Protein AF-A0A0D2DZ02-F1 (afdb_monomer)

Foldseek 3Di:
DWWQFLVPRAIDDDPDDDAAEEEEDEDDDPQAAAQVNSVPPCNVVGPNVVVVNLRSVVCVVVVHRIYDYPRRRFPPVDLVRVQVCLLCVLVVLQRHPEYEYEQLPDDPPPCLVCVLVTLLQQALLSVSNQQRHQWYWYAYNVRDTPGTLLVNLVSSCVSQVDHSCSRNVVDDLVQFAPLQLLLSLLRHDYPAQLVLLSSCCVSLVFHDRDDRPPHLVSNVVSLQRSLVPDPQLCQQVFADDPDDQDQFDASGDSGSNRSNPVNQWDFDPPDPWRWHQDPQAIKTADPQWFFWKFFPDDDPVGRQIWTFRWRGERNVVRKTKGFTWFDQAQLEIETGNNDGMGINPPGDIDTDDTDPSGIGHYHRDCPVVVVPRNCQFQFQKEAEDDDPFKDWDAKPQPSQAGRRRNIRTDFDDDPPDLWDFKIKIKIWGDPDPPDIWIKMWIWDPSDPHIDIFIDGDDPPPDDDDDDPDDDPDPPVRVVRHNPTDTPVVVCVVPVCRVVTDQWDWDDDPQKIKIKGKDWDWDDDVVSDPPHIYTYIDIDIDIDHDDPPDDPDPDDDPDPPPDPDDPDDDPPPDDPADPLRVVLLVVLVVVCVVVVDLAAAEDEQDALVVVLVVLVVLGKHKYFLDLVPDDDPPDDDDDDPCPVVVVVVNVVSSVLSVLQCPFCLLQDDLVNQLVQQVFWAKKFKDQQQEAQAKDKDFAPPPPDDDDDDDDDPDDDPPPGIAIAGAHTDIDTDRSNVVFVLQQDDPDDDDDDDDDDDDDDDDDDDDDDDDDDDDPPVVVVVVPPPGDRMFIKRDDFQQLCNDPPHSNVSCVSRGDPQDRPSCCVNQNGFPHKDKIWGAQRHKYAKDFAQFFKKKAWSFFKKKKWWFDLSCPLLQPWDWHFYWYWDFDQDPPDRPGTDTDTGTPVVVVVVVVVVPDDDDDDDDDDPPPPSRTDTDGNDDPVPDDPPDPPPPSCVVRVSNVSTSIRMDMAHRSMIMRNGGSMIMMMGTHWGANPPPRRTHTTMMMMGTRRHDCVDPVVVVSVVSVVSSVVSVVVVVD

Sequence (1034 aa):
MRLINTHTWALEEFYARVPRYAILSHTWGEGEVSFRDMRSPERQRMKGFAKILQTCKLARADKIDYAWVDTCCIDKSSSAELTEAINSMFQWYMHAAKCYVFMEDLQRLDENAILPQCRWFTRGWTLQELLAPKVLEIFNMHWEFVGTKADYARAISVATEIPEAVIVGEAALGNCSVAAKMSWAARRETTRVEDMAYCLLGIFDVNMPMLYGEGWKAFRRLQEEVIKRSNDLTIFAWSSSAGQEQSSLPLLAESPAAFAGSSSICPFSDDFEDFSVTNKGLLISGDAPLRVVAPVAGGPERSTERYVLHLGSDEATGADGGVYLRKIGPKIYCRDGGSPLAGFGRNKYVVRHLLDATDYYILIDPLTATTISRLTFRSRAIHVPTTGMFRLTVQAPELLWDRTDRVFLRPKAYKGTHTRSVLFLGFKGNLSVGRAVRFYVFCDYRGASPSCKMLLWDEDDSHPSNSSSPSSHVPFADKYRMETAHWTDIATQIPELERAGSSIDVKVGSQVYRIASSFRKGVVESLSKEVELFILEFNVERRPYNSKIDPCLYYNSFLRDNQMAHRVNNDSDSSHSPAASILLKLIEDYHSFNPSREVPVLPYPTPLEFSKQVGRGRPCVYRLDPNDQPPPTGNDEIDEDEEDEKVRNRLTKDEMKNILSCSAFSWTRQSMCEKVKEDVEVAVTPDGRADSLYRLPRPQSRRGFYNEEKDEDEDEDEEAEEVFVQPATIKMSLSTLFDKLLIPQDDDEEEDDDEYEEESTTTTTTSIGTNSTNVNRRRHEKRQKDTKQYYLQSQNSNLTTTSSSLSPLLEDLPRRHLPFAGPVLGQPEAVNIWIGGSGSVTSTHRDPYENLYLVLKGCKTFTLYPPVEELCLHAKRVRTGRHVLVDSGDNKREKEFEIVLDDDIQQQEQEKSAPETETDTDTDTEYDNKIPWIPIDPDTINFSSSDTSAKTKYHYYKYSNPIKVKVWENEILYLPSGWFHHVRQECGVWDDDGQIAPCIAVNYWYDMDYEGEKYATREMMTRLVETVRREEQR

Nearest PDB structures (foldseek):
  4qu2-assembly1_A  TM=9.126E-01  e=2.305E-27  Mus musculus
  5nfo-assembly1_A  TM=9.091E-01  e=2.567E-27  Homo sapiens
  4qsz-assembly3_A  TM=9.026E-01  e=2.597E-26  Escherichia coli K-12
  5nfn-assembly1_B  TM=8.851E-01  e=1.377E-25  Homo sapiens
  4qsz-assembly2_B  TM=8.928E-01  e=6.556E-25  Escherichia coli K-12

pLDDT: mean 77.3, std 20.23, range [22.86, 98.44]

Radius of gyration: 38.24 Å; Cα contacts (8 Å, |Δi|>4): 1807; chains: 1; bounding box: 122×88×111 Å

Solvent-accessible surface area (backbone atoms only — not comparable to full-atom values): 59542 Å² total; per-residue (Å²): 94,42,32,31,33,42,87,78,71,43,82,47,79,36,94,67,83,74,72,71,27,25,33,58,45,67,70,90,65,80,49,60,44,36,39,71,38,72,76,42,83,66,36,80,78,28,59,32,39,54,54,54,53,50,50,24,51,52,25,49,76,71,74,26,63,23,30,37,42,73,59,38,45,41,55,78,87,38,68,68,56,42,42,54,47,58,66,40,42,37,59,53,37,40,70,24,70,33,33,42,35,49,34,78,78,41,62,97,61,65,55,77,76,44,58,60,71,30,69,59,73,34,32,31,56,46,53,38,63,57,57,37,28,82,39,42,40,37,21,31,55,83,72,45,83,75,48,38,54,65,82,40,21,67,50,48,17,74,61,44,66,45,55,46,48,45,59,64,62,78,40,63,67,85,80,50,32,52,18,22,60,36,18,57,46,23,79,38,48,55,95,48,67,38,45,57,29,59,38,40,27,60,76,69,73,46,82,78,86,80,64,88,87,57,40,58,54,39,35,44,52,46,53,52,52,44,47,76,76,43,64,56,51,25,64,54,52,43,46,80,77,91,85,65,92,35,87,53,35,53,48,64,62,76,48,42,53,36,14,64,88,14,51,51,36,34,53,58,98,81,64,82,41,50,57,47,84,51,99,78,17,37,38,43,34,63,92,54,57,40,30,32,29,28,58,71,71,88,56,98,89,44,75,55,37,38,41,30,46,70,27,26,31,19,71,88,70,71,23,54,21,26,33,26,39,39,73,55,49,71,54,30,30,31,32,28,30,86,51,45,60,38,27,53,77,75,46,69,62,42,82,75,49,74,41,93,56,63,59,32,30,36,26,41,57,38,78,84,46,42,72,59,45,46,51,60,24,47,40,68,11,40,35,54,69,92,48,97,54,45,42,81,76,42,66,29,28,46,46,41,49,31,68,59,79,35,27,37,44,40,76,83,82,63,90,89,59,93,63,44,54,40,40,40,38,30,35,41,28,59,87,55,97,90,50,79,46,42,35,38,40,38,38,41,55,82,51,102,56,71,46,52,31,33,46,81,55,84,81,81,94,77,77,97,72,95,69,86,74,84,75,92,67,59,84,56,56,73,69,26,26,75,38,86,38,35,46,63,62,49,36,73,76,38,61,63,63,75,76,38,44,35,46,46,80,46,77,58,90,86,39,32,35,38,42,33,53,51,68,46,79,45,67,49,74,96,81,32,90,84,48,54,26,32,34,58,44,79,50,80,44,85,44,81,76,62,100,83,67,86,89,81,88,87,86,89,86,81,93,71,89,86,85,83,85,88,76,77,80,89,69,92,78,75,102,60,53,76,67,45,50,51,49,55,49,50,41,52,52,50,42,68,76,48,71,71,69,63,62,51,77,40,62,68,59,52,38,68,57,42,43,54,41,61,72,65,60,56,54,33,32,29,45,67,51,78,82,68,63,81,73,83,86,78,88,77,83,94,62,88,56,65,61,55,51,54,50,50,57,47,52,54,36,52,50,44,50,55,47,66,66,26,56,55,70,68,59,41,76,67,59,51,43,68,60,34,80,48,57,40,69,27,36,37,27,80,75,15,58,36,62,29,77,44,78,42,77,56,79,82,71,87,76,73,97,71,93,75,85,84,83,88,87,80,71,92,78,78,54,60,42,65,29,37,31,37,47,20,79,46,75,42,43,56,60,60,50,51,60,66,55,64,58,79,75,83,71,81,80,81,82,83,81,82,89,82,91,84,87,83,85,81,88,82,87,83,91,87,82,88,89,89,67,84,68,63,58,66,57,59,77,68,66,84,73,89,66,74,27,59,31,32,62,57,81,74,20,38,28,71,38,93,88,36,48,46,28,69,58,49,82,29,45,56,78,93,47,60,77,42,47,36,88,62,65,49,70,49,80,31,39,27,59,36,45,32,22,59,63,36,36,45,49,45,44,64,46,74,28,37,32,42,39,35,26,56,31,22,32,37,38,37,42,34,37,61,60,73,44,54,64,34,43,60,62,41,73,25,45,47,27,32,38,42,79,44,78,36,94,89,43,98,84,49,67,43,84,43,81,46,45,54,67,64,52,53,53,57,54,51,68,74,67,63,75,97,68,97,72,96,72,96,70,91,75,76,78,80,70,51,46,78,44,46,79,57,53,84,87,77,64,64,86,88,55,92,61,64,63,61,53,66,76,46,61,49,37,80,77,52,77,74,28,64,46,77,42,41,54,51,24,33,36,39,42,37,51,47,35,31,36,26,41,41,35,36,53,25,63,33,91,86,79,67,46,83,26,55,17,30,33,38,34,38,30,20,74,50,62,73,91,37,71,66,41,56,52,48,56,51,50,55,53,52,44,50,50,39,53,56,59,74,74,103

InterPro domains:
  IPR003347 JmjC domain [PS51184] (791-1021)
  IPR003347 JmjC domain [SM00558] (789-1020)
  IPR010730 Heterokaryon incompatibility [PF06985] (21-105)
  IPR014710 RmlC-like jelly roll fold [G3DSA:2.60.120.10] (575-1030)
  IPR041667 Cupin-like domain 8 [PF13621] (671-1011)
  IPR058525 Domain of unknown function DUF8212 [PF26640] (217-247)

Mean predicted aligned error: 20.44 Å

Secondary structure (DSSP, 8-state):
-EEEETTT--EEE-SSSPPPEEEEEE---TTPPPTTGGGSGGGGGSHHHHHHHHHHHHHHHTT--EEE-HHHHS-TT-HHHHHHHHHHHHHHHHH-SEEEEE-TT--SS-HHHHGGGSGGGGBSTHHHHHHS-SSEEEE-TT--EEEETTTTHHHHHHHH---HHHHHTSS-GGGS-HHHHHHTTTT-B-SSSTHHHHTTHHHHT------TT-TTHHHHHHHHHHHTT---GGGG---PPTT---SEE-SS-SSGGGGTT-TTEE--TT---EEEEETTEEEEESS-PEEEEEESS--TT----EEEEEEEEETTTTEEEEEEEEEEETTEEEEESSS-EEETTTB-EEEEEEE---SEEE-S-HHHHHHHHHHHHHTTPEE----SSEEEEEEE-GGGEETTTTEEPPPPPPSS---PBEEEEEEEEEEETTEEEEEEEEEE-SSSS-EEEEEEE----------S------HHHHHTSSSPPBHHHHHHH-THHHH--SEEEEEETTEEEEEEEEEEEE--TTT-SS--EEEEEEEEEEE---TTS---SSSSS-SS--S----S-------S-HHHHHHHHHHHHHHHH----SPPEEEPPPHHHHHHHHHHT--EEEE--TT-PPPP---S---THHHHHHHHHHHHHHHHHHHHTSGGGG--HHHHHHH--S-EEEEEESSSEESEEEEEEPP-----S--------S-TTTTEEEEEEEPEEEEE-HHHHHHHHS---PPP-------------------------TTTHHHHTTSS----EEEE--TTTTTTSTT-TTGGGGGGSSSSS-TTTHHHH-S-SEEEEEEE-TT-EEEEEE-SEEEEEEEEESEEEEEEE-GGGGGGGT-EEEEEEEEEEEE-TT-TT-EEEEEEEHHHHHHHHHHTT--S--------------EEE----TTT--TTSS-HHHHHHTGGGGG---EEEEEETTEEEEE-TT-EEEEEEE-EE-TTT--EE-EEEEEEEEE--TTSHHHHHHHHHHHHHHHHHHHHT-

Organism: NCBI:txid215243

Structure (mmCIF, N/CA/C/O backbone):
data_AF-A0A0D2DZ02-F1
#
_entry.id   AF-A0A0D2DZ02-F1
#
loop_
_atom_site.group_PDB
_atom_site.id
_atom_site.type_symbol
_atom_site.label_atom_id
_atom_site.label_alt_id
_atom_site.label_comp_id
_atom_site.label_asym_id
_atom_site.label_entity_id
_atom_site.label_seq_id
_atom_site.pdbx_PDB_ins_code
_atom_site.Cartn_x
_atom_site.Cartn_y
_atom_site.Cartn_z
_atom_site.occupancy
_atom_site.B_iso_or_equiv
_atom_site.auth_seq_id
_atom_site.auth_comp_id
_atom_site.auth_asym_id
_atom_site.auth_atom_id
_atom_site.pdbx_PDB_model_num
ATOM 1 N N . MET A 1 1 ? -21.036 -0.344 24.477 1.00 91.31 1 MET A N 1
ATOM 2 C CA . MET A 1 1 ? -22.378 -0.266 23.840 1.00 91.31 1 MET A CA 1
ATOM 3 C C . MET A 1 1 ? -23.413 0.234 24.843 1.00 91.31 1 MET A C 1
ATOM 5 O O . MET A 1 1 ? -23.387 -0.193 25.991 1.00 91.31 1 MET A O 1
ATOM 9 N N . ARG A 1 2 ? -24.344 1.103 24.428 1.00 94.69 2 ARG A N 1
ATOM 10 C CA . ARG A 1 2 ? -25.478 1.549 25.258 1.00 94.69 2 ARG A CA 1
ATOM 11 C C . ARG A 1 2 ? -26.794 0.933 24.804 1.00 94.69 2 ARG A C 1
ATOM 13 O O . ARG A 1 2 ? -27.061 0.873 23.609 1.00 94.69 2 ARG A O 1
ATOM 20 N N . LEU A 1 3 ? -27.618 0.509 25.756 1.00 97.12 3 LEU A N 1
ATOM 21 C CA . LEU A 1 3 ? -28.906 -0.142 25.525 1.00 97.12 3 LEU A CA 1
ATOM 22 C C . LEU A 1 3 ? -30.008 0.543 26.332 1.00 97.12 3 LEU A C 1
ATOM 24 O O . LEU A 1 3 ? -29.771 1.099 27.399 1.00 97.12 3 LEU A O 1
ATOM 28 N N . ILE A 1 4 ? -31.231 0.482 25.826 1.00 97.75 4 ILE A N 1
ATOM 29 C CA . ILE A 1 4 ? -32.442 0.942 26.497 1.00 97.75 4 ILE A CA 1
ATOM 30 C C . ILE A 1 4 ? -32.987 -0.223 27.315 1.00 97.75 4 ILE A C 1
ATOM 32 O O . ILE A 1 4 ? -33.325 -1.269 26.758 1.00 97.75 4 ILE A O 1
ATOM 36 N N . ASN A 1 5 ? -33.127 -0.040 28.622 1.00 97.31 5 ASN A N 1
ATOM 37 C CA . ASN A 1 5 ? -33.863 -0.977 29.455 1.00 97.31 5 ASN A CA 1
ATOM 38 C C . ASN A 1 5 ? -35.350 -0.897 29.098 1.00 97.31 5 ASN A C 1
ATOM 40 O O . ASN A 1 5 ? -35.987 0.152 29.215 1.00 97.31 5 ASN A O 1
ATOM 44 N N . THR A 1 6 ? -35.926 -2.006 28.651 1.00 97.38 6 THR A N 1
ATOM 45 C CA . THR A 1 6 ? -37.289 -2.013 28.115 1.00 97.38 6 THR A CA 1
ATOM 46 C C . THR A 1 6 ? -38.352 -1.763 29.184 1.00 97.38 6 THR A C 1
ATOM 48 O O . THR A 1 6 ? -39.465 -1.369 28.837 1.00 97.38 6 THR A O 1
ATOM 51 N N . HIS A 1 7 ? -38.046 -1.943 30.472 1.00 94.81 7 HIS A N 1
ATOM 52 C CA . HIS A 1 7 ? -38.970 -1.709 31.585 1.00 94.81 7 HIS A CA 1
ATOM 53 C C . HIS A 1 7 ? -38.943 -0.265 32.085 1.00 94.81 7 HIS A C 1
ATOM 55 O O . HIS A 1 7 ? -40.000 0.294 32.378 1.00 94.81 7 HIS A O 1
ATOM 61 N N . THR A 1 8 ? -37.756 0.336 32.179 1.00 94.06 8 THR A N 1
ATOM 62 C CA . THR A 1 8 ? -37.567 1.686 32.743 1.00 94.06 8 THR A CA 1
ATOM 63 C C . THR A 1 8 ? -37.427 2.774 31.677 1.00 94.06 8 THR A C 1
ATOM 65 O O . THR A 1 8 ? -37.575 3.958 31.980 1.00 94.06 8 THR A O 1
ATOM 68 N N . TRP A 1 9 ? -37.137 2.382 30.432 1.00 93.56 9 TRP A N 1
ATOM 69 C CA . TRP A 1 9 ? -36.790 3.251 29.300 1.00 93.56 9 TRP A CA 1
ATOM 70 C C . TRP A 1 9 ? -35.547 4.119 29.540 1.00 93.56 9 TRP A C 1
ATOM 72 O O . TRP A 1 9 ? -35.363 5.139 28.871 1.00 93.56 9 TRP A O 1
ATOM 82 N N . ALA A 1 10 ? -34.710 3.739 30.508 1.00 93.12 10 ALA A N 1
ATOM 83 C CA . ALA A 1 10 ? -33.428 4.375 30.776 1.00 93.12 10 ALA A CA 1
ATOM 84 C C . ALA A 1 10 ? -32.330 3.788 29.877 1.00 93.12 10 ALA A C 1
ATOM 86 O O . ALA A 1 10 ? -32.405 2.628 29.474 1.00 93.12 10 ALA A O 1
ATOM 87 N N . LEU A 1 11 ? -31.312 4.598 29.577 1.00 95.50 11 LEU A N 1
ATOM 88 C CA . LEU A 1 11 ? -30.097 4.133 28.912 1.00 95.50 11 LEU A CA 1
ATOM 89 C C . LEU A 1 11 ? -29.141 3.528 29.946 1.00 95.50 11 LEU A C 1
ATOM 91 O O . LEU A 1 11 ? -28.816 4.180 30.937 1.00 95.50 11 LEU A O 1
ATOM 95 N N . GLU A 1 12 ? -28.673 2.316 29.677 1.00 95.25 12 GLU A N 1
ATOM 96 C CA . GLU A 1 12 ? -27.670 1.581 30.447 1.00 95.25 12 GLU A CA 1
ATOM 97 C C . GLU A 1 12 ? -26.452 1.299 29.555 1.00 95.25 12 GLU A C 1
ATOM 99 O O . GLU A 1 12 ? -26.589 1.044 28.356 1.00 95.25 12 GLU A O 1
ATOM 104 N N . GLU A 1 13 ? -25.251 1.383 30.123 1.00 93.75 13 GLU A N 1
ATOM 105 C CA . GLU A 1 13 ? -23.991 1.243 29.391 1.00 93.75 13 GLU A CA 1
ATOM 106 C C . GLU A 1 13 ? -23.279 -0.064 29.745 1.00 93.75 13 GLU A C 1
ATOM 108 O O . GLU A 1 13 ? -23.165 -0.431 30.913 1.00 93.75 13 GLU A O 1
ATOM 113 N N . PHE A 1 14 ? -22.792 -0.755 28.715 1.00 92.69 14 PHE A N 1
ATOM 114 C CA . PHE A 1 14 ? -22.143 -2.057 28.812 1.00 92.69 14 PHE A CA 1
ATOM 115 C C . PHE A 1 14 ? -20.796 -2.020 28.085 1.00 92.69 14 PHE A C 1
ATOM 117 O O . PHE A 1 14 ? -20.746 -1.835 26.864 1.00 92.69 14 PHE A O 1
ATOM 124 N N . TYR A 1 15 ? -19.713 -2.214 28.839 1.00 83.50 15 TYR A N 1
ATOM 125 C CA . TYR A 1 15 ? -18.335 -2.244 28.324 1.00 83.50 15 TYR A CA 1
ATOM 126 C C . TYR A 1 15 ? -17.860 -3.665 27.974 1.00 83.50 15 TYR A C 1
ATOM 128 O O . TYR A 1 15 ? -17.014 -3.839 27.108 1.00 83.50 15 TYR A O 1
ATOM 136 N N . ALA A 1 16 ? -18.428 -4.688 28.618 1.00 79.50 16 ALA A N 1
ATOM 137 C CA . ALA A 1 16 ? -18.181 -6.104 28.346 1.00 79.50 16 ALA A CA 1
ATOM 138 C C . ALA A 1 16 ? -19.440 -6.920 28.682 1.00 79.50 16 ALA A C 1
ATOM 140 O O . ALA A 1 16 ? -20.267 -6.466 29.473 1.00 79.50 16 ALA A O 1
ATOM 141 N N . ARG A 1 17 ? -19.576 -8.129 28.111 1.00 86.19 17 ARG A N 1
ATOM 142 C CA . ARG A 1 17 ? -20.738 -9.027 28.314 1.00 86.19 17 ARG A CA 1
ATOM 143 C C . ARG A 1 17 ? -22.075 -8.332 28.022 1.00 86.19 17 ARG A C 1
ATOM 145 O O . ARG A 1 17 ? -22.947 -8.249 28.885 1.00 86.19 17 ARG A O 1
ATOM 152 N N . VAL A 1 18 ? -22.215 -7.816 26.801 1.00 93.00 18 VAL A N 1
ATOM 153 C CA . VAL A 1 18 ? -23.455 -7.174 26.345 1.00 93.00 18 VAL A CA 1
ATOM 154 C C . VAL A 1 18 ? -24.626 -8.161 26.509 1.00 93.00 18 VAL A C 1
ATOM 156 O O . VAL A 1 18 ? -24.523 -9.292 26.024 1.00 93.00 18 VAL A O 1
ATOM 159 N N . PRO A 1 19 ? -25.711 -7.789 27.218 1.00 95.69 19 PRO A N 1
ATOM 160 C CA . PRO A 1 19 ? -26.843 -8.683 27.450 1.00 95.69 19 PRO A CA 1
ATOM 161 C C . PRO A 1 19 ? -27.587 -8.964 26.145 1.00 95.69 19 PRO A C 1
ATOM 163 O O . PRO A 1 19 ? -27.376 -8.300 25.140 1.00 95.69 19 PRO A O 1
ATOM 166 N N . ARG A 1 20 ? -28.511 -9.924 26.146 1.00 96.69 20 ARG A N 1
ATOM 167 C CA . ARG A 1 20 ? -29.389 -10.163 24.995 1.00 96.69 20 ARG A CA 1
ATOM 168 C C . ARG A 1 20 ? -30.267 -8.926 24.739 1.00 96.69 20 ARG A C 1
ATOM 170 O O . ARG A 1 20 ? -30.989 -8.504 25.640 1.00 96.69 20 ARG A O 1
ATOM 177 N N . TYR A 1 21 ? -30.241 -8.379 23.522 1.00 98.38 21 TYR A N 1
ATOM 178 C CA . TYR A 1 21 ? -31.020 -7.192 23.144 1.00 98.38 21 TYR A CA 1
ATOM 179 C C . TYR A 1 21 ? -31.763 -7.362 21.817 1.00 98.38 21 TYR A C 1
ATOM 181 O O . TYR A 1 21 ? -31.397 -8.184 20.976 1.00 98.38 21 TYR A O 1
ATOM 189 N N . ALA A 1 22 ? -32.819 -6.570 21.644 1.00 98.38 22 ALA A N 1
ATOM 190 C CA . ALA A 1 22 ? -33.499 -6.357 20.375 1.00 98.38 22 ALA A CA 1
ATOM 191 C C . ALA A 1 22 ? -32.979 -5.070 19.727 1.00 98.38 22 ALA A C 1
ATOM 193 O O . ALA A 1 22 ? -32.519 -4.168 20.425 1.00 98.38 22 ALA A O 1
ATOM 194 N N . ILE A 1 23 ? -33.069 -4.956 18.409 1.00 98.44 23 ILE A N 1
ATOM 195 C CA . ILE A 1 23 ? -32.596 -3.784 17.672 1.00 98.44 23 ILE A CA 1
ATOM 196 C C . ILE A 1 23 ? -33.709 -3.230 16.780 1.00 98.44 23 ILE A C 1
ATOM 198 O O . ILE A 1 23 ? -34.475 -3.999 16.201 1.00 98.44 23 ILE A O 1
ATOM 202 N N . LEU A 1 24 ? -33.838 -1.903 16.709 1.00 98.00 24 LEU A N 1
ATOM 203 C CA . LEU A 1 24 ? -34.784 -1.236 15.812 1.00 98.00 24 LEU A CA 1
ATOM 204 C C . LEU A 1 24 ? -34.069 -0.782 14.543 1.00 98.00 24 LEU A C 1
ATOM 206 O O . LEU A 1 24 ? -33.157 0.036 14.616 1.00 98.00 24 LEU A O 1
ATOM 210 N N . SER A 1 25 ? -34.583 -1.209 13.396 1.00 97.12 25 SER A N 1
ATOM 211 C CA . SER A 1 25 ? -34.261 -0.645 12.090 1.00 97.12 25 SER A CA 1
ATOM 212 C C . SER A 1 25 ? -35.443 0.194 11.598 1.00 97.12 25 SER A C 1
ATOM 214 O O . SER A 1 25 ? -36.596 -0.245 11.606 1.00 97.12 25 SER A O 1
ATOM 216 N N . HIS A 1 26 ? -35.186 1.442 11.214 1.00 94.50 26 HIS A N 1
ATOM 217 C CA . HIS A 1 26 ? -36.228 2.362 10.761 1.00 94.50 26 HIS A CA 1
ATOM 218 C C . HIS A 1 26 ? -35.635 3.493 9.920 1.00 94.50 26 HIS A C 1
ATOM 220 O O . HIS A 1 26 ? -34.449 3.802 9.993 1.00 94.50 26 HIS A O 1
ATOM 226 N N . THR A 1 27 ? -36.476 4.178 9.146 1.00 91.94 27 THR A N 1
ATOM 227 C CA . THR A 1 27 ? -36.058 5.421 8.489 1.00 91.94 27 THR A CA 1
ATOM 228 C C . THR A 1 27 ? -36.321 6.614 9.400 1.00 91.94 27 THR A C 1
ATOM 230 O O . THR A 1 27 ? -37.442 6.767 9.891 1.00 91.94 27 THR A O 1
ATOM 233 N N . TRP A 1 28 ? -35.327 7.483 9.595 1.00 87.19 28 TRP A N 1
ATOM 234 C CA . TRP A 1 28 ? -35.496 8.676 10.429 1.00 87.19 28 TRP A CA 1
ATOM 235 C C . TRP A 1 28 ? -36.552 9.619 9.840 1.00 87.19 28 TRP A C 1
ATOM 237 O O . TRP A 1 28 ? -36.550 9.898 8.628 1.00 87.19 28 TRP A O 1
ATOM 247 N N . GLY A 1 29 ? -37.434 10.105 10.711 1.00 83.19 29 GLY A N 1
ATOM 248 C CA . GLY A 1 29 ? -38.450 11.114 10.420 1.00 83.19 29 GLY A CA 1
ATOM 249 C C . GLY A 1 29 ? -38.253 12.397 11.233 1.00 83.19 29 GLY A C 1
ATOM 250 O O . GLY A 1 29 ? -37.189 12.656 11.794 1.00 83.19 29 GLY A O 1
ATOM 251 N N . GLU A 1 30 ? -39.290 13.229 11.304 1.00 81.81 30 GLU A N 1
ATOM 252 C CA . GLU A 1 30 ? -39.270 14.424 12.152 1.00 81.81 30 GLU A CA 1
ATOM 253 C C . GLU A 1 30 ? -39.483 14.071 13.630 1.00 81.81 30 GLU A C 1
ATOM 255 O O . GLU A 1 30 ? -40.407 13.336 13.988 1.00 81.81 30 GLU A O 1
ATOM 260 N N . GLY A 1 31 ? -38.669 14.665 14.506 1.00 87.00 31 GLY A N 1
ATOM 261 C CA . GLY A 1 31 ? -38.791 14.484 15.953 1.00 87.00 31 GLY A CA 1
ATOM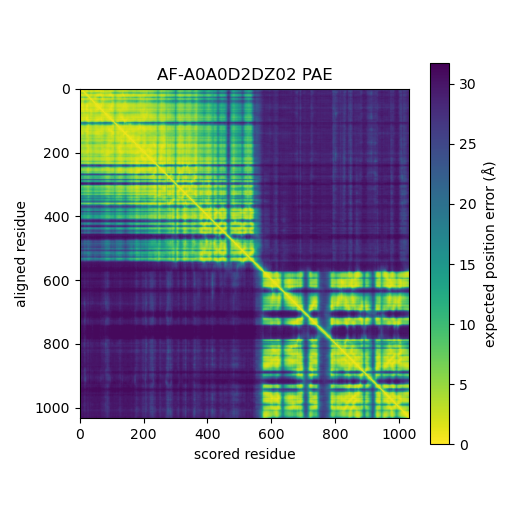 262 C C . GLY A 1 31 ? -38.261 13.141 16.458 1.00 87.00 31 GLY A C 1
ATOM 263 O O . GLY A 1 31 ? -38.841 12.587 17.395 1.00 87.00 31 GLY A O 1
ATOM 264 N N . GLU A 1 32 ? -37.194 12.613 15.848 1.00 91.75 32 GLU A N 1
ATOM 265 C CA . GLU A 1 32 ? -36.431 11.496 16.418 1.00 91.75 32 GLU A CA 1
ATOM 266 C C . GLU A 1 32 ? -35.750 11.905 17.727 1.00 91.75 32 GLU A C 1
ATOM 268 O O . GLU A 1 32 ? -35.300 13.039 17.883 1.00 91.75 32 GLU A O 1
ATOM 273 N N . VAL A 1 33 ? -35.675 10.975 18.677 1.00 93.25 33 VAL A N 1
ATOM 274 C CA . VAL A 1 33 ? -35.089 11.224 20.000 1.00 93.25 33 VAL A CA 1
ATOM 275 C C . VAL A 1 33 ? -33.583 11.008 19.922 1.00 93.25 33 VAL A C 1
ATOM 277 O O . VAL A 1 33 ? -33.138 9.912 19.574 1.00 93.25 33 VAL A O 1
ATOM 280 N N . SER A 1 34 ? -32.799 12.034 20.257 1.00 93.12 34 SER A N 1
ATOM 281 C CA . SER A 1 34 ? -31.343 11.925 20.371 1.00 93.12 34 SER A CA 1
ATOM 282 C C . SER A 1 34 ? -30.900 11.396 21.739 1.00 93.12 34 SER A C 1
ATOM 284 O O . SER A 1 34 ? -31.675 11.333 22.697 1.00 93.12 34 SER A O 1
ATOM 286 N N . PHE A 1 35 ? -29.610 11.074 21.873 1.00 91.75 35 PHE A N 1
ATOM 287 C CA . PHE A 1 35 ? -29.006 10.720 23.163 1.00 91.75 35 PHE A CA 1
ATOM 288 C C . PHE A 1 35 ? -29.232 11.794 24.242 1.00 91.75 35 PHE A C 1
ATOM 290 O O . PHE A 1 35 ? -29.515 11.478 25.398 1.00 91.75 35 PHE A O 1
ATOM 297 N N . ARG A 1 36 ? -29.155 13.079 23.869 1.00 90.75 36 ARG A N 1
ATOM 298 C CA . ARG A 1 36 ? -29.384 14.194 24.800 1.00 90.75 36 ARG A CA 1
ATOM 299 C C . ARG A 1 36 ? -30.851 14.278 25.211 1.00 90.75 36 ARG A C 1
ATOM 301 O O . ARG A 1 36 ? -31.145 14.462 26.392 1.00 90.75 36 ARG A O 1
ATOM 308 N N . ASP A 1 37 ? -31.758 14.060 24.264 1.00 92.19 37 ASP A N 1
ATOM 309 C CA . ASP A 1 37 ? -33.201 14.105 24.511 1.00 92.19 37 ASP A CA 1
ATOM 310 C C . ASP A 1 37 ? -33.655 12.986 25.449 1.00 92.19 37 ASP A C 1
ATOM 312 O O . ASP A 1 37 ? -34.554 13.197 26.260 1.00 92.19 37 ASP A O 1
ATOM 316 N N . MET A 1 38 ? -32.984 11.826 25.445 1.00 91.25 38 MET A N 1
ATOM 317 C CA . MET A 1 38 ? -33.258 10.743 26.401 1.00 91.25 38 MET A CA 1
ATOM 318 C C . MET A 1 38 ? -33.120 11.167 27.867 1.00 91.25 38 MET A C 1
ATOM 320 O O . MET A 1 38 ? -33.703 10.526 28.738 1.00 91.25 38 MET A O 1
ATOM 324 N N . ARG A 1 39 ? -32.406 12.257 28.166 1.00 86.38 39 ARG A N 1
ATOM 325 C CA . ARG A 1 39 ? -32.293 12.820 29.523 1.00 86.38 39 ARG A CA 1
ATOM 326 C C . ARG A 1 39 ? -33.338 13.902 29.812 1.00 86.38 39 ARG A C 1
ATOM 328 O O . ARG A 1 39 ? -33.547 14.244 30.972 1.00 86.38 39 ARG A O 1
ATOM 335 N N . SER A 1 40 ? -34.018 14.410 28.785 1.00 88.44 40 SER A N 1
ATOM 336 C CA . SER A 1 40 ? -35.049 15.439 28.905 1.00 88.44 40 SER A CA 1
ATOM 337 C C . SER A 1 40 ? -36.431 14.826 29.180 1.00 88.44 40 SER A C 1
ATOM 339 O O . SER A 1 40 ? -36.790 13.811 28.573 1.00 88.44 40 SER A O 1
ATOM 341 N N . PRO A 1 41 ? -37.258 15.439 30.048 1.00 84.62 41 PRO A N 1
ATOM 342 C CA . PRO A 1 41 ? -38.667 15.069 30.181 1.00 84.62 41 PRO A CA 1
ATOM 343 C C . PRO A 1 41 ? -39.483 15.380 28.913 1.00 84.62 41 PRO A C 1
ATOM 345 O O . PRO A 1 41 ? -40.531 14.773 28.694 1.00 84.62 41 PRO A O 1
ATOM 348 N N . GLU A 1 42 ? -39.002 16.274 28.041 1.00 85.56 42 GLU A N 1
ATOM 349 C CA . GLU A 1 42 ? -39.698 16.659 26.805 1.00 85.56 42 GLU A CA 1
ATOM 350 C C . GLU A 1 42 ? -39.740 15.542 25.755 1.00 85.56 42 GLU A C 1
ATOM 352 O O . GLU A 1 42 ? -40.617 15.557 24.887 1.00 85.56 42 GLU A O 1
ATOM 357 N N . ARG A 1 43 ? -38.883 14.515 25.888 1.00 89.44 43 ARG A N 1
ATOM 358 C CA . ARG A 1 43 ? -38.849 13.356 24.982 1.00 89.44 43 ARG A CA 1
ATOM 359 C C . ARG A 1 43 ? -40.207 12.688 24.810 1.00 89.44 43 ARG A C 1
ATOM 361 O O . ARG A 1 43 ? -40.520 12.210 23.730 1.00 89.44 43 ARG A O 1
ATOM 368 N N . GLN A 1 44 ? -41.050 12.706 25.846 1.00 87.50 44 GLN A N 1
ATOM 369 C CA . GLN A 1 44 ? -42.377 12.083 25.817 1.00 87.50 44 GLN A CA 1
ATOM 370 C C . GLN A 1 44 ? -43.313 12.686 24.759 1.00 87.50 44 GLN A C 1
ATOM 372 O O . GLN A 1 44 ? -44.277 12.039 24.361 1.00 87.50 44 GLN A O 1
ATOM 377 N N . ARG A 1 45 ? -43.048 13.919 24.309 1.00 87.44 45 ARG A N 1
ATOM 378 C CA . ARG A 1 45 ? -43.831 14.606 23.272 1.00 87.44 45 ARG A CA 1
ATOM 379 C C . ARG A 1 45 ? -43.291 14.364 21.859 1.00 87.44 45 ARG A C 1
ATOM 381 O O . ARG A 1 45 ? -43.934 14.765 20.893 1.00 87.44 45 ARG A O 1
ATOM 388 N N . MET A 1 46 ? -42.121 13.741 21.731 1.00 91.12 46 MET A N 1
ATOM 389 C CA . MET A 1 46 ? -41.454 13.509 20.453 1.00 91.12 46 MET A CA 1
ATOM 390 C C . MET A 1 46 ? -41.993 12.242 19.785 1.00 91.12 46 MET A C 1
ATOM 392 O O . MET A 1 46 ? -42.159 11.207 20.432 1.00 91.12 46 MET A O 1
ATOM 396 N N . LYS A 1 47 ? -42.222 12.296 18.469 1.00 87.31 47 LYS A N 1
ATOM 397 C CA . LYS A 1 47 ? -42.720 11.146 17.696 1.00 87.31 47 LYS A CA 1
ATOM 398 C C . LYS A 1 47 ? -41.762 9.952 17.757 1.00 87.31 47 LYS A C 1
ATOM 400 O O . LYS A 1 47 ? -42.222 8.824 17.918 1.00 87.31 47 LYS A O 1
ATOM 405 N N . GLY A 1 48 ? -40.449 10.189 17.718 1.00 90.19 48 GLY A N 1
ATOM 406 C CA . GLY A 1 48 ? -39.439 9.133 17.842 1.00 90.19 48 GLY A CA 1
ATOM 407 C C . GLY A 1 48 ? -39.512 8.375 19.169 1.00 90.19 48 GLY A C 1
ATOM 408 O O . GLY A 1 48 ? -39.221 7.182 19.221 1.00 90.19 48 GLY A O 1
ATOM 409 N N . PHE A 1 49 ? -40.000 9.008 20.245 1.00 93.88 49 PHE A N 1
ATOM 410 C CA . PHE A 1 49 ? -40.164 8.319 21.526 1.00 93.88 49 PHE A CA 1
ATOM 411 C C . PHE A 1 49 ? -41.264 7.256 21.459 1.00 93.88 49 PHE A C 1
ATOM 413 O O . PHE A 1 49 ? -41.132 6.201 22.074 1.00 93.88 49 PHE A O 1
ATOM 420 N N . ALA A 1 50 ? -42.311 7.472 20.655 1.00 92.38 50 ALA A N 1
ATOM 421 C CA . ALA A 1 50 ? -43.324 6.449 20.410 1.00 92.38 50 ALA A CA 1
ATOM 422 C C . ALA A 1 50 ? -42.728 5.214 19.710 1.00 92.38 50 ALA A C 1
ATOM 424 O O . ALA A 1 50 ? -43.073 4.090 20.081 1.00 92.38 50 ALA A O 1
ATOM 425 N N . LYS A 1 51 ? -41.781 5.405 18.774 1.00 94.44 51 LYS A N 1
ATOM 426 C CA . LYS A 1 51 ? -41.047 4.298 18.131 1.00 94.44 51 LYS A CA 1
ATOM 427 C C . LYS A 1 51 ? -40.231 3.504 19.159 1.00 94.44 51 LYS A C 1
ATOM 429 O O . LYS A 1 51 ? -40.307 2.275 19.191 1.00 94.44 51 LYS A O 1
ATOM 434 N N . ILE A 1 52 ? -39.533 4.196 20.065 1.00 95.88 52 ILE A N 1
ATOM 435 C CA . ILE A 1 52 ? -38.771 3.574 21.163 1.00 95.88 52 ILE A CA 1
ATOM 436 C C . ILE A 1 52 ? -39.689 2.771 22.096 1.00 95.88 52 ILE A C 1
ATOM 438 O O . ILE A 1 52 ? -39.399 1.614 22.407 1.00 95.88 52 ILE A O 1
ATOM 442 N N . LEU A 1 53 ? -40.812 3.353 22.531 1.00 95.88 53 LEU A N 1
ATOM 443 C CA . LEU A 1 53 ? -41.765 2.686 23.424 1.00 95.88 53 LEU A CA 1
ATOM 444 C C . LEU A 1 53 ? -42.336 1.412 22.803 1.00 95.88 53 LEU A C 1
ATOM 446 O O . LEU A 1 53 ? -42.451 0.388 23.480 1.00 95.88 53 LEU A O 1
ATOM 450 N N . GLN A 1 54 ? -42.681 1.470 21.520 1.00 96.44 54 GLN A N 1
ATOM 451 C CA . GLN A 1 54 ? -43.244 0.332 20.814 1.00 96.44 54 GLN A CA 1
ATOM 452 C C . GLN A 1 54 ? -42.196 -0.762 20.569 1.00 96.44 54 GLN A C 1
ATOM 454 O O . GLN A 1 54 ? -42.486 -1.934 20.800 1.00 96.44 54 GLN A O 1
ATOM 459 N N . THR A 1 55 ? -40.954 -0.386 20.258 1.00 97.50 55 THR A N 1
ATOM 460 C CA . THR A 1 55 ? -39.806 -1.309 20.208 1.00 97.50 55 THR A CA 1
ATOM 461 C C . THR A 1 55 ? -39.607 -2.018 21.550 1.00 97.50 55 THR A C 1
ATOM 463 O O . THR A 1 55 ? -39.503 -3.241 21.598 1.00 97.50 55 THR A O 1
ATOM 466 N N . CYS A 1 56 ? -39.639 -1.279 22.666 1.00 97.88 56 CYS A N 1
ATOM 467 C CA . CYS A 1 56 ? -39.533 -1.859 24.009 1.00 97.88 56 CYS A CA 1
ATOM 468 C C . CYS A 1 56 ? -40.712 -2.789 24.330 1.00 97.88 56 CYS A C 1
ATOM 470 O O . CYS A 1 56 ? -40.547 -3.803 25.005 1.00 97.88 56 CYS A O 1
ATOM 472 N N . LYS A 1 57 ? -41.921 -2.459 23.860 1.00 97.88 57 LYS A N 1
A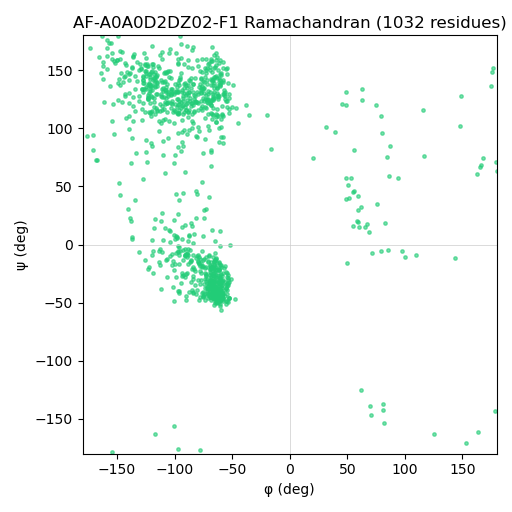TOM 473 C CA . LYS A 1 57 ? -43.106 -3.306 24.031 1.00 97.88 57 LYS A CA 1
ATOM 474 C C . LYS A 1 57 ? -42.955 -4.637 23.290 1.00 97.88 57 LYS A C 1
ATOM 476 O O . LYS A 1 57 ? -43.262 -5.663 23.894 1.00 97.88 57 LYS A O 1
ATOM 481 N N . LEU A 1 58 ? -42.477 -4.615 22.044 1.00 97.69 58 LEU A N 1
ATOM 482 C CA . LEU A 1 58 ? -42.191 -5.819 21.256 1.00 97.69 58 LEU A CA 1
ATOM 483 C C . LEU A 1 58 ? -41.081 -6.654 21.907 1.00 97.69 58 LEU A C 1
ATOM 485 O O . LEU A 1 58 ? -41.293 -7.826 22.199 1.00 97.69 58 LEU A O 1
ATOM 489 N N . ALA A 1 59 ? -39.957 -6.028 22.269 1.00 98.00 59 ALA A N 1
ATOM 490 C CA . ALA A 1 59 ? -38.849 -6.689 22.963 1.00 98.00 59 ALA A CA 1
ATOM 491 C C . ALA A 1 59 ? -39.302 -7.436 24.232 1.00 98.00 59 ALA A C 1
ATOM 493 O O . ALA A 1 59 ? -38.982 -8.611 24.398 1.00 98.00 59 ALA A O 1
ATOM 494 N N . ARG A 1 60 ? -40.137 -6.815 25.078 1.00 97.50 60 ARG A N 1
ATOM 495 C CA . ARG A 1 60 ? -40.692 -7.483 26.271 1.00 97.50 60 ARG A CA 1
ATOM 496 C C . ARG A 1 60 ? -41.626 -8.641 25.938 1.00 97.50 60 ARG A C 1
ATOM 498 O O . ARG A 1 60 ? -41.612 -9.638 26.656 1.00 97.50 60 ARG A O 1
ATOM 505 N N . ALA A 1 61 ? -42.442 -8.519 24.889 1.00 97.12 61 ALA A N 1
ATOM 506 C CA . ALA A 1 61 ? -43.302 -9.618 24.447 1.00 97.12 61 ALA A CA 1
ATOM 507 C C . ALA A 1 61 ? -42.465 -10.849 24.050 1.00 97.12 61 ALA A C 1
ATOM 509 O O . ALA A 1 61 ? -42.843 -11.977 24.359 1.00 97.12 61 ALA A O 1
ATOM 510 N N . ASP A 1 62 ? -41.281 -10.609 23.488 1.00 96.81 62 ASP A N 1
ATOM 511 C CA . ASP A 1 62 ? -40.294 -11.627 23.127 1.00 96.81 62 ASP A CA 1
ATOM 512 C C . ASP A 1 62 ? -39.316 -12.010 24.251 1.00 96.81 62 ASP A C 1
ATOM 514 O O . ASP A 1 62 ? -38.380 -12.782 24.024 1.00 96.81 62 ASP A O 1
ATOM 518 N N . LYS A 1 63 ? -39.551 -11.531 25.482 1.00 97.62 63 LYS A N 1
ATOM 519 C CA . LYS A 1 63 ? -38.711 -11.786 26.669 1.00 97.62 63 LYS A CA 1
ATOM 520 C C . LYS A 1 63 ? -37.264 -11.307 26.489 1.00 97.62 63 LYS A C 1
ATOM 522 O O . LYS A 1 63 ? -36.315 -12.009 26.838 1.00 97.62 63 LYS A O 1
ATOM 527 N N . ILE A 1 64 ? -37.106 -10.125 25.900 1.00 98.12 64 ILE A N 1
ATOM 528 C CA . ILE A 1 64 ? -35.830 -9.441 25.717 1.00 98.12 64 ILE A CA 1
ATOM 529 C C . ILE A 1 64 ? -35.867 -8.146 26.534 1.00 98.12 64 ILE A C 1
ATOM 531 O O . ILE A 1 64 ? -36.649 -7.241 26.242 1.00 98.12 64 ILE A O 1
ATOM 535 N N . ASP A 1 65 ? -35.011 -8.057 27.551 1.00 97.88 65 ASP A N 1
ATOM 536 C CA . ASP A 1 65 ? -35.057 -6.969 28.537 1.00 97.88 65 ASP A CA 1
ATOM 537 C C . ASP A 1 65 ? -34.436 -5.658 28.032 1.00 97.88 65 ASP A C 1
ATOM 539 O O . ASP A 1 65 ? -34.712 -4.592 28.591 1.00 97.88 65 ASP A O 1
ATOM 543 N N . TYR A 1 66 ? -33.657 -5.715 26.949 1.00 98.44 66 TYR A N 1
ATOM 544 C CA . TYR A 1 66 ? -32.910 -4.588 26.394 1.00 98.44 66 TYR A CA 1
ATOM 545 C C . TYR A 1 66 ? -33.234 -4.332 24.919 1.00 98.44 66 TYR A C 1
ATOM 547 O O . TYR A 1 66 ? -33.440 -5.261 24.140 1.00 98.44 66 TYR A O 1
ATOM 555 N N . ALA A 1 67 ? -33.239 -3.063 24.516 1.00 98.12 67 ALA A N 1
ATOM 556 C CA . ALA A 1 67 ? -33.409 -2.642 23.128 1.00 98.12 67 ALA A CA 1
ATOM 557 C C . ALA A 1 67 ? -32.314 -1.654 22.704 1.00 98.12 67 ALA A C 1
ATOM 559 O O . ALA A 1 67 ? -31.810 -0.890 23.523 1.00 98.12 67 ALA A O 1
ATOM 560 N N . TRP A 1 68 ? -31.966 -1.626 21.423 1.00 98.00 68 TRP A N 1
ATOM 561 C CA . TRP A 1 68 ? -31.041 -0.654 20.848 1.00 98.00 68 TRP A CA 1
ATOM 562 C C . TRP A 1 68 ? -31.711 0.144 19.732 1.00 98.00 68 TRP A C 1
ATOM 564 O O . TRP A 1 68 ? -32.416 -0.422 18.895 1.00 98.00 68 TRP A O 1
ATOM 574 N N . VAL A 1 69 ? -31.476 1.458 19.727 1.00 96.56 69 VAL A N 1
ATOM 575 C CA . VAL A 1 69 ? -31.948 2.392 18.698 1.00 96.56 69 VAL A CA 1
ATOM 576 C C . VAL A 1 69 ? -30.833 3.393 18.393 1.00 96.56 69 VAL A C 1
ATOM 578 O O . VAL A 1 69 ? -30.382 4.117 19.282 1.00 96.56 69 VAL A O 1
ATOM 581 N N . ASP A 1 70 ? -30.399 3.458 17.139 1.00 93.00 70 ASP A N 1
ATOM 582 C CA . ASP A 1 70 ? -29.263 4.258 16.662 1.00 93.00 70 ASP A CA 1
ATOM 583 C C . ASP A 1 70 ? -29.391 5.766 16.951 1.00 93.00 70 ASP A C 1
ATOM 585 O O . ASP A 1 70 ? -28.396 6.465 17.168 1.00 93.00 70 ASP A O 1
ATOM 589 N N . THR A 1 71 ? -30.617 6.295 16.981 1.00 92.62 71 THR A N 1
ATOM 590 C CA . THR A 1 71 ? -30.864 7.722 17.216 1.00 92.62 71 THR A CA 1
ATOM 591 C C . THR A 1 71 ? -30.444 8.170 18.612 1.00 92.62 71 THR A C 1
ATOM 593 O O . THR A 1 71 ? -29.917 9.278 18.748 1.00 92.62 71 THR A O 1
ATOM 596 N N . CYS A 1 72 ? -30.629 7.316 19.624 1.00 94.12 72 CYS A N 1
ATOM 597 C CA . CYS A 1 72 ? -30.429 7.669 21.027 1.00 94.12 72 CYS A CA 1
ATOM 598 C C . CYS A 1 72 ? -29.410 6.814 21.785 1.00 94.12 72 CYS A C 1
ATOM 600 O O . CYS A 1 72 ? -28.927 7.254 22.828 1.00 94.12 72 CYS A O 1
ATOM 602 N N . CYS A 1 73 ? -29.069 5.621 21.295 1.00 95.38 73 CYS A N 1
ATOM 603 C CA . CYS A 1 73 ? -28.048 4.775 21.910 1.00 95.38 73 CYS A CA 1
ATOM 604 C C . CYS A 1 73 ? -26.622 5.205 21.552 1.00 95.38 73 CYS A C 1
ATOM 606 O O . CYS A 1 73 ? -25.699 4.802 22.253 1.00 95.38 73 CYS A O 1
ATOM 608 N N . ILE A 1 74 ? -26.438 6.050 20.534 1.00 93.38 74 ILE A N 1
ATOM 609 C CA . ILE A 1 74 ? -25.139 6.611 20.138 1.00 93.38 74 ILE A CA 1
ATOM 610 C C . ILE A 1 74 ? -25.106 8.102 20.496 1.00 93.38 74 ILE A C 1
ATOM 612 O O . ILE A 1 74 ? -25.985 8.866 20.087 1.00 93.38 74 ILE A O 1
ATOM 616 N N . ASP A 1 75 ? -24.087 8.544 21.233 1.00 90.94 75 ASP A N 1
ATOM 617 C CA . ASP A 1 75 ? -23.797 9.973 21.386 1.00 90.94 75 ASP A CA 1
ATOM 618 C C . ASP A 1 75 ? -23.034 10.495 20.169 1.00 90.94 75 ASP A C 1
ATOM 620 O O . ASP A 1 75 ? -21.807 10.513 20.104 1.00 90.94 75 ASP A O 1
ATOM 624 N N . LYS A 1 76 ? -23.802 11.000 19.205 1.00 87.31 76 LYS A N 1
ATOM 625 C CA . LYS A 1 76 ? -23.289 11.602 17.969 1.00 87.31 76 LYS A CA 1
ATOM 626 C C . LYS A 1 76 ? -22.485 12.891 18.201 1.00 87.31 76 LYS A C 1
ATOM 628 O O . LYS A 1 76 ? -21.932 13.421 17.241 1.00 87.31 76 LYS A O 1
ATOM 633 N N . SER A 1 77 ? -22.439 13.426 19.429 1.00 87.19 77 SER A N 1
ATOM 634 C CA . SER A 1 77 ? -21.578 14.566 19.773 1.00 87.19 77 SER A CA 1
ATOM 635 C C . SER A 1 77 ? -20.154 14.167 20.176 1.00 87.19 77 SER A C 1
ATOM 637 O O . SER A 1 77 ? -19.276 15.028 20.175 1.00 87.19 77 SER A O 1
ATOM 639 N N . SER A 1 78 ? -19.907 12.880 20.438 1.00 88.44 78 SER A N 1
ATOM 640 C CA . SER A 1 78 ? -18.573 12.311 20.635 1.00 88.44 78 SER A CA 1
ATOM 641 C C . SER A 1 78 ? -18.070 11.699 19.326 1.00 88.44 78 SER A C 1
ATOM 643 O O . SER A 1 78 ? -18.619 10.712 18.840 1.00 88.44 78 SER A O 1
ATOM 645 N N . SER A 1 79 ? -17.020 12.273 18.732 1.00 84.62 79 SER A N 1
ATOM 646 C CA . SER A 1 79 ? -16.438 11.760 17.481 1.00 84.62 79 SER A CA 1
ATOM 647 C C . SER A 1 79 ? -15.813 10.371 17.645 1.00 84.62 79 SER A C 1
ATOM 649 O O . SER A 1 79 ? -15.914 9.548 16.733 1.00 84.62 79 SER A O 1
ATOM 651 N N . ALA A 1 80 ? -15.206 10.102 18.805 1.00 86.19 80 ALA A N 1
ATOM 652 C CA . ALA A 1 80 ? -14.635 8.800 19.140 1.00 86.19 80 ALA A CA 1
ATOM 653 C C . ALA A 1 80 ? -15.727 7.724 19.191 1.00 86.19 80 ALA A C 1
ATOM 655 O O . ALA A 1 80 ? -15.626 6.708 18.508 1.00 86.19 80 ALA A O 1
ATOM 656 N N . GLU A 1 81 ? -16.820 7.995 19.909 1.00 89.50 81 GLU A N 1
ATOM 657 C CA . GLU A 1 81 ? -17.931 7.049 20.017 1.00 89.50 81 GLU A CA 1
ATOM 658 C C . GLU A 1 81 ? -18.659 6.863 18.687 1.00 89.50 81 GLU A C 1
ATOM 660 O O . GLU A 1 81 ? -19.000 5.744 18.323 1.00 89.50 81 GLU A O 1
ATOM 665 N N . LEU A 1 82 ? -18.880 7.940 17.929 1.00 88.69 82 LEU A N 1
ATOM 666 C CA . LEU A 1 82 ? -19.496 7.841 16.608 1.00 88.69 82 LEU A CA 1
ATOM 667 C C . LEU A 1 82 ? -18.667 6.949 15.672 1.00 88.69 82 LEU A C 1
ATOM 669 O O . LEU A 1 82 ? -19.231 6.151 14.926 1.00 88.69 82 LEU A O 1
ATOM 673 N N . THR A 1 83 ? -17.338 7.058 15.737 1.00 90.44 83 THR A N 1
ATOM 674 C CA . THR A 1 83 ? -16.419 6.233 14.942 1.00 90.44 83 THR A CA 1
ATOM 675 C C . THR A 1 83 ? -16.463 4.767 15.370 1.00 90.44 83 THR A C 1
ATOM 677 O O . THR A 1 83 ? -16.568 3.893 14.509 1.00 90.44 83 THR A O 1
ATOM 680 N N . GLU A 1 84 ? -16.425 4.488 16.676 1.00 90.88 84 GLU A N 1
ATOM 681 C CA . GLU A 1 84 ? -16.562 3.129 17.221 1.00 90.88 84 GLU A CA 1
ATOM 682 C C . GLU A 1 84 ? -17.911 2.512 16.824 1.00 90.88 84 GLU A C 1
ATOM 684 O O . GLU A 1 84 ? -17.970 1.383 16.333 1.00 90.88 84 GLU A O 1
ATOM 689 N N . ALA A 1 85 ? -18.995 3.277 16.972 1.00 91.69 85 ALA A N 1
ATOM 690 C CA . ALA A 1 85 ? -20.349 2.828 16.696 1.00 91.69 85 ALA A CA 1
ATOM 691 C C . ALA A 1 85 ? -20.572 2.505 15.218 1.00 91.69 85 ALA A C 1
ATOM 693 O O . ALA A 1 85 ? -21.170 1.479 14.910 1.00 91.69 85 ALA A O 1
ATOM 694 N N . ILE A 1 86 ? -20.080 3.345 14.302 1.00 91.62 86 ILE A N 1
ATOM 695 C CA . ILE A 1 86 ? -20.208 3.090 12.863 1.00 91.62 86 ILE A CA 1
ATOM 696 C C . ILE A 1 86 ? -19.423 1.836 12.458 1.00 91.62 86 ILE A C 1
ATOM 698 O O . ILE A 1 86 ? -19.968 0.995 11.747 1.00 91.62 86 ILE A O 1
ATOM 702 N N . ASN A 1 87 ? -18.189 1.671 12.947 1.00 93.81 87 ASN A N 1
ATOM 703 C CA . ASN A 1 87 ? -17.384 0.476 12.669 1.00 93.81 87 ASN A CA 1
ATOM 704 C C . ASN A 1 87 ? -17.985 -0.807 13.281 1.00 93.81 87 ASN A C 1
ATOM 706 O O . ASN A 1 87 ? -17.747 -1.893 12.764 1.00 93.81 87 ASN A O 1
ATOM 710 N N . SER A 1 88 ? -18.785 -0.689 14.346 1.00 93.94 88 SER A N 1
ATOM 711 C CA . SER A 1 88 ? -19.392 -1.831 15.051 1.00 93.94 88 SER A CA 1
ATOM 712 C C . SER A 1 88 ? -20.843 -2.121 14.648 1.00 93.94 88 SER A C 1
ATOM 714 O O . SER A 1 88 ? -21.414 -3.125 15.077 1.00 93.94 88 SER A O 1
ATOM 716 N N . MET A 1 89 ? -21.474 -1.258 13.844 1.00 93.88 89 MET A N 1
ATOM 717 C CA . MET A 1 89 ? -22.924 -1.284 13.622 1.00 93.88 89 MET A CA 1
ATOM 718 C C . MET A 1 89 ? -23.402 -2.607 13.016 1.00 93.88 89 MET A C 1
ATOM 720 O O . MET A 1 89 ? -24.375 -3.185 13.497 1.00 93.88 89 MET A O 1
ATOM 724 N N . PHE A 1 90 ? -22.688 -3.123 12.015 1.00 96.19 90 PHE A N 1
ATOM 725 C CA . PHE A 1 90 ? -23.009 -4.406 11.392 1.00 96.19 90 PHE A CA 1
ATOM 726 C C . PHE A 1 90 ? -22.989 -5.550 12.413 1.00 96.19 90 PHE A C 1
ATOM 728 O O . PHE A 1 90 ? -23.936 -6.331 12.484 1.00 96.19 90 PHE A O 1
ATOM 735 N N . GLN A 1 91 ? -21.959 -5.606 13.266 1.00 95.56 91 GLN A N 1
ATOM 736 C CA . GLN A 1 91 ? -21.858 -6.603 14.334 1.00 95.56 91 GLN A CA 1
ATOM 737 C C . GLN A 1 91 ? -23.000 -6.459 15.347 1.00 95.56 91 GLN A C 1
ATOM 739 O O . GLN A 1 91 ? -23.556 -7.459 15.798 1.00 95.56 91 GLN A O 1
ATOM 744 N N . TRP A 1 92 ? -23.408 -5.232 15.683 1.00 96.12 92 TRP A N 1
ATOM 745 C CA . TRP A 1 92 ? -24.548 -5.006 16.575 1.00 96.12 92 TRP A CA 1
ATOM 746 C C . TRP A 1 92 ? -25.866 -5.512 15.974 1.00 96.12 92 TRP A C 1
ATOM 748 O O . TRP A 1 92 ? -26.657 -6.156 16.659 1.00 96.12 92 TRP A O 1
ATOM 758 N N . TYR A 1 93 ? -26.093 -5.317 14.676 1.00 97.38 93 TYR A N 1
ATOM 759 C CA . TYR A 1 93 ? -27.243 -5.922 13.998 1.00 97.38 93 TYR A CA 1
ATOM 760 C C . TYR A 1 93 ? -27.139 -7.453 13.913 1.00 97.38 93 TYR A C 1
ATOM 762 O O . TYR A 1 93 ? -28.137 -8.144 14.119 1.00 97.38 93 TYR A O 1
ATOM 770 N N . MET A 1 94 ? -25.942 -7.992 13.673 1.00 95.62 94 MET A N 1
ATOM 771 C CA . MET A 1 94 ? -25.688 -9.434 13.581 1.00 95.62 94 MET A CA 1
ATOM 772 C C . MET A 1 94 ? -25.896 -10.172 14.912 1.00 95.62 94 MET A C 1
ATOM 774 O O . MET A 1 94 ? -26.402 -11.297 14.927 1.00 95.62 94 MET A O 1
ATOM 778 N N . HIS A 1 95 ? -25.517 -9.548 16.030 1.00 95.88 95 HIS A N 1
ATOM 779 C CA . HIS A 1 95 ? -25.634 -10.119 17.374 1.00 95.88 95 HIS A CA 1
ATOM 780 C C . HIS A 1 95 ? -26.963 -9.807 18.073 1.00 95.88 95 HIS A C 1
ATOM 782 O O . HIS A 1 95 ? -27.236 -10.375 19.135 1.00 95.88 95 HIS A O 1
ATOM 788 N N . ALA A 1 96 ? -27.804 -8.944 17.499 1.00 97.50 96 ALA A N 1
ATOM 789 C CA . ALA A 1 96 ? -29.139 -8.698 18.022 1.00 97.50 96 ALA A CA 1
ATOM 790 C C . ALA A 1 96 ? -29.971 -9.989 18.020 1.00 97.50 96 ALA A C 1
ATOM 792 O O . ALA A 1 96 ? -29.988 -10.753 17.055 1.00 97.50 96 ALA A O 1
ATOM 793 N N . ALA A 1 97 ? -30.718 -10.223 19.100 1.00 97.31 97 ALA A N 1
ATOM 794 C CA . ALA A 1 97 ? -31.577 -11.399 19.202 1.00 97.31 97 ALA A CA 1
ATOM 795 C C . ALA A 1 97 ? -32.770 -11.338 18.238 1.00 97.31 97 ALA A C 1
ATOM 797 O O . ALA A 1 97 ? -33.227 -12.377 17.767 1.00 97.31 97 ALA A O 1
ATOM 798 N N . LYS A 1 98 ? -33.276 -10.128 17.983 1.00 97.44 98 LYS A N 1
ATOM 799 C CA . LYS A 1 98 ? -34.292 -9.819 16.975 1.00 97.44 98 LYS A CA 1
ATOM 800 C C . LYS A 1 98 ? -34.084 -8.403 16.449 1.00 97.44 98 LYS A C 1
ATOM 802 O O . LYS A 1 98 ? -33.829 -7.491 17.239 1.00 97.44 98 LYS A O 1
ATOM 807 N N . CYS A 1 99 ? -34.240 -8.227 15.143 1.00 98.25 99 CYS A N 1
ATOM 808 C CA . CYS A 1 99 ? -34.346 -6.930 14.488 1.00 98.25 99 CYS A CA 1
ATOM 809 C C . CYS A 1 99 ? -35.812 -6.654 14.145 1.00 98.25 99 CYS A C 1
ATOM 811 O O . CYS A 1 99 ? -36.433 -7.423 13.409 1.00 98.25 99 CYS A O 1
ATOM 813 N N . TYR A 1 100 ? -36.361 -5.566 14.677 1.00 98.19 100 TYR A N 1
ATOM 814 C CA . TYR A 1 100 ? -37.685 -5.082 14.303 1.00 98.19 100 TYR A CA 1
ATOM 815 C C . TYR A 1 100 ? -37.520 -3.986 13.256 1.00 98.19 100 TYR A C 1
ATOM 817 O O . TYR A 1 100 ? -36.889 -2.965 13.529 1.00 98.19 100 TYR A O 1
ATOM 825 N N . VAL A 1 101 ? -38.091 -4.185 12.070 1.00 96.75 101 VAL A N 1
ATOM 826 C CA . VAL A 1 101 ? -38.110 -3.179 11.007 1.00 96.75 101 VAL A CA 1
ATOM 827 C C . VAL A 1 101 ? -39.445 -2.455 11.029 1.00 96.75 101 VAL A C 1
ATOM 829 O O . VAL A 1 101 ? -40.489 -3.068 10.815 1.00 96.75 101 VAL A O 1
ATOM 832 N N . PHE A 1 102 ? -39.419 -1.145 11.265 1.00 95.31 102 PHE A N 1
ATOM 833 C CA . PHE A 1 102 ? -40.613 -0.305 11.206 1.00 95.31 102 PHE A CA 1
ATOM 834 C C . PHE A 1 102 ? -40.715 0.420 9.858 1.00 95.31 102 PHE A C 1
ATOM 836 O O . PHE A 1 102 ? -39.914 1.311 9.557 1.00 95.31 102 PHE A O 1
ATOM 843 N N . MET A 1 103 ? -41.731 0.060 9.072 1.00 91.88 103 MET A N 1
ATOM 844 C CA . MET A 1 103 ? -42.030 0.642 7.763 1.00 91.88 103 MET A CA 1
ATOM 845 C C . MET A 1 103 ? -43.102 1.731 7.893 1.00 91.88 103 MET A C 1
ATOM 847 O O . MET A 1 103 ? -44.299 1.451 7.902 1.00 91.88 103 MET A O 1
ATOM 851 N N . GLU A 1 104 ? -42.679 2.991 7.994 1.00 89.25 104 GLU A N 1
ATOM 852 C CA . GLU A 1 104 ? -43.575 4.139 8.225 1.00 89.25 104 GLU A CA 1
ATOM 853 C C . GLU A 1 104 ? -44.521 4.439 7.042 1.00 89.25 104 GLU A C 1
ATOM 855 O O . GLU A 1 104 ? -45.565 5.062 7.229 1.00 89.25 104 GLU A O 1
ATOM 860 N N . ASP A 1 105 ? -44.183 3.973 5.839 1.00 88.69 105 ASP A N 1
ATOM 861 C CA . ASP A 1 105 ? -44.911 4.188 4.583 1.00 88.69 105 ASP A CA 1
ATOM 862 C C . ASP A 1 105 ? -45.611 2.928 4.036 1.00 88.69 105 ASP A C 1
ATOM 864 O O . ASP A 1 105 ? -46.234 2.983 2.974 1.00 88.69 105 ASP A O 1
ATOM 868 N N . LEU A 1 106 ? -45.572 1.809 4.768 1.00 87.50 106 LEU A N 1
ATOM 869 C CA . LEU A 1 106 ? -46.260 0.574 4.387 1.00 87.50 106 LEU A CA 1
ATOM 870 C C . LEU A 1 106 ? -47.686 0.540 4.959 1.00 87.50 106 LEU A C 1
ATOM 872 O O . LEU A 1 106 ? -47.882 0.472 6.175 1.00 87.50 106 LEU A O 1
ATOM 876 N N . GLN A 1 107 ? -48.681 0.550 4.069 1.00 80.81 107 GLN A N 1
ATOM 877 C CA . GLN A 1 107 ? -50.097 0.303 4.384 1.00 80.81 107 GLN A CA 1
ATOM 878 C C . GLN A 1 107 ? -50.451 -1.181 4.163 1.00 80.81 107 GLN A C 1
ATOM 880 O O . GLN A 1 107 ? -49.769 -1.867 3.414 1.00 80.81 107 GLN A O 1
ATOM 885 N N . ARG A 1 108 ? -51.554 -1.680 4.750 1.00 69.38 108 ARG A N 1
ATOM 886 C CA . ARG A 1 108 ? -52.011 -3.093 4.639 1.00 69.38 108 ARG A CA 1
ATOM 887 C C . ARG A 1 108 ? -52.430 -3.569 3.225 1.00 69.38 108 ARG A C 1
ATOM 889 O O . ARG A 1 108 ? -52.960 -4.669 3.095 1.00 69.38 108 ARG A O 1
ATOM 896 N N . LEU A 1 109 ? -52.320 -2.750 2.179 1.00 61.66 109 LEU A N 1
ATOM 897 C CA . LEU A 1 109 ? -52.765 -3.120 0.825 1.00 61.66 109 LEU A CA 1
ATOM 898 C C . LEU A 1 109 ? -51.626 -3.812 0.063 1.00 61.66 109 LEU A C 1
ATOM 900 O O . LEU A 1 109 ? -50.506 -3.329 0.118 1.00 61.66 109 LEU A O 1
ATOM 904 N N . ASP A 1 110 ? -51.944 -4.921 -0.621 1.00 67.19 110 ASP A N 1
ATOM 905 C CA . ASP A 1 110 ? -51.051 -5.789 -1.424 1.00 67.19 110 ASP A CA 1
ATOM 906 C C . ASP A 1 110 ? -49.550 -5.661 -1.092 1.00 67.19 110 ASP A C 1
ATOM 908 O O . ASP A 1 110 ? -48.761 -5.048 -1.818 1.00 67.19 110 ASP A O 1
ATOM 912 N N . GLU A 1 111 ? -49.180 -6.236 0.054 1.00 65.12 111 GLU A N 1
ATOM 913 C CA . GLU A 1 111 ? -47.866 -6.091 0.688 1.00 65.12 111 GLU A CA 1
ATOM 914 C C . GLU A 1 111 ? -46.720 -6.485 -0.261 1.00 65.12 111 GLU A C 1
ATOM 916 O O . GLU A 1 111 ? -45.686 -5.822 -0.284 1.00 65.12 111 GLU A O 1
ATOM 921 N N . ASN A 1 112 ? -46.929 -7.474 -1.138 1.00 68.94 112 ASN A N 1
ATOM 922 C CA . ASN A 1 112 ? -45.923 -7.919 -2.107 1.00 68.94 112 ASN A CA 1
ATOM 923 C C . ASN A 1 112 ? -45.590 -6.869 -3.178 1.00 68.94 112 ASN A C 1
ATOM 925 O O . ASN A 1 112 ? -44.458 -6.826 -3.661 1.00 68.94 112 ASN A O 1
ATOM 929 N N . ALA A 1 113 ? -46.554 -6.029 -3.564 1.00 67.56 113 ALA A N 1
ATOM 930 C CA . ALA A 1 113 ? -46.359 -5.011 -4.595 1.00 67.56 113 ALA A CA 1
ATOM 931 C C . ALA A 1 113 ? -45.763 -3.707 -4.036 1.00 67.56 113 ALA A C 1
ATOM 933 O O . ALA A 1 113 ? -45.022 -3.012 -4.740 1.00 67.56 113 ALA A O 1
ATOM 934 N N . ILE A 1 114 ? -46.093 -3.368 -2.785 1.00 75.44 114 ILE A N 1
ATOM 935 C CA . ILE A 1 114 ? -45.739 -2.083 -2.163 1.00 75.44 114 ILE A CA 1
ATOM 936 C C . ILE A 1 114 ? -44.442 -2.173 -1.356 1.00 75.44 114 ILE A C 1
ATOM 938 O O . ILE A 1 114 ? -43.681 -1.208 -1.350 1.00 75.44 114 ILE A O 1
ATOM 942 N N . LEU A 1 115 ? -44.141 -3.317 -0.730 1.00 78.25 115 LEU A N 1
ATOM 943 C CA . LEU A 1 115 ? -42.961 -3.480 0.126 1.00 78.25 115 LEU A CA 1
ATOM 944 C C . LEU A 1 115 ? -41.644 -3.054 -0.567 1.00 78.25 115 LEU A C 1
ATOM 946 O O . LEU A 1 115 ? -40.912 -2.267 0.031 1.00 78.25 115 LEU A O 1
ATOM 950 N N . PRO A 1 116 ? -41.360 -3.438 -1.831 1.00 74.44 116 PRO A N 1
ATOM 951 C CA . PRO A 1 116 ? -40.197 -2.945 -2.584 1.00 74.44 116 PRO A CA 1
ATOM 952 C C . PRO A 1 116 ? -40.103 -1.424 -2.772 1.00 74.44 116 PRO A C 1
ATOM 954 O O . PRO A 1 116 ? -39.020 -0.905 -3.029 1.00 74.44 116 PRO A O 1
ATOM 957 N N . GLN A 1 117 ? -41.234 -0.717 -2.708 1.00 82.06 117 GLN A N 1
ATOM 958 C CA . GLN A 1 117 ? -41.336 0.726 -2.952 1.00 82.06 117 GLN A CA 1
ATOM 959 C C . GLN A 1 117 ? -41.177 1.546 -1.666 1.00 82.06 117 GLN A C 1
ATOM 961 O O . GLN A 1 117 ? -41.045 2.768 -1.734 1.00 82.06 117 GLN A O 1
ATOM 966 N N . CYS A 1 118 ? -41.183 0.889 -0.501 1.00 89.25 118 CYS A N 1
ATOM 967 C CA . CYS A 1 118 ? -40.980 1.543 0.782 1.00 89.25 118 CYS A CA 1
ATOM 968 C C . CYS A 1 118 ? -39.605 2.211 0.844 1.00 89.25 118 CYS A C 1
ATOM 970 O O . CYS A 1 118 ? -38.577 1.625 0.486 1.00 89.25 118 CYS A O 1
ATOM 972 N N . ARG A 1 119 ? -39.577 3.419 1.410 1.00 91.56 119 ARG A N 1
ATOM 973 C CA . ARG A 1 119 ? -38.381 4.243 1.618 1.00 91.56 119 ARG A CA 1
ATOM 974 C C . ARG A 1 119 ? -37.264 3.472 2.309 1.00 91.56 119 ARG A C 1
ATOM 976 O O . ARG A 1 119 ? -36.095 3.754 2.081 1.00 91.56 119 ARG A O 1
ATOM 983 N N . TRP A 1 120 ? -37.589 2.494 3.148 1.00 93.69 120 TRP A N 1
ATOM 984 C CA . TRP A 1 120 ? -36.592 1.675 3.827 1.00 93.69 120 TRP A CA 1
ATOM 985 C C . TRP A 1 120 ? -35.625 0.977 2.859 1.00 93.69 120 TRP A C 1
ATOM 987 O O . TRP A 1 120 ? -34.428 0.984 3.121 1.00 93.69 120 TRP A O 1
ATOM 997 N N . PHE A 1 121 ? -36.079 0.470 1.708 1.00 92.00 121 PHE A N 1
ATOM 998 C CA . PHE A 1 121 ? -35.203 -0.198 0.730 1.00 92.00 121 PHE A CA 1
ATOM 999 C C . PHE A 1 121 ? -34.324 0.767 -0.074 1.00 92.00 121 PHE A C 1
ATOM 1001 O O . PHE A 1 121 ? -33.364 0.332 -0.708 1.00 92.00 121 PHE A O 1
ATOM 1008 N N . THR A 1 122 ? -34.599 2.072 -0.014 1.00 92.00 122 THR A N 1
ATOM 1009 C CA . THR A 1 122 ? -33.825 3.098 -0.724 1.00 92.00 122 THR A CA 1
ATOM 1010 C C . THR A 1 122 ? -32.774 3.772 0.153 1.00 92.00 122 THR A C 1
ATOM 1012 O O . THR A 1 122 ? -31.989 4.563 -0.351 1.00 92.00 122 THR A O 1
ATOM 1015 N N . ARG A 1 123 ? -32.696 3.490 1.460 1.00 94.75 123 ARG A N 1
ATOM 1016 C CA . ARG A 1 123 ? -31.693 4.102 2.356 1.00 94.75 123 ARG A CA 1
ATOM 1017 C C . ARG A 1 123 ? -30.389 3.307 2.376 1.00 94.75 123 ARG A C 1
ATOM 1019 O O . ARG A 1 123 ? -30.420 2.086 2.380 1.00 94.75 123 ARG A O 1
ATOM 1026 N N . GLY A 1 124 ? -29.236 3.977 2.433 1.00 94.94 124 GLY A N 1
ATOM 1027 C CA . GLY A 1 124 ? -27.927 3.300 2.485 1.00 94.94 124 GLY A CA 1
ATOM 1028 C C . GLY A 1 124 ? -27.765 2.382 3.705 1.00 94.94 124 GLY A C 1
ATOM 1029 O O . GLY A 1 124 ? -27.566 1.180 3.554 1.00 94.94 124 GLY A O 1
ATOM 1030 N N . TRP A 1 125 ? -27.938 2.934 4.913 1.00 95.56 125 TRP A N 1
ATOM 1031 C CA . TRP A 1 125 ? -27.757 2.214 6.184 1.00 95.56 125 TRP A CA 1
ATOM 1032 C C . TRP A 1 125 ? -28.602 0.948 6.309 1.00 95.56 125 TRP A C 1
ATOM 1034 O O . TRP A 1 125 ? -28.094 -0.066 6.768 1.00 95.56 125 TRP A O 1
ATOM 1044 N N . THR A 1 126 ? -29.837 0.948 5.809 1.00 95.81 126 THR A N 1
ATOM 1045 C CA . THR A 1 126 ? -30.746 -0.201 5.935 1.00 95.81 126 THR A CA 1
ATOM 1046 C C . THR A 1 126 ? -30.280 -1.440 5.161 1.00 95.81 126 THR A C 1
ATOM 1048 O O . THR A 1 126 ? -30.831 -2.519 5.354 1.00 95.81 126 THR A O 1
ATOM 1051 N N . LEU A 1 127 ? -29.262 -1.331 4.294 1.00 96.38 127 LEU A N 1
ATOM 1052 C CA . LEU A 1 127 ? -28.681 -2.487 3.608 1.00 96.38 127 LEU A CA 1
ATOM 1053 C C . LEU A 1 127 ? -28.015 -3.446 4.597 1.00 96.38 127 LEU A C 1
ATOM 1055 O O . LEU A 1 127 ? -28.313 -4.637 4.594 1.00 96.38 127 LEU A O 1
ATOM 1059 N N . GLN A 1 128 ? -27.157 -2.935 5.481 1.00 96.19 128 GLN A N 1
ATOM 1060 C CA . GLN A 1 128 ? -26.571 -3.767 6.534 1.00 96.19 128 GLN A CA 1
ATOM 1061 C C . GLN A 1 128 ? -27.618 -4.204 7.564 1.00 96.19 128 GLN A C 1
ATOM 1063 O O . GLN A 1 128 ? -27.539 -5.314 8.076 1.00 96.19 128 GLN A O 1
ATOM 1068 N N . GLU A 1 129 ? -28.647 -3.390 7.808 1.00 96.19 129 GLU A N 1
ATOM 1069 C CA . GLU A 1 129 ? -29.752 -3.735 8.717 1.00 96.19 129 GLU A CA 1
ATOM 1070 C C . GLU A 1 129 ? -30.644 -4.858 8.160 1.00 96.19 129 GLU A C 1
ATOM 1072 O O . GLU A 1 129 ? -31.289 -5.567 8.928 1.00 96.19 129 GLU A O 1
ATOM 1077 N N . LEU A 1 130 ? -30.662 -5.047 6.834 1.00 95.62 130 LEU A N 1
ATOM 1078 C CA . LEU A 1 130 ? -31.297 -6.179 6.156 1.00 95.62 130 LEU A CA 1
ATOM 1079 C C . LEU A 1 130 ? -30.441 -7.452 6.239 1.00 95.62 130 LEU A C 1
ATOM 1081 O O . LEU A 1 130 ? -30.957 -8.550 6.475 1.00 95.62 130 LEU A O 1
ATOM 1085 N N . LEU A 1 131 ? -29.140 -7.303 5.979 1.00 96.06 131 LEU A N 1
ATOM 1086 C CA . LEU A 1 131 ? -28.220 -8.419 5.762 1.00 96.06 131 LEU A CA 1
ATOM 1087 C C . LEU A 1 131 ? -27.676 -9.011 7.065 1.00 96.06 131 LEU A C 1
ATOM 1089 O O . LEU A 1 131 ? -27.612 -10.230 7.186 1.00 96.06 131 LEU A O 1
ATOM 1093 N N . ALA A 1 132 ? -27.315 -8.174 8.038 1.00 96.12 132 ALA A N 1
ATOM 1094 C CA . ALA A 1 132 ? -26.646 -8.616 9.256 1.00 96.12 132 ALA A CA 1
ATOM 1095 C C . ALA A 1 132 ? -27.539 -9.445 10.204 1.00 96.12 132 ALA A C 1
ATOM 1097 O O . ALA A 1 132 ? -27.070 -10.476 10.695 1.00 96.12 132 ALA A O 1
ATOM 1098 N N . PRO A 1 133 ? -28.808 -9.072 10.490 1.00 95.94 133 PRO A N 1
ATOM 1099 C CA . PRO A 1 133 ? -29.614 -9.806 11.461 1.00 95.94 133 PRO A CA 1
ATOM 1100 C C . PRO A 1 133 ? -30.006 -11.208 10.991 1.00 95.94 133 PRO A C 1
ATOM 1102 O O . PRO A 1 133 ? -30.495 -11.404 9.872 1.00 95.94 133 PRO A O 1
ATOM 1105 N N . LYS A 1 134 ? -29.905 -12.173 11.914 1.00 92.12 134 LYS A N 1
ATOM 1106 C CA . LYS A 1 134 ? -30.399 -13.548 11.720 1.00 92.12 134 LYS A CA 1
ATOM 1107 C C . LYS A 1 134 ? -31.926 -13.629 11.747 1.00 92.12 134 LYS A C 1
ATOM 1109 O O . LYS A 1 134 ? -32.519 -14.390 10.993 1.00 92.12 134 LYS A O 1
ATOM 1114 N N . VAL A 1 135 ? -32.561 -12.841 12.618 1.00 94.62 135 VAL A N 1
ATOM 1115 C CA . VAL A 1 135 ? -34.022 -12.781 12.772 1.00 94.62 135 VAL A CA 1
ATOM 1116 C C . VAL A 1 135 ? -34.477 -11.346 12.548 1.00 94.62 135 VAL A C 1
ATOM 1118 O O . VAL A 1 135 ? -34.139 -10.459 13.334 1.00 94.62 135 VAL A O 1
ATOM 1121 N N . LEU A 1 136 ? -35.239 -11.129 11.477 1.00 96.25 136 LEU A N 1
ATOM 1122 C CA . LEU A 1 136 ? -35.771 -9.827 11.082 1.00 96.25 136 LEU A CA 1
ATOM 1123 C C . LEU A 1 136 ? -37.281 -9.932 10.872 1.00 96.25 136 LEU A C 1
ATOM 1125 O O . LEU A 1 136 ? -37.741 -10.717 10.038 1.00 96.25 136 LEU A O 1
ATOM 1129 N N . GLU A 1 137 ? -38.027 -9.119 11.616 1.00 96.25 137 GLU A N 1
ATOM 1130 C CA . GLU A 1 137 ? -39.487 -9.035 11.583 1.00 96.25 137 GLU A CA 1
ATOM 1131 C C . GLU A 1 137 ? -39.923 -7.648 11.096 1.00 96.25 137 GLU A C 1
ATOM 1133 O O . GLU A 1 137 ? -39.459 -6.624 11.603 1.00 96.25 137 GLU A O 1
ATOM 1138 N N . ILE A 1 138 ? -40.813 -7.614 10.106 1.00 94.50 138 ILE A N 1
ATOM 1139 C CA . ILE A 1 138 ? -41.284 -6.398 9.444 1.00 94.50 138 ILE A CA 1
ATOM 1140 C C . ILE A 1 138 ? -42.630 -5.987 10.041 1.00 94.50 138 ILE A C 1
ATOM 1142 O O . ILE A 1 138 ? -43.555 -6.795 10.151 1.00 94.50 138 ILE A O 1
ATOM 1146 N N . PHE A 1 139 ? -42.748 -4.707 10.385 1.00 94.00 139 PHE A N 1
ATOM 1147 C CA . PHE A 1 139 ? -43.959 -4.086 10.904 1.00 94.00 139 PHE A CA 1
ATOM 1148 C C . PHE A 1 139 ? -44.381 -2.913 10.021 1.00 94.00 139 PHE A C 1
ATOM 1150 O O . PHE A 1 139 ? -43.546 -2.120 9.583 1.00 94.00 139 PHE A O 1
ATOM 1157 N N . ASN A 1 140 ? -45.685 -2.787 9.778 1.00 92.12 140 ASN A N 1
ATOM 1158 C CA . ASN A 1 140 ? -46.252 -1.693 8.986 1.00 92.12 140 ASN A CA 1
ATOM 1159 C C . ASN A 1 140 ? -46.348 -0.378 9.787 1.00 92.12 140 ASN A C 1
ATOM 1161 O O . ASN A 1 140 ? -45.991 -0.323 10.967 1.00 92.12 140 ASN A O 1
ATOM 1165 N N . MET A 1 141 ? -46.916 0.672 9.183 1.00 91.25 141 MET A N 1
ATOM 1166 C CA . MET A 1 141 ? -47.046 1.992 9.819 1.00 91.25 141 MET A CA 1
ATOM 1167 C C . MET A 1 141 ? -47.900 2.003 11.106 1.00 91.25 141 MET A C 1
ATOM 1169 O O . MET A 1 141 ? -47.849 2.956 11.885 1.00 91.25 141 MET A O 1
ATOM 1173 N N . HIS A 1 142 ? -48.689 0.949 11.342 1.00 92.44 142 HIS A N 1
ATOM 1174 C CA . HIS A 1 142 ? -49.518 0.744 12.532 1.00 92.44 142 HIS A CA 1
ATOM 1175 C C . HIS A 1 142 ? -48.884 -0.210 13.558 1.00 92.44 142 HIS A C 1
ATOM 1177 O O . HIS A 1 142 ? -49.533 -0.550 14.548 1.00 92.44 142 HIS A O 1
ATOM 1183 N N . TRP A 1 143 ? -47.622 -0.611 13.358 1.00 94.06 143 TRP A N 1
ATOM 1184 C CA . TRP A 1 143 ? -46.912 -1.605 14.171 1.00 94.06 143 TRP A CA 1
ATOM 1185 C C . TRP A 1 143 ? -47.583 -2.982 14.200 1.00 94.06 143 TRP A C 1
ATOM 1187 O O . TRP A 1 143 ? -47.471 -3.725 15.178 1.00 94.06 143 TRP A O 1
ATOM 1197 N N . GLU A 1 144 ? -48.281 -3.330 13.123 1.00 93.12 144 GLU A N 1
ATOM 1198 C CA . GLU A 1 144 ? -48.811 -4.672 12.918 1.00 93.12 144 GLU A CA 1
ATOM 1199 C C . GLU A 1 144 ? -47.751 -5.525 12.222 1.00 93.12 144 GLU A C 1
ATOM 1201 O O . GLU A 1 144 ? -47.082 -5.053 11.301 1.00 93.12 144 GLU A O 1
ATOM 1206 N N . PHE A 1 145 ? -47.598 -6.769 12.674 1.00 92.94 145 PHE A N 1
ATOM 1207 C CA . PHE A 1 145 ? -46.664 -7.723 12.084 1.00 92.94 145 PHE A CA 1
ATOM 1208 C C . PHE A 1 145 ? -47.090 -8.074 10.654 1.00 92.94 145 PHE A C 1
ATOM 1210 O O . PHE A 1 145 ? -48.229 -8.489 10.435 1.00 92.94 145 PHE A O 1
ATOM 1217 N N . VAL A 1 146 ? -46.166 -7.900 9.710 1.00 90.56 146 VAL A N 1
ATOM 1218 C CA . VAL A 1 146 ? -46.355 -8.144 8.270 1.00 90.56 146 VAL A CA 1
ATOM 1219 C C . VAL A 1 146 ? -45.742 -9.482 7.855 1.00 90.56 146 VAL A C 1
ATOM 1221 O O . VAL A 1 146 ? -46.288 -10.189 7.013 1.00 90.56 146 VAL A O 1
ATOM 1224 N N . GLY A 1 147 ? -44.606 -9.842 8.450 1.00 91.06 147 GLY A N 1
ATOM 1225 C CA . GLY A 1 147 ? -43.891 -11.088 8.183 1.00 91.06 147 GLY A CA 1
ATOM 1226 C C . GLY A 1 147 ? -42.398 -10.951 8.455 1.00 91.06 147 GLY A C 1
ATOM 1227 O O . GLY A 1 147 ? -41.933 -9.958 9.019 1.00 91.06 147 GLY A O 1
ATOM 1228 N N . THR A 1 148 ? -41.638 -11.961 8.062 1.00 92.44 148 THR A N 1
ATOM 1229 C CA . THR A 1 148 ? -40.188 -12.039 8.250 1.00 92.44 148 THR A CA 1
ATOM 1230 C C . THR A 1 148 ? -39.429 -11.765 6.955 1.00 92.44 148 THR A C 1
ATOM 1232 O O . THR A 1 148 ? -39.989 -11.783 5.859 1.00 92.44 148 THR A O 1
ATOM 1235 N N . LYS A 1 149 ? -38.110 -11.569 7.062 1.00 90.00 149 LYS A N 1
ATOM 1236 C CA . LYS A 1 149 ? -37.220 -11.499 5.890 1.00 90.00 149 LYS A CA 1
ATOM 1237 C C . LYS A 1 149 ? -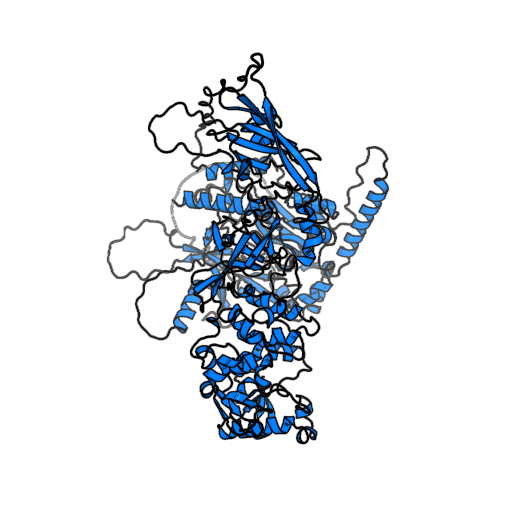37.345 -12.725 4.968 1.00 90.00 149 LYS A C 1
ATOM 1239 O O . LYS A 1 149 ? -37.234 -12.568 3.756 1.00 90.00 149 LYS A O 1
ATOM 1244 N N . ALA A 1 150 ? -37.593 -13.915 5.523 1.00 91.00 150 ALA A N 1
ATOM 1245 C CA . ALA A 1 150 ? -37.748 -15.146 4.748 1.00 91.00 150 ALA A CA 1
ATOM 1246 C C . ALA A 1 150 ? -39.073 -15.185 3.971 1.00 91.00 150 ALA A C 1
ATOM 1248 O O . ALA A 1 150 ? -39.075 -15.556 2.800 1.00 91.00 150 ALA A O 1
ATOM 1249 N N . ASP A 1 151 ? -40.172 -14.724 4.578 1.00 90.94 151 ASP A N 1
ATOM 1250 C CA . ASP A 1 151 ? -41.494 -14.693 3.932 1.00 90.94 151 ASP A CA 1
ATOM 1251 C C . ASP A 1 151 ? -41.494 -13.832 2.657 1.00 90.94 151 ASP A C 1
ATOM 1253 O O . ASP A 1 151 ? -42.176 -14.143 1.681 1.00 90.94 151 ASP A O 1
ATOM 1257 N N . TYR A 1 152 ? -40.677 -12.773 2.647 1.00 89.88 152 TYR A N 1
ATOM 1258 C CA . TYR A 1 152 ? -40.568 -11.815 1.546 1.00 89.88 152 TYR A CA 1
ATOM 1259 C C . TYR A 1 152 ? -39.264 -11.927 0.746 1.00 89.88 152 TYR A C 1
ATOM 1261 O O . TYR A 1 152 ? -38.968 -11.028 -0.044 1.00 89.88 152 TYR A O 1
ATOM 1269 N N . ALA A 1 153 ? -38.492 -13.010 0.897 1.00 91.56 153 ALA A N 1
ATOM 1270 C CA . ALA A 1 153 ? -37.158 -13.136 0.298 1.00 91.56 153 ALA A CA 1
ATOM 1271 C C . ALA A 1 153 ? -37.159 -12.861 -1.215 1.00 91.56 153 ALA A C 1
ATOM 1273 O O . ALA A 1 153 ? -36.369 -12.051 -1.698 1.00 91.56 153 ALA A O 1
ATOM 1274 N N . ARG A 1 154 ? -38.119 -13.436 -1.949 1.00 91.38 154 ARG A N 1
ATOM 1275 C CA . ARG A 1 154 ? -38.288 -13.210 -3.391 1.00 91.38 154 ARG A CA 1
ATOM 1276 C C . ARG A 1 154 ? -38.623 -11.761 -3.745 1.00 91.38 154 ARG A C 1
ATOM 1278 O O . ARG A 1 154 ? -38.051 -11.210 -4.681 1.00 91.38 154 ARG A O 1
ATOM 1285 N N . ALA A 1 155 ? -39.553 -11.134 -3.022 1.00 89.31 155 ALA A N 1
ATOM 1286 C CA . ALA A 1 155 ? -39.943 -9.746 -3.280 1.00 89.31 155 ALA A CA 1
ATOM 1287 C C . ALA A 1 155 ? -38.771 -8.787 -3.009 1.00 89.31 155 ALA A C 1
ATOM 1289 O O . ALA A 1 155 ? -38.503 -7.887 -3.805 1.00 89.31 155 ALA A O 1
ATOM 1290 N N . ILE A 1 156 ? -38.026 -9.035 -1.927 1.00 91.31 156 ILE A N 1
ATOM 1291 C CA . ILE A 1 156 ? -36.813 -8.294 -1.568 1.00 91.31 156 ILE A CA 1
ATOM 1292 C C . ILE A 1 156 ? -35.723 -8.510 -2.621 1.00 91.31 156 ILE A C 1
ATOM 1294 O O . ILE A 1 156 ? -35.098 -7.538 -3.045 1.00 91.31 156 ILE A O 1
ATOM 1298 N N . SER A 1 157 ? -35.514 -9.747 -3.077 1.00 92.75 157 SER A N 1
ATOM 1299 C CA . SER A 1 157 ? -34.524 -10.079 -4.105 1.00 92.75 157 SER A CA 1
ATOM 1300 C C . SER A 1 157 ? -34.798 -9.336 -5.410 1.00 92.75 157 SER A C 1
ATOM 1302 O O . SER A 1 157 ? -33.913 -8.667 -5.935 1.00 92.75 157 SER A O 1
ATOM 1304 N N . VAL A 1 158 ? -36.049 -9.331 -5.879 1.00 88.81 158 VAL A N 1
ATOM 1305 C CA . VAL A 1 158 ? -36.450 -8.587 -7.087 1.00 88.81 158 VAL A CA 1
ATOM 1306 C C . VAL A 1 158 ? -36.222 -7.080 -6.931 1.00 88.81 158 VAL A C 1
ATOM 1308 O O . VAL A 1 158 ? -35.811 -6.416 -7.879 1.00 88.81 158 VAL A O 1
ATOM 1311 N N . ALA A 1 159 ? -36.472 -6.527 -5.744 1.00 86.44 159 ALA A N 1
ATOM 1312 C CA . ALA A 1 159 ? -36.294 -5.102 -5.478 1.00 86.44 159 ALA A CA 1
ATOM 1313 C C . ALA A 1 159 ? -34.815 -4.680 -5.415 1.00 86.44 159 ALA A C 1
ATOM 1315 O O . ALA A 1 159 ? -34.423 -3.619 -5.914 1.00 86.44 159 ALA A O 1
ATOM 1316 N N . THR A 1 160 ? -33.993 -5.509 -4.772 1.00 90.75 160 THR A N 1
ATOM 1317 C CA . THR A 1 160 ? -32.635 -5.147 -4.344 1.00 90.75 160 THR A CA 1
ATOM 1318 C C . THR A 1 160 ? -31.530 -5.787 -5.177 1.00 90.75 160 THR A C 1
ATOM 1320 O O . THR A 1 160 ? -30.387 -5.362 -5.049 1.00 90.75 160 THR A O 1
ATOM 1323 N N . GLU A 1 161 ? -31.855 -6.777 -6.014 1.00 91.69 161 GLU A N 1
ATOM 1324 C CA . GLU A 1 161 ? -30.904 -7.652 -6.724 1.00 91.69 161 GLU A CA 1
ATOM 1325 C C . GLU A 1 161 ? -29.994 -8.474 -5.798 1.00 91.69 161 GLU A C 1
ATOM 1327 O O . GLU A 1 161 ? -29.003 -9.054 -6.235 1.00 91.69 161 GLU A O 1
ATOM 1332 N N . ILE A 1 162 ? -30.341 -8.568 -4.512 1.00 94.69 162 ILE A N 1
ATOM 1333 C CA . ILE A 1 162 ? -29.650 -9.448 -3.571 1.00 94.69 162 ILE A CA 1
ATOM 1334 C C . ILE A 1 162 ? -30.188 -10.874 -3.780 1.00 94.69 162 ILE A C 1
ATOM 1336 O O . ILE A 1 162 ? -31.410 -11.055 -3.770 1.00 94.69 162 ILE A O 1
ATOM 1340 N N . PRO A 1 163 ? -29.336 -11.900 -3.948 1.00 94.12 163 PRO A N 1
ATOM 1341 C CA . PRO A 1 163 ? -29.799 -13.279 -4.091 1.00 94.12 163 PRO A CA 1
ATOM 1342 C C . PRO A 1 163 ? -30.638 -13.744 -2.893 1.00 94.12 163 PRO A C 1
ATOM 1344 O O . PRO A 1 163 ? -30.308 -13.441 -1.745 1.00 94.12 163 PRO A O 1
ATOM 1347 N N . GLU A 1 164 ? -31.693 -14.529 -3.142 1.00 94.69 164 GLU A N 1
ATOM 1348 C CA . GLU A 1 164 ? -32.574 -15.048 -2.080 1.00 94.69 164 GLU A CA 1
ATOM 1349 C C . GLU A 1 164 ? -31.780 -15.792 -0.995 1.00 94.69 164 GLU A C 1
ATOM 1351 O O . GLU A 1 164 ? -31.981 -15.523 0.188 1.00 94.69 164 GLU A O 1
ATOM 1356 N N . ALA A 1 165 ? -30.806 -16.622 -1.389 1.00 93.94 165 ALA A N 1
ATOM 1357 C CA . ALA A 1 165 ? -29.929 -17.360 -0.476 1.00 93.94 165 ALA A CA 1
ATOM 1358 C C . ALA A 1 165 ? -29.126 -16.446 0.471 1.00 93.94 165 ALA A C 1
ATOM 1360 O O . ALA A 1 165 ? -28.909 -16.791 1.631 1.00 93.94 165 ALA A O 1
ATOM 1361 N N . VAL A 1 166 ? -28.716 -15.258 0.016 1.00 94.81 166 VAL A N 1
ATOM 1362 C CA . VAL A 1 166 ? -28.026 -14.264 0.858 1.00 94.81 166 VAL A CA 1
ATOM 1363 C C . VAL A 1 166 ? -29.021 -13.584 1.798 1.00 94.81 166 VAL A C 1
ATOM 1365 O O . VAL A 1 166 ? -28.735 -13.391 2.979 1.00 94.81 166 VAL A O 1
ATOM 1368 N N . ILE A 1 167 ? -30.221 -13.259 1.303 1.00 93.81 167 ILE A N 1
ATOM 1369 C CA . ILE A 1 167 ? -31.288 -12.645 2.103 1.00 93.81 167 ILE A CA 1
ATOM 1370 C C . ILE A 1 167 ? -31.667 -13.556 3.271 1.00 93.81 167 ILE A C 1
ATOM 1372 O O . ILE A 1 167 ? -31.729 -13.079 4.401 1.00 93.81 167 ILE A O 1
ATOM 1376 N N . VAL A 1 168 ? -31.882 -14.853 3.039 1.00 92.50 168 VAL A N 1
ATOM 1377 C CA . VAL A 1 168 ? -32.263 -15.799 4.105 1.00 92.50 168 VAL A CA 1
ATOM 1378 C C . VAL A 1 168 ? -31.084 -16.281 4.960 1.00 92.50 168 VAL A C 1
ATOM 1380 O O . VAL A 1 168 ? -31.309 -16.884 6.006 1.00 92.50 168 VAL A O 1
ATOM 1383 N N . GLY A 1 169 ? -29.844 -15.966 4.571 1.00 88.88 169 GLY A N 1
ATOM 1384 C CA . GLY A 1 169 ? -28.632 -16.335 5.307 1.00 88.88 169 GLY A CA 1
ATOM 1385 C C . GLY A 1 169 ? -28.116 -17.753 5.034 1.00 88.88 169 GLY A C 1
ATOM 1386 O O . GLY A 1 169 ? -27.343 -18.272 5.832 1.00 88.88 169 GLY A O 1
ATOM 1387 N N . GLU A 1 170 ? -28.531 -18.377 3.929 1.00 89.19 170 GLU A N 1
ATOM 1388 C CA . GLU A 1 170 ? -28.001 -19.661 3.442 1.00 89.19 170 GLU A CA 1
ATOM 1389 C C . GLU A 1 170 ? -26.632 -19.500 2.760 1.00 89.19 170 GLU A C 1
ATOM 1391 O O . GLU A 1 170 ? -25.798 -20.400 2.831 1.00 89.19 170 GLU A O 1
ATOM 1396 N N . ALA A 1 171 ? -26.378 -18.346 2.131 1.00 89.25 171 ALA A N 1
ATOM 1397 C CA . ALA A 1 171 ? -25.093 -17.995 1.527 1.00 89.25 171 ALA A CA 1
ATOM 1398 C C . ALA A 1 171 ? -24.390 -16.884 2.324 1.00 89.25 171 ALA A C 1
ATOM 1400 O O . ALA A 1 171 ? -24.990 -15.856 2.647 1.00 89.25 171 ALA A O 1
ATOM 1401 N N . ALA A 1 172 ? -23.101 -17.073 2.620 1.00 88.81 172 ALA A N 1
ATOM 1402 C CA . ALA A 1 172 ? -22.294 -16.089 3.337 1.00 88.81 172 ALA A CA 1
ATOM 1403 C C . ALA A 1 172 ? -21.938 -14.882 2.450 1.00 88.81 172 ALA A C 1
ATOM 1405 O O . ALA A 1 172 ? -21.622 -15.034 1.270 1.00 88.81 172 ALA A O 1
ATOM 1406 N N . LEU A 1 173 ? -21.899 -13.680 3.040 1.00 89.50 173 LEU A N 1
ATOM 1407 C CA . LEU A 1 173 ? -21.505 -12.443 2.341 1.00 89.50 173 LEU A CA 1
ATOM 1408 C C . LEU A 1 173 ? -20.073 -12.488 1.785 1.00 89.50 173 LEU A C 1
ATOM 1410 O O . LEU A 1 173 ? -19.786 -11.848 0.773 1.00 89.50 173 LEU A O 1
ATOM 1414 N N . GLY A 1 174 ? -19.185 -13.252 2.430 1.00 85.94 174 GLY A N 1
ATOM 1415 C CA . GLY A 1 174 ? -17.815 -13.477 1.964 1.00 85.94 174 GLY A CA 1
ATOM 1416 C C . GLY A 1 174 ? -17.741 -14.186 0.609 1.00 85.94 174 GLY A C 1
ATOM 1417 O O . GLY A 1 174 ? -16.808 -13.936 -0.141 1.00 85.94 174 GLY A O 1
ATOM 1418 N N . ASN A 1 175 ? -18.757 -14.980 0.253 1.00 86.69 175 ASN A N 1
ATOM 1419 C CA . ASN A 1 175 ? -18.805 -15.718 -1.014 1.00 86.69 175 ASN A CA 1
ATOM 1420 C C . ASN A 1 175 ? -19.329 -14.864 -2.179 1.00 86.69 175 ASN A C 1
ATOM 1422 O O . ASN A 1 175 ? -19.329 -15.311 -3.321 1.00 86.69 175 ASN A O 1
ATOM 1426 N N . CYS A 1 176 ? -19.834 -13.662 -1.897 1.00 92.56 176 CYS A N 1
ATOM 1427 C CA . CYS A 1 176 ? -20.345 -12.754 -2.915 1.00 92.56 176 CYS A CA 1
ATOM 1428 C C . CYS A 1 176 ? -19.231 -11.821 -3.389 1.00 92.56 176 CYS A C 1
ATOM 1430 O O . CYS A 1 176 ? -18.496 -11.262 -2.566 1.00 92.56 176 CYS A O 1
ATOM 1432 N N . SER A 1 177 ? -19.172 -11.593 -4.701 1.00 94.31 177 SER A N 1
ATOM 1433 C CA . SER A 1 177 ? -18.183 -10.705 -5.306 1.00 94.31 177 SER A CA 1
ATOM 1434 C C . SER A 1 177 ? -18.304 -9.264 -4.808 1.00 94.31 177 SER A C 1
ATOM 1436 O O . SER A 1 177 ? -19.368 -8.801 -4.368 1.00 94.31 177 SER A O 1
ATOM 1438 N N . VAL A 1 178 ? -17.210 -8.514 -4.898 1.00 95.81 178 VAL A N 1
ATOM 1439 C CA . VAL A 1 178 ? -17.187 -7.084 -4.594 1.00 95.81 178 VAL A CA 1
ATOM 1440 C C . VAL A 1 178 ? -18.139 -6.328 -5.518 1.00 95.81 178 VAL A C 1
ATOM 1442 O O . VAL A 1 178 ? -18.897 -5.484 -5.035 1.00 95.81 178 VAL A O 1
ATOM 1445 N N . ALA A 1 179 ? -18.175 -6.663 -6.812 1.00 95.62 179 ALA A N 1
ATOM 1446 C CA . ALA A 1 179 ? -19.120 -6.075 -7.762 1.00 95.62 179 ALA A CA 1
ATOM 1447 C C . ALA A 1 179 ? -20.585 -6.285 -7.356 1.00 95.62 179 ALA A C 1
ATOM 1449 O O . ALA A 1 179 ? -21.361 -5.324 -7.360 1.00 95.62 179 ALA A O 1
ATOM 1450 N N . ALA A 1 180 ? -20.956 -7.507 -6.961 1.00 95.56 180 ALA A N 1
ATOM 1451 C CA . ALA A 1 180 ? -22.309 -7.816 -6.518 1.00 95.56 180 ALA A CA 1
ATOM 1452 C C . ALA A 1 180 ? -22.659 -7.025 -5.252 1.00 95.56 180 ALA A C 1
ATOM 1454 O O . ALA A 1 180 ? -23.662 -6.311 -5.230 1.00 95.56 180 ALA A O 1
ATOM 1455 N N . LYS A 1 181 ? -21.786 -7.034 -4.238 1.00 97.06 181 LYS A N 1
ATOM 1456 C CA . LYS A 1 181 ? -21.988 -6.267 -2.997 1.00 97.06 181 LYS A CA 1
ATOM 1457 C C . LYS A 1 181 ? -22.143 -4.763 -3.249 1.00 97.06 181 LYS A C 1
ATOM 1459 O O . LYS A 1 181 ? -23.038 -4.137 -2.681 1.00 97.06 181 LYS A O 1
ATOM 1464 N N . MET A 1 182 ? -21.329 -4.184 -4.138 1.00 97.00 182 MET A N 1
ATOM 1465 C CA . MET A 1 182 ? -21.457 -2.778 -4.546 1.00 97.00 182 MET A CA 1
ATOM 1466 C C . MET A 1 182 ? -22.785 -2.510 -5.272 1.00 97.00 182 MET A C 1
ATOM 1468 O O . MET A 1 182 ? -23.422 -1.482 -5.033 1.00 97.00 182 MET A O 1
ATOM 1472 N N . SER A 1 183 ? -23.242 -3.436 -6.123 1.00 96.44 183 SER A N 1
ATOM 1473 C CA . SER A 1 183 ? -24.501 -3.293 -6.868 1.00 96.44 183 SER A CA 1
ATOM 1474 C C . SER A 1 183 ? -25.731 -3.189 -5.953 1.00 96.44 183 SER A C 1
ATOM 1476 O O . SER A 1 183 ? -26.642 -2.411 -6.236 1.00 96.44 183 SER A O 1
ATOM 1478 N N . TRP A 1 184 ? -25.727 -3.863 -4.797 1.00 96.56 184 TRP A N 1
ATOM 1479 C CA . TRP A 1 184 ? -26.828 -3.819 -3.822 1.00 96.56 184 TRP A CA 1
ATOM 1480 C C . TRP A 1 184 ? -27.022 -2.432 -3.190 1.00 96.56 184 TRP A C 1
ATOM 1482 O O . TRP A 1 184 ? -28.095 -2.109 -2.666 1.00 96.56 184 TRP A O 1
ATOM 1492 N N . ALA A 1 185 ? -25.980 -1.599 -3.245 1.00 96.56 185 ALA A N 1
ATOM 1493 C CA . ALA A 1 185 ? -25.995 -0.211 -2.805 1.00 96.56 185 ALA A CA 1
ATOM 1494 C C . ALA A 1 185 ? -26.252 0.790 -3.946 1.00 96.56 185 ALA A C 1
ATOM 1496 O O . ALA A 1 185 ? -26.501 1.964 -3.680 1.00 96.56 185 ALA A O 1
ATOM 1497 N N . ALA A 1 186 ? -26.252 0.348 -5.208 1.00 94.94 186 ALA A N 1
ATOM 1498 C CA . ALA A 1 186 ? -26.266 1.225 -6.380 1.00 94.94 186 ALA A CA 1
ATOM 1499 C C . ALA A 1 186 ? -27.509 2.122 -6.494 1.00 94.94 186 ALA A C 1
ATOM 1501 O O . ALA A 1 186 ? -27.430 3.216 -7.050 1.00 94.94 186 ALA A O 1
ATOM 1502 N N . ARG A 1 187 ? -28.655 1.667 -5.972 1.00 92.75 187 ARG A N 1
ATOM 1503 C CA . ARG A 1 187 ? -29.932 2.406 -5.980 1.00 92.75 187 ARG A CA 1
ATOM 1504 C C . ARG A 1 187 ? -30.295 3.019 -4.626 1.00 92.75 187 ARG A C 1
ATOM 1506 O O . ARG A 1 187 ? -31.435 3.434 -4.430 1.00 92.75 187 ARG A O 1
ATOM 1513 N N . ARG A 1 188 ? -29.358 3.035 -3.676 1.00 94.38 188 ARG A N 1
ATOM 1514 C CA . ARG A 1 188 ? -29.589 3.558 -2.328 1.00 94.38 188 ARG A CA 1
ATOM 1515 C C . ARG A 1 188 ? -29.100 4.997 -2.204 1.00 94.38 188 ARG A C 1
ATOM 1517 O O . ARG A 1 188 ? -28.216 5.443 -2.926 1.00 94.38 188 ARG A O 1
ATOM 1524 N N . GLU A 1 189 ? -29.673 5.713 -1.249 1.00 94.06 189 GLU A N 1
ATOM 1525 C CA . GLU A 1 189 ? -29.421 7.120 -0.972 1.00 94.06 189 GLU A CA 1
ATOM 1526 C C . GLU A 1 189 ? -29.076 7.336 0.504 1.00 94.06 189 GLU A C 1
ATOM 1528 O O . GLU A 1 189 ? -29.640 6.722 1.421 1.00 94.06 189 GLU A O 1
ATOM 1533 N N . THR A 1 190 ? -28.173 8.278 0.749 1.00 94.81 190 THR A N 1
ATOM 1534 C CA . THR A 1 190 ? -27.762 8.709 2.085 1.00 94.81 190 THR A CA 1
ATOM 1535 C C . THR A 1 190 ? -27.929 10.217 2.230 1.00 94.81 190 THR A C 1
ATOM 1537 O O . THR A 1 190 ? -27.955 10.956 1.251 1.00 94.81 190 THR A O 1
ATOM 1540 N N . THR A 1 191 ? -28.102 10.693 3.467 1.00 90.94 191 THR A N 1
ATOM 1541 C CA . THR A 1 191 ? -28.261 12.137 3.720 1.00 90.94 191 THR A CA 1
ATOM 1542 C C . THR A 1 191 ? -26.926 12.866 3.598 1.00 90.94 191 THR A C 1
ATOM 1544 O O . THR A 1 191 ? -26.861 13.933 2.994 1.00 90.94 191 THR A O 1
ATOM 1547 N N . ARG A 1 192 ? -25.863 12.299 4.179 1.00 91.56 192 ARG A N 1
ATOM 1548 C CA . ARG A 1 192 ? -24.489 12.744 3.947 1.00 91.56 192 ARG A CA 1
ATOM 1549 C C . ARG A 1 192 ? -23.873 11.886 2.857 1.00 91.56 192 ARG A C 1
ATOM 1551 O O . ARG A 1 192 ? -24.138 10.687 2.793 1.00 91.56 192 ARG A O 1
ATOM 1558 N N . VAL A 1 193 ? -23.058 12.492 2.006 1.00 94.50 193 VAL A N 1
ATOM 1559 C CA . VAL A 1 193 ? -22.439 11.779 0.882 1.00 94.50 193 VAL A CA 1
ATOM 1560 C C . VAL A 1 193 ? -21.435 10.731 1.368 1.00 94.50 193 VAL A C 1
ATOM 1562 O O . VAL A 1 193 ? -21.352 9.656 0.788 1.00 94.50 193 VAL A O 1
ATOM 1565 N N . GLU A 1 194 ? -20.743 10.997 2.479 1.00 95.81 194 GLU A N 1
ATOM 1566 C CA . GLU A 1 194 ? -19.771 10.083 3.087 1.00 95.81 194 GLU A CA 1
ATOM 1567 C C . GLU A 1 194 ? -20.430 8.821 3.652 1.00 95.81 194 GLU A C 1
ATOM 1569 O O . GLU A 1 194 ? -19.846 7.740 3.607 1.00 95.81 194 GLU A O 1
ATOM 1574 N N . ASP A 1 195 ? -21.675 8.936 4.129 1.00 95.44 195 ASP A N 1
ATOM 1575 C CA . ASP A 1 195 ? -22.417 7.803 4.686 1.00 95.44 195 ASP A CA 1
ATOM 1576 C C . ASP A 1 195 ? -22.637 6.693 3.651 1.00 95.44 195 ASP A C 1
ATOM 1578 O O . ASP A 1 195 ? -22.843 5.552 4.048 1.00 95.44 195 ASP A O 1
ATOM 1582 N N . MET A 1 196 ? -22.571 6.997 2.346 1.00 97.00 196 MET A N 1
ATOM 1583 C CA . MET A 1 196 ? -22.636 5.978 1.293 1.00 97.00 196 MET A CA 1
ATOM 1584 C C . MET A 1 196 ? -21.466 4.994 1.380 1.00 97.00 196 MET A C 1
ATOM 1586 O O . MET A 1 196 ? -21.620 3.819 1.069 1.00 97.00 196 MET A O 1
ATOM 1590 N N . ALA A 1 197 ? -20.296 5.461 1.815 1.00 97.19 197 ALA A N 1
ATOM 1591 C CA . ALA A 1 197 ? -19.154 4.599 2.080 1.00 97.19 197 ALA A CA 1
ATOM 1592 C C . ALA A 1 197 ? -19.312 3.896 3.434 1.00 97.19 197 ALA A C 1
ATOM 1594 O O . ALA A 1 197 ? -19.161 2.681 3.544 1.00 97.19 197 ALA A O 1
ATOM 1595 N N . TYR A 1 198 ? -19.671 4.662 4.467 1.00 96.56 198 TYR A N 1
ATOM 1596 C CA . TYR A 1 198 ? -19.719 4.161 5.839 1.00 96.56 198 TYR A CA 1
ATOM 1597 C C . TYR A 1 198 ? -20.794 3.097 6.072 1.00 96.56 198 TYR A C 1
ATOM 1599 O O . TYR A 1 198 ? -20.580 2.178 6.860 1.00 96.56 198 TYR A O 1
ATOM 1607 N N . CYS A 1 199 ? -21.919 3.149 5.352 1.00 96.25 199 CYS A N 1
ATOM 1608 C CA . CYS A 1 199 ? -22.951 2.121 5.462 1.00 96.25 199 CYS A CA 1
ATOM 1609 C C . CYS A 1 199 ? -22.545 0.759 4.875 1.00 96.25 199 CYS A C 1
ATOM 1611 O O . CYS A 1 199 ? -23.280 -0.211 5.054 1.00 96.25 199 CYS A O 1
ATOM 1613 N N . LEU A 1 200 ? -21.410 0.680 4.169 1.00 97.50 200 LEU A N 1
ATOM 1614 C CA . LEU A 1 200 ? -20.914 -0.538 3.523 1.00 97.50 200 LEU A CA 1
ATOM 1615 C C . LEU A 1 200 ? -19.775 -1.214 4.296 1.00 97.50 200 LEU A C 1
ATOM 1617 O O . LEU A 1 200 ? -19.411 -2.335 3.953 1.00 97.50 200 LEU A O 1
ATOM 1621 N N . LEU A 1 201 ? -19.238 -0.582 5.347 1.00 96.62 201 LEU A N 1
ATOM 1622 C CA . LEU A 1 201 ? -18.050 -1.071 6.061 1.00 96.62 201 LEU A CA 1
ATOM 1623 C C . LEU A 1 201 ? -18.200 -2.510 6.550 1.00 96.62 201 LEU A C 1
ATOM 1625 O O . LEU A 1 201 ? -17.351 -3.342 6.262 1.00 96.62 201 LEU A O 1
ATOM 1629 N N . GLY A 1 202 ? -19.314 -2.829 7.209 1.00 95.06 202 GLY A N 1
ATOM 1630 C CA . GLY A 1 202 ? -19.554 -4.188 7.696 1.00 95.06 202 GLY A CA 1
ATOM 1631 C C . GLY A 1 202 ? -19.948 -5.199 6.617 1.00 95.06 202 GLY A C 1
ATOM 1632 O O . GLY A 1 202 ? -19.806 -6.393 6.834 1.00 95.06 202 GLY A O 1
ATOM 1633 N N . ILE A 1 203 ? -20.402 -4.747 5.442 1.00 96.25 203 ILE A N 1
ATOM 1634 C CA . ILE A 1 203 ? -20.683 -5.636 4.297 1.00 96.25 203 ILE A CA 1
ATOM 1635 C C . ILE A 1 203 ? -19.372 -6.107 3.656 1.00 96.25 203 ILE A C 1
ATOM 1637 O O . ILE A 1 203 ? -19.289 -7.230 3.158 1.00 96.25 203 ILE A O 1
ATOM 1641 N N . PHE A 1 204 ? -18.356 -5.244 3.670 1.00 96.00 204 PHE A N 1
ATOM 1642 C CA . PHE A 1 204 ? -17.014 -5.536 3.171 1.00 96.00 204 PHE A CA 1
ATOM 1643 C C . PHE A 1 204 ? -16.020 -5.953 4.260 1.00 96.00 204 PHE A C 1
ATOM 1645 O O . PHE A 1 204 ? -14.876 -6.241 3.929 1.00 96.00 204 PHE A O 1
ATOM 1652 N N . ASP A 1 205 ? -16.447 -5.989 5.523 1.00 93.94 205 ASP A N 1
ATOM 1653 C CA . ASP A 1 205 ? -15.610 -6.286 6.691 1.00 93.94 205 ASP A CA 1
ATOM 1654 C C . ASP A 1 205 ? -14.317 -5.443 6.751 1.00 93.94 205 ASP A C 1
ATOM 1656 O O . ASP A 1 205 ? -13.194 -5.938 6.877 1.00 93.94 205 ASP A O 1
ATOM 1660 N N . VAL A 1 206 ? -14.477 -4.122 6.618 1.00 94.44 206 VAL A N 1
ATOM 1661 C CA . VAL A 1 206 ? -13.387 -3.134 6.670 1.00 94.44 206 VAL A CA 1
ATOM 1662 C C . VAL A 1 206 ? -13.584 -2.135 7.808 1.00 94.44 206 VAL A C 1
ATOM 1664 O O . VAL A 1 206 ? -14.705 -1.836 8.219 1.00 94.44 206 VAL A O 1
ATOM 1667 N N . ASN A 1 207 ? -12.481 -1.548 8.276 1.00 92.81 207 ASN A N 1
ATOM 1668 C CA . ASN A 1 207 ? -12.499 -0.471 9.262 1.00 92.81 207 ASN A CA 1
ATOM 1669 C C . ASN A 1 207 ? -11.741 0.742 8.737 1.00 92.81 207 ASN A C 1
ATOM 1671 O O . ASN A 1 207 ? -10.640 0.609 8.212 1.00 92.81 207 ASN A O 1
ATOM 1675 N N . MET A 1 208 ? -12.305 1.935 8.919 1.00 93.38 208 MET A N 1
ATOM 1676 C CA . MET A 1 208 ? -11.650 3.193 8.548 1.00 93.38 208 MET A CA 1
ATOM 1677 C C . MET A 1 208 ? -12.128 4.357 9.433 1.00 93.38 208 MET A C 1
ATOM 1679 O O . MET A 1 208 ? -13.229 4.290 9.976 1.00 93.38 208 MET A O 1
ATOM 1683 N N . PRO A 1 209 ? -11.346 5.442 9.593 1.00 89.12 209 PRO A N 1
ATOM 1684 C CA . PRO A 1 209 ? -11.787 6.638 10.323 1.00 89.12 209 PRO A CA 1
ATOM 1685 C C . PRO A 1 209 ? -12.935 7.392 9.631 1.00 89.12 209 PRO A C 1
ATOM 1687 O O . PRO A 1 209 ? -12.895 7.578 8.411 1.00 89.12 209 PRO A O 1
ATOM 1690 N N . MET A 1 210 ? -13.895 7.912 10.409 1.00 90.19 210 MET A N 1
ATOM 1691 C CA . MET A 1 210 ? -15.010 8.726 9.896 1.00 90.19 210 MET A CA 1
ATOM 1692 C C . MET A 1 210 ? -14.597 10.196 9.751 1.00 90.19 210 MET A C 1
ATOM 1694 O O . MET A 1 210 ? -14.514 10.926 10.739 1.00 90.19 210 MET A O 1
ATOM 1698 N N . LEU A 1 211 ? -14.359 10.653 8.521 1.00 91.06 211 LEU A N 1
ATOM 1699 C CA . LEU A 1 211 ? -13.968 12.030 8.205 1.00 91.06 211 LEU A CA 1
ATOM 1700 C C . LEU A 1 211 ? -15.104 12.772 7.484 1.00 91.06 211 LEU A C 1
ATOM 1702 O O . LEU A 1 211 ? -15.085 12.976 6.273 1.00 91.06 211 LEU A O 1
ATOM 1706 N N . TYR A 1 212 ? -16.124 13.196 8.231 1.00 89.38 212 TYR A N 1
ATOM 1707 C CA . TYR A 1 212 ? -17.211 14.003 7.662 1.00 89.38 212 TYR A CA 1
ATOM 1708 C C . TYR A 1 212 ? -16.699 15.348 7.123 1.00 89.38 212 TYR A C 1
ATOM 1710 O O . TYR A 1 212 ? -16.044 16.098 7.845 1.00 89.38 212 TYR A O 1
ATOM 1718 N N . GLY A 1 213 ? -17.036 15.666 5.869 1.00 89.94 213 GLY A N 1
ATOM 1719 C CA . GLY A 1 213 ? -16.537 16.830 5.133 1.00 89.94 213 GLY A CA 1
ATOM 1720 C C . GLY A 1 213 ? -15.574 16.475 3.994 1.00 89.94 213 GLY A C 1
ATOM 1721 O O . GLY A 1 213 ? -15.249 17.345 3.187 1.00 89.94 213 GLY A O 1
ATOM 1722 N N . GLU A 1 214 ? -15.133 15.217 3.885 1.00 92.12 214 GLU A N 1
ATOM 1723 C CA . GLU A 1 214 ? -14.278 14.764 2.779 1.00 92.12 214 GLU A CA 1
ATOM 1724 C C . GLU A 1 214 ? -15.046 14.504 1.469 1.00 92.12 214 GLU A C 1
ATOM 1726 O O . GLU A 1 214 ? -14.437 14.373 0.402 1.00 92.12 214 GLU A O 1
ATOM 1731 N N . GLY A 1 215 ? -16.380 14.454 1.527 1.00 92.88 215 GLY A N 1
ATOM 1732 C CA . GLY A 1 215 ? -17.234 14.260 0.365 1.00 92.88 215 GLY A CA 1
ATOM 1733 C C . GLY A 1 215 ? -17.130 12.853 -0.235 1.00 92.88 215 GLY A C 1
ATOM 1734 O O . GLY A 1 215 ? -17.043 11.848 0.465 1.00 92.88 215 GLY A O 1
ATOM 1735 N N . TRP A 1 216 ? -17.105 12.772 -1.567 1.00 88.62 216 TRP A N 1
ATOM 1736 C CA . TRP A 1 216 ? -17.009 11.505 -2.308 1.00 88.62 216 TRP A CA 1
ATOM 1737 C C . TRP A 1 216 ? -15.677 10.757 -2.094 1.00 88.62 216 TRP A C 1
ATOM 1739 O O . TRP A 1 216 ? -15.584 9.567 -2.395 1.00 88.62 216 TRP A O 1
ATOM 1749 N N . LYS A 1 217 ? -14.656 11.413 -1.516 1.00 92.12 217 LYS A N 1
ATOM 1750 C CA . LYS A 1 217 ? -13.375 10.778 -1.161 1.00 92.12 217 LYS A CA 1
ATOM 1751 C C . LYS A 1 217 ? -13.538 9.638 -0.151 1.00 92.12 217 LYS A C 1
ATOM 1753 O O . LYS A 1 217 ? -12.751 8.696 -0.191 1.00 92.12 217 LYS A O 1
ATOM 1758 N N . ALA A 1 218 ? -14.586 9.669 0.677 1.00 95.69 218 ALA A N 1
ATOM 1759 C CA . ALA A 1 218 ? -14.914 8.575 1.590 1.00 95.69 218 ALA A CA 1
ATOM 1760 C C . ALA A 1 218 ? -15.125 7.250 0.834 1.00 95.69 218 ALA A C 1
ATOM 1762 O O . ALA A 1 218 ? -14.625 6.207 1.247 1.00 95.69 218 ALA A O 1
ATOM 1763 N N . PHE A 1 219 ? -15.810 7.292 -0.316 1.00 96.31 219 PHE A N 1
ATOM 1764 C CA . PHE A 1 219 ? -16.084 6.100 -1.125 1.00 96.31 219 PHE A CA 1
ATOM 1765 C C . PHE A 1 219 ? -14.846 5.584 -1.867 1.00 96.31 219 PHE A C 1
ATOM 1767 O O . PHE A 1 219 ? -14.696 4.381 -2.082 1.00 96.31 219 PHE A O 1
ATOM 1774 N N . ARG A 1 220 ? -13.916 6.477 -2.217 1.00 94.25 220 ARG A N 1
ATOM 1775 C CA . ARG A 1 220 ? -12.592 6.067 -2.695 1.00 94.25 220 ARG A CA 1
ATOM 1776 C C . ARG A 1 220 ? -11.828 5.309 -1.611 1.00 94.25 220 ARG A C 1
ATOM 1778 O O . ARG A 1 220 ? -11.357 4.212 -1.878 1.00 94.25 220 ARG A O 1
ATOM 1785 N N . ARG A 1 221 ? -11.751 5.867 -0.400 1.00 95.31 221 ARG A N 1
ATOM 1786 C CA . ARG A 1 221 ? -11.066 5.229 0.733 1.00 95.31 221 ARG A CA 1
ATOM 1787 C C . ARG A 1 221 ? -11.676 3.871 1.083 1.00 95.31 221 ARG A C 1
ATOM 1789 O O . ARG A 1 221 ? -10.934 2.948 1.379 1.00 95.31 221 ARG A O 1
ATOM 1796 N N . LEU A 1 222 ? -13.002 3.725 0.987 1.00 97.25 222 LEU A N 1
ATOM 1797 C CA . LEU A 1 222 ? -13.655 2.419 1.119 1.00 97.25 222 LEU A CA 1
ATOM 1798 C C . LEU A 1 222 ? -13.082 1.409 0.118 1.00 97.25 222 LEU A C 1
ATOM 1800 O O . LEU A 1 222 ? -12.695 0.319 0.518 1.00 97.25 222 LEU A O 1
ATOM 1804 N N . GLN A 1 223 ? -13.015 1.762 -1.169 1.00 96.69 223 GLN A N 1
ATOM 1805 C CA . GLN A 1 223 ? -12.457 0.867 -2.186 1.00 96.69 223 GLN A CA 1
ATOM 1806 C C . GLN A 1 223 ? -10.979 0.548 -1.920 1.00 96.69 223 GLN A C 1
ATOM 1808 O O . GLN A 1 223 ? -10.576 -0.593 -2.096 1.00 96.69 223 GLN A O 1
ATOM 1813 N N . GLU A 1 224 ? -10.185 1.515 -1.454 1.00 94.62 224 GLU A N 1
ATOM 1814 C CA . GLU A 1 224 ? -8.786 1.287 -1.060 1.00 94.62 224 GLU A CA 1
ATOM 1815 C C . GLU A 1 224 ? -8.668 0.302 0.115 1.00 94.62 224 GLU A C 1
ATOM 1817 O O . GLU A 1 224 ? -7.828 -0.591 0.071 1.00 94.62 224 GLU A O 1
ATOM 1822 N N . GLU A 1 225 ? -9.520 0.411 1.139 1.00 95.56 225 GLU A N 1
ATOM 1823 C CA . GLU A 1 225 ? -9.551 -0.551 2.251 1.00 95.56 225 GLU A CA 1
ATOM 1824 C C . GLU A 1 225 ? -10.028 -1.943 1.819 1.00 95.56 225 GLU A C 1
ATOM 1826 O O . GLU A 1 225 ? -9.520 -2.940 2.327 1.00 95.56 225 GLU A O 1
ATOM 1831 N N . VAL A 1 226 ? -10.953 -2.032 0.854 1.00 94.81 226 VAL A N 1
ATOM 1832 C CA . VAL A 1 226 ? -11.362 -3.317 0.259 1.00 94.81 226 VAL A CA 1
ATOM 1833 C C . VAL A 1 226 ? -10.193 -3.959 -0.488 1.00 94.81 226 VAL A C 1
ATOM 1835 O O . VAL A 1 226 ? -9.916 -5.134 -0.270 1.00 94.81 226 VAL A O 1
ATOM 1838 N N . ILE A 1 227 ? -9.470 -3.189 -1.309 1.00 93.12 227 ILE A N 1
ATOM 1839 C CA . ILE A 1 227 ? -8.303 -3.670 -2.070 1.00 93.12 227 ILE A CA 1
ATOM 1840 C C . ILE A 1 227 ? -7.212 -4.213 -1.139 1.00 93.12 227 ILE A C 1
ATOM 1842 O O . ILE A 1 227 ? -6.598 -5.224 -1.444 1.00 93.12 227 ILE A O 1
ATOM 1846 N N . LYS A 1 228 ? -6.994 -3.595 0.027 1.00 90.50 228 LYS A N 1
ATOM 1847 C CA . LYS A 1 228 ? -5.997 -4.072 1.005 1.00 90.50 228 LYS A CA 1
ATOM 1848 C C . LYS A 1 228 ? -6.311 -5.445 1.608 1.00 90.50 228 LYS A C 1
ATOM 1850 O O . LYS A 1 228 ? -5.421 -6.043 2.202 1.00 90.50 228 LYS A O 1
ATOM 1855 N N . ARG A 1 229 ? -7.566 -5.903 1.544 1.00 87.88 229 ARG A N 1
ATOM 1856 C CA . ARG A 1 229 ? -8.035 -7.131 2.213 1.00 87.88 229 ARG A CA 1
ATOM 1857 C C . ARG A 1 229 ? -8.578 -8.187 1.249 1.00 87.88 229 ARG A C 1
ATOM 1859 O O . ARG A 1 229 ? -8.893 -9.287 1.691 1.00 87.88 229 ARG A O 1
ATOM 1866 N N . SER A 1 230 ? -8.749 -7.861 -0.032 1.00 87.56 230 SER A N 1
ATOM 1867 C CA . SER A 1 230 ? -9.407 -8.726 -1.010 1.00 87.56 230 SER A CA 1
ATOM 1868 C C . SER A 1 230 ? -8.745 -8.635 -2.381 1.00 87.56 230 SER A C 1
ATOM 1870 O O . SER A 1 230 ? -8.638 -7.548 -2.946 1.00 87.56 230 SER A O 1
ATOM 1872 N N . ASN A 1 231 ? -8.426 -9.801 -2.951 1.00 87.25 231 ASN A N 1
ATOM 1873 C CA . ASN A 1 231 ? -7.926 -9.954 -4.323 1.00 87.25 231 ASN A CA 1
ATOM 1874 C C . ASN A 1 231 ? -9.068 -10.056 -5.361 1.00 87.25 231 ASN A C 1
ATOM 1876 O O . ASN A 1 231 ? -8.879 -10.522 -6.480 1.00 87.25 231 ASN A O 1
ATOM 1880 N N . ASP A 1 232 ? -10.287 -9.628 -5.014 1.00 90.50 232 ASP A N 1
ATOM 1881 C CA . ASP A 1 232 ? -11.423 -9.652 -5.935 1.00 90.50 232 ASP A CA 1
ATOM 1882 C C . ASP A 1 232 ? -11.369 -8.469 -6.921 1.00 90.50 232 ASP A C 1
ATOM 1884 O O . ASP A 1 232 ? -11.818 -7.348 -6.646 1.00 90.50 232 ASP A O 1
ATOM 1888 N N . LEU A 1 233 ? -10.860 -8.746 -8.122 1.00 91.12 233 LEU A N 1
ATOM 1889 C CA . LEU A 1 233 ? -10.762 -7.792 -9.227 1.00 91.12 233 LEU A CA 1
ATOM 1890 C C . LEU A 1 233 ? -12.107 -7.244 -9.721 1.00 91.12 233 LEU A C 1
ATOM 1892 O O . LEU A 1 233 ? -12.141 -6.216 -10.412 1.00 91.12 233 LEU A O 1
ATOM 1896 N N . THR A 1 234 ? -13.238 -7.855 -9.357 1.00 94.00 234 THR A N 1
ATOM 1897 C CA . THR A 1 234 ? -14.561 -7.340 -9.731 1.00 94.00 234 THR A CA 1
ATOM 1898 C C . THR A 1 234 ? -14.852 -5.967 -9.114 1.00 94.00 234 THR A C 1
ATOM 1900 O O . THR A 1 234 ? -15.737 -5.260 -9.600 1.00 94.00 234 THR A O 1
ATOM 1903 N N . ILE A 1 235 ? -14.046 -5.490 -8.155 1.00 94.38 235 ILE A N 1
ATOM 1904 C CA . ILE A 1 235 ? -14.066 -4.088 -7.708 1.00 94.38 235 ILE A CA 1
ATOM 1905 C C . ILE A 1 235 ? -13.910 -3.081 -8.865 1.00 94.38 235 ILE A C 1
ATOM 1907 O O . ILE A 1 235 ? -14.423 -1.964 -8.799 1.00 94.38 235 ILE A O 1
ATOM 1911 N N . PHE A 1 236 ? -13.278 -3.469 -9.976 1.00 94.00 236 PHE A N 1
ATOM 1912 C CA . PHE A 1 236 ? -13.133 -2.617 -11.160 1.00 94.00 236 PHE A CA 1
ATOM 1913 C C . PHE A 1 236 ? -14.275 -2.780 -12.183 1.00 94.00 236 PHE A C 1
ATOM 1915 O O . PHE A 1 236 ? -14.343 -2.027 -13.162 1.00 94.00 236 PHE A O 1
ATOM 1922 N N . ALA A 1 237 ? -15.215 -3.706 -11.957 1.00 93.56 237 ALA A N 1
ATOM 1923 C CA . ALA A 1 237 ? -16.294 -4.078 -12.878 1.00 93.56 237 ALA A CA 1
ATOM 1924 C C . ALA A 1 237 ? -17.498 -3.113 -12.854 1.00 93.56 237 ALA A C 1
ATOM 1926 O O . ALA A 1 237 ? -18.656 -3.526 -12.885 1.00 93.56 237 ALA A O 1
ATOM 1927 N N . TRP A 1 238 ? -17.240 -1.808 -12.826 1.00 92.81 238 TRP A N 1
ATOM 1928 C CA . TRP A 1 238 ? -18.261 -0.755 -12.886 1.00 92.81 238 TRP A CA 1
ATOM 1929 C C . TRP A 1 238 ? -18.307 -0.074 -14.261 1.00 92.81 238 TRP A C 1
ATOM 1931 O O . TRP A 1 238 ? -17.387 -0.220 -15.058 1.00 92.81 238 TRP A O 1
ATOM 1941 N N . SER A 1 239 ? -19.358 0.684 -14.576 1.00 86.75 239 SER A N 1
ATOM 1942 C CA . SER A 1 239 ? -19.458 1.472 -15.820 1.00 86.75 239 SER A CA 1
ATOM 1943 C C . SER A 1 239 ? -19.875 2.911 -15.530 1.00 86.75 239 SER A C 1
ATOM 1945 O O . SER A 1 239 ? -20.612 3.163 -14.582 1.00 86.75 239 SER A O 1
ATOM 1947 N N . SER A 1 240 ? -19.441 3.863 -16.362 1.00 75.31 240 SER A N 1
ATOM 1948 C CA . SER A 1 240 ? -19.958 5.231 -16.294 1.00 75.31 240 SER A CA 1
ATOM 1949 C C . SER A 1 240 ? -21.388 5.301 -16.840 1.00 75.31 240 SER A C 1
ATOM 1951 O O . SER A 1 240 ? -21.766 4.555 -17.751 1.00 75.31 240 SER A O 1
ATOM 1953 N N . SER A 1 241 ? -22.190 6.204 -16.278 1.00 60.75 241 SER A N 1
ATOM 1954 C CA . SER A 1 241 ? -23.527 6.530 -16.771 1.00 60.75 241 SER A CA 1
ATOM 1955 C C . SER A 1 241 ? -23.426 7.085 -18.196 1.00 60.75 241 SER A C 1
ATOM 1957 O O . SER A 1 241 ? -22.641 7.998 -18.458 1.00 60.75 241 SER A O 1
ATOM 1959 N N . ALA A 1 242 ? -24.196 6.524 -19.130 1.00 48.81 242 ALA A N 1
ATOM 1960 C CA . ALA A 1 242 ? -24.142 6.879 -20.548 1.00 48.81 242 ALA A CA 1
ATOM 1961 C C . ALA A 1 242 ? -24.330 8.396 -20.770 1.00 48.81 242 ALA A C 1
ATOM 1963 O O . ALA A 1 242 ? -25.342 8.957 -20.356 1.00 48.81 242 ALA A O 1
ATOM 1964 N N . GLY A 1 243 ? -23.374 9.055 -21.441 1.00 50.25 243 GLY A N 1
ATOM 1965 C CA . GLY A 1 243 ? -23.539 10.446 -21.894 1.00 50.25 243 GLY A CA 1
ATOM 1966 C C . GLY A 1 243 ? -22.301 11.345 -21.851 1.00 50.25 243 GLY A C 1
ATOM 1967 O O . GLY A 1 243 ? -22.335 12.417 -22.448 1.00 50.25 243 GLY A O 1
ATOM 1968 N N . GLN A 1 244 ? -21.205 10.939 -21.201 1.00 49.72 244 GLN A N 1
ATOM 1969 C CA . GLN A 1 244 ? -19.940 11.681 -21.257 1.00 49.72 244 GLN A CA 1
ATOM 1970 C C . GLN A 1 244 ? -18.887 10.904 -22.050 1.00 49.72 244 GLN A C 1
ATOM 1972 O O . GLN A 1 244 ? -18.347 9.912 -21.569 1.00 49.72 244 GLN A O 1
ATOM 1977 N N . GLU A 1 245 ? -18.577 11.367 -23.264 1.00 54.00 245 GLU A N 1
ATOM 1978 C CA . GLU A 1 245 ? -17.417 10.900 -24.031 1.00 54.00 245 GLU A CA 1
ATOM 1979 C C . GLU A 1 245 ? -16.124 11.375 -23.346 1.00 54.00 245 GLU A C 1
ATOM 1981 O O . GLU A 1 245 ? -15.532 12.393 -23.705 1.00 54.00 245 GLU A O 1
ATOM 1986 N N . GLN A 1 246 ? -15.688 10.658 -22.311 1.00 65.25 246 GLN A N 1
ATOM 1987 C CA . GLN A 1 246 ? -14.391 10.891 -21.685 1.00 65.25 246 GLN A CA 1
ATOM 1988 C C . GLN A 1 246 ? -13.318 10.039 -22.371 1.00 65.25 246 GLN A C 1
ATOM 1990 O O . GLN A 1 246 ? -13.510 8.859 -22.651 1.00 65.25 246 GLN A O 1
ATOM 1995 N N . SER A 1 247 ? -12.146 10.627 -22.628 1.00 70.06 247 SER A N 1
ATOM 1996 C CA . SER A 1 247 ? -11.022 9.907 -23.256 1.00 70.06 247 SER A CA 1
ATOM 1997 C C . SER A 1 247 ? -10.393 8.828 -22.359 1.00 70.06 247 SER A C 1
ATOM 1999 O O . SER A 1 247 ? -9.696 7.944 -22.853 1.00 70.06 247 SER A O 1
ATOM 2001 N N . SER A 1 248 ? -10.600 8.918 -21.045 1.00 77.19 248 SER A N 1
ATOM 2002 C CA . SER A 1 248 ? -10.144 7.973 -20.020 1.00 77.19 248 SER A CA 1
ATOM 2003 C C . SER A 1 248 ? -10.998 8.122 -18.771 1.00 77.19 248 SER A C 1
ATOM 2005 O O . SER A 1 248 ? -11.454 9.229 -18.495 1.00 77.19 248 SER A O 1
ATOM 2007 N N . LEU A 1 249 ? -11.143 7.041 -18.010 1.00 83.25 249 LEU A N 1
ATOM 2008 C CA . LEU A 1 249 ? -11.890 7.005 -16.750 1.00 83.25 249 LEU A CA 1
ATOM 2009 C C . LEU A 1 249 ? -10.961 6.732 -15.565 1.00 83.25 249 LEU A C 1
ATOM 2011 O O . LEU A 1 249 ? -9.932 6.081 -15.761 1.00 83.25 249 LEU A O 1
ATOM 2015 N N . PRO A 1 250 ? -11.310 7.180 -14.347 1.00 88.62 250 PRO A N 1
ATOM 2016 C CA . PRO A 1 250 ? -10.635 6.704 -13.147 1.00 88.62 250 PRO A CA 1
ATOM 2017 C C . PRO A 1 250 ? -10.757 5.182 -13.023 1.00 88.62 250 PRO A C 1
ATOM 2019 O O . PRO A 1 250 ? -11.645 4.556 -13.609 1.00 88.62 250 PRO A O 1
ATOM 2022 N N . LEU A 1 251 ? -9.832 4.577 -12.283 1.00 91.50 251 LEU A N 1
ATOM 2023 C CA . LEU A 1 251 ? -9.875 3.140 -12.023 1.00 91.50 251 LEU A CA 1
ATOM 2024 C C . LEU A 1 251 ? -10.944 2.800 -10.980 1.00 91.50 251 LEU A C 1
ATOM 2026 O O . LEU A 1 251 ? -11.741 1.884 -11.182 1.00 91.50 251 LEU A O 1
ATOM 2030 N N . LEU A 1 252 ? -10.980 3.582 -9.899 1.00 93.38 252 LEU A N 1
ATOM 2031 C CA . LEU A 1 252 ? -11.947 3.459 -8.811 1.00 93.38 252 LEU A CA 1
ATOM 2032 C C . LEU A 1 252 ? -13.227 4.230 -9.135 1.00 93.38 252 LEU A C 1
ATOM 2034 O O . LEU A 1 252 ? -13.181 5.307 -9.733 1.00 93.38 252 LEU A O 1
ATOM 2038 N N . ALA A 1 253 ? -14.366 3.674 -8.733 1.00 92.88 253 ALA A N 1
ATOM 2039 C CA . ALA A 1 253 ? -15.670 4.284 -8.947 1.00 92.88 253 ALA A CA 1
ATOM 2040 C C . ALA A 1 253 ? -15.884 5.485 -8.015 1.00 92.88 253 ALA A C 1
ATOM 2042 O O . ALA A 1 253 ? -15.380 5.523 -6.895 1.00 92.88 253 ALA A O 1
ATOM 2043 N N . GLU A 1 254 ? -16.696 6.448 -8.445 1.00 90.25 254 GLU A N 1
ATOM 2044 C CA . GLU A 1 254 ? -17.081 7.597 -7.610 1.00 90.25 254 GLU A CA 1
ATOM 2045 C C . GLU A 1 254 ? -18.247 7.279 -6.659 1.00 90.25 254 GLU A C 1
ATOM 2047 O O . GLU A 1 254 ? -18.445 7.975 -5.665 1.00 90.25 254 GLU A O 1
ATOM 2052 N N . SER A 1 255 ? -19.031 6.239 -6.963 1.00 93.19 255 SER A N 1
ATOM 2053 C CA . SER A 1 255 ? -20.218 5.835 -6.201 1.00 93.19 255 SER A CA 1
ATOM 2054 C C . SER A 1 255 ? -20.623 4.388 -6.528 1.00 93.19 255 SER A C 1
ATOM 2056 O O . SER A 1 255 ? -20.393 3.947 -7.662 1.00 93.19 255 SER A O 1
ATOM 2058 N N . PRO A 1 256 ? -21.302 3.665 -5.609 1.00 95.50 256 PRO A N 1
ATOM 2059 C CA . PRO A 1 256 ? -21.901 2.358 -5.894 1.00 95.50 256 PRO A CA 1
ATOM 2060 C C . PRO A 1 256 ? -22.860 2.359 -7.087 1.00 95.50 256 PRO A C 1
ATOM 2062 O O . PRO A 1 256 ? -23.031 1.332 -7.736 1.00 95.50 256 PRO A O 1
ATOM 2065 N N . ALA A 1 257 ? -23.457 3.508 -7.429 1.00 93.56 257 ALA A N 1
ATOM 2066 C CA . ALA A 1 257 ? -24.359 3.645 -8.577 1.00 93.56 257 ALA A CA 1
ATOM 2067 C C . ALA A 1 257 ? -23.739 3.148 -9.899 1.00 93.56 257 ALA A C 1
ATOM 2069 O O . ALA A 1 257 ? -24.447 2.655 -10.777 1.00 93.56 257 ALA A O 1
ATOM 2070 N N . ALA A 1 258 ? -22.410 3.215 -10.024 1.00 92.56 258 ALA A N 1
ATOM 2071 C CA . ALA A 1 258 ? -21.672 2.733 -11.188 1.00 92.56 258 ALA A CA 1
ATOM 2072 C C . ALA A 1 258 ? -21.694 1.194 -11.354 1.00 92.56 258 ALA A C 1
ATOM 2074 O O . ALA A 1 258 ? -21.378 0.687 -12.434 1.00 92.56 258 ALA A O 1
ATOM 2075 N N . PHE A 1 259 ? -22.086 0.450 -10.314 1.00 94.38 259 PHE A N 1
ATOM 2076 C CA . PHE A 1 259 ? -22.179 -1.015 -10.286 1.00 94.38 259 PHE A CA 1
ATOM 2077 C C . PHE A 1 259 ? -23.603 -1.542 -10.513 1.00 94.38 259 PHE A C 1
ATOM 2079 O O . PHE A 1 259 ? -23.834 -2.742 -10.402 1.00 94.38 259 PHE A O 1
ATOM 2086 N N . ALA A 1 260 ? -24.572 -0.687 -10.863 1.00 91.50 260 ALA A N 1
ATOM 2087 C CA . ALA A 1 260 ? -25.982 -1.076 -10.999 1.00 91.50 260 ALA A CA 1
ATOM 2088 C C . ALA A 1 260 ? -26.255 -2.232 -11.987 1.00 91.50 260 ALA A C 1
ATOM 2090 O O . ALA A 1 260 ? -27.327 -2.817 -11.944 1.00 91.50 260 ALA A O 1
ATOM 2091 N N . GLY A 1 261 ? -25.326 -2.538 -12.899 1.00 88.69 261 GLY A N 1
ATOM 2092 C CA . GLY A 1 261 ? -25.439 -3.654 -13.844 1.00 88.69 261 GLY A CA 1
ATOM 2093 C C . GLY A 1 261 ? -24.437 -4.782 -13.598 1.00 88.69 261 GLY A C 1
ATOM 2094 O O . GLY A 1 261 ? -24.114 -5.492 -14.547 1.00 88.69 261 GLY A O 1
ATOM 2095 N N . SER A 1 262 ? -23.882 -4.876 -12.391 1.00 92.69 262 SER A N 1
ATOM 2096 C CA . SER A 1 262 ? -22.770 -5.773 -12.054 1.00 92.69 262 SER A CA 1
ATOM 2097 C C . SER A 1 262 ? -23.146 -6.816 -10.994 1.00 92.69 262 SER A C 1
ATOM 2099 O O . SER A 1 262 ? -22.266 -7.459 -10.432 1.00 92.69 262 SER A O 1
ATOM 2101 N N . SER A 1 263 ? -24.445 -6.986 -10.724 1.00 92.44 263 SER A N 1
ATOM 2102 C CA . SER A 1 263 ? -24.990 -7.877 -9.690 1.00 92.44 263 SER A CA 1
ATOM 2103 C C . SER A 1 263 ? -24.728 -9.363 -9.936 1.00 92.44 263 SER A C 1
ATOM 2105 O O . SER A 1 263 ? -24.624 -10.115 -8.974 1.00 92.44 263 SER A O 1
ATOM 2107 N N . SER A 1 264 ? -24.584 -9.778 -11.198 1.00 92.19 264 SER A N 1
ATOM 2108 C CA . SER A 1 264 ? -24.282 -11.161 -11.602 1.00 92.19 264 SER A CA 1
ATOM 2109 C C . SER A 1 264 ? -22.807 -11.415 -11.934 1.00 92.19 264 SER A C 1
ATOM 2111 O O . SER A 1 264 ? -22.466 -12.491 -12.419 1.00 92.19 264 SER A O 1
ATOM 2113 N N . ILE A 1 265 ? -21.926 -10.425 -11.745 1.00 93.31 265 ILE A N 1
ATOM 2114 C CA . ILE A 1 265 ? -20.499 -10.570 -12.055 1.00 93.31 265 ILE A CA 1
ATOM 2115 C C . ILE A 1 265 ? -19.798 -11.248 -10.882 1.00 93.31 265 ILE A C 1
ATOM 2117 O O . ILE A 1 265 ? -19.829 -10.728 -9.768 1.00 93.31 265 ILE A O 1
ATOM 2121 N N . CYS A 1 266 ? -19.098 -12.344 -11.154 1.00 91.31 266 CYS A N 1
ATOM 2122 C CA . CYS A 1 266 ? -18.321 -13.096 -10.174 1.00 91.31 266 CYS A CA 1
ATOM 2123 C C . CYS A 1 266 ? -16.852 -13.198 -10.602 1.00 91.31 266 CYS A C 1
ATOM 2125 O O . CYS A 1 266 ? -16.578 -13.241 -11.808 1.00 91.31 266 CYS A O 1
ATOM 2127 N N . PRO A 1 267 ? -15.904 -13.217 -9.646 1.00 90.06 267 PRO A N 1
ATOM 2128 C CA . PRO A 1 267 ? -14.494 -13.431 -9.952 1.00 90.06 267 PRO A CA 1
ATOM 2129 C C . PRO A 1 267 ? -14.283 -14.826 -10.558 1.00 90.06 267 PRO A C 1
ATOM 2131 O O . PRO A 1 267 ? -15.136 -15.709 -10.435 1.00 90.06 267 PRO A O 1
ATOM 2134 N N . PHE A 1 268 ? -13.152 -15.035 -11.230 1.00 86.12 268 PHE A N 1
ATOM 2135 C CA . PHE A 1 268 ? -12.760 -16.383 -11.641 1.00 86.12 268 PHE A CA 1
ATOM 2136 C C . PHE A 1 268 ? -12.385 -17.228 -10.413 1.00 86.12 268 PHE A C 1
ATOM 2138 O O . PHE A 1 268 ? -11.931 -16.696 -9.404 1.00 86.12 268 PHE A O 1
ATOM 2145 N N . SER A 1 269 ? -12.592 -18.545 -10.491 1.00 68.19 269 SER A N 1
ATOM 2146 C CA . SER A 1 269 ? -12.383 -19.466 -9.363 1.00 68.19 269 SER A CA 1
ATOM 2147 C C . SER A 1 269 ? -10.918 -19.635 -8.949 1.00 68.19 269 SER A C 1
ATOM 2149 O O . SER A 1 269 ? -10.667 -20.072 -7.829 1.00 68.19 269 SER A O 1
ATOM 2151 N N . ASP A 1 270 ? -9.980 -19.292 -9.838 1.00 59.94 270 ASP A N 1
ATOM 2152 C CA . ASP A 1 270 ? -8.561 -19.662 -9.741 1.00 59.94 270 ASP A CA 1
ATOM 2153 C C . ASP A 1 270 ? -7.622 -18.436 -9.654 1.00 59.94 270 ASP A C 1
ATOM 2155 O O . ASP A 1 270 ? -6.401 -18.592 -9.646 1.00 59.94 270 ASP A O 1
ATOM 2159 N N . ASP A 1 271 ? -8.166 -17.215 -9.593 1.00 55.09 271 ASP A N 1
ATOM 2160 C CA . ASP A 1 271 ? -7.374 -15.984 -9.705 1.00 55.09 271 ASP A CA 1
ATOM 2161 C C . ASP A 1 271 ? -6.874 -15.511 -8.329 1.00 55.09 271 ASP A C 1
ATOM 2163 O O . ASP A 1 271 ? -7.549 -14.787 -7.597 1.00 55.09 271 ASP A O 1
ATOM 2167 N N . PHE A 1 272 ? -5.644 -15.907 -7.996 1.00 55.19 272 PHE A N 1
ATOM 2168 C CA . PHE A 1 272 ? -4.851 -15.375 -6.879 1.00 55.19 272 PHE A CA 1
ATOM 2169 C C . PHE A 1 272 ? -3.947 -14.223 -7.350 1.00 55.19 272 PHE A C 1
ATOM 2171 O O . PHE A 1 272 ? -2.757 -14.190 -7.048 1.00 55.19 272 PHE A O 1
ATOM 2178 N N . GLU A 1 273 ? -4.481 -13.309 -8.163 1.00 66.19 273 GLU A N 1
ATOM 2179 C CA . GLU A 1 273 ? -3.704 -12.176 -8.669 1.00 66.19 273 GLU A CA 1
ATOM 2180 C C . GLU A 1 273 ? -3.425 -11.181 -7.529 1.00 66.19 273 GLU A C 1
ATOM 2182 O O . GLU A 1 273 ? -4.353 -10.652 -6.912 1.00 66.19 273 GLU A O 1
ATOM 2187 N N . ASP A 1 274 ? -2.147 -10.905 -7.263 1.00 74.31 274 ASP A N 1
ATOM 2188 C CA . ASP A 1 274 ? -1.741 -9.923 -6.259 1.00 74.31 274 ASP A CA 1
ATOM 2189 C C . ASP A 1 274 ? -1.749 -8.518 -6.867 1.00 74.31 274 ASP A C 1
ATOM 2191 O O . ASP A 1 274 ? -1.019 -8.204 -7.817 1.00 74.31 274 ASP A O 1
ATOM 2195 N N . PHE A 1 275 ? -2.557 -7.628 -6.292 1.00 86.00 275 PHE A N 1
ATOM 2196 C CA . PHE A 1 275 ? -2.562 -6.219 -6.665 1.00 86.00 275 PHE A CA 1
ATOM 2197 C C . PHE A 1 275 ? -2.560 -5.295 -5.455 1.00 86.00 275 PHE A C 1
ATOM 2199 O O . PHE A 1 275 ? -3.168 -5.560 -4.424 1.00 86.00 275 PHE A O 1
ATOM 2206 N N . SER A 1 276 ? -1.879 -4.158 -5.591 1.00 87.00 276 SER A N 1
ATOM 2207 C CA . SER A 1 276 ? -1.757 -3.173 -4.516 1.00 87.00 276 SER A CA 1
ATOM 2208 C C . SER A 1 276 ? -1.823 -1.743 -5.040 1.00 87.00 276 SER A C 1
ATOM 2210 O O . SER A 1 276 ? -1.434 -1.428 -6.167 1.00 87.00 276 SER A O 1
ATOM 2212 N N . VAL A 1 277 ? -2.359 -0.843 -4.218 1.00 88.50 277 VAL A N 1
ATOM 2213 C CA . VAL A 1 277 ? -2.401 0.589 -4.528 1.00 88.50 277 VAL A CA 1
ATOM 2214 C C . VAL A 1 277 ? -1.060 1.222 -4.161 1.00 88.50 277 VAL A C 1
ATOM 2216 O O . VAL A 1 277 ? -0.643 1.178 -3.010 1.00 88.50 277 VAL A O 1
ATOM 2219 N N . THR A 1 278 ? -0.414 1.863 -5.134 1.00 87.62 278 THR A N 1
ATOM 2220 C CA . THR A 1 278 ? 0.851 2.596 -4.975 1.00 87.62 278 THR A CA 1
ATOM 2221 C C . THR A 1 278 ? 0.672 4.071 -5.348 1.00 87.62 278 THR A C 1
ATOM 2223 O O . THR A 1 278 ? -0.326 4.465 -5.959 1.00 87.62 278 THR A O 1
ATOM 2226 N N . ASN A 1 279 ? 1.677 4.904 -5.072 1.00 79.56 279 ASN A N 1
ATOM 2227 C CA . ASN A 1 279 ? 1.716 6.298 -5.536 1.00 79.56 279 ASN A CA 1
ATOM 2228 C C . ASN A 1 279 ? 1.716 6.440 -7.079 1.00 79.56 279 ASN A C 1
ATOM 2230 O O . ASN A 1 279 ? 1.354 7.499 -7.595 1.00 79.56 279 ASN A O 1
ATOM 2234 N N . LYS A 1 280 ? 2.088 5.390 -7.825 1.00 77.56 280 LYS A N 1
ATOM 2235 C CA . LYS A 1 280 ? 2.026 5.329 -9.296 1.00 77.56 280 LYS A CA 1
ATOM 2236 C C . LYS A 1 280 ? 0.664 4.889 -9.831 1.00 77.56 280 LYS A C 1
ATOM 2238 O O . LYS A 1 280 ? 0.406 5.063 -11.020 1.00 77.56 280 LYS A O 1
ATOM 2243 N N . GLY A 1 281 ? -0.203 4.337 -8.989 1.00 88.19 281 GLY A N 1
ATOM 2244 C CA . GLY A 1 281 ? -1.465 3.706 -9.372 1.00 88.19 281 GLY A CA 1
ATOM 2245 C C . GLY A 1 281 ? -1.564 2.280 -8.838 1.00 88.19 281 GLY A C 1
ATOM 2246 O O . GLY A 1 281 ? -0.822 1.892 -7.941 1.00 88.19 281 GLY A O 1
ATOM 2247 N N . LEU A 1 282 ? -2.480 1.495 -9.391 1.00 91.69 282 LEU A N 1
ATOM 2248 C CA . LEU A 1 282 ? -2.637 0.090 -9.041 1.00 91.69 282 LEU A CA 1
ATOM 2249 C C . LEU A 1 282 ? -1.523 -0.730 -9.696 1.00 91.69 282 LEU A C 1
ATOM 2251 O O . LEU A 1 282 ? -1.458 -0.776 -10.924 1.00 91.69 282 LEU A O 1
ATOM 2255 N N . LEU A 1 283 ? -0.661 -1.339 -8.891 1.00 92.00 283 LEU A N 1
ATOM 2256 C CA . LEU A 1 283 ? 0.296 -2.339 -9.344 1.00 92.00 283 LEU A CA 1
ATOM 2257 C C . LEU A 1 283 ? -0.436 -3.675 -9.471 1.00 92.00 283 LEU A C 1
ATOM 2259 O O . LEU A 1 283 ? -1.019 -4.139 -8.497 1.00 92.00 283 LEU A O 1
ATOM 2263 N N . ILE A 1 284 ? -0.403 -4.258 -10.664 1.00 88.50 284 ILE A N 1
ATOM 2264 C CA . ILE A 1 284 ? -0.792 -5.642 -10.921 1.00 88.50 284 ILE A CA 1
ATOM 2265 C C . ILE A 1 284 ? 0.497 -6.458 -11.015 1.00 88.50 284 ILE A C 1
ATOM 2267 O O . ILE A 1 284 ? 1.301 -6.210 -11.923 1.00 88.50 284 ILE A O 1
ATOM 2271 N N . SER A 1 285 ? 0.689 -7.394 -10.088 1.00 81.00 285 SER A N 1
ATOM 2272 C CA . SER A 1 285 ? 1.869 -8.254 -9.988 1.00 81.00 285 SER A CA 1
ATOM 2273 C C . SER A 1 285 ? 1.492 -9.731 -10.135 1.00 81.00 285 SER A C 1
ATOM 2275 O O . SER A 1 285 ? 0.355 -10.126 -9.898 1.00 81.00 285 SER A O 1
ATOM 2277 N N . GLY A 1 286 ? 2.451 -10.557 -10.563 1.00 70.62 286 GLY A N 1
ATOM 2278 C CA . GLY A 1 286 ? 2.240 -11.999 -10.755 1.00 70.62 286 GLY A CA 1
ATOM 2279 C C . GLY A 1 286 ? 1.584 -12.393 -12.088 1.00 70.62 286 GLY A C 1
ATOM 2280 O O . GLY A 1 286 ? 1.718 -11.691 -13.095 1.00 70.62 286 GLY A O 1
ATOM 2281 N N . ASP A 1 287 ? 0.900 -13.543 -12.088 1.00 64.69 287 ASP A N 1
ATOM 2282 C CA . ASP A 1 287 ? 0.335 -14.233 -13.264 1.00 64.69 287 ASP A CA 1
ATOM 2283 C C . ASP A 1 287 ? -1.021 -13.657 -13.709 1.00 64.69 287 ASP A C 1
ATOM 2285 O O . ASP A 1 287 ? -1.960 -14.388 -14.008 1.00 64.69 287 ASP A O 1
ATOM 2289 N N . ALA A 1 288 ? -1.112 -12.330 -13.780 1.00 69.94 288 ALA A N 1
ATOM 2290 C CA . ALA A 1 288 ? -2.296 -11.592 -14.206 1.00 69.94 288 ALA A CA 1
ATOM 2291 C C . ALA A 1 288 ? -2.186 -11.147 -15.677 1.00 69.94 288 ALA A C 1
ATOM 2293 O O . ALA A 1 288 ? -1.852 -9.982 -15.959 1.00 69.94 288 ALA A O 1
ATOM 2294 N N . PRO A 1 289 ? -2.393 -12.039 -16.672 1.00 73.44 289 PRO A N 1
ATOM 2295 C CA . PRO A 1 289 ? -2.018 -11.754 -18.043 1.00 73.44 289 PRO A CA 1
ATOM 2296 C C . PRO A 1 289 ? -2.900 -10.662 -18.637 1.00 73.44 289 PRO A C 1
ATOM 2298 O O . PRO A 1 289 ? -4.109 -10.816 -18.850 1.00 73.44 289 PRO A O 1
ATOM 2301 N N . LEU A 1 290 ? -2.252 -9.572 -19.039 1.00 86.44 290 LEU A N 1
ATOM 2302 C CA . LEU A 1 290 ? -2.897 -8.558 -19.849 1.00 86.44 290 LEU A CA 1
ATOM 2303 C C . LEU A 1 290 ? -3.226 -9.155 -21.224 1.00 86.44 290 LEU A C 1
ATOM 2305 O O . LEU A 1 290 ? -2.343 -9.549 -21.993 1.00 86.44 290 LEU A O 1
ATOM 2309 N N . ARG A 1 291 ? -4.513 -9.225 -21.566 1.00 87.56 291 ARG A N 1
ATOM 2310 C CA . ARG A 1 291 ? -4.961 -9.827 -22.827 1.00 87.56 291 ARG A CA 1
ATOM 2311 C C . ARG A 1 291 ? -5.042 -8.766 -23.907 1.00 87.56 291 ARG A C 1
ATOM 2313 O O . ARG A 1 291 ? -5.543 -7.665 -23.679 1.00 87.56 291 ARG A O 1
ATOM 2320 N N . VAL A 1 292 ? -4.607 -9.108 -25.114 1.00 87.00 292 VAL A N 1
ATOM 2321 C CA . VAL A 1 292 ? -4.847 -8.267 -26.285 1.00 87.00 292 VAL A CA 1
ATOM 2322 C C . VAL A 1 292 ? -5.973 -8.848 -27.103 1.00 87.00 292 VAL A C 1
ATOM 2324 O O . VAL A 1 292 ? -5.927 -9.999 -27.543 1.00 87.00 292 VAL A O 1
ATOM 2327 N N . VAL A 1 293 ? -6.993 -8.031 -27.322 1.00 87.31 293 VAL A N 1
ATOM 2328 C CA . VAL A 1 293 ? -8.243 -8.450 -27.941 1.00 87.31 293 VAL A CA 1
ATOM 2329 C C . VAL A 1 293 ? -8.544 -7.623 -29.181 1.00 87.31 293 VAL A C 1
ATOM 2331 O O . VAL A 1 293 ? -8.137 -6.469 -29.294 1.00 87.31 293 VAL A O 1
ATOM 2334 N N . ALA A 1 294 ? -9.295 -8.208 -30.110 1.00 83.44 294 ALA A N 1
ATOM 2335 C CA . ALA A 1 294 ? -9.826 -7.510 -31.275 1.00 83.44 294 ALA A CA 1
ATOM 2336 C C . ALA A 1 294 ? -11.364 -7.610 -31.303 1.00 83.44 294 ALA A C 1
ATOM 2338 O O . ALA A 1 294 ? -11.894 -8.700 -31.061 1.00 83.44 294 ALA A O 1
ATOM 2339 N N . PRO A 1 295 ? -12.094 -6.529 -31.631 1.00 77.25 295 PRO A N 1
ATOM 2340 C CA . PRO A 1 295 ? -13.548 -6.577 -31.806 1.00 77.25 295 PRO A CA 1
ATOM 2341 C C . PRO A 1 295 ? -13.976 -7.554 -32.918 1.00 77.25 295 PRO A C 1
ATOM 2343 O O . PRO A 1 295 ? -13.275 -7.704 -33.918 1.00 77.25 295 PRO A O 1
ATOM 2346 N N . VAL A 1 296 ? -15.146 -8.193 -32.777 1.00 71.94 296 VAL A N 1
ATOM 2347 C CA . VAL A 1 296 ? -15.666 -9.183 -33.756 1.00 71.94 296 VAL A CA 1
ATOM 2348 C C . VAL A 1 296 ? -16.369 -8.543 -34.977 1.00 71.94 296 VAL A C 1
ATOM 2350 O O . VAL A 1 296 ? -16.458 -9.173 -36.027 1.00 71.94 296 VAL A O 1
ATOM 2353 N N . ALA A 1 297 ? -16.872 -7.303 -34.890 1.00 57.38 297 ALA A N 1
ATOM 2354 C CA . ALA A 1 297 ? -17.742 -6.704 -35.920 1.00 57.38 297 ALA A CA 1
ATOM 2355 C C . ALA A 1 297 ? -16.985 -5.897 -37.007 1.00 57.38 297 ALA A C 1
ATOM 2357 O O . ALA A 1 297 ? -16.182 -5.017 -36.697 1.00 57.38 297 ALA A O 1
ATOM 2358 N N . GLY A 1 298 ? -17.284 -6.185 -38.284 1.00 51.16 298 GLY A N 1
ATOM 2359 C CA . GLY A 1 298 ? -16.429 -5.925 -39.452 1.00 51.16 298 GLY A CA 1
ATOM 2360 C C . GLY A 1 298 ? -16.441 -4.519 -40.076 1.00 51.16 298 GLY A C 1
ATOM 2361 O O . GLY A 1 298 ? -17.475 -3.868 -40.207 1.00 51.16 298 GLY A O 1
ATOM 2362 N N . GLY A 1 299 ? -15.248 -4.104 -40.516 1.00 42.56 299 GLY A N 1
ATOM 2363 C CA . GLY A 1 299 ? -14.931 -2.935 -41.345 1.00 42.56 299 GLY A CA 1
ATOM 2364 C C . GLY A 1 299 ? -13.401 -2.806 -41.513 1.00 42.56 299 GLY A C 1
ATOM 2365 O O . GLY A 1 299 ? -12.678 -3.205 -40.599 1.00 42.56 299 GLY A O 1
ATOM 2366 N N . PRO A 1 300 ? -12.870 -2.284 -42.639 1.00 41.91 300 PRO A N 1
ATOM 2367 C CA . PRO A 1 300 ? -11.426 -2.280 -42.934 1.00 41.91 300 PRO A CA 1
ATOM 2368 C C . PRO A 1 300 ? -10.578 -1.405 -41.990 1.00 41.91 300 PRO A C 1
ATOM 2370 O O . PRO A 1 300 ? -9.376 -1.626 -41.881 1.00 41.91 300 PRO A O 1
ATOM 2373 N N . GLU A 1 301 ? -11.196 -0.476 -41.255 1.00 48.03 301 GLU A N 1
ATOM 2374 C CA . GLU A 1 301 ? -10.546 0.357 -40.226 1.00 48.03 301 GLU A CA 1
ATOM 2375 C C . GLU A 1 301 ? -10.749 -0.168 -38.783 1.00 48.03 301 GLU A C 1
ATOM 2377 O O . GLU A 1 301 ? -10.349 0.485 -37.825 1.00 48.03 301 GLU A O 1
ATOM 2382 N N . ARG A 1 302 ? -11.358 -1.354 -38.589 1.00 50.66 302 ARG A N 1
ATOM 2383 C CA . ARG A 1 302 ? -11.811 -1.875 -37.275 1.00 50.66 302 ARG A CA 1
ATOM 2384 C C . ARG A 1 302 ? -11.038 -3.083 -36.717 1.00 50.66 302 ARG A C 1
ATOM 2386 O O . ARG A 1 302 ? -11.572 -3.836 -35.909 1.00 50.66 302 ARG A O 1
ATOM 2393 N N . SER A 1 303 ? -9.764 -3.260 -37.066 1.00 55.47 303 SER A N 1
ATOM 2394 C CA . SER A 1 303 ? -8.899 -4.298 -36.467 1.00 55.47 303 SER A CA 1
ATOM 2395 C C . SER A 1 303 ? -8.010 -3.781 -35.326 1.00 55.47 303 SER A C 1
ATOM 2397 O O . SER A 1 303 ? -6.910 -4.302 -35.132 1.00 55.47 303 SER A O 1
ATOM 2399 N N . THR A 1 304 ? -8.419 -2.719 -34.627 1.00 71.50 304 THR A N 1
ATOM 2400 C CA . THR A 1 304 ? -7.603 -2.122 -33.564 1.00 71.50 304 THR A CA 1
ATOM 2401 C C . THR A 1 304 ? -7.560 -3.044 -32.354 1.00 71.50 304 THR A C 1
ATOM 2403 O O . THR A 1 304 ? -8.576 -3.276 -31.698 1.00 71.50 304 THR A O 1
ATOM 2406 N N . GLU A 1 305 ? -6.373 -3.581 -32.093 1.00 83.75 305 GLU A N 1
ATOM 2407 C CA . GLU A 1 305 ? -6.069 -4.360 -30.900 1.00 83.75 305 GLU A CA 1
ATOM 2408 C C . GLU A 1 305 ? -6.228 -3.489 -29.650 1.00 83.75 305 GLU A C 1
ATOM 2410 O O . GLU A 1 305 ? -5.782 -2.344 -29.629 1.00 83.75 305 GLU A O 1
ATOM 2415 N N . ARG A 1 306 ? -6.855 -4.021 -28.602 1.00 86.06 306 ARG A N 1
ATOM 2416 C CA . ARG A 1 306 ? -7.031 -3.340 -27.314 1.00 86.06 306 ARG A CA 1
ATOM 2417 C C . ARG A 1 306 ? -6.503 -4.197 -26.181 1.00 86.06 306 ARG A C 1
ATOM 2419 O O . ARG A 1 306 ? -6.583 -5.420 -26.256 1.00 86.06 306 ARG A O 1
ATOM 2426 N N . TYR A 1 307 ? -6.014 -3.547 -25.134 1.00 89.69 307 TYR A N 1
ATOM 2427 C CA . TYR A 1 307 ? -5.609 -4.214 -23.903 1.00 89.69 307 TYR A CA 1
ATOM 2428 C C . TYR A 1 307 ? -6.831 -4.426 -23.005 1.00 89.69 307 TYR A C 1
ATOM 2430 O O . TYR A 1 307 ? -7.669 -3.529 -22.890 1.00 89.69 307 TYR A O 1
ATOM 2438 N N . VAL A 1 308 ? -6.941 -5.599 -22.385 1.00 90.94 308 VAL A N 1
ATOM 2439 C CA . VAL A 1 308 ? -8.003 -5.934 -21.432 1.00 90.94 308 VAL A CA 1
ATOM 2440 C C . VAL A 1 308 ? -7.403 -6.646 -20.230 1.00 90.94 308 VAL A C 1
ATOM 2442 O O . VAL A 1 308 ? -6.727 -7.663 -20.389 1.00 90.94 308 VAL A O 1
ATOM 2445 N N . LEU A 1 309 ? -7.701 -6.127 -19.042 1.00 91.25 309 LEU A N 1
ATOM 2446 C CA . LEU A 1 309 ? -7.591 -6.872 -17.790 1.00 91.25 309 LEU A CA 1
ATOM 2447 C C . LEU A 1 309 ? -8.932 -7.585 -17.589 1.00 91.25 309 LEU A C 1
ATOM 2449 O O . LEU A 1 309 ? -9.952 -6.898 -17.481 1.00 91.25 309 LEU A O 1
ATOM 2453 N N . HIS A 1 310 ? -8.963 -8.922 -17.636 1.00 90.12 310 HIS A N 1
ATOM 2454 C CA . HIS A 1 310 ? -10.191 -9.630 -17.254 1.00 90.12 310 HIS A CA 1
ATOM 2455 C C . HIS A 1 310 ? -10.358 -9.549 -15.737 1.00 90.12 310 HIS A C 1
ATOM 2457 O O . HIS A 1 310 ? -9.373 -9.459 -15.022 1.00 90.12 310 HIS A O 1
ATOM 2463 N N . LEU A 1 311 ? -11.604 -9.559 -15.277 1.00 91.12 311 LEU A N 1
ATOM 2464 C CA . LEU A 1 311 ? -11.938 -9.449 -13.857 1.00 91.12 311 LEU A CA 1
ATOM 2465 C C . LEU A 1 311 ? -12.779 -10.630 -13.362 1.00 91.12 311 LEU A C 1
ATOM 2467 O O . LEU A 1 311 ? -12.887 -10.838 -12.162 1.00 91.12 311 LEU A O 1
ATOM 2471 N N . GLY A 1 312 ? -13.449 -11.340 -14.273 1.00 91.06 312 GLY A N 1
ATOM 2472 C CA . GLY A 1 312 ? -14.373 -12.405 -13.915 1.00 91.06 312 GLY A CA 1
ATOM 2473 C C . GLY A 1 312 ? -15.301 -12.796 -15.058 1.00 91.06 312 GLY A C 1
ATOM 2474 O O . GLY A 1 312 ? -15.081 -12.443 -16.224 1.00 91.06 312 GLY A O 1
ATOM 2475 N N . SER A 1 313 ? -16.390 -13.467 -14.700 1.00 91.94 313 SER A N 1
ATOM 2476 C CA . SER A 1 313 ? -17.460 -13.866 -15.612 1.00 91.94 313 SER A CA 1
ATOM 2477 C C . SER A 1 313 ? -18.819 -13.381 -15.112 1.00 91.94 313 SER A C 1
ATOM 2479 O O . SER A 1 313 ? -19.007 -13.092 -13.933 1.00 91.94 313 SER A O 1
ATOM 2481 N N . ASP A 1 314 ? -19.764 -13.226 -16.030 1.00 91.44 314 ASP A N 1
ATOM 2482 C CA . ASP A 1 314 ? -21.158 -12.946 -15.692 1.00 91.44 314 ASP A CA 1
ATOM 2483 C C . ASP A 1 314 ? -21.919 -14.269 -15.574 1.00 91.44 314 ASP A C 1
ATOM 2485 O O . ASP A 1 314 ? -22.103 -14.957 -16.578 1.00 91.44 314 ASP A O 1
ATOM 2489 N N . GLU A 1 315 ? -22.386 -14.616 -14.374 1.00 88.69 315 GLU A N 1
ATOM 2490 C CA . GLU A 1 315 ? -23.103 -15.870 -14.106 1.00 88.69 315 GLU A CA 1
ATOM 2491 C C . GLU A 1 315 ? -24.370 -16.024 -14.956 1.00 88.69 315 GLU A C 1
ATOM 2493 O O . GLU A 1 315 ? -24.736 -17.135 -15.339 1.00 88.69 315 GLU A O 1
ATOM 2498 N N . ALA A 1 316 ? -25.037 -14.916 -15.296 1.00 86.00 316 ALA A N 1
ATOM 2499 C CA . ALA A 1 316 ? -26.273 -14.958 -16.068 1.00 86.00 316 ALA A CA 1
ATOM 2500 C C . ALA A 1 316 ? -26.029 -15.339 -17.536 1.00 86.00 316 ALA A C 1
ATOM 2502 O O . ALA A 1 316 ? -26.903 -15.922 -18.183 1.00 86.00 316 ALA A O 1
ATOM 2503 N N . THR A 1 317 ? -24.858 -14.996 -18.081 1.00 87.62 317 THR A N 1
ATOM 2504 C CA . THR A 1 317 ? -24.526 -15.209 -19.499 1.00 87.62 317 THR A CA 1
ATOM 2505 C C . THR A 1 317 ? -23.410 -16.229 -19.729 1.00 87.62 317 THR A C 1
ATOM 2507 O O . THR A 1 317 ? -23.244 -16.691 -20.859 1.00 87.62 317 THR A O 1
ATOM 2510 N N . GLY A 1 318 ? -22.649 -16.580 -18.690 1.00 86.50 318 GLY A N 1
ATOM 2511 C CA . GLY A 1 318 ? -21.423 -17.377 -18.759 1.00 86.50 318 GLY A CA 1
ATOM 2512 C C . GLY A 1 318 ? -20.285 -16.685 -19.515 1.00 86.50 318 GLY A C 1
ATOM 2513 O O . GLY A 1 318 ? -19.351 -17.350 -19.956 1.00 86.50 318 GLY A O 1
ATOM 2514 N N . ALA A 1 319 ? -20.389 -15.376 -19.758 1.00 88.94 319 ALA A N 1
ATOM 2515 C CA . ALA A 1 319 ? -19.435 -14.646 -20.578 1.00 88.94 319 ALA A CA 1
ATOM 2516 C C . ALA A 1 319 ? -18.375 -13.957 -19.717 1.00 88.94 319 ALA A C 1
ATOM 2518 O O . ALA A 1 319 ? -18.698 -13.096 -18.895 1.00 88.94 319 ALA A O 1
ATOM 2519 N N . ASP A 1 320 ? -17.111 -14.266 -19.991 1.00 90.88 320 ASP A N 1
ATOM 2520 C CA . ASP A 1 320 ? -15.964 -13.569 -19.417 1.00 90.88 320 ASP A CA 1
ATOM 2521 C C . ASP A 1 320 ? -15.998 -12.072 -19.733 1.00 90.88 320 ASP A C 1
ATOM 2523 O O . ASP A 1 320 ? -16.499 -11.622 -20.778 1.00 90.88 320 ASP A O 1
ATOM 2527 N N . GLY A 1 321 ? -15.405 -11.285 -18.847 1.00 90.44 321 GLY A N 1
ATOM 2528 C CA . GLY A 1 321 ? -15.246 -9.865 -19.074 1.00 90.44 321 GLY A CA 1
ATOM 2529 C C . GLY A 1 321 ? -14.211 -9.202 -18.187 1.00 90.44 321 GLY A C 1
ATOM 2530 O O . GLY A 1 321 ? -13.555 -9.813 -17.345 1.00 90.44 321 GLY A O 1
ATOM 2531 N N . GLY A 1 322 ? -14.054 -7.903 -18.409 1.00 92.00 322 GLY A N 1
ATOM 2532 C CA . GLY A 1 322 ? -13.209 -7.048 -17.599 1.00 92.00 322 GLY A CA 1
ATOM 2533 C C . GLY A 1 322 ? -13.169 -5.613 -18.093 1.00 92.00 322 GLY A C 1
ATOM 2534 O O . GLY A 1 322 ? -14.179 -5.091 -18.566 1.00 92.00 322 GLY A O 1
ATOM 2535 N N . VAL A 1 323 ? -12.014 -4.956 -17.993 1.00 91.69 323 VAL A N 1
ATOM 2536 C CA . VAL A 1 323 ? -11.854 -3.529 -18.316 1.00 91.69 323 VAL A CA 1
ATOM 2537 C C . VAL A 1 323 ? -10.898 -3.308 -19.475 1.00 91.69 323 VAL A C 1
ATOM 2539 O O . VAL A 1 323 ? -9.812 -3.882 -19.532 1.00 91.69 323 VAL A O 1
ATOM 2542 N N . TYR A 1 324 ? -11.295 -2.434 -20.402 1.00 89.94 324 TYR A N 1
ATOM 2543 C CA . TYR A 1 324 ? -10.403 -1.985 -21.466 1.00 89.94 324 TYR A CA 1
ATOM 2544 C C . TYR A 1 324 ? -9.370 -1.000 -20.917 1.00 89.94 324 TYR A C 1
ATOM 2546 O O . TYR A 1 324 ? -9.704 -0.046 -20.209 1.00 89.94 324 TYR A O 1
ATOM 2554 N N . LEU A 1 325 ? -8.118 -1.207 -21.309 1.00 89.50 325 LEU A N 1
ATOM 2555 C CA . LEU A 1 325 ? -6.976 -0.396 -20.918 1.00 89.50 325 LEU A CA 1
ATOM 2556 C C . LEU A 1 325 ? -6.315 0.240 -22.144 1.00 89.50 325 LEU A C 1
ATOM 2558 O O . LEU A 1 325 ? -6.293 -0.320 -23.242 1.00 89.50 325 LEU A O 1
ATOM 2562 N N . ARG A 1 326 ? -5.729 1.417 -21.934 1.00 85.62 326 ARG A N 1
ATOM 2563 C CA . ARG A 1 326 ? -4.922 2.142 -22.914 1.00 85.62 326 ARG A CA 1
ATOM 2564 C C . ARG A 1 326 ? -3.514 2.332 -22.383 1.00 85.62 326 ARG A C 1
ATOM 2566 O O . ARG A 1 326 ? -3.332 2.773 -21.250 1.00 85.62 326 ARG A O 1
ATOM 2573 N N . LYS A 1 327 ? -2.519 2.045 -23.219 1.00 87.00 327 LYS A N 1
ATOM 2574 C CA . LYS A 1 327 ? -1.115 2.243 -22.867 1.00 87.00 327 LYS A CA 1
ATOM 2575 C C . LYS A 1 327 ? -0.745 3.718 -22.966 1.00 87.00 327 LYS A C 1
ATOM 2577 O O . LYS A 1 327 ? -1.017 4.383 -23.964 1.00 87.00 327 LYS A O 1
ATOM 2582 N N . ILE A 1 328 ? -0.115 4.236 -21.921 1.00 82.94 328 ILE A N 1
ATOM 2583 C CA . ILE A 1 328 ? 0.313 5.642 -21.852 1.00 82.94 328 ILE A CA 1
ATOM 2584 C C . ILE A 1 328 ? 1.801 5.791 -21.533 1.00 82.94 328 ILE A C 1
ATOM 2586 O O . ILE A 1 328 ? 2.357 6.868 -21.732 1.00 82.94 328 ILE A O 1
ATOM 2590 N N . GLY A 1 329 ? 2.449 4.711 -21.094 1.00 83.12 329 GLY A N 1
ATOM 2591 C CA . GLY A 1 329 ? 3.872 4.656 -20.790 1.00 83.12 329 GLY A CA 1
ATOM 2592 C C . GLY A 1 329 ? 4.414 3.221 -20.822 1.00 83.12 329 GLY A C 1
ATOM 2593 O O . GLY A 1 329 ? 3.651 2.265 -21.003 1.00 83.12 329 GLY A O 1
ATOM 2594 N N . PRO A 1 330 ? 5.732 3.047 -20.634 1.00 83.06 330 PRO A N 1
ATOM 2595 C CA . PRO A 1 330 ? 6.335 1.735 -20.400 1.00 83.06 330 PRO A CA 1
ATOM 2596 C C . PRO A 1 330 ? 5.708 1.105 -19.148 1.00 83.06 330 PRO A C 1
ATOM 2598 O O . PRO A 1 330 ? 5.793 1.711 -18.087 1.00 83.06 330 PRO A O 1
ATOM 2601 N N . LYS A 1 331 ? 5.055 -0.062 -19.267 1.00 86.31 331 LYS A N 1
ATOM 2602 C CA . LYS A 1 331 ? 4.318 -0.733 -18.168 1.00 86.31 331 LYS A CA 1
ATOM 2603 C C . LYS A 1 331 ? 3.235 0.127 -17.477 1.00 86.31 331 LYS A C 1
ATOM 2605 O O . LYS A 1 331 ? 2.777 -0.241 -16.406 1.00 86.31 331 LYS A O 1
ATOM 2610 N N . ILE A 1 332 ? 2.793 1.244 -18.070 1.00 88.25 332 ILE A N 1
ATOM 2611 C CA . ILE A 1 332 ? 1.776 2.130 -17.473 1.00 88.25 332 ILE A CA 1
ATOM 2612 C C . ILE A 1 332 ? 0.559 2.227 -18.391 1.00 88.25 332 ILE A C 1
ATOM 2614 O O . ILE A 1 332 ? 0.661 2.608 -19.567 1.00 88.25 332 ILE A O 1
ATOM 2618 N N . TYR A 1 333 ? -0.603 1.946 -17.813 1.00 89.56 333 TYR A N 1
ATOM 2619 C CA . TYR A 1 333 ? -1.901 1.914 -18.465 1.00 89.56 333 TYR A CA 1
ATOM 2620 C C . TYR A 1 333 ? -2.901 2.831 -17.753 1.00 89.56 333 TYR A C 1
ATOM 2622 O O . TYR A 1 333 ? -2.734 3.200 -16.593 1.00 89.56 333 TYR A O 1
ATOM 2630 N N . CYS A 1 334 ? -3.969 3.208 -18.446 1.00 88.25 334 CYS A N 1
ATOM 2631 C CA . CYS A 1 334 ? -5.151 3.799 -17.828 1.00 88.25 334 CYS A CA 1
ATOM 2632 C C . CYS A 1 334 ? -6.425 3.196 -18.414 1.00 88.25 334 CYS A C 1
ATOM 2634 O O . CYS A 1 334 ? -6.405 2.617 -19.502 1.00 88.25 334 CYS A O 1
ATOM 2636 N N . ARG A 1 335 ? -7.540 3.338 -17.698 1.00 88.62 335 ARG A N 1
ATOM 2637 C CA . ARG A 1 335 ? -8.831 2.811 -18.134 1.00 88.62 335 ARG A CA 1
ATOM 2638 C C . ARG A 1 335 ? -9.385 3.594 -19.325 1.00 88.62 335 ARG A C 1
ATOM 2640 O O . ARG A 1 335 ? -9.414 4.830 -19.310 1.00 88.62 335 ARG A O 1
ATOM 2647 N N . ASP A 1 336 ? -9.832 2.880 -20.357 1.00 82.94 336 ASP A N 1
ATOM 2648 C CA . ASP A 1 336 ? -10.409 3.493 -21.556 1.00 82.94 336 ASP A CA 1
ATOM 2649 C C . ASP A 1 336 ? -11.832 4.004 -21.277 1.00 82.94 336 ASP A C 1
ATOM 2651 O O . ASP A 1 336 ? -12.695 3.260 -20.810 1.00 82.94 336 ASP A O 1
ATOM 2655 N N . GLY A 1 337 ? -12.081 5.285 -21.564 1.00 77.00 337 GLY A N 1
ATOM 2656 C CA . GLY A 1 337 ? -13.384 5.912 -21.338 1.00 77.00 337 GLY A CA 1
ATOM 2657 C C . GLY A 1 337 ? -14.388 5.757 -22.481 1.00 77.00 337 GLY A C 1
ATOM 2658 O O . GLY A 1 337 ? -15.579 5.950 -22.260 1.00 77.00 337 GLY A O 1
ATOM 2659 N N . GLY A 1 338 ? -13.954 5.355 -23.682 1.00 73.44 338 GLY A N 1
ATOM 2660 C CA . GLY A 1 338 ? -14.857 5.148 -24.821 1.00 73.44 338 GLY A CA 1
ATOM 2661 C C . GLY A 1 338 ? -15.648 3.837 -24.748 1.00 73.44 338 GLY A C 1
ATOM 2662 O O . GLY A 1 338 ? -16.716 3.715 -25.341 1.00 73.44 338 GLY A O 1
ATOM 2663 N N . SER A 1 339 ? -15.123 2.839 -24.033 1.00 72.06 339 SER A N 1
ATOM 2664 C CA . SER A 1 339 ? -15.796 1.568 -23.751 1.00 72.06 339 SER A CA 1
ATOM 2665 C C . SER A 1 339 ? -15.242 1.023 -22.431 1.00 72.06 339 SER A C 1
ATOM 2667 O O . SER A 1 339 ? -14.197 0.385 -22.459 1.00 72.06 339 SER A O 1
ATOM 2669 N N . PRO A 1 340 ? -15.890 1.264 -21.280 1.00 73.56 340 PRO A N 1
ATOM 2670 C CA . PRO A 1 340 ? -15.300 0.983 -19.965 1.00 73.56 340 PRO A CA 1
ATOM 2671 C C . PRO A 1 340 ? -15.205 -0.501 -19.606 1.00 73.56 340 PRO A C 1
ATOM 2673 O O . PRO A 1 340 ? -14.341 -0.871 -18.810 1.00 73.56 340 PRO A O 1
ATOM 2676 N N . LEU A 1 341 ? -16.091 -1.333 -20.162 1.00 87.44 341 LEU A N 1
ATOM 2677 C CA . LEU A 1 341 ? -16.154 -2.772 -19.908 1.00 87.44 341 LEU A CA 1
ATOM 2678 C C . LEU A 1 341 ? -15.995 -3.564 -21.211 1.00 87.44 341 LEU A C 1
ATOM 2680 O O . LEU A 1 341 ? -16.568 -3.216 -22.251 1.00 87.44 341 LEU A O 1
ATOM 2684 N N . ALA A 1 342 ? -15.211 -4.632 -21.139 1.00 85.44 342 ALA A N 1
ATOM 2685 C CA . ALA A 1 342 ? -15.037 -5.640 -22.170 1.00 85.44 342 ALA A CA 1
ATOM 2686 C C . ALA A 1 342 ? -15.834 -6.886 -21.771 1.00 85.44 342 ALA A C 1
ATOM 2688 O O . ALA A 1 342 ? -15.703 -7.340 -20.644 1.00 85.44 342 ALA A O 1
ATOM 2689 N N . GLY A 1 343 ? -16.630 -7.458 -22.678 1.00 86.06 343 GLY A N 1
ATOM 2690 C CA . GLY A 1 343 ? -17.257 -8.762 -22.427 1.00 86.06 343 GLY A CA 1
ATOM 2691 C C . GLY A 1 343 ? -18.514 -8.665 -21.571 1.00 86.06 343 GLY A C 1
ATOM 2692 O O . GLY A 1 343 ? -19.356 -7.805 -21.854 1.00 86.06 343 GLY A O 1
ATOM 2693 N N . PHE A 1 344 ? -18.663 -9.581 -20.603 1.00 86.19 344 PHE A N 1
ATOM 2694 C CA . PHE A 1 344 ? -19.849 -9.732 -19.739 1.00 86.19 344 PHE A CA 1
ATOM 2695 C C . PHE A 1 344 ? -21.165 -9.750 -20.538 1.00 86.19 344 PHE A C 1
ATOM 2697 O O . PHE A 1 344 ? -22.122 -9.046 -20.229 1.00 86.19 344 PHE A O 1
ATOM 2704 N N . GLY A 1 345 ? -21.161 -10.412 -21.701 1.00 73.62 345 GLY A N 1
ATOM 2705 C CA . GLY A 1 345 ? -22.308 -10.468 -22.615 1.00 73.62 345 GLY A CA 1
ATOM 2706 C C . GLY A 1 345 ? -22.641 -9.167 -23.371 1.00 73.62 345 GLY A C 1
ATOM 2707 O O . GLY A 1 345 ? -23.456 -9.201 -24.292 1.00 73.62 345 GLY A O 1
ATOM 2708 N N . ARG A 1 346 ? -21.993 -8.031 -23.061 1.00 73.38 346 ARG A N 1
ATOM 2709 C CA . ARG A 1 346 ? -22.292 -6.707 -23.651 1.00 73.38 346 ARG A CA 1
ATOM 2710 C C . ARG A 1 346 ? -21.583 -6.452 -24.981 1.00 73.38 346 ARG A C 1
ATOM 2712 O O . ARG A 1 346 ? -22.177 -5.876 -25.885 1.00 73.38 346 ARG A O 1
ATOM 2719 N N . ASN A 1 347 ? -20.325 -6.882 -25.116 1.00 75.62 347 ASN A N 1
ATOM 2720 C CA . ASN A 1 347 ? -19.498 -6.671 -26.313 1.00 75.62 347 ASN A CA 1
ATOM 2721 C C . ASN A 1 347 ? -18.673 -7.921 -26.650 1.00 75.62 347 ASN A C 1
ATOM 2723 O O . ASN A 1 347 ? -17.961 -8.434 -25.791 1.00 75.62 347 ASN A O 1
ATOM 2727 N N . LYS A 1 348 ? -18.703 -8.377 -27.912 1.00 76.69 348 LYS A N 1
ATOM 2728 C CA . LYS A 1 348 ? -17.933 -9.550 -28.370 1.00 76.69 348 LYS A CA 1
ATOM 2729 C C . LYS A 1 348 ? -16.540 -9.165 -28.877 1.00 76.69 348 LYS A C 1
ATOM 2731 O O . LYS A 1 348 ? -16.409 -8.327 -29.776 1.00 76.69 348 LYS A O 1
ATOM 2736 N N . TYR A 1 349 ? -15.519 -9.845 -28.370 1.00 82.62 349 TYR A N 1
ATOM 2737 C CA . TYR A 1 349 ? -14.133 -9.740 -28.826 1.00 82.62 349 TYR A CA 1
ATOM 2738 C C . TYR A 1 349 ? -13.492 -11.125 -28.956 1.00 82.62 349 TYR A C 1
ATOM 2740 O O . TYR A 1 349 ? -14.008 -12.111 -28.439 1.00 82.62 349 TYR A O 1
ATOM 2748 N N . VAL A 1 350 ? -12.369 -11.190 -29.670 1.00 84.06 350 VAL A N 1
ATOM 2749 C CA . VAL A 1 350 ? -11.517 -12.383 -29.761 1.00 84.06 350 VAL A CA 1
ATOM 2750 C C . VAL A 1 350 ? -10.171 -12.062 -29.132 1.00 84.06 350 VAL A C 1
ATOM 2752 O O . VAL A 1 350 ? -9.551 -11.060 -29.500 1.00 84.06 350 VAL A O 1
ATOM 2755 N N . VAL A 1 351 ? -9.709 -12.916 -28.221 1.00 84.56 351 VAL A N 1
ATOM 2756 C CA . VAL A 1 351 ? -8.350 -12.843 -27.673 1.00 84.56 351 VAL A CA 1
ATOM 2757 C C . VAL A 1 351 ? -7.358 -13.201 -28.780 1.00 84.56 351 VAL A C 1
ATOM 2759 O O . VAL A 1 351 ? -7.477 -14.238 -29.430 1.00 84.56 351 VAL A O 1
ATOM 2762 N N . ARG A 1 352 ? -6.401 -12.311 -29.046 1.00 83.81 352 ARG A N 1
ATOM 2763 C CA . ARG A 1 352 ? -5.370 -12.491 -30.076 1.00 83.81 352 ARG A CA 1
ATOM 2764 C C . ARG A 1 352 ? -4.080 -13.050 -29.499 1.00 83.81 352 ARG A C 1
ATOM 2766 O O . ARG A 1 352 ? -3.455 -13.880 -30.147 1.00 83.81 352 ARG A O 1
ATOM 2773 N N . HIS A 1 353 ? -3.677 -12.561 -28.332 1.00 79.31 353 HIS A N 1
ATOM 2774 C CA . HIS A 1 353 ? -2.461 -12.973 -27.637 1.00 79.31 353 HIS A CA 1
ATOM 2775 C C . HIS A 1 353 ? -2.514 -12.556 -26.163 1.00 79.31 353 HIS A C 1
ATOM 2777 O O . HIS A 1 353 ? -3.228 -11.616 -25.804 1.00 79.31 353 HIS A O 1
ATOM 2783 N N . LEU A 1 354 ? -1.736 -13.254 -25.335 1.00 79.62 354 LEU A N 1
ATOM 2784 C CA . LEU A 1 354 ? -1.425 -12.873 -23.959 1.00 79.62 354 LEU A CA 1
ATOM 2785 C C . LEU A 1 354 ? -0.131 -12.054 -23.970 1.00 79.62 354 LEU A C 1
ATOM 2787 O O . LEU A 1 354 ? 0.813 -12.409 -24.679 1.00 79.62 354 LEU A O 1
ATOM 2791 N N . LEU A 1 355 ? -0.100 -10.942 -23.240 1.00 75.00 355 LEU A N 1
ATOM 2792 C CA . LEU A 1 355 ? 1.139 -10.218 -22.979 1.00 75.00 355 LEU A CA 1
ATOM 2793 C C . LEU A 1 355 ? 1.806 -10.791 -21.737 1.00 75.00 355 LEU A C 1
ATOM 2795 O O . LEU A 1 355 ? 1.179 -10.868 -20.686 1.00 75.00 355 LEU A O 1
ATOM 2799 N N . ASP A 1 356 ? 3.097 -11.078 -21.862 1.00 65.12 356 ASP A N 1
ATOM 2800 C CA . ASP A 1 356 ? 4.001 -11.375 -20.748 1.00 65.12 356 ASP A CA 1
ATOM 2801 C C . ASP A 1 356 ? 4.386 -10.075 -20.013 1.00 65.12 356 ASP A C 1
ATOM 2803 O O . ASP A 1 356 ? 5.538 -9.651 -19.960 1.00 65.12 356 ASP A O 1
ATOM 2807 N N . ALA A 1 357 ? 3.378 -9.313 -19.594 1.00 65.94 357 ALA A N 1
ATOM 2808 C CA . ALA A 1 357 ? 3.566 -8.080 -18.850 1.00 65.94 357 ALA A CA 1
ATOM 2809 C C . ALA A 1 357 ? 3.479 -8.403 -17.360 1.00 65.94 357 ALA A C 1
ATOM 2811 O O . ALA A 1 357 ? 2.436 -8.190 -16.755 1.00 65.94 357 ALA A O 1
ATOM 2812 N N . THR A 1 358 ? 4.564 -8.904 -16.777 1.00 68.12 358 THR A N 1
ATOM 2813 C CA . THR A 1 358 ? 4.699 -8.959 -15.318 1.00 68.12 358 THR A CA 1
ATOM 2814 C C . THR A 1 358 ? 4.911 -7.545 -14.776 1.00 68.12 358 THR A C 1
ATOM 2816 O O . THR A 1 358 ? 5.626 -6.732 -15.382 1.00 68.12 358 THR A O 1
ATOM 2819 N N . ASP A 1 359 ? 4.258 -7.224 -13.661 1.00 83.94 359 ASP A N 1
ATOM 2820 C CA . ASP A 1 359 ? 4.373 -5.956 -12.931 1.00 83.94 359 ASP A CA 1
ATOM 2821 C C . ASP A 1 359 ? 4.071 -4.719 -13.789 1.00 83.94 359 ASP A C 1
ATOM 2823 O O . ASP A 1 359 ? 4.973 -4.039 -14.304 1.00 83.94 359 ASP A O 1
ATOM 2827 N N . TYR A 1 360 ? 2.785 -4.413 -13.962 1.00 89.19 360 TYR A N 1
ATOM 2828 C CA . TYR A 1 360 ? 2.331 -3.205 -14.652 1.00 89.19 360 TYR A CA 1
ATOM 2829 C C . TYR A 1 360 ? 1.397 -2.360 -13.795 1.00 89.19 360 TYR A C 1
ATOM 2831 O O . TYR A 1 360 ? 0.719 -2.840 -12.896 1.00 89.19 360 TYR A O 1
ATOM 2839 N N . TYR A 1 361 ? 1.358 -1.069 -14.110 1.00 91.06 361 TYR A N 1
ATOM 2840 C CA . TYR A 1 361 ? 0.606 -0.077 -13.359 1.00 91.06 361 TYR A CA 1
ATOM 2841 C C . TYR A 1 361 ? -0.629 0.367 -14.131 1.00 91.06 361 TYR A C 1
ATOM 2843 O O . TYR A 1 361 ? -0.545 0.697 -15.318 1.00 91.06 361 TYR A O 1
ATOM 2851 N N . ILE A 1 362 ? -1.762 0.462 -13.444 1.00 91.81 362 ILE A N 1
ATOM 2852 C CA . ILE A 1 362 ? -2.975 1.109 -13.940 1.00 91.81 362 ILE A CA 1
ATOM 2853 C C . ILE A 1 362 ? -3.202 2.383 -13.129 1.00 91.81 362 ILE A C 1
ATOM 2855 O O . ILE A 1 362 ? -3.371 2.344 -11.913 1.00 91.81 362 ILE A O 1
ATOM 2859 N N . LEU A 1 363 ? -3.214 3.541 -13.789 1.00 90.06 363 LEU A N 1
ATOM 2860 C CA . LEU A 1 363 ? -3.435 4.811 -13.100 1.00 90.06 363 LEU A CA 1
ATOM 2861 C C . LEU A 1 363 ? -4.824 4.858 -12.458 1.00 90.06 363 LEU A C 1
ATOM 2863 O O . LEU A 1 363 ? -5.831 4.696 -13.149 1.00 90.06 363 LEU A O 1
ATOM 2867 N N . ILE A 1 364 ? -4.865 5.178 -11.163 1.00 89.19 364 ILE A N 1
ATOM 2868 C CA . ILE A 1 364 ? -6.119 5.383 -10.429 1.00 89.19 364 ILE A CA 1
ATOM 2869 C C . ILE A 1 364 ? -6.815 6.662 -10.898 1.00 89.19 364 ILE A C 1
ATOM 2871 O O . ILE A 1 364 ? -8.005 6.631 -11.207 1.00 89.19 364 ILE A O 1
ATOM 2875 N N . ASP A 1 365 ? -6.051 7.750 -11.036 1.00 83.25 365 ASP A N 1
ATOM 2876 C CA . ASP A 1 365 ? -6.533 9.065 -11.465 1.00 83.25 365 ASP A CA 1
ATOM 2877 C C . ASP A 1 365 ? -5.843 9.528 -12.747 1.00 83.25 365 ASP A C 1
ATOM 2879 O O . ASP A 1 365 ? -4.868 10.292 -12.707 1.00 83.25 365 ASP A O 1
ATOM 2883 N N . PRO A 1 366 ? -6.335 9.113 -13.926 1.00 72.25 366 PRO A N 1
ATOM 2884 C CA . PRO A 1 366 ? -5.724 9.539 -15.165 1.00 72.25 366 PRO A CA 1
ATOM 2885 C C . PRO A 1 366 ? -5.859 11.043 -15.356 1.00 72.25 366 PRO A C 1
ATOM 2887 O O . PRO A 1 366 ? -4.906 11.626 -15.835 1.00 72.25 366 PRO A O 1
ATOM 2890 N N . LEU A 1 367 ? -6.950 11.705 -14.953 1.00 65.62 367 LEU A N 1
ATOM 2891 C CA . LEU A 1 367 ? -7.148 13.141 -15.214 1.00 65.62 367 LEU A CA 1
ATOM 2892 C C . LEU A 1 367 ? -6.031 14.017 -14.618 1.00 65.62 367 LEU A C 1
ATOM 2894 O O . LEU A 1 367 ? -5.468 14.852 -15.325 1.00 65.62 367 LEU A O 1
ATOM 2898 N N . THR A 1 368 ? -5.625 13.753 -13.376 1.00 60.38 368 THR A N 1
ATOM 2899 C CA . THR A 1 368 ? -4.521 14.454 -12.698 1.00 60.38 368 THR A CA 1
ATOM 2900 C C . THR A 1 368 ? -3.164 14.151 -13.346 1.00 60.38 368 THR A C 1
ATOM 2902 O O . THR A 1 368 ? -2.315 15.030 -13.476 1.00 60.38 368 THR A O 1
ATOM 2905 N N . ALA A 1 369 ? -2.971 12.917 -13.820 1.00 52.53 369 ALA A N 1
ATOM 2906 C CA . ALA A 1 369 ? -1.736 12.465 -14.461 1.00 52.53 369 ALA A CA 1
ATOM 2907 C C . ALA A 1 369 ? -1.656 12.784 -15.972 1.00 52.53 369 ALA A C 1
ATOM 2909 O O . ALA A 1 369 ? -0.566 12.805 -16.553 1.00 52.53 369 ALA A O 1
ATOM 2910 N N . THR A 1 370 ? -2.793 13.016 -16.639 1.00 48.44 370 THR A N 1
ATOM 2911 C CA . THR A 1 370 ? -2.895 13.022 -18.107 1.00 48.44 370 THR A CA 1
ATOM 2912 C C . THR A 1 370 ? -2.238 14.225 -18.753 1.00 48.44 370 THR A C 1
ATOM 2914 O O . THR A 1 370 ? -1.676 14.057 -19.833 1.00 48.44 370 THR A O 1
ATOM 2917 N N . THR A 1 371 ? -2.235 15.400 -18.121 1.00 51.62 371 THR A N 1
ATOM 2918 C CA . THR A 1 371 ? -1.609 16.585 -18.726 1.00 51.62 371 THR A CA 1
ATOM 2919 C C . THR A 1 371 ? -0.092 16.424 -18.811 1.00 51.62 371 THR A C 1
ATOM 2921 O O . THR A 1 371 ? 0.506 16.771 -19.820 1.00 51.62 371 THR A O 1
ATOM 2924 N N . ILE A 1 372 ? 0.547 15.821 -17.806 1.00 49.47 372 ILE A N 1
ATOM 2925 C CA . ILE A 1 372 ? 2.011 15.697 -17.774 1.00 49.47 372 ILE A CA 1
ATOM 2926 C C . ILE A 1 372 ? 2.463 14.394 -18.447 1.00 49.47 372 ILE A C 1
ATOM 2928 O O . ILE A 1 372 ? 3.330 14.418 -19.319 1.00 49.47 372 ILE A O 1
ATOM 2932 N N . SER A 1 373 ? 1.856 13.249 -18.123 1.00 52.81 373 SER A N 1
ATOM 2933 C CA . SER A 1 373 ? 2.335 11.939 -18.594 1.00 52.81 373 SER A CA 1
ATOM 2934 C C . SER A 1 373 ? 2.031 11.669 -20.078 1.00 52.81 373 SER A C 1
ATOM 2936 O O . SER A 1 373 ? 2.936 11.270 -20.820 1.00 52.81 373 SER A O 1
ATOM 2938 N N . ARG A 1 374 ? 0.810 11.976 -20.571 1.00 54.88 374 ARG A N 1
ATOM 2939 C CA . ARG A 1 374 ? 0.476 11.787 -22.005 1.00 54.88 374 ARG A CA 1
ATOM 2940 C C . ARG A 1 374 ? 1.348 12.662 -22.899 1.00 54.88 374 ARG A C 1
ATOM 2942 O O . ARG A 1 374 ? 1.834 12.177 -23.918 1.00 54.88 374 ARG A O 1
ATOM 2949 N N . LEU A 1 375 ? 1.573 13.923 -22.522 1.00 57.72 375 LEU A N 1
ATOM 2950 C CA . LEU A 1 375 ? 2.437 14.824 -23.287 1.00 57.72 375 LEU A CA 1
ATOM 2951 C C . LEU A 1 375 ? 3.894 14.349 -23.259 1.00 57.72 375 LEU A C 1
ATOM 2953 O O . LEU A 1 375 ? 4.568 14.385 -24.286 1.00 57.72 375 LEU A O 1
ATOM 2957 N N . THR A 1 376 ? 4.374 13.827 -22.128 1.00 66.69 376 THR A N 1
ATOM 2958 C CA . THR A 1 376 ? 5.780 13.421 -21.993 1.00 66.69 376 THR A CA 1
ATOM 2959 C C . THR A 1 376 ? 6.133 12.246 -22.910 1.00 66.69 376 THR A C 1
ATOM 2961 O O . THR A 1 376 ? 7.075 12.367 -23.698 1.00 66.69 376 THR A O 1
ATOM 2964 N N . PHE A 1 377 ? 5.366 11.148 -22.883 1.00 76.00 377 PHE A N 1
ATOM 2965 C CA . PHE A 1 377 ? 5.684 9.947 -23.673 1.00 76.00 377 PHE A CA 1
ATOM 2966 C C . PHE A 1 377 ? 5.191 9.993 -25.121 1.00 76.00 377 PHE A C 1
ATOM 2968 O O . PHE A 1 377 ? 5.795 9.350 -25.979 1.00 76.00 377 PHE A O 1
ATOM 2975 N N . ARG A 1 378 ? 4.122 10.742 -25.428 1.00 77.62 378 ARG A N 1
ATOM 2976 C CA . ARG A 1 378 ? 3.634 10.868 -26.814 1.00 77.62 378 ARG A CA 1
ATOM 2977 C C . ARG A 1 378 ? 4.293 12.011 -27.582 1.00 77.62 378 ARG A C 1
ATOM 2979 O O . ARG A 1 378 ? 4.274 11.992 -28.809 1.00 77.62 378 ARG A O 1
ATOM 2986 N N . SER A 1 379 ? 4.938 12.970 -26.909 1.00 75.12 379 SER A N 1
ATOM 2987 C CA . SER A 1 379 ? 5.767 13.967 -27.600 1.00 75.12 379 SER A CA 1
ATOM 2988 C C . SER A 1 379 ? 6.866 13.283 -28.410 1.00 75.12 379 SER A C 1
ATOM 2990 O O . SER A 1 379 ? 7.606 12.455 -27.886 1.00 75.12 379 SER A O 1
ATOM 2992 N N . ARG A 1 380 ? 7.003 13.636 -29.695 1.00 76.88 380 ARG A N 1
ATOM 2993 C CA . ARG A 1 380 ? 8.027 13.058 -30.586 1.00 76.88 380 ARG A CA 1
ATOM 2994 C C . ARG A 1 380 ? 7.945 11.529 -30.736 1.00 76.88 380 ARG A C 1
ATOM 2996 O O . ARG A 1 380 ? 8.947 10.931 -31.122 1.00 76.88 380 ARG A O 1
ATOM 3003 N N . ALA A 1 381 ? 6.811 10.902 -30.440 1.00 87.56 381 ALA A N 1
ATOM 3004 C CA . ALA A 1 381 ? 6.607 9.469 -30.637 1.00 87.56 381 ALA A CA 1
ATOM 3005 C C . ALA A 1 381 ? 6.530 9.104 -32.137 1.00 87.56 381 ALA A C 1
ATOM 3007 O O . ALA A 1 381 ? 6.216 9.967 -32.968 1.00 87.56 381 ALA A O 1
ATOM 3008 N N . ILE A 1 382 ? 6.825 7.843 -32.487 1.00 89.69 382 ILE A N 1
ATOM 3009 C CA . ILE A 1 382 ? 6.697 7.355 -33.873 1.00 89.69 382 ILE A CA 1
ATOM 3010 C C . ILE A 1 382 ? 5.341 6.706 -34.056 1.00 89.69 382 ILE A C 1
ATOM 3012 O O . ILE A 1 382 ? 5.072 5.665 -33.468 1.00 89.69 382 ILE A O 1
ATOM 3016 N N . HIS A 1 383 ? 4.527 7.263 -34.938 1.00 90.81 383 HIS A N 1
ATOM 3017 C CA . HIS A 1 383 ? 3.324 6.602 -35.415 1.00 90.81 383 HIS A CA 1
ATOM 3018 C C . HIS A 1 383 ? 3.646 5.727 -36.634 1.00 90.81 383 HIS A C 1
ATOM 3020 O O . HIS A 1 383 ? 4.257 6.192 -37.602 1.00 90.81 383 HIS A O 1
ATOM 3026 N N . VAL A 1 384 ? 3.222 4.461 -36.591 1.00 90.62 384 VAL A N 1
ATOM 3027 C CA . VAL A 1 384 ? 3.411 3.483 -37.671 1.00 90.62 384 VAL A CA 1
ATOM 3028 C C . VAL A 1 384 ? 2.052 3.178 -38.312 1.00 90.62 384 VAL A C 1
ATOM 3030 O O . VAL A 1 384 ? 1.353 2.243 -37.886 1.00 90.62 384 VAL A O 1
ATOM 3033 N N . PRO A 1 385 ? 1.655 3.948 -39.342 1.00 85.12 385 PRO A N 1
ATOM 3034 C CA . PRO A 1 385 ? 0.344 3.806 -39.954 1.00 85.12 385 PRO A CA 1
ATOM 3035 C C . PRO A 1 385 ? 0.183 2.434 -40.614 1.00 85.12 385 PRO A C 1
ATOM 3037 O O . PRO A 1 385 ? 1.146 1.781 -41.030 1.00 85.12 385 PRO A O 1
ATOM 3040 N N . THR A 1 386 ? -1.062 1.984 -40.738 1.00 79.62 386 THR A N 1
ATOM 3041 C CA . THR A 1 386 ? -1.375 0.833 -41.584 1.00 79.62 386 THR A CA 1
ATOM 3042 C C . THR A 1 386 ? -1.174 1.238 -43.040 1.00 79.62 386 THR A C 1
ATOM 3044 O O . THR A 1 386 ? -1.804 2.180 -43.512 1.00 79.62 386 THR A O 1
ATOM 3047 N N . THR A 1 387 ? -0.308 0.529 -43.764 1.00 76.69 387 THR A N 1
ATOM 3048 C CA . THR A 1 387 ? -0.130 0.738 -45.206 1.00 76.69 387 THR A CA 1
ATOM 3049 C C . THR A 1 387 ? -0.750 -0.422 -45.976 1.00 76.69 387 THR A C 1
ATOM 3051 O O . THR A 1 387 ? -0.733 -1.559 -45.507 1.00 76.69 387 THR A O 1
ATOM 3054 N N . GLY A 1 388 ? -1.283 -0.155 -47.171 1.00 71.88 388 GLY A N 1
ATOM 3055 C CA . GLY A 1 388 ? -1.811 -1.215 -48.037 1.00 71.88 388 GLY A CA 1
ATOM 3056 C C . GLY A 1 388 ? -0.728 -2.130 -48.624 1.00 71.88 388 GLY A C 1
ATOM 3057 O O . GLY A 1 388 ? -1.031 -3.250 -49.021 1.00 71.88 388 GLY A O 1
ATOM 3058 N N . MET A 1 389 ? 0.531 -1.673 -48.676 1.00 80.31 389 MET A N 1
ATOM 3059 C CA . MET A 1 389 ? 1.636 -2.406 -49.312 1.00 80.31 389 MET A CA 1
ATOM 3060 C C . MET A 1 389 ? 2.470 -3.235 -48.332 1.00 80.31 389 MET A C 1
ATOM 3062 O O . MET A 1 389 ? 2.869 -4.348 -48.668 1.00 80.31 389 MET A O 1
ATOM 3066 N N . PHE A 1 390 ? 2.742 -2.701 -47.137 1.00 85.75 390 PHE A N 1
ATOM 3067 C CA . PHE A 1 390 ? 3.599 -3.322 -46.129 1.00 85.75 390 PHE A CA 1
ATOM 3068 C C . PHE A 1 390 ? 2.850 -3.497 -44.808 1.00 85.75 390 PHE A C 1
ATOM 3070 O O . PHE A 1 390 ? 2.315 -2.547 -44.228 1.00 85.75 390 PHE A O 1
ATOM 3077 N N . ARG A 1 391 ? 2.861 -4.727 -44.303 1.00 86.12 391 ARG A N 1
ATOM 3078 C CA . ARG A 1 391 ? 2.330 -5.100 -42.998 1.00 86.12 391 ARG A CA 1
ATOM 3079 C C . ARG A 1 391 ? 3.467 -5.151 -41.985 1.00 86.12 391 ARG A C 1
ATOM 3081 O O . ARG A 1 391 ? 4.483 -5.793 -42.235 1.00 86.12 391 ARG A O 1
ATOM 3088 N N . LEU A 1 392 ? 3.261 -4.510 -40.838 1.00 87.50 392 LEU A N 1
ATOM 3089 C CA . LEU A 1 392 ? 4.129 -4.654 -39.673 1.00 87.50 392 LEU A CA 1
ATOM 3090 C C . LEU A 1 392 ? 4.013 -6.086 -39.134 1.00 87.50 392 LEU A C 1
ATOM 3092 O O . LEU A 1 392 ? 2.902 -6.558 -38.881 1.00 87.50 392 LEU A O 1
ATOM 3096 N N . THR A 1 393 ? 5.141 -6.775 -39.002 1.00 85.62 393 THR A N 1
ATOM 3097 C CA . THR A 1 393 ? 5.220 -8.159 -38.512 1.00 85.62 393 THR A CA 1
ATOM 3098 C C . THR A 1 393 ? 6.036 -8.296 -37.236 1.00 85.62 393 THR A C 1
ATOM 3100 O O . THR A 1 393 ? 5.830 -9.264 -36.514 1.00 85.62 393 THR A O 1
ATOM 3103 N N . VAL A 1 394 ? 6.957 -7.366 -36.967 1.00 84.38 394 VAL A N 1
ATOM 3104 C CA . VAL A 1 394 ? 7.783 -7.365 -35.753 1.00 84.38 394 VAL A CA 1
ATOM 3105 C C . VAL A 1 394 ? 7.918 -5.941 -35.235 1.00 84.38 394 VAL A C 1
ATOM 3107 O O . VAL A 1 394 ? 8.084 -5.015 -36.029 1.00 84.38 394 VAL A O 1
ATOM 3110 N N . GLN A 1 395 ? 7.892 -5.778 -33.918 1.00 86.81 395 GLN A N 1
ATOM 3111 C CA . GLN A 1 395 ? 8.113 -4.513 -33.237 1.00 86.81 395 GLN A CA 1
ATOM 3112 C C . GLN A 1 395 ? 8.881 -4.780 -31.943 1.00 86.81 395 GLN A C 1
ATOM 3114 O O . GLN A 1 395 ? 8.472 -5.630 -31.158 1.00 86.81 395 GLN A O 1
ATOM 3119 N N . ALA A 1 396 ? 9.991 -4.078 -31.731 1.00 84.62 396 ALA A N 1
ATOM 3120 C CA . ALA A 1 396 ? 10.765 -4.165 -30.497 1.00 84.62 396 ALA A CA 1
ATOM 3121 C C . ALA A 1 396 ? 11.363 -2.794 -30.119 1.00 84.62 396 ALA A C 1
ATOM 3123 O O . ALA A 1 396 ? 11.754 -2.039 -31.017 1.00 84.62 396 ALA A O 1
ATOM 3124 N N . PRO A 1 397 ? 11.447 -2.462 -28.817 1.00 83.44 397 PRO A N 1
ATOM 3125 C CA . PRO A 1 397 ? 10.928 -3.240 -27.686 1.00 83.44 397 PRO A CA 1
ATOM 3126 C C . PRO A 1 397 ? 9.402 -3.118 -27.533 1.00 83.44 397 PRO A C 1
ATOM 3128 O O . PRO A 1 397 ? 8.847 -2.019 -27.578 1.00 83.44 397 PRO A O 1
ATOM 3131 N N . GLU A 1 398 ? 8.708 -4.233 -27.289 1.00 81.75 398 GLU A N 1
ATOM 3132 C CA . GLU A 1 398 ? 7.256 -4.267 -27.044 1.00 81.75 398 GLU A CA 1
ATOM 3133 C C . GLU A 1 398 ? 6.851 -3.406 -25.837 1.00 81.75 398 GLU A C 1
ATOM 3135 O O . GLU A 1 398 ? 5.755 -2.833 -25.794 1.00 81.75 398 GLU A O 1
ATOM 3140 N N . LEU A 1 399 ? 7.772 -3.220 -24.888 1.00 82.94 399 LEU A N 1
ATOM 3141 C CA . LEU A 1 399 ? 7.606 -2.336 -23.742 1.00 82.94 399 LEU A CA 1
ATOM 3142 C C . LEU A 1 399 ? 7.232 -0.895 -24.143 1.00 82.94 399 LEU A C 1
ATOM 3144 O O . LEU A 1 399 ? 6.412 -0.280 -23.461 1.00 82.94 399 LEU A O 1
ATOM 3148 N N . LEU A 1 400 ? 7.756 -0.376 -25.259 1.00 86.12 400 LEU A N 1
ATOM 3149 C CA . LEU A 1 400 ? 7.474 0.981 -25.758 1.00 86.12 400 LEU A CA 1
ATOM 3150 C C . LEU A 1 400 ? 6.380 1.026 -26.830 1.00 86.12 400 LEU A C 1
ATOM 3152 O O . LEU A 1 400 ? 5.971 2.111 -27.243 1.00 86.12 400 LEU A O 1
ATOM 3156 N N . TRP A 1 401 ? 5.913 -0.132 -27.290 1.00 88.44 401 TRP A N 1
ATOM 3157 C CA . TRP A 1 401 ? 4.894 -0.230 -28.324 1.00 88.44 401 TRP A CA 1
ATOM 3158 C C . TRP A 1 401 ? 3.486 -0.133 -27.726 1.00 88.44 401 TRP A C 1
ATOM 3160 O O . TRP A 1 401 ? 3.101 -0.939 -26.872 1.00 88.44 401 TRP A O 1
ATOM 3170 N N . ASP A 1 402 ? 2.722 0.853 -28.193 1.00 88.06 402 ASP A N 1
ATOM 3171 C CA . ASP A 1 402 ? 1.279 0.969 -28.004 1.00 88.06 402 ASP A CA 1
ATOM 3172 C C . ASP A 1 402 ? 0.567 0.338 -29.209 1.00 88.06 402 ASP A C 1
ATOM 3174 O O . ASP A 1 402 ? 0.562 0.886 -30.315 1.00 88.06 402 ASP A O 1
ATOM 3178 N N . ARG A 1 403 ? -0.034 -0.835 -28.985 1.00 85.38 403 ARG A N 1
ATOM 3179 C CA . ARG A 1 403 ? -0.759 -1.611 -30.004 1.00 85.38 403 ARG A CA 1
ATOM 3180 C C . ARG A 1 403 ? -2.061 -0.948 -30.429 1.00 85.38 403 ARG A C 1
ATOM 3182 O O . ARG A 1 403 ? -2.442 -1.080 -31.590 1.00 85.38 403 ARG A O 1
ATOM 3189 N N . THR A 1 404 ? -2.722 -0.253 -29.503 1.00 81.06 404 THR A N 1
ATOM 3190 C CA . THR A 1 404 ? -4.024 0.372 -29.758 1.00 81.06 404 THR A CA 1
ATOM 3191 C C . THR A 1 404 ? -3.858 1.518 -30.742 1.00 81.06 404 THR A C 1
ATOM 3193 O O . THR A 1 404 ? -4.537 1.572 -31.763 1.00 81.06 404 THR A O 1
ATOM 3196 N N . ASP A 1 405 ? -2.873 2.372 -30.493 1.00 81.62 405 ASP A N 1
ATOM 3197 C CA . ASP A 1 405 ? -2.652 3.566 -31.305 1.00 81.62 405 ASP A CA 1
ATOM 3198 C C . ASP A 1 405 ? -1.602 3.356 -32.414 1.00 81.62 405 ASP A C 1
ATOM 3200 O O . ASP A 1 405 ? -1.415 4.226 -33.263 1.00 81.62 405 ASP A O 1
ATOM 3204 N N . ARG A 1 406 ? -0.932 2.193 -32.445 1.00 87.81 406 ARG A N 1
ATOM 3205 C CA . ARG A 1 406 ? 0.191 1.859 -33.345 1.00 87.81 406 ARG A CA 1
ATOM 3206 C C . ARG A 1 406 ? 1.335 2.869 -33.258 1.00 87.81 406 ARG A C 1
ATOM 3208 O O . ARG A 1 406 ? 1.879 3.328 -34.270 1.00 87.81 406 ARG A O 1
ATOM 3215 N N . VAL A 1 407 ? 1.691 3.220 -32.029 1.00 88.19 407 VAL A N 1
ATOM 3216 C CA . VAL A 1 407 ? 2.697 4.236 -31.725 1.00 88.19 407 VAL A CA 1
ATOM 3217 C C . VAL A 1 407 ? 3.817 3.631 -30.892 1.00 88.19 407 VAL A C 1
ATOM 3219 O O . VAL A 1 407 ? 3.577 2.975 -29.883 1.00 88.19 407 VAL A O 1
ATOM 3222 N N . PHE A 1 408 ? 5.058 3.913 -31.272 1.00 89.19 408 PHE A N 1
ATOM 3223 C CA . PHE A 1 408 ? 6.186 3.785 -30.365 1.00 89.19 408 PHE A CA 1
ATOM 3224 C C . PHE A 1 408 ? 6.305 5.033 -29.504 1.00 89.19 408 PHE A C 1
ATOM 3226 O O . PHE A 1 408 ? 6.592 6.121 -30.012 1.00 89.19 408 PHE A O 1
ATOM 3233 N N . LEU A 1 409 ? 6.105 4.856 -28.202 1.00 86.69 409 LEU A N 1
ATOM 3234 C CA . LEU A 1 409 ? 6.277 5.908 -27.211 1.00 86.69 409 LEU A CA 1
ATOM 3235 C C . LEU A 1 409 ? 7.729 6.395 -27.186 1.00 86.69 409 LEU A C 1
ATOM 3237 O O . LEU A 1 409 ? 8.668 5.650 -27.473 1.00 86.69 409 LEU A O 1
ATOM 3241 N N . ARG A 1 410 ? 7.908 7.668 -26.831 1.00 81.75 410 ARG A N 1
ATOM 3242 C CA . ARG A 1 410 ? 9.215 8.316 -26.745 1.00 81.75 410 ARG A CA 1
ATOM 3243 C C . ARG A 1 410 ? 10.145 7.532 -25.802 1.00 81.75 410 ARG A C 1
ATOM 3245 O O . ARG A 1 410 ? 9.818 7.402 -24.620 1.00 81.75 410 ARG A O 1
ATOM 3252 N N . PRO A 1 411 ? 11.326 7.090 -26.271 1.00 74.69 411 PRO A N 1
ATOM 3253 C CA . PRO A 1 411 ? 12.323 6.464 -25.405 1.00 74.69 411 PRO A CA 1
ATOM 3254 C C . PRO A 1 411 ? 12.845 7.443 -24.338 1.00 74.69 411 PRO A C 1
ATOM 3256 O O . PRO A 1 411 ? 13.027 8.635 -24.618 1.00 74.69 411 PRO A O 1
ATOM 3259 N N . LYS A 1 412 ? 13.108 6.959 -23.115 1.00 64.56 412 LYS A N 1
ATOM 3260 C CA . LYS A 1 412 ? 13.672 7.776 -22.023 1.00 64.56 412 LYS A CA 1
ATOM 3261 C C . LYS A 1 412 ? 15.097 8.207 -22.394 1.00 64.56 412 LYS A C 1
ATOM 3263 O O . LYS A 1 412 ? 15.914 7.383 -22.792 1.00 64.56 412 LYS A O 1
ATOM 3268 N N . ALA A 1 413 ? 15.409 9.496 -22.257 1.00 57.25 413 ALA A N 1
ATOM 3269 C CA . ALA A 1 413 ? 16.792 9.958 -22.339 1.00 57.25 413 ALA A CA 1
ATOM 3270 C C . ALA A 1 413 ? 17.486 9.628 -21.009 1.00 57.25 413 ALA A C 1
ATOM 3272 O O . ALA A 1 413 ? 17.058 10.122 -19.965 1.00 57.25 413 ALA A O 1
ATOM 3273 N N . TYR A 1 414 ? 18.519 8.786 -21.029 1.00 46.78 414 TYR A N 1
ATOM 3274 C CA . TYR A 1 414 ? 19.342 8.547 -19.843 1.00 46.78 414 TYR A CA 1
ATOM 3275 C C . TYR A 1 414 ? 20.219 9.781 -19.591 1.00 46.78 414 TYR A C 1
ATOM 3277 O O . TYR A 1 414 ? 20.871 10.282 -20.510 1.00 46.78 414 TYR A O 1
ATOM 3285 N N . LYS A 1 415 ? 20.213 10.315 -18.364 1.00 42.81 415 LYS A N 1
ATOM 3286 C CA . LYS A 1 415 ? 21.106 11.420 -17.989 1.00 42.81 415 LYS A CA 1
ATOM 3287 C C . LYS A 1 415 ? 22.543 10.882 -17.983 1.00 42.81 415 LYS A C 1
ATOM 3289 O O . LYS A 1 415 ? 22.873 10.051 -17.151 1.00 42.81 415 LYS A O 1
ATOM 3294 N N . GLY A 1 416 ? 23.378 11.348 -18.911 1.00 49.47 416 GLY A N 1
ATOM 3295 C CA . GLY A 1 416 ? 24.834 11.151 -18.870 1.00 49.47 416 GLY A CA 1
ATOM 3296 C C . GLY A 1 416 ? 25.426 10.046 -19.754 1.00 49.47 416 GLY A C 1
ATOM 3297 O O . GLY A 1 416 ? 26.637 10.054 -19.952 1.00 49.47 416 GLY A O 1
ATOM 3298 N N . THR A 1 417 ? 24.636 9.152 -20.362 1.00 44.16 417 THR A N 1
ATOM 3299 C CA . THR A 1 417 ? 25.164 8.126 -21.284 1.00 44.16 417 THR A CA 1
ATOM 3300 C C . THR A 1 417 ? 24.781 8.418 -22.737 1.00 44.16 417 THR A C 1
ATOM 3302 O O . THR A 1 417 ? 23.640 8.731 -23.075 1.00 44.16 417 THR A O 1
ATOM 3305 N N . HIS A 1 418 ? 25.762 8.333 -23.638 1.00 48.72 418 HIS A N 1
ATOM 3306 C CA . HIS A 1 418 ? 25.605 8.603 -25.074 1.00 48.72 418 HIS A CA 1
ATOM 3307 C C . HIS A 1 418 ? 24.878 7.470 -25.838 1.00 48.72 418 HIS A C 1
ATOM 3309 O O . HIS A 1 418 ? 24.772 7.510 -27.066 1.00 48.72 418 HIS A O 1
ATOM 3315 N N . THR A 1 419 ? 24.350 6.460 -25.142 1.00 53.53 419 THR A N 1
ATOM 3316 C CA . THR A 1 419 ? 23.761 5.251 -25.730 1.00 53.53 419 THR A CA 1
ATOM 3317 C C . THR A 1 419 ? 22.240 5.371 -25.822 1.00 53.53 419 THR A C 1
ATOM 3319 O O . THR A 1 419 ? 21.486 4.925 -24.962 1.00 53.53 419 THR A O 1
ATOM 3322 N N . ARG A 1 420 ? 21.736 6.007 -26.882 1.00 67.44 420 ARG A N 1
ATOM 3323 C CA . ARG A 1 420 ? 20.280 6.140 -27.077 1.00 67.44 420 ARG A CA 1
ATOM 3324 C C . ARG A 1 420 ? 19.655 4.862 -27.644 1.00 67.44 420 ARG A C 1
ATOM 3326 O O . ARG A 1 420 ? 20.320 4.078 -28.323 1.00 67.44 420 ARG A O 1
ATOM 3333 N N . SER A 1 421 ? 18.369 4.689 -27.348 1.00 73.38 421 SER A N 1
ATOM 3334 C CA . SER A 1 421 ? 17.574 3.512 -27.699 1.00 73.38 421 SER A CA 1
ATOM 3335 C C . SER A 1 421 ? 17.335 3.383 -29.202 1.00 73.38 421 SER A C 1
ATOM 3337 O O . SER A 1 421 ? 17.081 4.380 -29.884 1.00 73.38 421 SER A O 1
ATOM 3339 N N . VAL A 1 422 ? 17.350 2.147 -29.694 1.00 77.44 422 VAL A N 1
ATOM 3340 C CA . VAL A 1 422 ? 16.955 1.791 -31.057 1.00 77.44 422 VAL A CA 1
ATOM 3341 C C . VAL A 1 422 ? 15.565 1.191 -31.026 1.00 77.44 422 VAL A C 1
ATOM 3343 O O . VAL A 1 422 ? 15.298 0.280 -30.245 1.00 77.44 422 VAL A O 1
ATOM 3346 N N . LEU A 1 423 ? 14.687 1.682 -31.895 1.00 86.62 423 LEU A N 1
ATOM 3347 C CA . LEU A 1 423 ? 13.404 1.029 -32.136 1.00 86.62 423 LEU A CA 1
ATOM 3348 C C . LEU A 1 423 ? 13.506 0.215 -33.414 1.00 86.62 423 LEU A C 1
ATOM 3350 O O . LEU A 1 423 ? 14.060 0.676 -34.410 1.00 86.62 423 LEU A O 1
ATOM 3354 N N . PHE A 1 424 ? 12.957 -0.983 -33.391 1.00 86.19 424 PHE A N 1
ATOM 3355 C CA . PHE A 1 424 ? 13.068 -1.937 -34.477 1.00 86.19 424 PHE A CA 1
ATOM 3356 C C . PHE A 1 424 ? 11.684 -2.330 -34.979 1.00 86.19 424 PHE A C 1
ATOM 3358 O O . PHE A 1 424 ? 10.800 -2.687 -34.199 1.00 86.19 424 PHE A O 1
ATOM 3365 N N . LEU A 1 425 ? 11.505 -2.265 -36.297 1.00 89.31 425 LEU A N 1
ATOM 3366 C CA . LEU A 1 425 ? 10.262 -2.587 -36.984 1.00 89.31 425 LEU A CA 1
ATOM 3367 C C . LEU A 1 425 ? 10.551 -3.534 -38.152 1.00 89.31 425 LEU A C 1
ATOM 3369 O O . LEU A 1 425 ? 11.322 -3.202 -39.050 1.00 89.31 425 LEU A O 1
ATOM 3373 N N . GLY A 1 426 ? 9.907 -4.697 -38.170 1.00 88.50 426 GLY A N 1
ATOM 3374 C CA . GLY A 1 426 ? 9.952 -5.641 -39.286 1.00 88.50 426 GLY A CA 1
ATOM 3375 C C . GLY A 1 426 ? 8.713 -5.525 -40.159 1.00 88.50 426 GLY A C 1
ATOM 3376 O O . GLY A 1 426 ? 7.594 -5.555 -39.648 1.00 88.50 426 GLY A O 1
ATOM 3377 N N . PHE A 1 427 ? 8.902 -5.432 -41.471 1.00 89.12 427 PHE A N 1
ATOM 3378 C CA . PHE A 1 427 ? 7.818 -5.304 -42.437 1.00 89.12 427 PHE A CA 1
ATOM 3379 C C . PHE A 1 427 ? 7.830 -6.443 -43.451 1.00 89.12 427 PHE A C 1
ATOM 3381 O O . PHE A 1 427 ? 8.884 -6.884 -43.908 1.00 89.12 427 PHE A O 1
ATOM 3388 N N . LYS A 1 428 ? 6.630 -6.869 -43.854 1.00 87.81 428 LYS A N 1
ATOM 3389 C CA . LYS A 1 428 ? 6.393 -7.808 -44.953 1.00 87.81 428 LYS A CA 1
ATOM 3390 C C . LYS A 1 428 ? 5.392 -7.211 -45.935 1.00 87.81 428 LYS A C 1
ATOM 3392 O O . LYS A 1 428 ? 4.324 -6.764 -45.524 1.00 87.81 428 LYS A O 1
ATOM 3397 N N . GLY A 1 429 ? 5.692 -7.238 -47.228 1.00 84.06 429 GLY A N 1
ATOM 3398 C CA . GLY A 1 429 ? 4.778 -6.751 -48.265 1.00 84.06 429 GLY A CA 1
ATOM 3399 C C . GLY A 1 429 ? 5.017 -7.379 -49.629 1.00 84.06 429 GLY A C 1
ATOM 3400 O O . GLY A 1 429 ? 5.982 -8.115 -49.811 1.00 84.06 429 GLY A O 1
ATOM 3401 N N . ASN A 1 430 ? 4.145 -7.082 -50.591 1.00 80.56 430 ASN A N 1
ATOM 3402 C CA . ASN A 1 430 ? 4.239 -7.597 -51.960 1.00 80.56 430 ASN A CA 1
ATOM 3403 C C . ASN A 1 430 ? 4.462 -6.433 -52.933 1.00 80.56 430 ASN A C 1
ATOM 3405 O O . ASN A 1 430 ? 3.601 -5.567 -53.060 1.00 80.56 430 ASN A O 1
ATOM 3409 N N . LEU A 1 431 ? 5.603 -6.417 -53.631 1.00 74.00 431 LEU A N 1
ATOM 3410 C CA . LEU A 1 431 ? 5.936 -5.365 -54.609 1.00 74.00 431 LEU A CA 1
ATOM 3411 C C . LEU A 1 431 ? 5.446 -5.680 -56.032 1.00 74.00 431 LEU A C 1
ATOM 3413 O O . LEU A 1 431 ? 5.260 -4.777 -56.844 1.00 74.00 431 LEU A O 1
ATOM 3417 N N . SER A 1 432 ? 5.267 -6.963 -56.355 1.00 67.19 432 SER A N 1
ATOM 3418 C CA . SER A 1 432 ? 4.726 -7.443 -57.632 1.00 67.19 432 SER A CA 1
ATOM 3419 C C . SER A 1 432 ? 4.128 -8.848 -57.460 1.00 67.19 432 SER A C 1
ATOM 3421 O O . SER A 1 432 ? 4.217 -9.432 -56.377 1.00 67.19 432 SER A O 1
ATOM 3423 N N . VAL A 1 433 ? 3.478 -9.380 -58.500 1.00 57.31 433 VAL A N 1
ATOM 3424 C CA . VAL A 1 433 ? 2.774 -10.672 -58.447 1.00 57.31 433 VAL A CA 1
ATOM 3425 C C . VAL A 1 433 ? 3.743 -11.797 -58.056 1.00 57.31 433 VAL A C 1
ATOM 3427 O O . VAL A 1 433 ? 4.620 -12.161 -58.831 1.00 57.31 433 VAL A O 1
ATOM 3430 N N . GLY A 1 434 ? 3.562 -12.357 -56.857 1.00 57.12 434 GLY A N 1
ATOM 3431 C CA . GLY A 1 434 ? 4.168 -13.626 -56.442 1.00 57.12 434 GLY A CA 1
ATOM 3432 C C . GLY A 1 434 ? 5.451 -13.570 -55.602 1.00 57.12 434 GLY A C 1
ATOM 3433 O O . GLY A 1 434 ? 5.858 -14.627 -55.134 1.00 57.12 434 GLY A O 1
ATOM 3434 N N . ARG A 1 435 ? 6.071 -12.403 -55.344 1.00 67.00 435 ARG A N 1
ATOM 3435 C CA . ARG A 1 435 ? 7.251 -12.310 -54.448 1.00 67.00 435 ARG A CA 1
ATOM 3436 C C . ARG A 1 435 ? 6.982 -11.406 -53.245 1.00 67.00 435 ARG A C 1
ATOM 3438 O O . ARG A 1 435 ? 6.800 -10.195 -53.399 1.00 67.00 435 ARG A O 1
ATOM 3445 N N . ALA A 1 436 ? 6.990 -12.005 -52.054 1.00 72.81 436 ALA A N 1
ATOM 3446 C CA . ALA A 1 436 ? 6.953 -11.280 -50.791 1.00 72.81 436 ALA A CA 1
ATOM 3447 C C . ALA A 1 436 ? 8.347 -10.732 -50.465 1.00 72.81 436 ALA A C 1
ATOM 3449 O O . ALA A 1 436 ? 9.344 -11.436 -50.592 1.00 72.81 436 ALA A O 1
ATOM 3450 N N . VAL A 1 437 ? 8.406 -9.479 -50.030 1.00 82.31 437 VAL A N 1
ATOM 3451 C CA . VAL A 1 437 ? 9.626 -8.798 -49.596 1.00 82.31 437 VAL A CA 1
ATOM 3452 C C . VAL A 1 437 ? 9.544 -8.585 -48.093 1.00 82.31 437 VAL A C 1
ATOM 3454 O O . VAL A 1 437 ? 8.505 -8.151 -47.584 1.00 82.31 437 VAL A O 1
ATOM 3457 N N . ARG A 1 438 ? 10.637 -8.895 -47.390 1.00 85.62 438 ARG A N 1
ATOM 3458 C CA . ARG A 1 438 ? 10.801 -8.642 -45.957 1.00 85.62 438 ARG A CA 1
ATOM 3459 C C . ARG A 1 438 ? 11.993 -7.725 -45.732 1.00 85.62 438 ARG A C 1
ATOM 3461 O O . ARG A 1 438 ? 13.032 -7.881 -46.366 1.00 85.62 438 ARG A O 1
ATOM 3468 N N . PHE A 1 439 ? 11.830 -6.754 -44.851 1.00 87.19 439 PHE A N 1
ATOM 3469 C CA . PHE A 1 439 ? 12.900 -5.834 -44.486 1.00 87.19 439 PHE A CA 1
ATOM 3470 C C . PHE A 1 439 ? 12.673 -5.271 -43.091 1.00 87.19 439 PHE A C 1
ATOM 3472 O O . PHE A 1 439 ? 11.565 -5.325 -42.550 1.00 87.19 439 PHE A O 1
ATOM 3479 N N . TYR A 1 440 ? 13.729 -4.687 -42.540 1.00 87.81 440 TYR A N 1
ATOM 3480 C CA . TYR A 1 440 ? 13.722 -4.064 -41.229 1.00 87.81 440 TYR A CA 1
ATOM 3481 C C . TYR A 1 440 ? 13.986 -2.573 -41.324 1.00 87.81 440 TYR A C 1
ATOM 3483 O O . TYR A 1 440 ? 14.772 -2.116 -42.153 1.00 87.81 440 TYR A O 1
ATOM 3491 N N . VAL A 1 441 ? 13.326 -1.828 -40.444 1.00 90.06 441 VAL A N 1
ATOM 3492 C CA . VAL A 1 441 ? 13.529 -0.403 -40.222 1.00 90.06 441 VAL A CA 1
ATOM 3493 C C . VAL A 1 441 ? 13.991 -0.224 -38.783 1.00 90.06 441 VAL A C 1
ATOM 3495 O O . VAL A 1 441 ? 13.270 -0.553 -37.842 1.00 90.06 441 VAL A O 1
ATOM 3498 N N . PHE A 1 442 ? 15.191 0.316 -38.625 1.00 89.25 442 PHE A N 1
ATOM 3499 C CA . PHE A 1 442 ? 15.762 0.706 -37.345 1.00 89.25 442 PHE A CA 1
ATOM 3500 C C . PHE A 1 442 ? 15.586 2.210 -37.193 1.00 89.25 442 PHE A C 1
ATOM 3502 O O . PHE A 1 442 ? 16.132 2.982 -37.982 1.00 89.25 442 PHE A O 1
ATOM 3509 N N . CYS A 1 443 ? 14.798 2.635 -36.215 1.00 88.12 443 CYS A N 1
ATOM 3510 C CA . CYS A 1 443 ? 14.598 4.041 -35.913 1.00 88.12 443 CYS A CA 1
ATOM 3511 C C . CYS A 1 443 ? 15.676 4.506 -34.934 1.00 88.12 443 CYS A C 1
ATOM 3513 O O . CYS A 1 443 ? 15.737 4.059 -33.787 1.00 88.12 443 CYS A O 1
ATOM 3515 N N . ASP A 1 444 ? 16.510 5.426 -35.401 1.00 82.12 444 ASP A N 1
ATOM 3516 C CA . ASP A 1 444 ? 17.568 6.059 -34.637 1.00 82.12 444 ASP A CA 1
ATOM 3517 C C . ASP A 1 444 ? 17.051 7.360 -34.008 1.00 82.12 444 ASP A C 1
ATOM 3519 O O . ASP A 1 444 ? 16.765 8.350 -34.693 1.00 82.12 444 ASP A O 1
ATOM 3523 N N . TYR A 1 445 ? 16.949 7.346 -32.679 1.00 78.88 445 TYR A N 1
ATOM 3524 C CA . TYR A 1 445 ? 16.544 8.482 -31.854 1.00 78.88 445 TYR A CA 1
ATOM 3525 C C . TYR A 1 445 ? 17.729 9.317 -31.329 1.00 78.88 445 TYR A C 1
ATOM 3527 O O . TYR A 1 445 ? 17.560 10.156 -30.434 1.00 78.88 445 TYR A O 1
ATOM 3535 N N . ARG A 1 446 ? 18.937 9.147 -31.899 1.00 75.31 446 ARG A N 1
ATOM 3536 C CA . ARG A 1 446 ? 20.137 9.954 -31.599 1.00 75.31 446 ARG A CA 1
ATOM 3537 C C . ARG A 1 446 ? 20.131 11.386 -32.107 1.00 75.31 446 ARG A C 1
ATOM 3539 O O . ARG A 1 446 ? 20.866 12.222 -31.584 1.00 75.31 446 ARG A O 1
ATOM 3546 N N . GLY A 1 447 ? 19.224 11.726 -33.008 1.00 70.69 447 GLY A N 1
ATOM 3547 C CA . GLY A 1 447 ? 19.017 13.100 -33.453 1.00 70.69 447 GLY A CA 1
ATOM 3548 C C . GLY A 1 447 ? 18.008 13.896 -32.616 1.00 70.69 447 GLY A C 1
ATOM 3549 O O . GLY A 1 447 ? 17.267 13.369 -31.781 1.00 70.69 447 GLY A O 1
ATOM 3550 N N . ALA A 1 448 ? 17.939 15.203 -32.885 1.00 69.00 448 ALA A N 1
ATOM 3551 C CA . ALA A 1 448 ? 16.784 16.033 -32.519 1.00 69.00 448 ALA A CA 1
ATOM 3552 C C . ALA A 1 448 ? 15.521 15.638 -33.314 1.00 69.00 448 ALA A C 1
ATOM 3554 O O . ALA A 1 448 ? 14.403 15.801 -32.833 1.00 69.00 448 ALA A O 1
ATOM 3555 N N . SER A 1 449 ? 15.702 15.038 -34.491 1.00 77.31 449 SER A N 1
ATOM 3556 C CA . SER A 1 449 ? 14.654 14.358 -35.255 1.00 77.31 449 SER A CA 1
ATOM 3557 C C . SER A 1 449 ? 15.002 12.872 -35.372 1.00 77.31 449 SER A C 1
ATOM 3559 O O . SER A 1 449 ? 16.190 12.56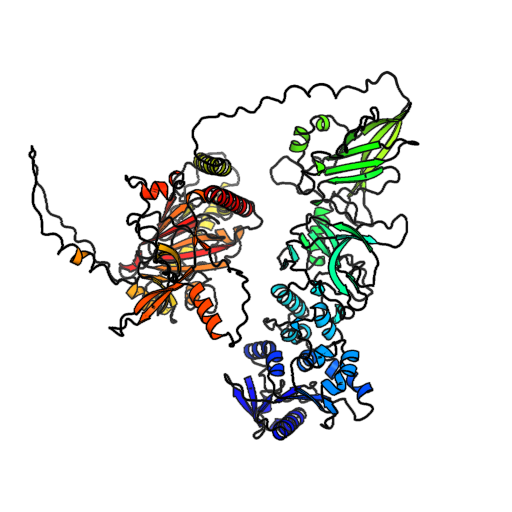1 -35.508 1.00 77.31 449 SER A O 1
ATOM 3561 N N . PRO A 1 450 ? 14.020 11.958 -35.293 1.00 85.19 450 PRO A N 1
ATOM 3562 C CA . PRO A 1 450 ? 14.268 10.548 -35.545 1.00 85.19 450 PRO A CA 1
ATOM 3563 C C . PRO A 1 450 ? 14.694 10.353 -37.001 1.00 85.19 450 PRO A C 1
ATOM 3565 O O . PRO A 1 450 ? 14.218 11.043 -37.904 1.00 85.19 450 PRO A O 1
ATOM 3568 N N . SER A 1 451 ? 15.596 9.405 -37.222 1.00 87.19 451 SER A N 1
ATOM 3569 C CA . SER A 1 451 ? 16.011 8.959 -38.554 1.00 87.19 451 SER A CA 1
ATOM 3570 C C . SER A 1 451 ? 15.864 7.446 -38.656 1.00 87.19 451 SER A C 1
ATOM 3572 O O . SER A 1 451 ? 15.637 6.776 -37.650 1.00 87.19 451 SER A O 1
ATOM 3574 N N . CYS A 1 452 ? 15.899 6.895 -39.864 1.00 89.00 452 CYS A N 1
ATOM 3575 C CA . CYS A 1 452 ? 15.708 5.467 -40.080 1.00 89.00 452 CYS A CA 1
ATOM 3576 C C . CYS A 1 452 ? 16.850 4.883 -40.903 1.00 89.00 452 CYS A C 1
ATOM 3578 O O . CYS A 1 452 ? 17.328 5.502 -41.854 1.00 89.00 452 CYS A O 1
ATOM 3580 N N . LYS A 1 453 ? 17.254 3.669 -40.541 1.00 89.19 453 LYS A N 1
ATOM 3581 C CA . LYS A 1 453 ? 18.142 2.828 -41.336 1.00 89.19 453 LYS A CA 1
ATOM 3582 C C . LYS A 1 453 ? 17.400 1.565 -41.742 1.00 89.19 453 LYS A C 1
ATOM 3584 O O . LYS A 1 453 ? 16.632 1.021 -40.949 1.00 89.19 453 LYS A O 1
ATOM 3589 N N . MET A 1 454 ? 17.605 1.120 -42.975 1.00 88.44 454 MET A N 1
ATOM 3590 C CA . MET A 1 454 ? 16.922 -0.037 -43.540 1.00 88.44 454 MET A CA 1
ATOM 3591 C C . MET A 1 454 ? 17.903 -1.164 -43.836 1.00 88.44 454 MET A C 1
ATOM 3593 O O . MET A 1 454 ? 18.982 -0.925 -44.376 1.00 88.44 454 MET A O 1
ATOM 3597 N N . LEU A 1 455 ? 17.492 -2.394 -43.536 1.00 86.12 455 LEU A N 1
ATOM 3598 C CA . LEU A 1 455 ? 18.204 -3.611 -43.925 1.00 86.12 455 LEU A CA 1
ATOM 3599 C C . LEU A 1 455 ? 17.237 -4.570 -44.621 1.00 86.12 455 LEU A C 1
ATOM 3601 O O . LEU A 1 455 ? 16.112 -4.778 -44.159 1.00 86.12 455 LEU A O 1
ATOM 3605 N N . LEU A 1 456 ? 17.674 -5.134 -45.747 1.00 81.38 456 LEU A N 1
ATOM 3606 C CA . LEU A 1 456 ? 16.936 -6.171 -46.463 1.00 81.38 456 LEU A CA 1
ATOM 3607 C C . LEU A 1 456 ? 17.111 -7.513 -45.740 1.00 81.38 456 LEU A C 1
ATOM 3609 O O . LEU A 1 456 ? 18.195 -7.806 -45.244 1.00 81.38 456 LEU A O 1
ATOM 3613 N N . TRP A 1 457 ? 16.057 -8.324 -45.709 1.00 72.12 457 TRP A N 1
ATOM 3614 C CA . TRP A 1 457 ? 16.119 -9.705 -45.239 1.00 72.12 457 TRP A CA 1
ATOM 3615 C C . TRP A 1 457 ? 15.851 -10.638 -46.419 1.00 72.12 457 TRP A C 1
ATOM 3617 O O . TRP A 1 457 ? 14.714 -10.710 -46.892 1.00 72.12 457 TRP A O 1
ATOM 3627 N N . ASP A 1 458 ? 16.894 -11.302 -46.920 1.00 57.53 458 ASP A N 1
ATOM 3628 C CA . ASP A 1 458 ? 16.790 -12.214 -48.064 1.00 57.53 458 ASP A CA 1
ATOM 3629 C C . ASP A 1 458 ? 16.650 -13.663 -47.568 1.00 57.53 458 ASP A C 1
ATOM 3631 O O . ASP A 1 458 ? 17.546 -14.204 -46.924 1.00 57.53 458 ASP A O 1
ATOM 3635 N N . GLU A 1 459 ? 15.506 -14.290 -47.850 1.00 50.00 459 GLU A N 1
ATOM 3636 C CA . GLU A 1 459 ? 15.397 -15.751 -47.905 1.00 50.00 459 GLU A CA 1
ATOM 3637 C C . GLU A 1 459 ? 15.654 -16.121 -49.369 1.00 50.00 459 GLU A C 1
ATOM 3639 O O . GLU A 1 459 ? 14.772 -15.970 -50.218 1.00 50.00 459 GLU A O 1
ATOM 3644 N N . ASP A 1 460 ? 16.878 -16.538 -49.691 1.00 41.12 460 ASP A N 1
ATOM 3645 C CA . ASP A 1 460 ? 17.190 -17.073 -51.015 1.00 41.12 460 ASP A CA 1
ATOM 3646 C C . ASP A 1 460 ? 16.512 -18.450 -51.165 1.00 41.12 460 ASP A C 1
ATOM 3648 O O . ASP A 1 460 ? 17.004 -19.476 -50.695 1.00 41.12 460 ASP A O 1
ATOM 3652 N N . ASP A 1 461 ? 15.354 -18.467 -51.829 1.00 38.97 461 ASP A N 1
ATOM 3653 C CA . ASP A 1 461 ? 14.616 -19.655 -52.284 1.00 38.97 461 ASP A CA 1
ATOM 3654 C C . ASP A 1 461 ? 15.386 -20.372 -53.414 1.00 38.97 461 ASP A C 1
ATOM 3656 O O . ASP A 1 461 ? 14.981 -20.392 -54.581 1.00 38.97 461 ASP A O 1
ATOM 3660 N N . SER A 1 462 ? 16.542 -20.961 -53.095 1.00 33.75 462 SER A N 1
ATOM 3661 C CA . SER A 1 462 ? 17.298 -21.750 -54.072 1.00 33.75 462 SER A CA 1
ATOM 3662 C C . SER A 1 462 ? 17.958 -23.025 -53.547 1.00 33.75 462 SER A C 1
ATOM 3664 O O . SER A 1 462 ? 18.926 -23.463 -54.144 1.00 33.75 462 SER A O 1
ATOM 3666 N N . HIS A 1 463 ? 17.403 -23.713 -52.537 1.00 28.88 463 HIS A N 1
ATOM 3667 C CA . HIS A 1 463 ? 17.647 -25.159 -52.356 1.00 28.88 463 HIS A CA 1
ATOM 3668 C C . HIS A 1 463 ? 16.494 -25.872 -51.616 1.00 28.88 463 HIS A C 1
ATOM 3670 O O . HIS A 1 463 ? 16.229 -25.552 -50.460 1.00 28.88 463 HIS A O 1
ATOM 3676 N N . PRO A 1 464 ? 15.836 -26.892 -52.212 1.00 36.94 464 PRO A N 1
ATOM 3677 C CA . PRO A 1 464 ? 14.970 -27.798 -51.474 1.00 36.94 464 PRO A CA 1
ATOM 3678 C C . PRO A 1 464 ? 15.825 -28.948 -50.930 1.00 36.94 464 PRO A C 1
ATOM 3680 O O . PRO A 1 464 ? 16.132 -29.899 -51.648 1.00 36.94 464 PRO A O 1
ATOM 3683 N N . SER A 1 465 ? 16.221 -28.887 -49.661 1.00 29.27 465 SER A N 1
ATOM 3684 C CA . SER A 1 465 ? 16.758 -30.064 -48.973 1.00 29.27 465 SER A CA 1
ATOM 3685 C C . SER A 1 465 ? 16.169 -30.189 -47.577 1.00 29.27 465 SER A C 1
ATOM 3687 O O . SER A 1 465 ? 16.333 -29.310 -46.738 1.00 29.27 465 SER A O 1
ATOM 3689 N N . ASN A 1 466 ? 15.484 -31.315 -47.381 1.00 34.34 466 ASN A N 1
ATOM 3690 C CA . ASN A 1 466 ? 14.956 -31.851 -46.136 1.00 34.34 466 ASN A CA 1
ATOM 3691 C C . ASN A 1 466 ? 15.844 -31.575 -44.913 1.00 34.34 466 ASN A C 1
ATOM 3693 O O . ASN A 1 466 ? 16.875 -32.221 -44.740 1.00 34.34 466 ASN A O 1
ATOM 3697 N N . SER A 1 467 ? 15.361 -30.733 -44.008 1.00 28.42 467 SER A N 1
ATOM 3698 C CA . SER A 1 467 ? 15.471 -30.925 -42.563 1.00 28.42 467 SER A CA 1
ATOM 3699 C C . SER A 1 467 ? 14.478 -29.988 -41.873 1.00 28.42 467 SER A C 1
ATOM 3701 O O . SER A 1 467 ? 14.106 -28.938 -42.392 1.00 28.42 467 SER A O 1
ATOM 3703 N N . SER A 1 468 ? 13.961 -30.445 -40.741 1.00 32.28 468 SER A N 1
ATOM 3704 C CA . SER A 1 468 ? 13.016 -29.770 -39.853 1.00 32.28 468 SER A CA 1
ATOM 3705 C C . SER A 1 468 ? 13.255 -28.259 -39.706 1.00 32.28 468 SER A C 1
ATOM 3707 O O . SER A 1 468 ? 14.300 -27.856 -39.208 1.00 32.28 468 SER A O 1
ATOM 3709 N N . SER A 1 469 ? 12.243 -27.475 -40.093 1.00 27.53 469 SER A N 1
ATOM 3710 C CA . SER A 1 469 ? 11.961 -26.081 -39.714 1.00 27.53 469 SER A CA 1
ATOM 3711 C C . SER A 1 469 ? 13.174 -25.137 -39.596 1.00 27.53 469 SER A C 1
ATOM 3713 O O . SER A 1 469 ? 13.764 -25.049 -38.519 1.00 27.53 469 SER A O 1
ATOM 3715 N N . PRO A 1 470 ? 13.508 -24.342 -40.633 1.00 28.72 470 PRO A N 1
ATOM 3716 C CA . PRO A 1 470 ? 14.467 -23.257 -40.477 1.00 28.72 470 PRO A CA 1
ATOM 3717 C C . PRO A 1 470 ? 13.845 -22.199 -39.558 1.00 28.72 470 PRO A C 1
ATOM 3719 O O . PRO A 1 470 ? 12.842 -21.564 -39.883 1.00 28.72 470 PRO A O 1
ATOM 3722 N N . SER A 1 471 ? 14.412 -22.076 -38.364 1.00 31.39 471 SER A N 1
ATOM 3723 C CA . SER A 1 471 ? 14.021 -21.150 -37.307 1.00 31.39 471 SER A CA 1
ATOM 3724 C C . SER A 1 471 ? 13.949 -19.714 -37.837 1.00 31.39 471 SER A C 1
ATOM 3726 O O . SER A 1 471 ? 14.967 -19.110 -38.171 1.00 31.39 471 SER A O 1
ATOM 3728 N N . SER A 1 472 ? 12.742 -19.153 -37.871 1.00 38.84 472 SER A N 1
ATOM 3729 C CA . SER A 1 472 ? 12.405 -17.774 -38.239 1.00 38.84 472 SER A CA 1
ATOM 3730 C C . SER A 1 472 ? 12.863 -16.731 -37.204 1.00 38.84 472 SER A C 1
ATOM 3732 O O . SER A 1 472 ? 12.106 -15.821 -36.868 1.00 38.84 472 SER A O 1
ATOM 3734 N N . HIS A 1 473 ? 14.058 -16.881 -36.639 1.00 46.47 473 HIS A N 1
ATOM 3735 C CA . HIS A 1 473 ? 14.492 -16.122 -35.470 1.00 46.47 473 HIS A CA 1
ATOM 3736 C C . HIS A 1 473 ? 15.525 -15.066 -35.855 1.00 46.47 473 HIS A C 1
ATOM 3738 O O . HIS A 1 473 ? 16.643 -15.371 -36.261 1.00 46.47 473 HIS A O 1
ATOM 3744 N N . VAL A 1 474 ? 15.146 -13.796 -35.699 1.00 53.34 474 VAL A N 1
ATOM 3745 C CA . VAL A 1 474 ? 16.116 -12.706 -35.573 1.00 53.34 474 VAL A CA 1
ATOM 3746 C C . VAL A 1 474 ? 16.731 -12.860 -34.179 1.00 53.34 474 VAL A C 1
ATOM 3748 O O . VAL A 1 474 ? 15.985 -12.700 -33.213 1.00 53.34 474 VAL A O 1
ATOM 3751 N N . PRO A 1 475 ? 18.045 -13.116 -34.029 1.00 51.22 475 PRO A N 1
ATOM 3752 C CA . PRO A 1 475 ? 18.662 -13.394 -32.722 1.00 51.22 475 PRO A CA 1
ATOM 3753 C C . PRO A 1 475 ? 18.416 -12.298 -31.670 1.00 51.22 475 PRO A C 1
ATOM 3755 O O . PRO A 1 475 ? 18.467 -12.533 -30.468 1.00 51.22 475 PRO A O 1
ATOM 3758 N N . PHE A 1 476 ? 18.137 -11.081 -32.137 1.00 59.41 476 PHE A N 1
ATOM 3759 C CA . PHE A 1 476 ? 17.990 -9.876 -31.328 1.00 59.41 476 PHE A CA 1
ATOM 3760 C C . PHE A 1 476 ? 16.547 -9.579 -30.922 1.00 59.41 476 PHE A C 1
ATOM 3762 O O . PHE A 1 476 ? 16.332 -8.921 -29.909 1.00 59.41 476 PHE A O 1
ATOM 3769 N N . ALA A 1 477 ? 15.560 -10.019 -31.710 1.00 57.97 477 ALA A N 1
ATOM 3770 C CA . ALA A 1 477 ? 14.164 -9.654 -31.473 1.00 57.97 477 ALA A CA 1
ATOM 3771 C C . ALA A 1 477 ? 13.625 -10.299 -30.195 1.00 57.97 477 ALA A C 1
ATOM 3773 O O . ALA A 1 477 ? 12.868 -9.647 -29.488 1.00 57.97 477 ALA A O 1
ATOM 3774 N N . ASP A 1 478 ? 14.059 -11.524 -29.887 1.00 64.19 478 ASP A N 1
ATOM 3775 C CA . ASP A 1 478 ? 13.705 -12.215 -28.645 1.00 64.19 478 ASP A CA 1
ATOM 3776 C C . ASP A 1 478 ? 14.473 -11.630 -27.451 1.00 64.19 478 ASP A C 1
ATOM 3778 O O . ASP A 1 478 ? 13.873 -11.339 -26.419 1.00 64.19 478 ASP A O 1
ATOM 3782 N N . LYS A 1 479 ? 15.776 -11.349 -27.621 1.00 69.38 479 LYS A N 1
ATOM 3783 C CA . LYS A 1 479 ? 16.627 -10.747 -26.580 1.00 69.38 479 LYS A CA 1
ATOM 3784 C C . LYS A 1 479 ? 16.136 -9.362 -26.141 1.00 69.38 479 LYS A C 1
ATOM 3786 O O . LYS A 1 479 ? 16.019 -9.094 -24.956 1.00 69.3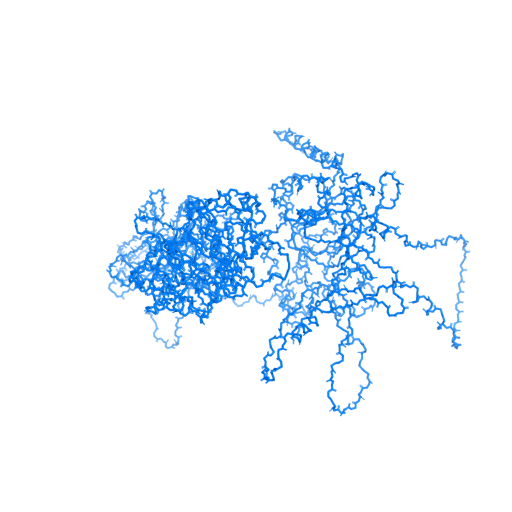8 479 LYS A O 1
ATOM 3791 N N . TYR A 1 480 ? 15.834 -8.482 -27.095 1.00 70.12 480 TYR A N 1
ATOM 3792 C CA . TYR A 1 480 ? 15.418 -7.098 -26.832 1.00 70.12 480 TYR A CA 1
ATOM 3793 C C . TYR A 1 480 ? 13.902 -6.907 -26.933 1.00 70.12 480 TYR A C 1
ATOM 3795 O O . TYR A 1 480 ? 13.409 -5.803 -27.172 1.00 70.12 480 TYR A O 1
ATOM 3803 N N . ARG A 1 481 ? 13.135 -7.993 -26.795 1.00 71.44 481 ARG A N 1
ATOM 3804 C CA . ARG A 1 481 ? 11.678 -7.943 -26.910 1.00 71.44 481 ARG A CA 1
ATOM 3805 C C . ARG A 1 481 ? 11.066 -7.065 -25.828 1.00 71.44 481 ARG A C 1
ATOM 3807 O O . ARG A 1 481 ? 10.226 -6.218 -26.125 1.00 71.44 481 ARG A O 1
ATOM 3814 N N . MET A 1 482 ? 11.513 -7.258 -24.590 1.00 70.56 482 MET A N 1
ATOM 3815 C CA . MET A 1 482 ? 11.021 -6.551 -23.403 1.00 70.56 482 MET A CA 1
ATOM 3816 C C . MET A 1 482 ? 12.024 -5.522 -22.865 1.00 70.56 482 MET A C 1
ATOM 3818 O O . MET A 1 482 ? 11.647 -4.647 -22.088 1.00 70.56 482 MET A O 1
ATOM 3822 N N . GLU A 1 483 ? 13.272 -5.570 -23.336 1.00 69.69 483 GLU A N 1
ATOM 3823 C CA . GLU A 1 483 ? 14.366 -4.691 -22.921 1.00 69.69 483 GLU A CA 1
ATOM 3824 C C . GLU A 1 483 ? 14.679 -3.614 -23.961 1.00 69.69 483 GLU A C 1
ATOM 3826 O O . GLU A 1 483 ? 14.545 -3.811 -25.166 1.00 69.69 483 GLU A O 1
ATOM 3831 N N . THR A 1 484 ? 15.151 -2.455 -23.506 1.00 72.56 484 THR A N 1
ATOM 3832 C CA . THR A 1 484 ? 15.543 -1.382 -24.423 1.00 72.56 484 THR A CA 1
ATOM 3833 C C . THR A 1 484 ? 16.866 -1.725 -25.106 1.00 72.56 484 THR A C 1
ATOM 3835 O O . THR A 1 484 ? 17.894 -1.813 -24.447 1.00 72.56 484 THR A O 1
ATOM 3838 N N . ALA A 1 485 ? 16.869 -1.858 -26.434 1.00 73.12 485 ALA A N 1
ATOM 3839 C CA . ALA A 1 485 ? 18.106 -2.043 -27.189 1.00 73.12 485 ALA A CA 1
ATOM 3840 C C . ALA A 1 485 ? 18.862 -0.716 -27.352 1.00 73.12 485 ALA A C 1
ATOM 3842 O O . ALA A 1 485 ? 18.276 0.279 -27.793 1.00 73.12 485 ALA A O 1
ATOM 3843 N N . HIS A 1 486 ? 20.163 -0.691 -27.061 1.00 78.69 486 HIS A N 1
ATOM 3844 C CA . HIS A 1 486 ? 21.011 0.480 -27.293 1.00 78.69 486 HIS A CA 1
ATOM 3845 C C . HIS A 1 486 ? 21.728 0.405 -28.641 1.00 78.69 486 HIS A C 1
ATOM 3847 O O . HIS A 1 486 ? 22.093 -0.668 -29.123 1.00 78.69 486 HIS A O 1
ATOM 3853 N N . TRP A 1 487 ? 21.959 1.567 -29.260 1.00 77.44 487 TRP A N 1
ATOM 3854 C CA . TRP A 1 487 ? 22.580 1.624 -30.587 1.00 77.44 487 TRP A CA 1
ATOM 3855 C C . TRP A 1 487 ? 23.990 1.016 -30.624 1.00 77.44 487 TRP A C 1
ATOM 3857 O O . TRP A 1 487 ? 24.349 0.387 -31.611 1.00 77.44 487 TRP A O 1
ATOM 3867 N N . THR A 1 488 ? 24.768 1.139 -29.546 1.00 75.56 488 THR A N 1
ATOM 3868 C CA . THR A 1 488 ? 26.098 0.515 -29.409 1.00 75.56 488 THR A CA 1
ATOM 3869 C C . THR A 1 488 ? 26.040 -1.007 -29.432 1.00 75.56 488 THR A C 1
ATOM 3871 O O . THR A 1 488 ? 26.869 -1.644 -30.080 1.00 75.56 488 THR A O 1
ATOM 3874 N N . ASP A 1 489 ? 25.038 -1.589 -28.779 1.00 75.94 489 ASP A N 1
ATOM 3875 C CA . ASP A 1 489 ? 24.894 -3.039 -28.672 1.00 75.94 489 ASP A CA 1
ATOM 3876 C C . ASP A 1 489 ? 24.493 -3.620 -30.024 1.00 75.94 489 ASP A C 1
ATOM 3878 O O . ASP A 1 489 ? 25.084 -4.599 -30.482 1.00 75.94 489 ASP A O 1
ATOM 3882 N N . ILE A 1 490 ? 23.544 -2.962 -30.704 1.00 75.75 490 ILE A N 1
ATOM 3883 C CA . ILE A 1 490 ? 23.133 -3.355 -32.053 1.00 75.75 490 ILE A CA 1
ATOM 3884 C C . ILE A 1 490 ? 24.273 -3.136 -33.049 1.00 75.75 490 ILE A C 1
ATOM 3886 O O . ILE A 1 490 ? 24.504 -4.006 -33.876 1.00 75.75 490 ILE A O 1
ATOM 3890 N N . ALA A 1 491 ? 25.018 -2.030 -32.975 1.00 71.19 491 ALA A N 1
ATOM 3891 C CA . ALA A 1 491 ? 26.150 -1.776 -33.870 1.00 71.19 491 ALA A CA 1
ATOM 3892 C C . ALA A 1 491 ? 27.297 -2.785 -33.681 1.00 71.19 491 ALA A C 1
ATOM 3894 O O . ALA A 1 491 ? 27.963 -3.140 -34.649 1.00 71.19 491 ALA A O 1
ATOM 3895 N N . THR A 1 492 ? 27.505 -3.280 -32.457 1.00 76.88 492 THR A N 1
ATOM 3896 C CA . THR A 1 492 ? 28.485 -4.344 -32.175 1.00 76.88 492 THR A CA 1
ATOM 3897 C C . THR A 1 492 ? 28.040 -5.679 -32.774 1.00 76.88 492 THR A C 1
ATOM 3899 O O . THR A 1 492 ? 28.859 -6.438 -33.284 1.00 76.88 492 THR A O 1
ATOM 3902 N N . GLN A 1 493 ? 26.737 -5.961 -32.735 1.00 73.50 493 GLN A N 1
ATOM 3903 C CA . GLN A 1 493 ? 26.158 -7.216 -33.218 1.00 73.50 493 GLN A CA 1
ATOM 3904 C C . GLN A 1 493 ? 25.886 -7.213 -34.734 1.00 73.50 493 GLN A C 1
ATOM 3906 O O . GLN A 1 493 ? 25.942 -8.265 -35.365 1.00 73.50 493 GLN A O 1
ATOM 3911 N N . ILE A 1 494 ? 25.611 -6.043 -35.320 1.00 74.56 494 ILE A N 1
ATOM 3912 C CA . ILE A 1 494 ? 25.344 -5.815 -36.748 1.00 74.56 494 ILE A CA 1
ATOM 3913 C C . ILE A 1 494 ? 26.156 -4.593 -37.224 1.00 74.56 494 ILE A C 1
ATOM 3915 O O . ILE A 1 494 ? 25.610 -3.490 -37.375 1.00 74.56 494 ILE A O 1
ATOM 3919 N N . PRO A 1 495 ? 27.466 -4.747 -37.485 1.00 73.56 495 PRO A N 1
ATOM 3920 C CA . PRO A 1 495 ? 28.320 -3.643 -37.931 1.00 73.56 495 PRO A CA 1
ATOM 3921 C C . PRO A 1 495 ? 27.859 -2.996 -39.248 1.00 73.56 495 PRO A C 1
ATOM 3923 O O . PRO A 1 495 ? 28.139 -1.824 -39.509 1.00 73.56 495 PRO A O 1
ATOM 3926 N N . GLU A 1 496 ? 27.132 -3.730 -40.096 1.00 71.06 496 GLU A N 1
ATOM 3927 C CA . GLU A 1 496 ? 26.558 -3.228 -41.348 1.00 71.06 496 GLU A CA 1
ATOM 3928 C C . GLU A 1 496 ? 25.515 -2.131 -41.116 1.00 71.06 496 GLU A C 1
ATOM 3930 O O . GLU A 1 496 ? 25.344 -1.261 -41.975 1.00 71.06 496 GLU A O 1
ATOM 3935 N N . LEU A 1 497 ? 24.857 -2.115 -39.951 1.00 77.38 497 LEU A N 1
ATOM 3936 C CA . LEU A 1 497 ? 23.856 -1.107 -39.616 1.00 77.38 497 LEU A CA 1
ATOM 3937 C C . LEU A 1 497 ? 24.467 0.300 -39.539 1.00 77.38 497 LEU A C 1
ATOM 3939 O O . LEU A 1 497 ? 23.787 1.283 -39.836 1.00 77.38 497 LEU A O 1
ATOM 3943 N N . GLU A 1 498 ? 25.754 0.441 -39.206 1.00 77.06 498 GLU A N 1
ATOM 3944 C CA . GLU A 1 498 ? 26.404 1.757 -39.236 1.00 77.06 498 GLU A CA 1
ATOM 3945 C C . GLU A 1 498 ? 26.524 2.312 -40.660 1.00 77.06 498 GLU A C 1
ATOM 3947 O O . GLU A 1 498 ? 26.320 3.508 -40.879 1.00 77.06 498 GLU A O 1
ATOM 3952 N N . ARG A 1 499 ? 26.738 1.431 -41.643 1.00 75.38 499 ARG A N 1
ATOM 3953 C CA . ARG A 1 499 ? 26.865 1.780 -43.066 1.00 75.38 499 ARG A CA 1
ATOM 3954 C C . ARG A 1 499 ? 25.530 1.796 -43.819 1.00 75.38 499 ARG A C 1
ATOM 3956 O O . ARG A 1 499 ? 25.482 2.279 -44.949 1.00 75.38 499 ARG A O 1
ATOM 3963 N N . ALA A 1 500 ? 24.457 1.293 -43.214 1.00 81.19 500 ALA A N 1
ATOM 3964 C CA . ALA A 1 500 ? 23.128 1.263 -43.812 1.00 81.19 500 ALA A CA 1
ATOM 3965 C C . ALA A 1 500 ? 22.527 2.671 -43.984 1.00 81.19 500 ALA A C 1
ATOM 3967 O O . ALA A 1 500 ? 22.657 3.540 -43.119 1.00 81.19 500 ALA A O 1
ATOM 3968 N N . GLY A 1 501 ? 21.834 2.881 -45.106 1.00 86.31 501 GLY A N 1
ATOM 3969 C CA . GLY A 1 501 ? 21.061 4.094 -45.384 1.00 86.31 501 GLY A CA 1
ATOM 3970 C C . GLY A 1 501 ? 19.573 3.934 -45.061 1.00 86.31 501 GLY A C 1
ATOM 3971 O O . GLY A 1 501 ? 19.128 2.886 -44.601 1.00 86.31 501 GLY A O 1
ATOM 3972 N N . SER A 1 502 ? 18.774 4.957 -45.364 1.00 88.56 502 SER A N 1
ATOM 3973 C CA . SER A 1 502 ? 17.309 4.938 -45.211 1.00 88.56 502 SER A CA 1
ATOM 3974 C C . SER A 1 502 ? 16.573 4.324 -46.412 1.00 88.56 502 SER A C 1
ATOM 3976 O O . SER A 1 502 ? 15.375 4.541 -46.586 1.00 88.56 502 SER A O 1
ATOM 3978 N N . SER A 1 503 ? 17.282 3.603 -47.285 1.00 88.56 503 SER A N 1
ATOM 3979 C CA . SER A 1 503 ? 16.700 2.951 -48.457 1.00 88.56 503 SER A CA 1
ATOM 3980 C C . SER A 1 503 ? 17.407 1.649 -48.795 1.00 88.56 503 SER A C 1
ATOM 3982 O O . SER A 1 503 ? 18.626 1.562 -48.658 1.00 88.56 503 SER A O 1
ATOM 3984 N N . ILE A 1 504 ? 16.653 0.696 -49.331 1.00 86.44 504 ILE A N 1
ATOM 3985 C CA . ILE A 1 504 ? 17.136 -0.589 -49.840 1.00 86.44 504 ILE A CA 1
ATOM 3986 C C . ILE A 1 504 ? 16.686 -0.780 -51.287 1.00 86.44 504 ILE A C 1
ATOM 3988 O O . ILE A 1 504 ? 15.605 -0.333 -51.676 1.00 86.44 504 ILE A O 1
ATOM 3992 N N . ASP A 1 505 ? 17.508 -1.465 -52.076 1.00 83.81 505 ASP A N 1
ATOM 3993 C CA . ASP A 1 505 ? 17.190 -1.832 -53.454 1.00 83.81 505 ASP A CA 1
ATOM 3994 C C . ASP A 1 505 ? 16.859 -3.334 -53.502 1.00 83.81 505 ASP A C 1
ATOM 3996 O O . ASP A 1 505 ? 17.657 -4.171 -53.089 1.00 83.81 505 ASP A O 1
ATOM 4000 N N . VAL A 1 506 ? 15.664 -3.679 -53.988 1.00 79.69 506 VAL A N 1
ATOM 4001 C CA . VAL A 1 506 ? 15.135 -5.049 -54.025 1.00 79.69 506 VAL A CA 1
ATOM 4002 C C . VAL A 1 506 ? 14.896 -5.472 -55.464 1.00 79.69 506 VAL A C 1
ATOM 4004 O O . VAL A 1 506 ? 14.134 -4.842 -56.202 1.00 79.69 506 VAL A O 1
ATOM 4007 N N . LYS A 1 507 ? 15.528 -6.570 -55.877 1.00 74.75 507 LYS A N 1
ATOM 4008 C CA . LYS A 1 507 ? 15.346 -7.136 -57.215 1.00 74.75 507 LYS A CA 1
ATOM 4009 C C . LYS A 1 507 ? 14.142 -8.075 -57.235 1.00 74.75 507 LYS A C 1
ATOM 4011 O O . LYS A 1 507 ? 14.099 -9.061 -56.503 1.00 74.75 507 LYS A O 1
ATOM 4016 N N . VAL A 1 508 ? 13.180 -7.821 -58.116 1.00 72.69 508 VAL A N 1
ATOM 4017 C CA . VAL A 1 508 ? 12.041 -8.718 -58.352 1.00 72.69 508 VAL A CA 1
ATOM 4018 C C . VAL A 1 508 ? 11.934 -8.992 -59.851 1.00 72.69 508 VAL A C 1
ATOM 4020 O O . VAL A 1 508 ? 11.600 -8.111 -60.644 1.00 72.69 508 VAL A O 1
ATOM 4023 N N . GLY A 1 509 ? 12.296 -10.211 -60.261 1.00 72.19 509 GLY A N 1
ATOM 4024 C CA . GLY A 1 509 ? 12.455 -10.564 -61.674 1.00 72.19 509 GLY A CA 1
ATOM 4025 C C . GLY A 1 509 ? 13.551 -9.734 -62.360 1.00 72.19 509 GLY A C 1
ATOM 4026 O O . GLY A 1 509 ? 14.695 -9.696 -61.906 1.00 72.19 509 GLY A O 1
ATOM 4027 N N . SER A 1 510 ? 13.201 -9.061 -63.461 1.00 69.44 510 SER A N 1
ATOM 4028 C CA . SER A 1 510 ? 14.091 -8.171 -64.230 1.00 69.44 510 SER A CA 1
ATOM 4029 C C . SER A 1 510 ? 14.094 -6.713 -63.749 1.00 69.44 510 SER A C 1
ATOM 4031 O O . SER A 1 510 ? 14.727 -5.858 -64.366 1.00 69.44 510 SER A O 1
ATOM 4033 N N . GLN A 1 511 ? 13.361 -6.408 -62.677 1.00 74.00 511 GLN A N 1
ATOM 4034 C CA . GLN A 1 511 ? 13.121 -5.046 -62.204 1.00 74.00 511 GLN A CA 1
ATOM 4035 C C . GLN A 1 511 ? 13.752 -4.845 -60.830 1.00 74.00 511 GLN A C 1
ATOM 4037 O O . GLN A 1 511 ? 13.793 -5.765 -60.014 1.00 74.00 511 GLN A O 1
ATOM 4042 N N . VAL A 1 512 ? 14.238 -3.632 -60.576 1.00 80.50 512 VAL A N 1
ATOM 4043 C CA . VAL A 1 512 ? 14.765 -3.230 -59.270 1.00 80.50 512 VAL A CA 1
ATOM 4044 C C . VAL A 1 512 ? 13.820 -2.191 -58.687 1.00 80.50 512 VAL A C 1
ATOM 4046 O O . VAL A 1 512 ? 13.486 -1.208 -59.347 1.00 80.50 512 VAL A O 1
ATOM 4049 N N . TYR A 1 513 ? 13.377 -2.417 -57.460 1.00 83.31 513 TYR A N 1
ATOM 4050 C CA . TYR A 1 513 ? 12.552 -1.491 -56.700 1.00 83.31 513 TYR A CA 1
ATOM 4051 C C . TYR A 1 513 ? 13.403 -0.882 -55.596 1.00 83.31 513 TYR A C 1
ATOM 4053 O O . TYR A 1 513 ? 13.982 -1.616 -54.801 1.00 83.31 513 TYR A O 1
ATOM 4061 N N . ARG A 1 514 ? 13.464 0.445 -55.525 1.00 86.56 514 ARG A N 1
ATOM 4062 C CA . ARG A 1 514 ? 14.026 1.144 -54.373 1.00 86.56 514 ARG A CA 1
ATOM 4063 C C . ARG A 1 514 ? 12.913 1.398 -53.369 1.00 86.56 514 ARG A C 1
ATOM 4065 O O . ARG A 1 514 ? 11.947 2.077 -53.703 1.00 86.56 514 ARG A O 1
ATOM 4072 N N . ILE A 1 515 ? 13.058 0.882 -52.155 1.00 89.06 515 ILE A N 1
ATOM 4073 C CA . ILE A 1 515 ? 12.187 1.201 -51.022 1.00 89.06 515 ILE A CA 1
ATOM 4074 C C . ILE A 1 515 ? 12.952 2.176 -50.136 1.00 89.06 515 ILE A C 1
ATOM 4076 O O . ILE A 1 515 ? 14.046 1.851 -49.684 1.00 89.06 515 ILE A O 1
ATOM 4080 N N . ALA A 1 516 ? 12.397 3.358 -49.893 1.00 89.50 516 ALA A N 1
ATOM 4081 C CA . ALA A 1 516 ? 12.952 4.347 -48.977 1.00 89.50 516 ALA A CA 1
ATOM 4082 C C . ALA A 1 516 ? 11.986 4.590 -47.816 1.00 89.50 516 ALA A C 1
ATOM 4084 O O . ALA A 1 516 ? 10.784 4.738 -48.038 1.00 89.50 516 ALA A O 1
ATOM 4085 N N . SER A 1 517 ? 12.510 4.651 -46.594 1.00 91.94 517 SER A N 1
ATOM 4086 C CA . SER A 1 517 ? 11.766 5.050 -45.402 1.00 91.94 517 SER A CA 1
ATOM 4087 C C . SER A 1 517 ? 12.113 6.480 -44.999 1.00 91.94 517 SER A C 1
ATOM 4089 O O . SER A 1 517 ? 13.268 6.902 -45.089 1.00 91.94 517 SER A O 1
ATOM 4091 N N . SER A 1 518 ? 11.123 7.225 -44.518 1.00 91.56 518 SER A N 1
ATOM 4092 C CA . SER A 1 518 ? 11.301 8.573 -43.973 1.00 91.56 518 SER A CA 1
ATOM 4093 C C . SER A 1 518 ? 10.305 8.845 -42.845 1.00 91.56 518 SER A C 1
ATOM 4095 O O . SER A 1 518 ? 9.341 8.103 -42.652 1.00 91.56 518 SER A O 1
ATOM 4097 N N . PHE A 1 519 ? 10.545 9.917 -42.084 1.00 91.81 519 PHE A N 1
ATOM 4098 C CA . PHE A 1 519 ? 9.598 10.411 -41.088 1.00 91.81 519 PHE A CA 1
ATOM 4099 C C . PHE A 1 519 ? 9.002 11.742 -41.523 1.00 91.81 519 PHE A C 1
ATOM 4101 O O . PHE A 1 519 ? 9.734 12.701 -41.775 1.00 91.81 519 PHE A O 1
ATOM 4108 N N . ARG A 1 520 ? 7.671 11.821 -41.535 1.00 90.62 520 ARG A N 1
ATOM 4109 C CA . ARG A 1 520 ? 6.934 13.073 -41.702 1.00 90.62 520 ARG A CA 1
ATOM 4110 C C . ARG A 1 520 ? 6.455 13.571 -40.346 1.00 90.62 520 ARG A C 1
ATOM 4112 O O . ARG A 1 520 ? 5.817 12.831 -39.604 1.00 90.62 520 ARG A O 1
ATOM 4119 N N . LYS A 1 521 ? 6.724 14.834 -40.023 1.00 87.94 521 LYS A N 1
ATOM 4120 C CA . LYS A 1 521 ? 6.168 15.466 -38.822 1.00 87.94 521 LYS A CA 1
ATOM 4121 C C . LYS A 1 521 ? 4.706 15.847 -39.073 1.00 87.94 521 LYS A C 1
ATOM 4123 O O . LYS A 1 521 ? 4.400 16.420 -40.118 1.00 87.94 521 LYS A O 1
ATOM 4128 N N . GLY A 1 522 ? 3.803 15.525 -38.153 1.00 83.31 522 GLY A N 1
ATOM 4129 C CA . GLY A 1 522 ? 2.393 15.889 -38.288 1.00 83.31 522 GLY A CA 1
ATOM 4130 C C . GLY A 1 522 ? 1.555 15.566 -37.058 1.00 83.31 522 GLY A C 1
ATOM 4131 O O . GLY A 1 522 ? 2.002 14.864 -36.155 1.00 83.31 522 GLY A O 1
ATOM 4132 N N . VAL A 1 523 ? 0.328 16.081 -37.038 1.00 80.81 523 VAL A N 1
ATOM 4133 C CA . VAL A 1 523 ? -0.670 15.792 -36.002 1.00 80.81 523 VAL A CA 1
ATOM 4134 C C . VAL A 1 523 ? -1.614 14.714 -36.527 1.00 80.81 523 VAL A C 1
ATOM 4136 O O . VAL A 1 523 ? -2.034 14.759 -37.684 1.00 80.81 523 VAL A O 1
ATOM 4139 N N . VAL A 1 524 ? -1.925 13.731 -35.686 1.00 77.00 524 VAL A N 1
ATOM 4140 C CA . VAL A 1 524 ? -2.912 12.689 -35.984 1.00 77.00 524 VAL A CA 1
ATOM 4141 C C . VAL A 1 524 ? -4.095 12.927 -35.057 1.00 77.00 524 VAL A C 1
ATOM 4143 O O . VAL A 1 524 ? -4.001 12.636 -33.866 1.00 77.00 524 VAL A O 1
ATOM 4146 N N . GLU A 1 525 ? -5.193 13.468 -35.593 1.00 69.25 525 GLU A N 1
ATOM 4147 C CA . GLU A 1 525 ? -6.346 13.924 -34.796 1.00 69.25 525 GLU A CA 1
ATOM 4148 C C . GLU A 1 525 ? -6.938 12.830 -33.896 1.00 69.25 525 GLU A C 1
ATOM 4150 O O . GLU A 1 525 ? -7.384 13.118 -32.787 1.00 69.25 525 GLU A O 1
ATOM 4155 N N . SER A 1 526 ? -6.890 11.567 -34.333 1.00 62.97 526 SER A N 1
ATOM 4156 C CA . SER A 1 526 ? -7.357 10.418 -33.550 1.00 62.97 526 SER A CA 1
ATOM 4157 C C . SER A 1 526 ? -6.462 10.073 -32.351 1.00 62.97 526 SER A C 1
ATOM 4159 O O . SER A 1 526 ? -6.888 9.318 -31.482 1.00 62.97 526 SER A O 1
ATOM 4161 N N . LEU A 1 527 ? -5.234 10.603 -32.294 1.00 63.59 527 LEU A N 1
ATOM 4162 C CA . LEU A 1 527 ? -4.221 10.299 -31.275 1.00 63.59 527 LEU A CA 1
ATOM 4163 C C . LEU A 1 527 ? -3.924 11.488 -30.354 1.00 63.59 527 LEU A C 1
ATOM 4165 O O . LEU A 1 527 ? -3.684 11.298 -29.159 1.00 63.59 527 LEU A O 1
ATOM 4169 N N . SER A 1 528 ? -3.903 12.705 -30.904 1.00 61.78 528 SER A N 1
ATOM 4170 C CA . SER A 1 52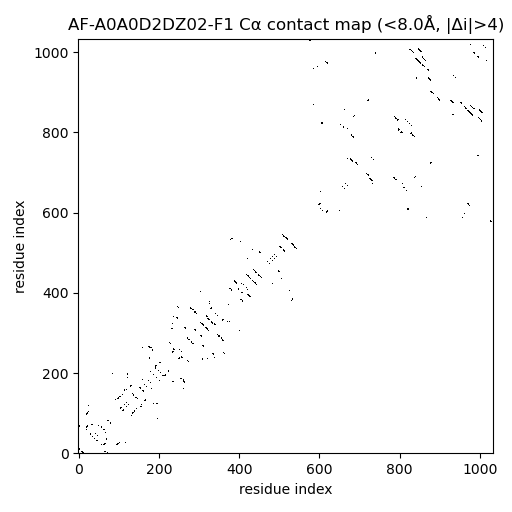8 ? -3.725 13.954 -30.161 1.00 61.78 528 SER A CA 1
ATOM 4171 C C . SER A 1 528 ? -4.178 15.158 -30.987 1.00 61.78 528 SER A C 1
ATOM 4173 O O . SER A 1 528 ? -3.920 15.217 -32.186 1.00 61.78 528 SER A O 1
ATOM 4175 N N . LYS A 1 529 ? -4.802 16.147 -30.335 1.00 59.88 529 LYS A N 1
ATOM 4176 C CA . LYS A 1 529 ? -5.157 17.434 -30.959 1.00 59.88 529 LYS A CA 1
ATOM 4177 C C . LYS A 1 529 ? -4.005 18.447 -30.948 1.00 59.88 529 LYS A C 1
ATOM 4179 O O . LYS A 1 529 ? -4.025 19.387 -31.731 1.00 59.88 529 LYS A O 1
ATOM 4184 N N . GLU A 1 530 ? -3.008 18.252 -30.082 1.00 63.00 530 GLU A N 1
ATOM 4185 C CA . GLU A 1 530 ? -1.999 19.277 -29.755 1.00 63.00 530 GLU A CA 1
ATOM 4186 C C . GLU A 1 530 ? -0.548 18.768 -29.827 1.00 63.00 530 GLU A C 1
ATOM 4188 O O . GLU A 1 530 ? 0.391 19.551 -29.706 1.00 63.00 530 GLU A O 1
ATOM 4193 N N . VAL A 1 531 ? -0.330 17.461 -30.035 1.00 69.75 531 VAL A N 1
ATOM 4194 C CA . VAL A 1 531 ? 1.012 16.853 -30.029 1.00 69.75 531 VAL A CA 1
ATOM 4195 C C . VAL A 1 531 ? 1.431 16.449 -31.434 1.00 69.75 531 VAL A C 1
ATOM 4197 O O . VAL A 1 531 ? 0.801 15.605 -32.069 1.00 69.75 531 VAL A O 1
ATOM 4200 N N . GLU A 1 532 ? 2.545 17.014 -31.894 1.00 74.88 532 GLU A N 1
ATOM 4201 C CA . GLU A 1 532 ? 3.190 16.601 -33.138 1.00 74.88 532 GLU A CA 1
ATOM 4202 C C . GLU A 1 532 ? 3.917 15.254 -32.970 1.00 74.88 532 GLU A C 1
ATOM 4204 O O . GLU A 1 532 ? 4.728 15.058 -32.055 1.00 74.88 532 GLU A O 1
ATOM 4209 N N . LEU A 1 533 ? 3.653 14.340 -33.905 1.00 86.25 533 LEU A N 1
ATOM 4210 C CA . LEU A 1 533 ? 4.220 12.995 -33.999 1.00 86.25 533 LEU A CA 1
ATOM 4211 C C . LEU A 1 533 ? 5.120 12.865 -35.237 1.00 86.25 533 LEU A C 1
ATOM 4213 O O . LEU A 1 533 ? 5.036 13.665 -36.173 1.00 86.25 533 LEU A O 1
ATOM 4217 N N . PHE A 1 534 ? 5.956 11.825 -35.259 1.00 89.88 534 PHE A N 1
ATOM 4218 C CA . PHE A 1 534 ? 6.711 11.414 -36.444 1.00 89.88 534 PHE A CA 1
ATOM 4219 C C . PHE A 1 534 ? 6.034 10.208 -37.091 1.00 89.88 534 PHE A C 1
ATOM 4221 O O . PHE A 1 534 ? 5.966 9.132 -36.509 1.00 89.88 534 PHE A O 1
ATOM 4228 N N . ILE A 1 535 ? 5.508 10.384 -38.296 1.00 90.62 535 ILE A N 1
ATOM 4229 C CA . ILE A 1 535 ? 4.782 9.354 -39.037 1.00 90.62 535 ILE A CA 1
ATOM 4230 C C . ILE A 1 535 ? 5.772 8.652 -39.965 1.00 90.62 535 ILE A C 1
ATOM 4232 O O . ILE A 1 535 ? 6.415 9.316 -40.779 1.00 90.62 535 ILE A O 1
ATOM 4236 N N . LEU A 1 536 ? 5.908 7.331 -39.833 1.00 92.25 536 LEU A N 1
ATOM 4237 C CA . LEU A 1 536 ? 6.736 6.527 -40.732 1.00 92.25 536 LEU A CA 1
ATOM 4238 C C . LEU A 1 536 ? 6.065 6.411 -42.106 1.00 92.25 536 LEU A C 1
ATOM 4240 O O . LEU A 1 536 ? 4.934 5.936 -42.211 1.00 92.25 536 LEU A O 1
ATOM 4244 N N . GLU A 1 537 ? 6.786 6.795 -43.155 1.00 92.25 537 GLU A N 1
ATOM 4245 C CA . GLU A 1 537 ? 6.343 6.695 -44.543 1.00 92.25 537 GLU A CA 1
ATOM 4246 C C . GLU A 1 537 ? 7.298 5.821 -45.360 1.00 92.25 537 GLU A C 1
ATOM 4248 O O . GLU A 1 537 ? 8.506 5.788 -45.116 1.00 92.25 537 GLU A O 1
ATOM 4253 N N . PHE A 1 538 ? 6.740 5.124 -46.352 1.00 90.50 538 PHE A N 1
ATOM 4254 C CA . PHE A 1 538 ? 7.496 4.352 -47.333 1.00 90.50 538 PHE A CA 1
ATOM 4255 C C . PHE A 1 538 ? 7.256 4.910 -48.732 1.00 90.50 538 PHE A C 1
ATOM 4257 O O . PHE A 1 538 ? 6.111 4.985 -49.179 1.00 90.50 538 PHE A O 1
ATOM 4264 N N . ASN A 1 539 ? 8.335 5.233 -49.439 1.00 88.62 539 ASN A N 1
ATOM 4265 C CA . ASN A 1 539 ? 8.311 5.544 -50.864 1.00 88.62 539 ASN A CA 1
ATOM 4266 C C . ASN A 1 539 ? 8.907 4.368 -51.650 1.00 88.62 539 ASN A C 1
ATOM 4268 O O . ASN A 1 539 ? 9.982 3.873 -51.309 1.00 88.62 539 ASN A O 1
ATOM 4272 N N . VAL A 1 540 ? 8.210 3.915 -52.692 1.00 87.25 540 VAL A N 1
ATOM 4273 C CA . VAL A 1 540 ? 8.637 2.791 -53.535 1.00 87.25 540 VAL A CA 1
ATOM 4274 C C . VAL A 1 540 ? 8.788 3.275 -54.969 1.00 87.25 540 VAL A C 1
ATOM 4276 O O . VAL A 1 540 ? 7.810 3.605 -55.635 1.00 87.25 540 VAL A O 1
ATOM 4279 N N . GLU A 1 541 ? 10.021 3.264 -55.464 1.00 86.19 541 GLU A N 1
ATOM 4280 C CA . GLU A 1 541 ? 10.362 3.700 -56.814 1.00 86.19 541 GLU A CA 1
ATOM 4281 C C . GLU A 1 541 ? 10.816 2.519 -57.667 1.00 86.19 541 GLU A C 1
ATOM 4283 O O . GLU A 1 541 ? 11.716 1.763 -57.299 1.00 86.19 541 GLU A O 1
ATOM 4288 N N . ARG A 1 542 ? 10.238 2.380 -58.860 1.00 81.81 542 ARG A N 1
ATOM 4289 C CA . ARG A 1 542 ? 10.701 1.400 -59.846 1.00 81.81 542 ARG A CA 1
ATOM 4290 C C . ARG A 1 542 ? 11.893 1.969 -60.611 1.00 81.81 542 ARG A C 1
ATOM 4292 O O . ARG A 1 542 ? 11.770 3.005 -61.260 1.00 81.81 542 ARG A O 1
ATOM 4299 N N . ARG A 1 543 ? 13.028 1.268 -60.591 1.00 74.19 543 ARG A N 1
ATOM 4300 C CA . ARG A 1 543 ? 14.246 1.647 -61.316 1.00 74.19 543 ARG A CA 1
ATOM 4301 C C . ARG A 1 543 ? 14.518 0.713 -62.502 1.00 74.19 543 ARG A C 1
ATOM 4303 O O . ARG A 1 543 ? 14.331 -0.502 -62.386 1.00 74.19 543 ARG A O 1
ATOM 4310 N N . PRO A 1 544 ? 14.970 1.250 -63.650 1.00 57.44 544 PRO A N 1
ATOM 4311 C CA . PRO A 1 544 ? 15.489 0.431 -64.737 1.00 57.44 544 PRO A CA 1
ATOM 4312 C C . PRO A 1 544 ? 16.797 -0.242 -64.298 1.00 57.44 544 PRO A C 1
ATOM 4314 O O . PRO A 1 544 ? 17.644 0.384 -63.660 1.00 57.44 544 PRO A O 1
ATOM 4317 N N . TYR A 1 545 ? 16.955 -1.524 -64.631 1.00 49.34 545 TYR A N 1
ATOM 4318 C CA . TYR A 1 545 ? 18.173 -2.279 -64.342 1.00 49.34 545 TYR A CA 1
ATOM 4319 C C . TYR A 1 545 ? 19.346 -1.665 -65.117 1.00 49.34 545 TYR A C 1
ATOM 4321 O O . TYR A 1 545 ? 19.388 -1.744 -66.343 1.00 49.34 545 TYR A O 1
ATOM 4329 N N . ASN A 1 546 ? 20.273 -1.014 -64.412 1.00 49.22 546 ASN A N 1
ATOM 4330 C CA . ASN A 1 546 ? 21.424 -0.351 -65.017 1.00 49.22 546 ASN A CA 1
ATOM 4331 C C . ASN A 1 546 ? 22.685 -1.152 -64.670 1.00 49.22 546 ASN A C 1
ATOM 4333 O O . ASN A 1 546 ? 23.039 -1.277 -63.500 1.00 49.22 546 ASN A O 1
ATOM 4337 N N . SER A 1 547 ? 23.361 -1.707 -65.677 1.00 44.78 547 SER A N 1
ATOM 4338 C CA . SER A 1 547 ? 24.470 -2.670 -65.553 1.00 44.78 547 SER A CA 1
ATOM 4339 C C . SER A 1 547 ? 25.799 -2.068 -65.055 1.00 44.78 547 SER A C 1
ATOM 4341 O O . SER A 1 547 ? 26.870 -2.511 -65.465 1.00 44.78 547 SER A O 1
ATOM 4343 N N . LYS A 1 548 ? 25.756 -1.017 -64.227 1.00 42.06 548 LYS A N 1
ATOM 4344 C CA . LYS A 1 548 ? 26.935 -0.288 -63.719 1.00 42.06 548 LYS A CA 1
ATOM 4345 C C . LYS A 1 548 ? 26.864 0.081 -62.233 1.00 42.06 548 LYS A C 1
ATOM 4347 O O . LYS A 1 548 ? 27.590 0.962 -61.787 1.00 42.06 548 LYS A O 1
ATOM 4352 N N . ILE A 1 549 ? 26.018 -0.592 -61.462 1.00 37.41 549 ILE A N 1
ATOM 4353 C CA . ILE A 1 549 ? 26.072 -0.543 -59.999 1.00 37.41 549 ILE A CA 1
ATOM 4354 C C . ILE A 1 549 ? 26.267 -1.977 -59.538 1.00 37.41 549 ILE A C 1
ATOM 4356 O O . ILE A 1 549 ? 25.405 -2.817 -59.780 1.00 37.41 549 ILE A O 1
ATOM 4360 N N . ASP A 1 550 ? 27.435 -2.231 -58.963 1.00 32.00 550 ASP A N 1
ATOM 4361 C CA . ASP A 1 550 ? 27.861 -3.512 -58.415 1.00 32.00 550 ASP A CA 1
ATOM 4362 C C . ASP A 1 550 ? 26.999 -3.843 -57.183 1.00 32.00 550 ASP A C 1
ATOM 4364 O O . ASP A 1 550 ? 27.114 -3.159 -56.162 1.00 32.00 550 ASP A O 1
ATOM 4368 N N . PRO A 1 551 ? 26.069 -4.811 -57.249 1.00 36.47 551 PRO A N 1
ATOM 4369 C CA . PRO A 1 551 ? 25.208 -5.147 -56.134 1.00 36.47 551 PRO A CA 1
ATOM 4370 C C . PRO A 1 551 ? 25.774 -6.397 -55.466 1.00 36.47 551 PRO A C 1
ATOM 4372 O O . PRO A 1 551 ? 25.200 -7.458 -55.647 1.00 36.47 551 PRO A O 1
ATOM 4375 N N . CYS A 1 552 ? 26.926 -6.286 -54.792 1.00 31.16 552 CYS A N 1
ATOM 4376 C CA . CYS A 1 552 ? 27.486 -7.291 -53.870 1.00 31.16 552 CYS A CA 1
ATOM 4377 C C . CYS A 1 552 ? 28.836 -6.809 -53.291 1.00 31.16 552 CYS A C 1
ATOM 4379 O O . CYS A 1 552 ? 29.876 -7.429 -53.480 1.00 31.16 552 CYS A O 1
ATOM 4381 N N . LEU A 1 553 ? 28.842 -5.709 -52.537 1.00 33.41 553 LEU A N 1
ATOM 4382 C CA . LEU A 1 553 ? 29.942 -5.409 -51.614 1.00 33.41 553 LEU A CA 1
ATOM 4383 C C . LEU A 1 553 ? 29.357 -5.208 -50.223 1.00 33.41 553 LEU A C 1
ATOM 4385 O O . LEU A 1 553 ? 29.093 -4.082 -49.831 1.00 33.41 553 LEU A O 1
ATOM 4389 N N . TYR A 1 554 ? 29.066 -6.325 -49.554 1.00 34.00 554 TYR A N 1
ATOM 4390 C CA . TYR A 1 554 ? 29.166 -6.559 -48.103 1.00 34.00 554 TYR A CA 1
ATOM 4391 C C . TYR A 1 554 ? 28.412 -7.849 -47.750 1.00 34.00 554 TYR A C 1
ATOM 4393 O O . TYR A 1 554 ? 27.361 -7.801 -47.130 1.00 34.00 554 TYR A O 1
ATOM 4401 N N . TYR A 1 555 ? 28.923 -9.003 -48.183 1.00 32.94 555 TYR A N 1
ATOM 4402 C CA . TYR A 1 555 ? 28.718 -10.283 -47.491 1.00 32.94 555 TYR A CA 1
ATOM 4403 C C . TYR A 1 555 ? 29.619 -11.333 -48.141 1.00 32.94 555 TYR A C 1
ATOM 4405 O O . TYR A 1 555 ? 29.292 -11.843 -49.207 1.00 32.94 555 TYR A O 1
ATOM 4413 N N . ASN A 1 556 ? 30.810 -11.537 -47.569 1.00 29.66 556 ASN A N 1
ATOM 4414 C CA . ASN A 1 556 ? 31.646 -12.749 -47.645 1.00 29.66 556 ASN A CA 1
ATOM 4415 C C . ASN A 1 556 ? 33.068 -12.429 -47.152 1.00 29.66 556 ASN A C 1
ATOM 4417 O O . ASN A 1 556 ? 34.023 -12.454 -47.921 1.00 29.66 556 ASN A O 1
ATOM 4421 N N . SER A 1 557 ? 33.212 -12.121 -45.861 1.00 29.67 557 SER A N 1
ATOM 4422 C CA . SER A 1 557 ? 34.479 -12.311 -45.136 1.00 29.67 557 SER A CA 1
ATOM 4423 C C . SER A 1 557 ? 34.268 -12.154 -43.626 1.00 29.67 557 SER A C 1
ATOM 4425 O O . SER A 1 557 ? 34.639 -11.123 -43.083 1.00 29.67 557 SER A O 1
ATOM 4427 N N . PHE A 1 558 ? 33.629 -13.126 -42.965 1.00 29.31 558 PHE A N 1
ATOM 4428 C CA . PHE A 1 558 ? 33.935 -13.533 -41.575 1.00 29.31 558 PHE A CA 1
ATOM 4429 C C . PHE A 1 558 ? 32.985 -14.662 -41.122 1.00 29.31 558 PHE A C 1
ATOM 4431 O O . PHE A 1 558 ? 32.077 -14.473 -40.324 1.00 29.31 558 PHE A O 1
ATOM 4438 N N . LEU A 1 559 ? 33.172 -15.864 -41.675 1.00 31.84 559 LEU A N 1
ATOM 4439 C CA . LEU A 1 559 ? 32.652 -17.120 -41.102 1.00 31.84 559 LEU A CA 1
ATOM 4440 C C . LEU A 1 559 ? 33.736 -18.209 -41.114 1.00 31.84 559 LEU A C 1
ATOM 4442 O O . LEU A 1 559 ? 33.485 -19.382 -41.373 1.00 31.84 559 LEU A O 1
ATOM 4446 N N . ARG A 1 560 ? 34.971 -17.793 -40.841 1.00 34.25 560 ARG A N 1
ATOM 4447 C CA . ARG A 1 560 ? 36.062 -18.613 -40.311 1.00 34.25 560 ARG A CA 1
ATOM 4448 C C . ARG A 1 560 ? 36.853 -17.687 -39.396 1.00 34.25 560 ARG A C 1
ATOM 4450 O O . ARG A 1 560 ? 36.988 -16.518 -39.729 1.00 34.25 560 ARG A O 1
ATOM 4457 N N . ASP A 1 561 ? 37.294 -18.212 -38.265 1.00 30.84 561 ASP A N 1
ATOM 4458 C CA . ASP A 1 561 ? 37.980 -17.502 -37.176 1.00 30.84 561 ASP A CA 1
ATOM 4459 C C . ASP A 1 561 ? 37.047 -16.841 -36.150 1.00 30.84 561 ASP A C 1
ATOM 4461 O O . ASP A 1 561 ? 37.089 -15.647 -35.889 1.00 30.84 561 ASP A O 1
ATOM 4465 N N . ASN A 1 562 ? 36.206 -17.666 -35.520 1.00 27.42 562 ASN A N 1
ATOM 4466 C CA . ASN A 1 562 ? 35.837 -17.489 -34.109 1.00 27.42 562 ASN A CA 1
ATOM 4467 C C . ASN A 1 562 ? 35.574 -18.852 -33.442 1.00 27.42 562 ASN A C 1
ATOM 4469 O O . ASN A 1 562 ? 34.545 -19.116 -32.831 1.00 27.42 562 ASN A O 1
ATOM 4473 N N . GLN A 1 563 ? 36.555 -19.742 -33.580 1.00 32.72 563 GLN A N 1
ATOM 4474 C CA . GLN A 1 563 ? 36.844 -20.789 -32.605 1.00 32.72 563 GLN A CA 1
ATOM 4475 C C . GLN A 1 563 ? 38.280 -20.545 -32.152 1.00 32.72 563 GLN A C 1
ATOM 4477 O O . GLN A 1 563 ? 39.190 -21.043 -32.798 1.00 32.72 563 GLN A O 1
ATOM 4482 N N . MET A 1 564 ? 38.476 -19.698 -31.138 1.00 34.94 564 MET A N 1
ATOM 4483 C CA . MET A 1 564 ? 39.651 -19.633 -30.245 1.00 34.94 564 MET A CA 1
ATOM 4484 C C . MET A 1 564 ? 39.579 -18.331 -29.436 1.00 34.94 564 MET A C 1
ATOM 4486 O O . MET A 1 564 ? 40.311 -17.379 -29.672 1.00 34.94 564 MET A O 1
ATOM 4490 N N . ALA A 1 565 ? 38.675 -18.309 -28.460 1.00 29.72 565 ALA A N 1
ATOM 4491 C CA . ALA A 1 565 ? 38.789 -17.457 -27.277 1.00 29.72 565 ALA A CA 1
ATOM 4492 C C . ALA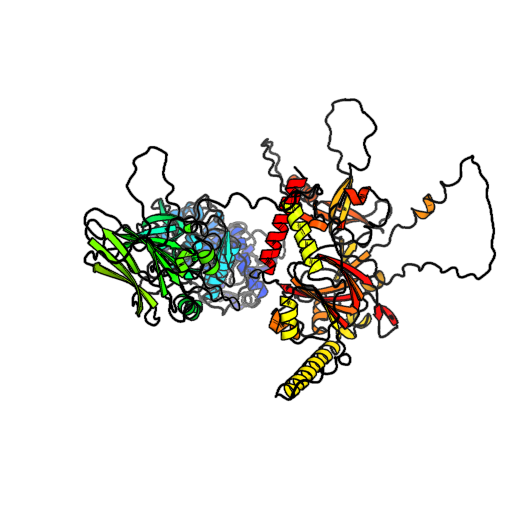 A 1 565 ? 38.167 -18.172 -26.062 1.00 29.72 565 ALA A C 1
ATOM 4494 O O . ALA A 1 565 ? 37.448 -17.585 -25.267 1.00 29.72 565 ALA A O 1
ATOM 4495 N N . HIS A 1 566 ? 38.450 -19.472 -25.928 1.00 33.44 566 HIS A N 1
ATOM 4496 C CA . HIS A 1 566 ? 38.482 -20.148 -24.633 1.00 33.44 566 HIS A CA 1
ATOM 4497 C C . HIS A 1 566 ? 39.952 -20.368 -24.300 1.00 33.44 566 HIS A C 1
ATOM 4499 O O . HIS A 1 566 ? 40.557 -21.341 -24.741 1.00 33.44 566 HIS A O 1
ATOM 4505 N N . ARG A 1 567 ? 40.532 -19.400 -23.596 1.00 32.22 567 ARG A N 1
ATOM 4506 C CA . ARG A 1 567 ? 41.751 -19.527 -22.788 1.00 32.22 567 ARG A CA 1
ATOM 4507 C C . ARG A 1 567 ? 41.842 -18.266 -21.935 1.00 32.22 567 ARG A C 1
ATOM 4509 O O . ARG A 1 567 ? 42.624 -17.364 -22.201 1.00 32.22 567 ARG A O 1
ATOM 4516 N N . VAL A 1 568 ? 40.968 -18.206 -20.937 1.00 31.61 568 VAL A N 1
ATOM 4517 C CA . VAL A 1 568 ? 41.306 -17.541 -19.682 1.00 31.61 568 VAL A CA 1
ATOM 4518 C C . VAL A 1 568 ? 41.742 -18.664 -18.754 1.00 31.61 568 VAL A C 1
ATOM 4520 O O . VAL A 1 568 ? 41.068 -19.687 -18.656 1.00 31.61 568 VAL A O 1
ATOM 4523 N N . ASN A 1 569 ? 42.947 -18.485 -18.233 1.00 28.91 569 ASN A N 1
ATOM 4524 C CA . ASN A 1 569 ? 43.707 -19.318 -17.318 1.00 28.91 569 ASN A CA 1
ATOM 4525 C C . ASN A 1 569 ? 42.880 -20.335 -16.518 1.00 28.91 569 ASN A C 1
ATOM 4527 O O . ASN A 1 569 ? 42.171 -19.983 -15.581 1.00 28.91 569 ASN A O 1
ATOM 4531 N N . ASN A 1 570 ? 43.093 -21.615 -16.834 1.00 28.62 570 ASN A N 1
ATOM 4532 C CA . ASN A 1 570 ? 43.175 -22.632 -15.793 1.00 28.62 570 ASN A CA 1
ATOM 4533 C C . ASN A 1 570 ? 44.461 -22.348 -15.009 1.00 28.62 570 ASN A C 1
ATOM 4535 O O . ASN A 1 570 ? 45.486 -22.977 -15.264 1.00 28.62 570 ASN A O 1
ATOM 4539 N N . ASP A 1 571 ? 44.402 -21.376 -14.103 1.00 30.31 571 ASP A N 1
ATOM 4540 C CA . ASP A 1 571 ? 45.210 -21.463 -12.900 1.00 30.31 571 ASP A CA 1
ATOM 4541 C C . ASP A 1 571 ? 44.400 -22.299 -11.916 1.00 30.31 571 ASP A C 1
ATOM 4543 O O . ASP A 1 571 ? 43.335 -21.931 -11.422 1.00 30.31 571 ASP A O 1
ATOM 4547 N N . SER A 1 572 ? 44.891 -23.518 -11.765 1.00 39.94 572 SER A N 1
ATOM 4548 C CA . SER A 1 572 ? 44.512 -24.492 -10.765 1.00 39.94 572 SER A CA 1
ATOM 4549 C C . SER A 1 572 ? 44.729 -23.915 -9.368 1.00 39.94 572 SER A C 1
ATOM 4551 O O . SER A 1 572 ? 45.836 -24.003 -8.848 1.00 39.94 572 SER A O 1
ATOM 4553 N N . ASP A 1 573 ? 43.684 -23.313 -8.806 1.00 42.19 573 ASP A N 1
ATOM 4554 C CA . ASP A 1 573 ? 43.311 -23.402 -7.389 1.00 42.19 573 ASP A CA 1
ATOM 4555 C C . ASP A 1 573 ? 41.987 -22.651 -7.163 1.00 42.19 573 ASP A C 1
ATOM 4557 O O . ASP A 1 573 ? 41.969 -21.443 -6.952 1.00 42.19 573 ASP A O 1
ATOM 4561 N N . SER A 1 574 ? 40.841 -23.335 -7.212 1.00 43.50 574 SER A N 1
ATOM 4562 C CA . SER A 1 574 ? 39.722 -22.949 -6.338 1.00 43.50 574 SER A CA 1
ATOM 4563 C C . SER A 1 574 ? 38.722 -24.091 -6.205 1.00 43.50 574 SER A C 1
ATOM 4565 O O . SER A 1 574 ? 38.162 -24.592 -7.175 1.00 43.50 574 SER A O 1
ATOM 4567 N N . SER A 1 575 ? 38.498 -24.501 -4.966 1.00 60.25 575 SER A N 1
ATOM 4568 C CA . SER A 1 575 ? 37.497 -25.463 -4.512 1.00 60.25 575 SER A CA 1
ATOM 4569 C C . SER A 1 575 ? 36.068 -24.885 -4.520 1.00 60.25 575 SER A C 1
ATOM 4571 O O . SER A 1 575 ? 35.277 -25.220 -3.644 1.00 60.25 575 SER A O 1
ATOM 4573 N N . HIS A 1 576 ? 35.747 -23.945 -5.416 1.00 70.69 576 HIS A N 1
ATOM 4574 C CA . HIS A 1 576 ? 34.529 -23.125 -5.350 1.00 70.69 576 HIS A CA 1
ATOM 4575 C C . HIS A 1 576 ? 33.704 -23.217 -6.642 1.00 70.69 576 HIS A C 1
ATOM 4577 O O . HIS A 1 576 ? 34.254 -23.413 -7.727 1.00 70.69 576 HIS A O 1
ATOM 4583 N N . SER A 1 577 ? 32.376 -23.081 -6.533 1.00 78.19 577 SER A N 1
ATOM 4584 C CA . SER A 1 577 ? 31.484 -23.064 -7.697 1.00 78.19 577 SER A CA 1
ATOM 4585 C C . SER A 1 577 ? 31.693 -21.799 -8.549 1.00 78.19 577 SER A C 1
ATOM 4587 O O . SER A 1 577 ? 32.171 -20.784 -8.035 1.00 78.19 577 SER A O 1
ATOM 4589 N N . PRO A 1 578 ? 31.317 -21.794 -9.844 1.00 76.75 578 PRO A N 1
ATOM 4590 C CA . PRO A 1 578 ? 31.443 -20.606 -10.691 1.00 76.75 578 PRO A CA 1
ATOM 4591 C C . PRO A 1 578 ? 30.742 -19.365 -10.116 1.00 76.75 578 PRO A C 1
ATOM 4593 O O . PRO A 1 578 ? 31.272 -18.260 -10.223 1.00 76.75 578 PRO A O 1
ATOM 4596 N N . ALA A 1 579 ? 29.581 -19.543 -9.475 1.00 78.56 579 ALA A N 1
ATOM 4597 C CA . ALA A 1 579 ? 28.853 -18.461 -8.817 1.00 78.56 579 ALA A CA 1
ATOM 4598 C C . ALA A 1 579 ? 29.614 -17.930 -7.589 1.00 78.56 579 ALA A C 1
ATOM 4600 O O . ALA A 1 579 ? 29.753 -16.715 -7.434 1.00 78.56 579 ALA A O 1
ATOM 4601 N N . ALA A 1 580 ? 30.185 -18.822 -6.771 1.00 84.50 580 ALA A N 1
ATOM 4602 C CA . ALA A 1 580 ? 31.023 -18.441 -5.636 1.00 84.50 580 ALA A CA 1
ATOM 4603 C C . ALA A 1 580 ? 32.279 -17.683 -6.087 1.00 84.50 580 ALA A C 1
ATOM 4605 O O . ALA A 1 580 ? 32.592 -16.632 -5.533 1.00 84.50 580 ALA A O 1
ATOM 4606 N N . SER A 1 581 ? 32.963 -18.148 -7.136 1.00 83.94 581 SER A N 1
ATOM 4607 C CA . SER A 1 581 ? 34.159 -17.480 -7.662 1.00 83.94 581 SER A CA 1
ATOM 4608 C C . SER A 1 581 ? 33.866 -16.070 -8.185 1.00 83.94 581 SER A C 1
ATOM 4610 O O . SER A 1 581 ? 34.665 -15.163 -7.964 1.00 83.94 581 SER A O 1
ATOM 4612 N N . ILE A 1 582 ? 32.711 -15.853 -8.828 1.00 86.06 582 ILE A N 1
ATOM 4613 C CA . ILE A 1 582 ? 32.286 -14.520 -9.288 1.00 86.06 582 ILE A CA 1
ATOM 4614 C C . ILE A 1 582 ? 32.021 -13.586 -8.100 1.00 86.06 582 ILE A C 1
ATOM 4616 O O . ILE A 1 582 ? 32.485 -12.447 -8.112 1.00 86.06 582 ILE A O 1
ATOM 4620 N N . LEU A 1 583 ? 31.309 -14.054 -7.070 1.00 89.56 583 LEU A N 1
ATOM 4621 C CA . LEU A 1 583 ? 31.014 -13.245 -5.883 1.00 89.56 583 LEU A CA 1
ATOM 4622 C C . LEU A 1 583 ? 32.281 -12.899 -5.093 1.00 89.56 583 LEU A C 1
ATOM 4624 O O . LEU A 1 583 ? 32.459 -11.750 -4.698 1.00 89.56 583 LEU A O 1
ATOM 4628 N N . LEU A 1 584 ? 33.192 -13.859 -4.917 1.00 90.88 584 LEU A N 1
ATOM 4629 C CA . LEU A 1 584 ? 34.482 -13.615 -4.271 1.00 90.88 584 LEU A CA 1
ATOM 4630 C C . LEU A 1 584 ? 35.323 -12.601 -5.051 1.00 90.88 584 LEU A C 1
ATOM 4632 O O . LEU A 1 584 ? 35.927 -11.713 -4.450 1.00 90.88 584 LEU A O 1
ATOM 4636 N N . LYS A 1 585 ? 35.314 -12.684 -6.387 1.00 89.50 585 LYS A N 1
ATOM 4637 C CA . LYS A 1 585 ? 35.997 -11.703 -7.232 1.00 89.50 585 LYS A CA 1
ATOM 4638 C C . LYS A 1 585 ? 35.376 -10.310 -7.109 1.00 89.50 585 LYS A C 1
ATOM 4640 O O . LYS A 1 585 ? 36.099 -9.324 -7.028 1.00 89.50 585 LYS A O 1
ATOM 4645 N N . LEU A 1 586 ? 34.049 -10.226 -7.025 1.00 90.75 586 LEU A N 1
ATOM 4646 C CA . LEU A 1 586 ? 33.341 -8.964 -6.822 1.00 90.75 586 LEU A CA 1
ATOM 4647 C C . LEU A 1 586 ? 33.685 -8.311 -5.471 1.00 90.75 586 LEU A C 1
ATOM 4649 O O . LEU A 1 586 ? 33.864 -7.095 -5.419 1.00 90.75 586 LEU A O 1
ATOM 4653 N N . ILE A 1 587 ? 33.812 -9.099 -4.398 1.00 91.50 587 ILE A N 1
ATOM 4654 C CA . ILE A 1 587 ? 34.263 -8.623 -3.078 1.00 91.50 587 ILE A CA 1
ATOM 4655 C C . ILE A 1 587 ? 35.691 -8.068 -3.176 1.00 91.50 587 ILE A C 1
ATOM 4657 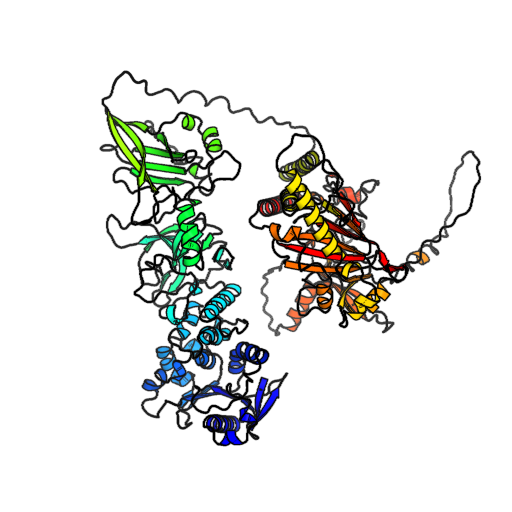O O . ILE A 1 587 ? 35.957 -6.951 -2.729 1.00 91.50 587 ILE A O 1
ATOM 4661 N N . GLU A 1 588 ? 36.604 -8.808 -3.811 1.00 89.62 588 GLU A N 1
ATOM 4662 C CA . GLU A 1 588 ? 37.986 -8.366 -4.033 1.00 89.62 588 GLU A CA 1
ATOM 4663 C C . GLU A 1 588 ? 38.039 -7.039 -4.812 1.00 89.62 588 GLU A C 1
ATOM 4665 O O . GLU A 1 588 ? 38.698 -6.085 -4.387 1.00 89.62 588 GLU A O 1
ATOM 4670 N N . ASP A 1 589 ? 37.301 -6.948 -5.920 1.00 91.12 589 ASP A N 1
ATOM 4671 C CA . ASP A 1 589 ? 37.258 -5.759 -6.770 1.00 91.12 589 ASP A CA 1
ATOM 4672 C C . ASP A 1 589 ? 36.628 -4.561 -6.034 1.00 91.12 589 ASP A C 1
ATOM 4674 O O . ASP A 1 589 ? 37.114 -3.432 -6.158 1.00 91.12 589 ASP A O 1
ATOM 4678 N N . TYR A 1 590 ? 35.605 -4.790 -5.200 1.00 90.94 590 TYR A N 1
ATOM 4679 C CA . TYR A 1 590 ? 34.998 -3.746 -4.371 1.00 90.94 590 TYR A CA 1
ATOM 4680 C C . TYR A 1 590 ? 36.002 -3.138 -3.386 1.00 90.94 590 TYR A C 1
ATOM 4682 O O . TYR A 1 590 ? 36.080 -1.909 -3.271 1.00 90.94 590 TYR A O 1
ATOM 4690 N N . HIS A 1 591 ? 36.788 -3.965 -2.692 1.00 88.00 591 HIS A N 1
ATOM 4691 C CA . HIS A 1 591 ? 37.811 -3.478 -1.763 1.00 88.00 591 HIS A CA 1
ATOM 4692 C C . HIS A 1 591 ? 39.022 -2.878 -2.473 1.00 88.00 591 HIS A C 1
ATOM 4694 O O . HIS A 1 591 ? 39.607 -1.926 -1.963 1.00 88.00 591 HIS A O 1
ATOM 4700 N N . SER A 1 592 ? 39.368 -3.364 -3.666 1.00 88.06 592 SER A N 1
ATOM 4701 C CA . SER A 1 592 ? 40.388 -2.735 -4.509 1.00 88.06 592 SER A CA 1
ATOM 4702 C C . SER A 1 592 ? 39.978 -1.315 -4.915 1.00 88.06 592 SER A C 1
ATOM 4704 O O . SER A 1 592 ? 40.778 -0.382 -4.832 1.00 88.06 592 SER A O 1
ATOM 4706 N N . PHE A 1 593 ? 38.704 -1.128 -5.277 1.00 86.69 593 PHE A N 1
ATOM 4707 C CA . PHE A 1 593 ? 38.143 0.181 -5.608 1.00 86.69 593 PHE A CA 1
ATOM 4708 C C . PHE A 1 593 ? 37.942 1.078 -4.371 1.00 86.69 593 PHE A C 1
ATOM 4710 O O . PHE A 1 593 ? 37.970 2.304 -4.477 1.00 86.69 593 PHE A O 1
ATOM 4717 N N . ASN A 1 594 ? 37.775 0.484 -3.184 1.00 83.62 594 ASN A N 1
ATOM 4718 C CA . ASN A 1 594 ? 37.576 1.180 -1.911 1.00 83.62 594 ASN A CA 1
ATOM 4719 C C . ASN A 1 594 ? 38.627 0.762 -0.860 1.00 83.62 594 ASN A C 1
ATOM 4721 O O . ASN A 1 594 ? 38.275 0.118 0.129 1.00 83.62 594 ASN A O 1
ATOM 4725 N N . PRO A 1 595 ? 39.904 1.160 -1.017 1.00 80.94 595 PRO A N 1
ATOM 4726 C CA . PRO A 1 595 ? 40.994 0.651 -0.179 1.00 80.94 595 PRO A CA 1
ATOM 4727 C C . PRO A 1 595 ? 40.980 1.190 1.261 1.00 80.94 595 PRO A C 1
ATOM 4729 O O . PRO A 1 595 ? 41.611 0.607 2.141 1.00 80.94 595 PRO A O 1
ATOM 4732 N N . SER A 1 596 ? 40.286 2.308 1.515 1.00 80.75 596 SER A N 1
ATOM 4733 C CA . SER A 1 596 ? 40.196 2.889 2.859 1.00 80.75 596 SER A CA 1
ATOM 4734 C C . SER A 1 596 ? 39.422 1.973 3.802 1.00 80.75 596 SER A C 1
ATOM 4736 O O . SER A 1 596 ? 38.266 1.642 3.533 1.00 80.75 596 SER A O 1
ATOM 4738 N N . ARG A 1 597 ? 40.049 1.639 4.933 1.00 80.00 597 ARG A N 1
ATOM 4739 C CA . ARG A 1 597 ? 39.454 0.866 6.035 1.00 80.00 597 ARG A CA 1
ATOM 4740 C C . ARG A 1 597 ? 38.839 1.739 7.125 1.00 80.00 597 ARG A C 1
ATOM 4742 O O . ARG A 1 597 ? 38.390 1.220 8.138 1.00 80.00 597 ARG A O 1
ATOM 4749 N N . GLU A 1 598 ? 38.824 3.049 6.920 1.00 87.62 598 GLU A N 1
ATOM 4750 C CA . GLU A 1 598 ? 38.290 4.012 7.876 1.00 87.62 598 GLU A CA 1
ATOM 4751 C C . GLU A 1 598 ? 37.007 4.639 7.334 1.00 87.62 598 GLU A C 1
ATOM 4753 O O . GLU A 1 598 ? 36.898 4.957 6.140 1.00 87.62 598 GLU A O 1
ATOM 4758 N N . VAL A 1 599 ? 36.034 4.828 8.227 1.00 93.00 599 VAL A N 1
ATOM 4759 C CA . VAL A 1 599 ? 34.846 5.636 7.946 1.00 93.00 599 VAL A CA 1
ATOM 4760 C C . VAL A 1 599 ? 35.264 7.105 8.015 1.00 93.00 599 VAL A C 1
ATOM 4762 O O . VAL A 1 599 ? 35.726 7.546 9.066 1.00 93.00 599 VAL A O 1
ATOM 4765 N N . PRO A 1 600 ? 35.132 7.876 6.922 1.00 92.69 600 PRO A N 1
ATOM 4766 C CA . PRO A 1 600 ? 35.569 9.261 6.917 1.00 92.69 600 PRO A CA 1
ATOM 4767 C C . PRO A 1 600 ? 34.726 10.089 7.887 1.00 92.69 600 PRO A C 1
ATOM 4769 O O . PRO A 1 600 ? 33.493 10.016 7.873 1.00 92.69 600 PRO A O 1
ATOM 4772 N N . VAL A 1 601 ? 35.408 10.911 8.683 1.00 92.31 601 VAL A N 1
ATOM 4773 C CA . VAL A 1 601 ? 34.782 11.951 9.498 1.00 92.31 601 VAL A CA 1
ATOM 4774 C C . VAL A 1 601 ? 34.787 13.247 8.692 1.00 92.31 601 VAL A C 1
ATOM 4776 O O . VAL A 1 601 ? 35.838 13.716 8.257 1.00 92.31 601 VAL A O 1
ATOM 4779 N N . LEU A 1 602 ? 33.603 13.787 8.435 1.00 90.75 602 LEU A N 1
ATOM 4780 C CA . LEU A 1 602 ? 33.347 14.911 7.547 1.00 90.75 602 LEU A CA 1
ATOM 4781 C C . LEU A 1 602 ? 32.738 16.086 8.333 1.00 90.75 602 LEU A C 1
ATOM 4783 O O . LEU A 1 602 ? 32.056 15.873 9.341 1.00 90.75 602 LEU A O 1
ATOM 4787 N N . PRO A 1 603 ? 32.934 17.334 7.874 1.00 88.06 603 PRO A N 1
ATOM 4788 C CA . PRO A 1 603 ? 32.199 18.470 8.418 1.00 88.06 603 PRO A CA 1
ATOM 4789 C C . PRO A 1 603 ? 30.698 18.326 8.134 1.00 88.06 603 PRO A C 1
ATOM 4791 O O . PRO A 1 603 ? 30.293 17.617 7.208 1.00 88.06 603 PRO A O 1
ATOM 4794 N N . TYR A 1 604 ? 29.872 19.021 8.919 1.00 89.50 604 TYR A N 1
ATOM 4795 C CA . TYR A 1 604 ? 28.421 19.037 8.729 1.00 89.50 604 TYR A CA 1
ATOM 4796 C C . TYR A 1 604 ? 28.046 19.423 7.283 1.00 89.50 604 TYR A C 1
ATOM 4798 O O . TYR A 1 604 ? 28.513 20.462 6.803 1.00 89.50 604 TYR A O 1
ATOM 4806 N N . PRO A 1 605 ? 27.235 18.612 6.578 1.00 92.19 605 PRO A N 1
ATOM 4807 C CA . PRO A 1 605 ? 27.082 18.730 5.138 1.00 92.19 605 PRO A CA 1
ATOM 4808 C C . PRO A 1 605 ? 25.971 19.708 4.758 1.00 92.19 605 PRO A C 1
ATOM 4810 O O . PRO A 1 605 ? 24.956 19.846 5.439 1.00 92.19 605 PRO A O 1
ATOM 4813 N N . THR A 1 606 ? 26.096 20.302 3.578 1.00 90.06 606 THR A N 1
ATOM 4814 C CA . THR A 1 606 ? 24.939 20.860 2.871 1.00 90.06 606 THR A CA 1
ATOM 4815 C C . THR A 1 606 ? 24.057 19.743 2.291 1.00 90.06 606 THR A C 1
ATOM 4817 O O . THR A 1 606 ? 24.555 18.640 2.035 1.00 90.06 606 THR A O 1
ATOM 4820 N N . PRO A 1 607 ? 22.772 20.004 1.968 1.00 90.56 607 PRO A N 1
ATOM 4821 C CA . PRO A 1 607 ? 21.922 19.013 1.300 1.00 90.56 607 PRO A CA 1
ATOM 4822 C C . PRO A 1 607 ? 22.533 18.441 0.010 1.00 90.56 607 PRO A C 1
ATOM 4824 O O . PRO A 1 607 ? 22.382 17.260 -0.291 1.00 90.56 607 PRO A O 1
ATOM 4827 N N . LEU A 1 608 ? 23.277 19.248 -0.754 1.00 88.00 608 LEU A N 1
ATOM 4828 C CA . LEU A 1 608 ? 23.940 18.785 -1.975 1.00 88.00 608 LEU A CA 1
ATOM 4829 C C . LEU A 1 608 ? 25.100 17.822 -1.681 1.00 88.00 608 LEU A C 1
ATOM 4831 O O . LEU A 1 608 ? 25.260 16.815 -2.370 1.00 88.00 608 LEU A O 1
ATOM 4835 N N . GLU A 1 609 ? 25.923 18.122 -0.677 1.00 89.69 609 GLU A N 1
ATOM 4836 C CA . GLU A 1 609 ? 27.016 17.238 -0.253 1.00 89.69 609 GLU A CA 1
ATOM 4837 C C . GLU A 1 609 ? 26.475 15.934 0.325 1.00 89.69 609 GLU A C 1
ATOM 4839 O O . GLU A 1 609 ? 26.982 14.863 -0.012 1.00 89.69 609 GLU A O 1
ATOM 4844 N N . PHE A 1 610 ? 25.396 16.013 1.105 1.00 94.31 610 PHE A N 1
ATOM 4845 C CA . PHE A 1 610 ? 24.712 14.833 1.607 1.00 94.31 610 PHE A CA 1
ATOM 4846 C C . PHE A 1 610 ? 24.101 14.001 0.473 1.00 94.31 610 PHE A C 1
ATOM 4848 O O . PHE A 1 610 ? 24.308 12.795 0.431 1.00 94.31 610 PHE A O 1
ATOM 4855 N N . SER A 1 611 ? 23.459 14.619 -0.524 1.00 92.44 611 SER A N 1
ATOM 4856 C CA . SER A 1 611 ? 22.946 13.911 -1.709 1.00 92.44 611 SER A CA 1
ATOM 4857 C C . SER A 1 611 ? 24.049 13.178 -2.481 1.00 92.44 611 SER A C 1
ATOM 4859 O O . SER A 1 611 ? 23.867 12.027 -2.882 1.00 92.44 611 SER A O 1
ATOM 4861 N N . LYS A 1 612 ? 25.232 13.791 -2.631 1.00 91.19 612 LYS A N 1
ATOM 4862 C CA . LYS A 1 612 ? 26.406 13.115 -3.210 1.00 91.19 612 LYS A CA 1
ATOM 4863 C C . LYS A 1 612 ? 26.841 11.922 -2.357 1.00 91.19 612 LYS A C 1
ATOM 4865 O O . LYS A 1 612 ? 27.222 10.895 -2.912 1.00 91.19 612 LYS A O 1
ATOM 4870 N N . GLN A 1 613 ? 26.791 12.046 -1.032 1.00 92.50 613 GLN A N 1
ATOM 4871 C CA . GLN A 1 613 ? 27.142 10.960 -0.122 1.00 92.50 613 GLN A CA 1
ATOM 4872 C C . GLN A 1 613 ? 26.136 9.803 -0.178 1.00 92.50 613 GLN A C 1
ATOM 4874 O O . GLN A 1 613 ? 26.552 8.649 -0.279 1.00 92.50 613 GLN A O 1
ATOM 4879 N N . VAL A 1 614 ? 24.837 10.106 -0.227 1.00 91.38 614 VAL A N 1
ATOM 4880 C CA . VAL A 1 614 ? 23.775 9.116 -0.453 1.00 91.38 614 VAL A CA 1
ATOM 4881 C C . VAL A 1 614 ? 23.992 8.400 -1.784 1.00 91.38 614 VAL A C 1
ATOM 4883 O O . VAL A 1 614 ? 23.926 7.173 -1.829 1.00 91.38 614 VAL A O 1
ATOM 4886 N N . GLY A 1 615 ? 24.340 9.130 -2.848 1.00 87.38 615 GLY A N 1
ATOM 4887 C CA . GLY A 1 615 ? 24.672 8.547 -4.152 1.00 87.38 615 GLY A CA 1
ATOM 4888 C C . GLY A 1 615 ? 25.893 7.619 -4.127 1.00 87.38 615 GLY A C 1
ATOM 4889 O O . GLY A 1 615 ? 25.919 6.629 -4.846 1.00 87.38 615 GLY A O 1
ATOM 4890 N N . ARG A 1 616 ? 26.887 7.885 -3.267 1.00 88.12 616 ARG A N 1
ATOM 4891 C CA . ARG A 1 616 ? 28.031 6.975 -3.065 1.00 88.12 616 ARG A CA 1
ATOM 4892 C C . ARG A 1 616 ? 27.657 5.709 -2.297 1.00 88.12 616 ARG A C 1
ATOM 4894 O O . ARG A 1 616 ? 28.359 4.714 -2.432 1.00 88.12 616 ARG A O 1
ATOM 4901 N N . GLY A 1 617 ? 26.616 5.757 -1.461 1.00 89.25 617 GLY A N 1
ATOM 4902 C CA . GLY A 1 617 ? 26.175 4.619 -0.650 1.00 89.25 617 GLY A CA 1
ATOM 4903 C C . GLY A 1 617 ? 27.227 4.129 0.349 1.00 89.25 617 GLY A C 1
ATOM 4904 O O . GLY A 1 617 ? 27.303 2.930 0.610 1.00 89.25 617 GLY A O 1
ATOM 4905 N N . ARG A 1 618 ? 28.059 5.036 0.883 1.00 90.62 618 ARG A N 1
ATOM 4906 C CA . ARG A 1 618 ? 29.131 4.720 1.844 1.00 90.62 618 ARG A CA 1
ATOM 4907 C C . ARG A 1 618 ? 28.906 5.415 3.188 1.00 90.62 618 ARG A C 1
ATOM 4909 O O . ARG A 1 618 ? 28.477 6.572 3.186 1.00 90.62 618 ARG A O 1
ATOM 4916 N N . PRO A 1 619 ? 29.246 4.758 4.311 1.00 95.75 619 PRO A N 1
ATOM 4917 C CA . PRO A 1 619 ? 29.118 5.362 5.622 1.00 95.75 619 PRO A CA 1
ATOM 4918 C C . PRO A 1 619 ? 30.096 6.522 5.794 1.00 95.75 619 PRO A C 1
ATOM 4920 O O . PRO A 1 619 ? 31.195 6.521 5.230 1.00 95.75 619 PRO A O 1
ATOM 4923 N N . CYS A 1 620 ? 29.688 7.512 6.578 1.00 96.12 620 CYS A N 1
ATOM 4924 C CA . CYS A 1 620 ? 30.530 8.612 7.040 1.00 96.12 620 CYS A CA 1
ATOM 4925 C C . CYS A 1 620 ? 30.005 9.143 8.374 1.00 96.12 620 CYS A C 1
ATOM 4927 O O . CYS A 1 620 ? 28.820 8.998 8.675 1.00 96.12 620 CYS A O 1
ATOM 4929 N N . VAL A 1 621 ? 30.866 9.796 9.145 1.00 96.81 621 VAL A N 1
ATOM 4930 C CA . VAL A 1 621 ? 30.484 10.474 10.389 1.00 96.81 621 VAL A CA 1
ATOM 4931 C C . VAL A 1 621 ? 30.515 11.978 10.159 1.00 96.81 621 VAL A C 1
ATOM 4933 O O . VAL A 1 621 ? 31.491 12.490 9.626 1.00 96.81 621 VAL A O 1
ATOM 4936 N N . TYR A 1 622 ? 29.467 12.694 10.548 1.00 95.00 622 TYR A N 1
ATOM 4937 C CA . TYR A 1 622 ? 29.413 14.152 10.522 1.00 95.00 622 TYR A CA 1
ATOM 4938 C C . TYR A 1 622 ? 29.601 14.716 11.929 1.00 95.00 622 TYR A C 1
ATOM 4940 O O . TYR A 1 622 ? 28.887 14.313 12.847 1.00 95.00 622 TYR A O 1
ATOM 4948 N N . ARG A 1 623 ? 30.518 15.676 12.097 1.00 90.00 623 ARG A N 1
ATOM 4949 C CA . ARG A 1 623 ? 30.702 16.382 13.378 1.00 90.00 623 ARG A CA 1
ATOM 4950 C C . ARG A 1 623 ? 29.718 17.538 13.530 1.00 90.00 623 ARG A C 1
ATOM 4952 O O . ARG A 1 623 ? 29.624 18.392 12.644 1.00 90.00 623 ARG A O 1
ATOM 4959 N N . LEU A 1 624 ? 29.050 17.620 14.680 1.00 88.31 624 LEU A N 1
ATOM 4960 C CA . LEU A 1 624 ? 28.296 18.802 15.103 1.00 88.31 624 LEU A CA 1
ATOM 4961 C C . LEU A 1 624 ? 29.181 19.752 15.926 1.00 88.31 624 LEU A C 1
ATOM 4963 O O . LEU A 1 624 ? 28.891 20.023 17.084 1.00 88.31 624 LEU A O 1
ATOM 4967 N N . ASP A 1 625 ? 30.248 20.292 15.328 1.00 82.38 625 ASP A N 1
ATOM 4968 C CA . ASP A 1 625 ? 31.060 21.356 15.941 1.00 82.38 625 ASP A CA 1
ATOM 4969 C C . ASP A 1 625 ? 31.086 22.627 15.061 1.00 82.38 625 ASP A C 1
ATOM 4971 O O . ASP A 1 625 ? 31.698 22.632 13.988 1.00 82.38 625 ASP A O 1
ATOM 4975 N N . PRO A 1 626 ? 30.440 23.735 15.483 1.00 71.31 626 PRO A N 1
ATOM 4976 C CA . PRO A 1 626 ? 30.434 24.995 14.735 1.00 71.31 626 PRO A CA 1
ATOM 4977 C C . PRO A 1 626 ? 31.825 25.620 14.514 1.00 71.31 626 PRO A C 1
ATOM 4979 O O . PRO A 1 626 ? 31.961 26.512 13.662 1.00 71.31 626 PRO A O 1
ATOM 4982 N N . ASN A 1 627 ? 32.834 25.206 15.289 1.00 71.25 627 ASN A N 1
ATOM 4983 C CA . ASN A 1 627 ? 34.197 25.735 15.256 1.00 71.25 627 ASN A CA 1
ATOM 4984 C C . ASN A 1 627 ? 35.160 24.900 14.390 1.00 71.25 627 ASN A C 1
ATOM 4986 O O . ASN A 1 627 ? 36.186 25.435 13.977 1.00 71.25 627 ASN A O 1
ATOM 4990 N N . ASP A 1 628 ? 34.815 23.654 14.055 1.00 65.38 628 ASP A N 1
ATOM 4991 C CA . ASP A 1 628 ? 35.669 22.684 13.343 1.00 65.38 628 ASP A CA 1
ATOM 4992 C C . ASP A 1 628 ? 35.362 22.609 11.830 1.00 65.38 628 ASP A C 1
ATOM 4994 O O . ASP A 1 628 ? 35.235 21.544 11.228 1.00 65.38 628 ASP A O 1
ATOM 4998 N N . GLN A 1 629 ? 35.170 23.768 11.192 1.00 55.62 629 GLN A N 1
ATOM 4999 C CA . GLN A 1 629 ? 34.939 23.857 9.743 1.00 55.62 629 GLN A CA 1
ATOM 5000 C C . GLN A 1 629 ? 36.274 24.092 9.015 1.00 55.62 629 GLN A C 1
ATOM 5002 O O . GLN A 1 629 ? 37.027 24.980 9.433 1.00 55.62 629 GLN A O 1
ATOM 5007 N N . PRO A 1 630 ? 36.581 23.354 7.927 1.00 50.41 630 PRO A N 1
ATOM 5008 C CA . PRO A 1 630 ? 37.828 23.545 7.196 1.00 50.41 630 PRO A CA 1
ATOM 5009 C C . PRO A 1 630 ? 37.924 24.988 6.667 1.00 50.41 630 PRO A C 1
ATOM 5011 O O . PRO A 1 630 ? 36.916 25.548 6.225 1.00 50.41 630 PRO A O 1
ATOM 5014 N N . PRO A 1 631 ? 39.110 25.628 6.713 1.00 45.97 631 PRO A N 1
ATOM 5015 C CA . PRO A 1 631 ? 39.299 26.920 6.066 1.00 45.97 631 PRO A CA 1
ATOM 5016 C C . PRO A 1 631 ? 39.020 26.775 4.561 1.00 45.97 631 PRO A C 1
ATOM 5018 O O . PRO A 1 631 ? 39.333 25.719 4.003 1.00 45.97 631 PRO A O 1
ATOM 5021 N N . PRO A 1 632 ? 38.455 27.802 3.893 1.00 46.62 632 PRO A N 1
ATOM 5022 C CA . PRO A 1 632 ? 38.244 27.756 2.451 1.00 46.62 632 PRO A CA 1
ATOM 5023 C C . PRO A 1 632 ? 39.588 27.456 1.784 1.00 46.62 632 PRO A C 1
ATOM 5025 O O . PRO A 1 632 ? 40.569 28.179 1.975 1.00 46.62 632 PRO A O 1
ATOM 5028 N N . THR A 1 633 ? 39.660 26.325 1.086 1.00 41.38 633 THR A N 1
ATOM 5029 C CA . THR A 1 633 ? 40.856 25.896 0.365 1.00 41.38 633 THR A CA 1
ATOM 5030 C C . THR A 1 633 ? 41.122 26.903 -0.742 1.00 41.38 633 THR A C 1
ATOM 5032 O O . THR A 1 633 ? 40.380 26.964 -1.716 1.00 41.38 633 THR A O 1
ATOM 5035 N N . GLY A 1 634 ? 42.137 27.738 -0.538 1.00 41.44 634 GLY A N 1
ATOM 5036 C CA . GLY A 1 634 ? 42.464 28.840 -1.428 1.00 41.44 634 GLY A CA 1
ATOM 5037 C C . GLY A 1 634 ? 43.251 28.432 -2.672 1.00 41.44 634 GLY A C 1
ATOM 5038 O O . GLY A 1 634 ? 43.999 27.452 -2.665 1.00 41.44 634 GLY A O 1
ATOM 5039 N N . ASN A 1 635 ? 43.142 29.333 -3.651 1.00 43.34 635 ASN A N 1
ATOM 5040 C CA . ASN A 1 635 ? 43.906 29.498 -4.887 1.00 43.34 635 ASN A CA 1
ATOM 5041 C C . ASN A 1 635 ? 43.448 28.658 -6.082 1.00 43.34 635 ASN A C 1
ATOM 5043 O O . ASN A 1 635 ? 44.141 27.731 -6.473 1.00 43.34 635 ASN A O 1
ATOM 5047 N N . ASP A 1 636 ? 42.343 29.075 -6.698 1.00 40.62 636 ASP A N 1
ATOM 5048 C CA . ASP A 1 636 ? 42.302 29.371 -8.135 1.00 40.62 636 ASP A CA 1
ATOM 5049 C C . ASP A 1 636 ? 41.294 30.520 -8.364 1.00 40.62 636 ASP A C 1
ATOM 5051 O O . ASP A 1 636 ? 40.546 30.884 -7.461 1.00 40.62 636 ASP A O 1
ATOM 5055 N N . GLU A 1 637 ? 41.413 31.195 -9.501 1.00 42.41 637 GLU A N 1
ATOM 5056 C CA . GLU A 1 637 ? 41.054 32.596 -9.761 1.00 42.41 637 GLU A CA 1
ATOM 5057 C C . GLU A 1 637 ? 39.608 33.045 -9.437 1.00 42.41 637 GLU A C 1
ATOM 5059 O O . GLU A 1 637 ? 38.651 32.284 -9.486 1.00 42.41 637 GLU A O 1
ATOM 5064 N N . ILE A 1 638 ? 39.502 34.343 -9.119 1.00 47.59 638 ILE A N 1
ATOM 5065 C CA . ILE A 1 638 ? 38.313 35.118 -8.724 1.00 47.59 638 ILE A CA 1
ATOM 5066 C C . ILE A 1 638 ? 37.113 34.853 -9.651 1.00 47.59 638 ILE A C 1
ATOM 5068 O O . ILE A 1 638 ? 37.153 35.264 -10.807 1.00 47.59 638 ILE A O 1
ATOM 5072 N N . ASP A 1 639 ? 36.028 34.304 -9.102 1.00 45.03 639 ASP A N 1
ATOM 5073 C CA . ASP A 1 639 ? 34.677 34.340 -9.676 1.00 45.03 639 ASP A CA 1
ATOM 5074 C C . ASP A 1 639 ? 33.633 34.421 -8.540 1.00 45.03 639 ASP A C 1
ATOM 5076 O O . ASP A 1 639 ? 33.963 34.243 -7.366 1.00 45.03 639 ASP A O 1
ATOM 5080 N N . GLU A 1 640 ? 32.388 34.762 -8.878 1.00 49.19 640 GLU A N 1
ATOM 5081 C CA . GLU A 1 640 ? 31.244 35.128 -8.011 1.00 49.19 640 GLU A CA 1
ATOM 5082 C C . GLU A 1 640 ? 30.891 34.138 -6.859 1.00 49.19 640 GLU A C 1
ATOM 5084 O O . GLU A 1 640 ? 30.019 34.426 -6.041 1.00 49.19 640 GLU A O 1
ATOM 5089 N N . ASP A 1 641 ? 31.614 33.024 -6.724 1.00 54.28 641 ASP A N 1
ATOM 5090 C CA . ASP A 1 641 ? 31.387 31.912 -5.791 1.00 54.28 641 ASP A CA 1
ATOM 5091 C C . ASP A 1 641 ? 31.843 32.171 -4.332 1.00 54.28 641 ASP A C 1
ATOM 5093 O O . ASP A 1 641 ? 31.385 31.499 -3.404 1.00 54.28 641 ASP A O 1
ATOM 5097 N N . GLU A 1 642 ? 32.719 33.151 -4.072 1.00 55.25 642 GLU A N 1
ATOM 5098 C CA . GLU A 1 642 ? 33.251 33.401 -2.714 1.00 55.25 642 GLU A CA 1
ATOM 5099 C C . GLU A 1 642 ? 32.201 33.947 -1.725 1.00 55.25 642 GLU A C 1
ATOM 5101 O O . GLU A 1 642 ? 32.291 33.719 -0.511 1.00 55.25 642 GLU A O 1
ATOM 5106 N N . GLU A 1 643 ? 31.233 34.726 -2.214 1.00 56.12 643 GLU A N 1
ATOM 5107 C CA . GLU A 1 643 ? 30.162 35.281 -1.378 1.00 56.12 643 GLU A CA 1
ATOM 5108 C C . GLU A 1 643 ? 29.125 34.199 -1.054 1.00 56.12 643 GLU A C 1
ATOM 5110 O O . GLU A 1 643 ? 28.740 34.045 0.110 1.00 56.12 643 GLU A O 1
ATOM 5115 N N . ASP A 1 644 ? 28.781 33.375 -2.045 1.00 56.84 644 ASP A N 1
ATOM 5116 C CA . ASP A 1 644 ? 27.889 32.226 -1.897 1.00 56.84 644 ASP A CA 1
ATOM 5117 C C . ASP A 1 644 ? 28.475 31.167 -0.958 1.00 56.84 644 ASP A C 1
ATOM 5119 O O . ASP A 1 644 ? 27.757 30.627 -0.113 1.00 56.84 644 ASP A O 1
ATOM 5123 N N . GLU A 1 645 ? 29.788 30.922 -0.995 1.00 65.06 645 GLU A N 1
ATOM 5124 C CA . GLU A 1 645 ? 30.436 30.000 -0.063 1.00 65.06 645 GLU A CA 1
ATOM 5125 C C . GLU A 1 645 ? 30.463 30.538 1.381 1.00 65.06 645 GLU A C 1
ATOM 5127 O O . GLU A 1 645 ? 30.216 29.792 2.335 1.00 65.06 645 GLU A O 1
ATOM 5132 N N . LYS A 1 646 ? 30.679 31.847 1.577 1.00 65.81 646 LYS A N 1
ATOM 5133 C CA . LYS A 1 646 ? 30.600 32.485 2.907 1.00 65.81 646 LYS A CA 1
ATOM 5134 C C . LYS A 1 646 ? 29.175 32.469 3.464 1.00 65.81 646 LYS A C 1
ATOM 5136 O O . LYS A 1 646 ? 28.997 32.257 4.667 1.00 65.81 646 LYS A O 1
ATOM 5141 N N . VAL A 1 647 ? 28.167 32.678 2.615 1.00 66.50 647 VAL A N 1
ATOM 5142 C CA . VAL A 1 647 ? 26.746 32.575 2.986 1.00 66.50 647 VAL A CA 1
ATOM 5143 C C . VAL A 1 647 ? 26.389 31.127 3.328 1.00 66.50 647 VAL A C 1
ATOM 5145 O O . VAL A 1 647 ? 25.814 30.885 4.389 1.00 66.50 647 VAL A O 1
ATOM 5148 N N . ARG A 1 648 ? 26.813 30.158 2.508 1.00 67.44 648 ARG A N 1
ATOM 5149 C CA . ARG A 1 648 ? 26.651 28.712 2.740 1.00 67.44 648 ARG A CA 1
ATOM 5150 C C . ARG A 1 648 ? 27.241 28.280 4.082 1.00 67.44 648 ARG A C 1
ATOM 5152 O O . ARG A 1 648 ? 26.546 27.653 4.875 1.00 67.44 648 ARG A O 1
ATOM 5159 N N . ASN A 1 649 ? 28.473 28.696 4.376 1.00 71.75 649 ASN A N 1
ATOM 5160 C CA . ASN A 1 649 ? 29.158 28.390 5.634 1.00 71.75 649 ASN A CA 1
ATOM 5161 C C . ASN A 1 649 ? 28.529 29.080 6.855 1.00 71.75 649 ASN A C 1
ATOM 5163 O O . ASN A 1 649 ? 28.640 28.581 7.974 1.00 71.75 649 ASN A O 1
ATOM 5167 N N . ARG A 1 650 ? 27.873 30.236 6.680 1.00 73.31 650 ARG A N 1
ATOM 5168 C CA . ARG A 1 650 ? 27.067 30.851 7.748 1.00 73.31 650 ARG A CA 1
ATOM 5169 C C . ARG A 1 650 ? 25.796 30.055 8.019 1.00 73.31 650 ARG A C 1
ATOM 5171 O O . ARG A 1 650 ? 25.511 29.788 9.181 1.00 73.31 650 ARG A O 1
ATOM 5178 N N . LEU A 1 651 ? 25.075 29.654 6.971 1.00 73.06 651 LEU A N 1
ATOM 5179 C CA . LEU A 1 651 ? 23.825 28.903 7.098 1.00 73.06 651 LEU A CA 1
ATOM 5180 C C . LEU A 1 651 ? 24.039 27.553 7.791 1.00 73.06 651 LEU A C 1
ATOM 5182 O O . LEU A 1 651 ? 23.317 27.248 8.735 1.00 73.06 651 LEU A O 1
ATOM 5186 N N . THR A 1 652 ? 25.068 26.792 7.403 1.00 81.00 652 THR A N 1
ATOM 5187 C CA . THR A 1 652 ? 25.391 25.514 8.062 1.00 81.00 652 THR A CA 1
ATOM 5188 C C . THR A 1 652 ? 25.772 25.712 9.530 1.00 81.00 652 THR A C 1
ATOM 5190 O O . THR A 1 652 ? 25.310 24.969 10.392 1.00 81.00 652 THR A O 1
ATOM 5193 N N . LYS A 1 653 ? 26.538 26.760 9.864 1.00 82.69 653 LYS A N 1
ATOM 5194 C CA . LYS A 1 653 ? 26.867 27.094 11.262 1.00 82.69 653 LYS A CA 1
ATOM 5195 C C . LYS A 1 653 ? 25.641 27.466 12.091 1.00 82.69 653 LYS A C 1
ATOM 5197 O O . LYS A 1 653 ? 25.565 27.081 13.258 1.00 82.69 653 LYS A O 1
ATOM 5202 N N . ASP A 1 654 ? 24.704 28.214 11.520 1.00 83.94 654 ASP A N 1
ATOM 5203 C CA . ASP A 1 654 ? 23.460 28.574 12.200 1.00 83.94 654 ASP A CA 1
ATOM 5204 C C . ASP A 1 654 ? 22.561 27.342 12.394 1.00 83.94 654 ASP A C 1
ATOM 5206 O O . ASP A 1 654 ? 21.989 27.168 13.468 1.00 83.94 654 ASP A O 1
ATOM 5210 N N . GLU A 1 655 ? 22.496 26.430 11.418 1.00 86.38 655 GLU A N 1
ATOM 5211 C CA . GLU A 1 655 ? 21.807 25.139 11.553 1.00 86.38 655 GLU A CA 1
ATOM 5212 C C . GLU A 1 655 ? 22.404 24.273 12.668 1.00 86.38 655 GLU A C 1
ATOM 5214 O O . GLU A 1 655 ? 21.662 23.786 13.522 1.00 86.38 655 GLU A O 1
ATOM 5219 N N . MET A 1 656 ? 23.731 24.133 12.717 1.00 87.62 656 MET A N 1
ATOM 5220 C CA . MET A 1 656 ? 24.422 23.384 13.773 1.00 87.62 656 MET A CA 1
ATOM 5221 C C . MET A 1 656 ? 24.162 23.990 15.154 1.00 87.62 656 MET A C 1
ATOM 5223 O O . MET A 1 656 ? 23.844 23.265 16.093 1.00 87.62 656 MET A O 1
ATOM 5227 N N . LYS A 1 657 ? 24.229 25.322 15.284 1.00 86.44 657 LYS A N 1
ATOM 5228 C CA . LYS A 1 657 ? 23.890 26.018 16.535 1.00 86.44 657 LYS A CA 1
ATOM 5229 C C . LYS A 1 657 ? 22.443 25.779 16.950 1.00 86.44 657 LYS A C 1
ATOM 5231 O O . LYS A 1 657 ? 22.189 25.572 18.131 1.00 86.44 657 LYS A O 1
ATOM 5236 N N . ASN A 1 658 ? 21.509 25.783 16.001 1.00 87.06 658 ASN A N 1
ATOM 5237 C CA . ASN A 1 658 ? 20.105 25.502 16.287 1.00 87.06 658 ASN A CA 1
ATOM 5238 C C . ASN A 1 658 ? 19.913 24.060 16.779 1.00 87.06 658 ASN A C 1
ATOM 5240 O O . ASN A 1 658 ? 19.196 23.858 17.754 1.00 87.06 658 ASN A O 1
ATOM 5244 N N . ILE A 1 659 ? 20.580 23.080 16.159 1.00 88.56 659 ILE A N 1
ATOM 5245 C CA . ILE A 1 659 ? 20.563 21.677 16.601 1.00 88.56 659 ILE A CA 1
ATOM 5246 C C . ILE A 1 659 ? 21.114 21.556 18.021 1.00 88.56 659 ILE A C 1
ATOM 5248 O O . ILE A 1 659 ? 20.431 21.032 18.891 1.00 88.56 659 ILE A O 1
ATOM 5252 N N . LEU A 1 660 ? 22.308 22.095 18.272 1.00 89.44 660 LEU A N 1
ATOM 5253 C CA . LEU A 1 660 ? 22.966 22.022 19.579 1.00 89.44 660 LEU A CA 1
ATOM 5254 C C . LEU A 1 660 ? 22.233 22.824 20.669 1.00 89.44 660 LEU A C 1
ATOM 5256 O O . LEU A 1 660 ? 22.446 22.584 21.851 1.00 89.44 660 LEU A O 1
ATOM 5260 N N . SER A 1 661 ? 21.368 23.775 20.294 1.00 88.31 661 SER A N 1
ATOM 5261 C CA . SER A 1 661 ? 20.524 24.522 21.239 1.00 88.31 661 SER A CA 1
ATOM 5262 C C . SER A 1 661 ? 19.284 23.757 21.715 1.00 88.31 661 SER A C 1
ATOM 5264 O O . SER A 1 661 ? 18.603 24.211 22.636 1.00 88.31 661 SER A O 1
ATOM 5266 N N . CYS A 1 662 ? 18.962 22.622 21.090 1.00 89.38 662 CYS A N 1
ATOM 5267 C CA . CYS A 1 662 ? 17.865 21.759 21.508 1.00 89.38 662 CYS A CA 1
ATOM 5268 C C . CYS A 1 662 ? 18.154 21.145 22.889 1.00 89.38 662 CYS A C 1
ATOM 5270 O O . CYS A 1 662 ? 19.270 20.707 23.162 1.00 89.38 662 CYS A O 1
ATOM 5272 N N . SER A 1 663 ? 17.141 21.064 23.759 1.00 88.31 663 SER A N 1
ATOM 5273 C CA . SER A 1 663 ? 17.331 20.621 25.149 1.00 88.31 663 SER A CA 1
ATOM 5274 C C . SER A 1 663 ? 17.759 19.158 25.292 1.00 88.31 663 SER A C 1
ATOM 5276 O O . SER A 1 663 ? 18.224 18.781 26.364 1.00 88.31 663 SER A O 1
ATOM 5278 N N . ALA A 1 664 ? 17.645 18.343 24.236 1.00 90.00 664 ALA A N 1
ATOM 5279 C CA . ALA A 1 664 ? 18.151 16.973 24.234 1.00 90.00 664 ALA A CA 1
ATOM 5280 C C . ALA A 1 664 ? 19.670 16.873 24.446 1.00 90.00 664 ALA A C 1
ATOM 5282 O O . ALA A 1 664 ? 20.142 15.913 25.049 1.00 90.00 664 ALA A O 1
ATOM 5283 N N . PHE A 1 665 ? 20.432 17.878 24.005 1.00 90.06 665 PHE A N 1
ATOM 5284 C CA . PHE A 1 665 ? 21.888 17.927 24.186 1.00 90.06 665 PHE A CA 1
ATOM 5285 C C . PHE A 1 665 ? 22.304 18.277 25.619 1.00 90.06 665 PHE A C 1
ATOM 5287 O O . PHE A 1 665 ? 23.461 18.108 25.983 1.00 90.06 665 PHE A O 1
ATOM 5294 N N . SER A 1 666 ? 21.357 18.749 26.432 1.00 88.56 666 SER A N 1
ATOM 5295 C CA . SER A 1 666 ? 21.549 19.104 27.838 1.00 88.56 666 SER A CA 1
ATOM 5296 C C . SER A 1 666 ? 20.695 18.233 28.761 1.00 88.56 666 SER A C 1
ATOM 5298 O O . SER A 1 666 ? 20.327 18.667 29.855 1.00 88.56 666 SER A O 1
ATOM 5300 N N . TRP A 1 667 ? 20.277 17.049 28.300 1.00 91.31 667 TRP A N 1
ATOM 5301 C CA . TRP A 1 667 ? 19.478 16.150 29.122 1.00 91.31 667 TRP A CA 1
ATOM 5302 C C . TRP A 1 667 ? 20.269 15.709 30.347 1.00 91.31 667 TRP A C 1
ATOM 5304 O O . TRP A 1 667 ? 21.394 15.233 30.249 1.00 91.31 667 TRP A O 1
ATOM 5314 N N . THR A 1 668 ? 19.625 15.837 31.500 1.00 89.94 668 THR A N 1
ATOM 5315 C CA . THR A 1 668 ? 20.055 15.241 32.764 1.00 89.94 668 THR A CA 1
ATOM 5316 C C . THR A 1 668 ? 19.091 14.138 33.168 1.00 89.94 668 THR A C 1
ATOM 5318 O O . THR A 1 668 ? 17.915 14.143 32.766 1.00 89.94 668 THR A O 1
ATOM 5321 N N . ARG A 1 669 ? 19.548 13.239 34.044 1.00 88.38 669 ARG A N 1
ATOM 5322 C CA . ARG A 1 669 ? 18.713 12.189 34.639 1.00 88.38 669 ARG A CA 1
ATOM 5323 C C . ARG A 1 669 ? 17.386 12.740 35.172 1.00 88.38 669 ARG A C 1
ATOM 5325 O O . ARG A 1 669 ? 16.325 12.171 34.899 1.00 88.38 669 ARG A O 1
ATOM 5332 N N . GLN A 1 670 ? 17.441 13.851 35.911 1.00 88.00 670 GLN A N 1
ATOM 5333 C CA . GLN A 1 670 ? 16.261 14.491 36.489 1.00 88.00 670 GLN A CA 1
ATOM 5334 C C . GLN A 1 670 ? 15.319 15.012 35.398 1.00 88.00 670 GLN A C 1
ATOM 5336 O O . GLN A 1 670 ? 14.130 14.699 35.424 1.00 88.00 670 GLN A O 1
ATOM 5341 N N . SER A 1 671 ? 15.844 15.745 34.412 1.00 90.31 671 SER A N 1
ATOM 5342 C CA . SER A 1 671 ? 15.027 16.352 33.354 1.00 90.31 671 SER A CA 1
ATOM 5343 C C . SER A 1 671 ? 14.248 15.316 32.531 1.00 90.31 671 SER A C 1
ATOM 5345 O O . SER A 1 671 ? 13.061 15.503 32.256 1.00 90.31 671 SER A O 1
ATOM 5347 N N . MET A 1 672 ? 14.873 14.179 32.202 1.00 91.12 672 MET A N 1
ATOM 5348 C CA . MET A 1 672 ? 14.228 13.120 31.424 1.00 91.12 672 MET A CA 1
ATOM 5349 C C . MET A 1 672 ? 13.150 12.396 32.240 1.00 91.12 672 MET A C 1
ATOM 5351 O O . MET A 1 672 ? 12.047 12.175 31.740 1.00 91.12 672 MET A O 1
ATOM 5355 N N . CYS A 1 673 ? 13.422 12.083 33.513 1.00 89.56 673 CYS A N 1
ATOM 5356 C CA . CYS A 1 673 ? 12.435 11.474 34.417 1.00 89.56 673 CYS A CA 1
ATOM 5357 C C . CYS A 1 673 ? 11.287 12.439 34.770 1.00 89.56 673 CYS A C 1
ATOM 5359 O O . CYS A 1 673 ? 10.178 12.028 35.129 1.00 89.56 673 CYS A O 1
ATOM 5361 N N . GLU A 1 674 ? 11.525 13.748 34.695 1.00 89.56 674 GLU A N 1
ATOM 5362 C CA . GLU A 1 674 ? 10.475 14.743 34.859 1.00 89.56 674 GLU A CA 1
ATOM 5363 C C . GLU A 1 674 ? 9.516 14.781 33.670 1.00 89.56 674 GLU A C 1
ATOM 5365 O O . GLU A 1 674 ? 8.314 14.935 33.888 1.00 89.56 674 GLU A O 1
ATOM 5370 N N . LYS A 1 675 ? 10.015 14.575 32.448 1.00 89.31 675 LYS A N 1
ATOM 5371 C CA . LYS A 1 675 ? 9.201 14.562 31.225 1.00 89.31 675 LYS A CA 1
ATOM 5372 C C . LYS A 1 675 ? 8.485 13.235 30.985 1.00 89.31 675 LYS A C 1
ATOM 5374 O O . LYS A 1 675 ? 7.305 13.239 30.645 1.00 89.31 675 LYS A O 1
ATOM 5379 N N . VAL A 1 676 ? 9.160 12.106 31.197 1.00 90.75 676 VAL A N 1
ATOM 5380 C CA . VAL A 1 676 ? 8.584 10.770 30.983 1.00 90.75 676 VAL A CA 1
ATOM 5381 C C . VAL A 1 676 ? 7.995 10.247 32.290 1.00 90.75 676 VAL A C 1
ATOM 5383 O O . VAL A 1 676 ? 8.709 9.740 33.155 1.00 90.75 676 VAL A O 1
ATOM 5386 N N . LYS A 1 677 ? 6.678 10.416 32.452 1.00 84.31 677 LYS A N 1
ATOM 5387 C CA . LYS A 1 677 ? 5.940 10.003 33.661 1.00 84.31 677 LYS A CA 1
ATOM 5388 C C . LYS A 1 677 ? 5.388 8.586 33.611 1.00 84.31 677 LYS A C 1
ATOM 5390 O O . LYS A 1 677 ? 5.143 8.002 34.662 1.00 84.31 677 LYS A O 1
ATOM 5395 N N . GLU A 1 678 ? 5.157 8.071 32.414 1.00 87.44 678 GLU A N 1
ATOM 5396 C CA . GLU A 1 678 ? 4.621 6.732 32.199 1.00 87.44 678 GLU A CA 1
ATOM 5397 C C . GLU A 1 678 ? 5.751 5.698 32.133 1.00 87.44 678 GLU A C 1
ATOM 5399 O O . GLU A 1 678 ? 6.906 6.033 31.858 1.00 87.44 678 GLU A O 1
ATOM 5404 N N . ASP A 1 679 ? 5.419 4.432 32.384 1.00 88.75 679 ASP A N 1
ATOM 5405 C CA . ASP A 1 679 ? 6.382 3.343 32.243 1.00 88.75 679 ASP A CA 1
ATOM 5406 C C . ASP A 1 679 ? 6.794 3.163 30.772 1.00 88.75 679 ASP A C 1
ATOM 5408 O O . ASP A 1 679 ? 5.993 3.304 29.841 1.00 88.75 679 ASP A O 1
ATOM 5412 N N . VAL A 1 680 ? 8.063 2.820 30.562 1.00 88.31 680 VAL A N 1
ATOM 5413 C CA . VAL A 1 680 ? 8.657 2.571 29.246 1.00 88.31 680 VAL A CA 1
ATOM 5414 C C . VAL A 1 680 ? 8.877 1.078 29.037 1.00 88.31 680 VAL A C 1
ATOM 5416 O O . VAL A 1 680 ? 9.113 0.330 29.988 1.00 88.31 680 VAL A O 1
ATOM 5419 N N . GLU A 1 681 ? 8.786 0.639 27.785 1.00 88.50 681 GLU A N 1
ATOM 5420 C CA . GLU A 1 681 ? 9.068 -0.742 27.391 1.00 88.50 681 GLU A CA 1
ATOM 5421 C C . GLU A 1 681 ? 10.577 -0.951 27.240 1.00 88.50 681 GLU A C 1
ATOM 5423 O O . GLU A 1 681 ? 11.247 -0.253 26.480 1.00 88.50 681 GLU A O 1
ATOM 5428 N N . VAL A 1 682 ? 11.111 -1.912 27.991 1.00 88.38 682 VAL A N 1
ATOM 5429 C CA . VAL A 1 682 ? 12.541 -2.209 28.088 1.00 88.38 682 VAL A CA 1
ATOM 5430 C C . VAL A 1 682 ? 12.773 -3.666 27.708 1.00 88.38 682 VAL A C 1
ATOM 5432 O O . VAL A 1 682 ? 12.128 -4.565 28.255 1.00 88.38 682 VAL A O 1
ATOM 5435 N N . ALA A 1 683 ? 13.711 -3.895 26.791 1.00 88.75 683 ALA A N 1
ATOM 5436 C CA . ALA A 1 683 ? 14.206 -5.219 26.450 1.00 88.75 683 ALA A CA 1
ATOM 5437 C C . ALA A 1 683 ? 15.136 -5.725 27.558 1.00 88.75 683 ALA A C 1
ATOM 5439 O O . ALA A 1 683 ? 16.000 -4.989 28.039 1.00 88.75 683 ALA A O 1
ATOM 5440 N N . VAL A 1 684 ? 14.955 -6.978 27.967 1.00 88.25 684 VAL A N 1
ATOM 5441 C CA . VAL A 1 684 ? 15.727 -7.609 29.034 1.00 88.25 684 VAL A CA 1
ATOM 5442 C C . VAL A 1 684 ? 16.234 -8.964 28.566 1.00 88.25 684 VAL A C 1
ATOM 5444 O O . VAL A 1 684 ? 15.462 -9.800 28.094 1.00 88.25 684 VAL A O 1
ATOM 5447 N N . THR A 1 685 ? 17.536 -9.180 28.713 1.00 85.88 685 THR A N 1
ATOM 5448 C CA . THR A 1 685 ? 18.231 -10.404 28.296 1.00 85.88 685 THR A CA 1
ATOM 5449 C C . THR A 1 685 ? 19.105 -10.941 29.430 1.00 85.88 685 THR A C 1
ATOM 5451 O O . THR A 1 685 ? 19.505 -10.179 30.319 1.00 85.88 685 THR A O 1
ATOM 5454 N N . PRO A 1 686 ? 19.399 -12.253 29.441 1.00 83.50 686 PRO A N 1
ATOM 5455 C CA . PRO A 1 686 ? 20.283 -12.843 30.445 1.00 83.50 686 PRO A CA 1
ATOM 5456 C C . PRO A 1 686 ? 21.747 -12.403 30.293 1.00 83.50 686 PRO A C 1
ATOM 5458 O O . PRO A 1 686 ? 22.482 -12.411 31.272 1.00 83.50 686 PRO A O 1
ATOM 5461 N N . ASP A 1 687 ? 22.165 -12.036 29.082 1.00 79.75 687 ASP A N 1
ATOM 5462 C CA . ASP A 1 687 ? 23.569 -11.878 28.685 1.00 79.75 687 ASP A CA 1
ATOM 5463 C C . ASP A 1 687 ? 23.837 -10.621 27.835 1.00 79.75 687 ASP A C 1
ATOM 5465 O O . ASP A 1 687 ? 24.943 -10.444 27.334 1.00 79.75 687 ASP A O 1
ATOM 5469 N N . GLY A 1 688 ? 22.842 -9.746 27.650 1.00 79.25 688 GLY A N 1
ATOM 5470 C CA . GLY A 1 688 ? 22.992 -8.498 26.891 1.00 79.25 688 GLY A CA 1
ATOM 5471 C C . GLY A 1 688 ? 22.812 -8.626 25.379 1.00 79.25 688 GLY A C 1
ATOM 5472 O O . GLY A 1 688 ? 22.787 -7.605 24.691 1.00 79.25 688 GLY A O 1
ATOM 5473 N N . ARG A 1 689 ? 22.626 -9.849 24.865 1.00 79.94 689 ARG A N 1
ATOM 5474 C CA . ARG A 1 689 ? 22.481 -10.139 23.433 1.00 79.94 689 ARG A CA 1
ATOM 5475 C C . ARG A 1 689 ? 21.010 -10.156 23.029 1.00 79.94 689 ARG A C 1
ATOM 5477 O O . ARG A 1 689 ? 20.347 -11.187 23.081 1.00 79.94 689 ARG A O 1
ATOM 5484 N N . ALA A 1 690 ? 20.478 -8.996 22.663 1.00 75.06 690 ALA A N 1
ATOM 5485 C CA . ALA A 1 690 ? 19.136 -8.924 22.092 1.00 75.06 690 ALA A CA 1
ATOM 5486 C C . ALA A 1 690 ? 19.155 -9.347 20.614 1.00 75.06 690 ALA A C 1
ATOM 5488 O O . ALA A 1 690 ? 20.170 -9.163 19.937 1.00 75.06 690 ALA A O 1
ATOM 5489 N N . ASP A 1 691 ? 18.051 -9.935 20.137 1.00 81.50 691 ASP A N 1
ATOM 5490 C CA . ASP A 1 691 ? 17.842 -10.305 18.729 1.00 81.50 691 ASP A CA 1
ATOM 5491 C C . ASP A 1 691 ? 19.047 -11.081 18.166 1.00 81.50 691 ASP A C 1
ATOM 5493 O O . ASP A 1 691 ? 19.748 -10.646 17.252 1.00 81.50 691 ASP A O 1
ATOM 5497 N N . SER A 1 692 ? 19.368 -12.200 18.818 1.00 84.25 692 SER A N 1
ATOM 5498 C CA . SER A 1 692 ? 20.616 -12.950 18.627 1.00 84.25 692 SER A CA 1
ATOM 5499 C C . SER A 1 692 ? 20.364 -14.455 18.556 1.00 84.25 692 SER A C 1
ATOM 5501 O O . SER A 1 692 ? 19.313 -14.943 18.972 1.00 84.25 692 SER A O 1
ATOM 5503 N N . LEU A 1 693 ? 21.338 -15.210 18.036 1.00 85.56 693 LEU A N 1
ATOM 5504 C CA . LEU A 1 693 ? 21.257 -16.672 17.997 1.00 85.56 693 LEU A CA 1
ATOM 5505 C C . LEU A 1 693 ? 21.639 -17.294 19.345 1.00 85.56 693 LEU A C 1
ATOM 5507 O O . LEU A 1 693 ? 22.704 -17.001 19.890 1.00 85.56 693 LEU A O 1
ATOM 5511 N N . TYR A 1 694 ? 20.811 -18.217 19.829 1.00 84.12 694 TYR A N 1
ATOM 5512 C CA . TYR A 1 694 ? 21.075 -19.067 20.990 1.00 84.12 694 TYR A CA 1
ATOM 5513 C C . TYR A 1 694 ? 21.120 -20.536 20.566 1.00 84.12 694 TYR A C 1
ATOM 5515 O O . TYR A 1 694 ? 20.436 -20.942 19.629 1.00 84.12 694 TYR A O 1
ATOM 5523 N N . ARG A 1 695 ? 21.934 -21.341 21.259 1.00 81.56 695 ARG A N 1
ATOM 5524 C CA . ARG A 1 695 ? 21.977 -22.795 21.062 1.00 81.56 695 ARG A CA 1
ATOM 5525 C C . ARG A 1 695 ? 21.032 -23.479 22.045 1.00 81.56 695 ARG A C 1
ATOM 5527 O O . ARG A 1 695 ? 21.163 -23.265 23.249 1.00 81.56 695 ARG A O 1
ATOM 5534 N N . LEU A 1 696 ? 20.126 -24.306 21.535 1.00 78.00 696 LEU A N 1
ATOM 5535 C CA . LEU A 1 696 ? 19.204 -25.131 22.314 1.00 78.00 696 LEU A CA 1
ATOM 5536 C C . LEU A 1 696 ? 19.489 -26.625 22.080 1.00 78.00 696 LEU A C 1
ATOM 5538 O O . LEU A 1 696 ? 19.830 -27.001 20.959 1.00 78.00 696 LEU A O 1
ATOM 5542 N N . PRO A 1 697 ? 19.336 -27.499 23.090 1.00 72.25 697 PRO A N 1
ATOM 5543 C CA . PRO A 1 697 ? 19.376 -28.947 22.882 1.00 72.25 697 PRO A CA 1
ATOM 5544 C C . PRO A 1 697 ? 18.218 -29.385 21.973 1.00 72.25 697 PRO A C 1
ATOM 5546 O O . PRO A 1 697 ? 17.084 -28.952 22.188 1.00 72.25 697 PRO A O 1
ATOM 5549 N N . ARG A 1 698 ? 18.462 -30.247 20.974 1.00 56.00 698 ARG A N 1
ATOM 5550 C CA . ARG A 1 698 ? 17.373 -30.798 20.148 1.00 56.00 698 ARG A CA 1
ATOM 5551 C C . ARG A 1 698 ? 16.395 -31.611 21.013 1.00 56.00 698 ARG A C 1
ATOM 5553 O O . ARG A 1 698 ? 16.836 -32.377 21.874 1.00 56.00 698 ARG A O 1
ATOM 5560 N N . PRO A 1 699 ? 15.072 -31.511 20.787 1.00 49.28 699 PRO A N 1
ATOM 5561 C CA . PRO A 1 699 ? 14.114 -32.368 21.473 1.00 49.28 699 PRO A CA 1
ATOM 5562 C C . PRO A 1 699 ? 14.376 -33.836 21.108 1.00 49.28 699 PRO A C 1
ATOM 5564 O O . PRO A 1 699 ? 14.429 -34.195 19.930 1.00 49.28 699 PRO A O 1
ATOM 5567 N N . GLN A 1 700 ? 14.532 -34.697 22.120 1.00 41.28 700 GLN A N 1
ATOM 5568 C CA . GLN A 1 700 ? 14.603 -36.145 21.926 1.00 41.28 700 GLN A CA 1
ATOM 5569 C C . GLN A 1 700 ? 13.288 -36.616 21.301 1.00 41.28 700 GLN A C 1
ATOM 5571 O O . GLN A 1 700 ? 12.270 -36.756 21.980 1.00 41.28 700 GLN A O 1
ATOM 5576 N N . SER A 1 701 ? 13.299 -36.841 19.989 1.00 35.34 701 SER A N 1
ATOM 5577 C CA . SER A 1 701 ? 12.162 -37.427 19.291 1.00 35.34 701 SER A CA 1
ATOM 5578 C C . SER A 1 701 ? 11.833 -38.776 19.941 1.00 35.34 701 SER A C 1
ATOM 5580 O O . SER A 1 701 ? 12.734 -39.582 20.190 1.00 35.34 701 SER A O 1
ATOM 5582 N N . ARG A 1 702 ? 10.554 -39.018 20.261 1.00 33.94 702 ARG A N 1
ATOM 5583 C CA . ARG A 1 702 ? 10.051 -40.302 20.775 1.00 33.94 702 ARG A CA 1
ATOM 5584 C C . ARG A 1 702 ? 10.366 -41.405 19.754 1.00 33.94 702 ARG A C 1
ATOM 5586 O O . ARG A 1 702 ? 9.540 -41.731 18.907 1.00 33.94 702 ARG A O 1
ATOM 5593 N N . ARG A 1 703 ? 11.555 -42.006 19.836 1.00 31.16 703 ARG A N 1
ATOM 5594 C CA . ARG A 1 703 ? 11.890 -43.223 19.095 1.00 31.16 703 ARG A CA 1
ATOM 5595 C C . ARG A 1 703 ? 11.067 -44.369 19.672 1.00 31.16 703 ARG A C 1
ATOM 5597 O O . ARG A 1 703 ? 11.240 -44.768 20.823 1.00 31.16 703 ARG A O 1
ATOM 5604 N N . GLY A 1 704 ? 10.152 -44.877 18.851 1.00 31.58 704 GLY A N 1
ATOM 5605 C CA . GLY A 1 704 ? 9.524 -46.171 19.059 1.00 31.58 704 GLY A CA 1
ATOM 5606 C C . GLY A 1 704 ? 10.580 -47.267 19.210 1.00 31.58 704 GLY A C 1
ATOM 5607 O O . GLY A 1 704 ? 11.652 -47.212 18.611 1.00 31.58 704 GLY A O 1
ATOM 5608 N N . PHE A 1 705 ? 10.248 -48.248 20.043 1.00 31.55 705 PHE A N 1
ATOM 5609 C CA . PHE A 1 705 ? 10.997 -49.478 20.273 1.00 31.55 705 PHE A CA 1
ATOM 5610 C C . PHE A 1 705 ? 11.477 -50.123 18.966 1.00 31.55 705 PHE A C 1
ATOM 5612 O O . PHE A 1 705 ? 10.690 -50.802 18.320 1.00 31.55 705 PHE A O 1
ATOM 5619 N N . TYR A 1 706 ? 12.765 -50.009 18.650 1.00 30.62 706 TYR A N 1
ATOM 5620 C CA . TYR A 1 706 ? 13.548 -51.088 18.047 1.00 30.62 706 TYR A CA 1
ATOM 5621 C C . TYR A 1 706 ? 14.981 -51.001 18.582 1.00 30.62 706 TYR A C 1
ATOM 5623 O O . TYR A 1 706 ? 15.625 -49.958 18.515 1.00 30.62 706 TYR A O 1
ATOM 5631 N N . ASN A 1 707 ? 15.424 -52.103 19.190 1.00 34.03 707 ASN A N 1
ATOM 5632 C CA . ASN A 1 707 ? 16.801 -52.324 19.612 1.00 34.03 707 ASN A CA 1
ATOM 5633 C C . ASN A 1 707 ? 17.687 -52.415 18.372 1.00 34.03 707 ASN A C 1
ATOM 5635 O O . ASN A 1 707 ? 17.465 -53.315 17.569 1.00 34.03 707 ASN A O 1
ATOM 5639 N N . GLU A 1 708 ? 18.723 -51.592 18.292 1.00 33.94 708 GLU A N 1
ATOM 5640 C CA . GLU A 1 708 ? 19.955 -51.940 17.590 1.00 33.94 708 GLU A CA 1
ATOM 5641 C C . GLU A 1 708 ? 21.128 -51.270 18.315 1.00 33.94 708 GLU A C 1
ATOM 5643 O O . GLU A 1 708 ? 21.006 -50.175 18.866 1.00 33.94 708 GLU A O 1
ATOM 5648 N N . GLU A 1 709 ? 22.196 -52.046 18.459 1.00 35.62 709 GLU A N 1
ATOM 5649 C CA . GLU A 1 709 ? 23.325 -51.822 19.353 1.00 35.62 709 GLU A CA 1
ATOM 5650 C C . GLU A 1 709 ? 24.146 -50.592 18.943 1.00 35.62 709 GLU A C 1
ATOM 5652 O O . GLU A 1 709 ? 24.330 -50.306 17.763 1.00 35.62 709 GLU A O 1
ATOM 5657 N N . LYS A 1 710 ? 24.617 -49.862 19.958 1.00 34.03 710 LYS A N 1
ATOM 5658 C CA . LYS A 1 710 ? 25.495 -48.698 19.850 1.00 34.03 710 LYS A CA 1
ATOM 5659 C C . LYS A 1 710 ? 26.876 -49.096 19.321 1.00 34.03 710 LYS A C 1
ATOM 5661 O O . LYS A 1 710 ? 27.535 -49.919 19.955 1.00 34.03 710 LYS A O 1
ATOM 5666 N N . ASP A 1 711 ? 27.339 -48.394 18.293 1.00 31.75 711 ASP A N 1
ATOM 5667 C CA . ASP A 1 711 ? 28.740 -47.988 18.200 1.00 31.75 711 ASP A CA 1
ATOM 5668 C C . ASP A 1 711 ? 28.855 -46.632 18.921 1.00 31.75 711 ASP A C 1
ATOM 5670 O O . ASP A 1 711 ? 28.200 -45.654 18.561 1.00 31.75 711 ASP A O 1
ATOM 5674 N N . GLU A 1 712 ? 29.593 -46.615 20.031 1.00 43.88 712 GLU A N 1
ATOM 5675 C CA . GLU A 1 712 ? 29.957 -45.410 20.779 1.00 43.88 712 GLU A CA 1
ATOM 5676 C C . GLU A 1 712 ? 31.260 -44.887 20.170 1.00 43.88 712 GLU A C 1
ATOM 5678 O O . GLU A 1 712 ? 32.257 -45.590 20.284 1.00 43.88 712 GLU A O 1
ATOM 5683 N N . ASP A 1 713 ? 31.209 -43.744 19.468 1.00 38.59 713 ASP A N 1
ATOM 5684 C CA . ASP A 1 713 ? 32.289 -42.745 19.286 1.00 38.59 713 ASP A CA 1
ATOM 5685 C C . ASP A 1 713 ? 31.988 -41.808 18.082 1.00 38.59 713 ASP A C 1
ATOM 5687 O O . ASP A 1 713 ? 32.763 -41.750 17.130 1.00 38.59 713 ASP A O 1
ATOM 5691 N N . GLU A 1 714 ? 30.879 -41.052 18.100 1.00 34.50 714 GLU A N 1
ATOM 5692 C CA . GLU A 1 714 ? 30.684 -39.896 17.197 1.00 34.50 714 GLU A CA 1
ATOM 5693 C C . GLU A 1 714 ? 30.106 -38.694 17.982 1.00 34.50 714 GLU A C 1
ATOM 5695 O O . GLU A 1 714 ? 28.965 -38.706 18.436 1.00 34.50 714 GLU A O 1
ATOM 5700 N N . ASP A 1 715 ? 30.984 -37.714 18.220 1.00 38.44 715 ASP A N 1
ATOM 5701 C CA . ASP A 1 715 ? 30.797 -36.274 18.462 1.00 38.44 715 ASP A CA 1
ATOM 5702 C C . ASP A 1 715 ? 29.513 -35.764 19.172 1.00 38.44 715 ASP A C 1
ATOM 5704 O O . ASP A 1 715 ? 28.489 -35.477 18.555 1.00 38.44 715 ASP A O 1
ATOM 5708 N N . GLU A 1 716 ? 29.628 -35.453 20.475 1.00 38.56 716 GLU A N 1
ATOM 5709 C CA . GLU A 1 716 ? 28.616 -34.739 21.294 1.00 38.56 716 GLU A CA 1
ATOM 5710 C C . GLU A 1 716 ? 28.272 -33.304 20.799 1.00 38.56 716 GLU A C 1
ATOM 5712 O O . GLU A 1 716 ? 27.414 -32.638 21.380 1.00 38.56 716 GLU A O 1
ATOM 5717 N N . ASP A 1 717 ? 28.894 -32.809 19.721 1.00 42.81 717 ASP A N 1
ATOM 5718 C CA . ASP A 1 717 ? 28.652 -31.472 19.153 1.00 42.81 717 ASP A CA 1
ATOM 5719 C C . ASP A 1 717 ? 27.512 -31.422 18.101 1.00 42.81 717 ASP A C 1
ATOM 5721 O O . ASP A 1 717 ? 27.087 -30.326 17.718 1.00 42.81 717 ASP A O 1
ATOM 5725 N N . GLU A 1 718 ? 26.960 -32.560 17.647 1.00 46.06 718 GLU A N 1
ATOM 5726 C CA . GLU A 1 718 ? 25.910 -32.596 16.601 1.00 46.06 718 GLU A CA 1
ATOM 5727 C C . GLU A 1 718 ? 24.453 -32.437 17.108 1.00 46.06 718 GLU A C 1
ATOM 5729 O O . GLU A 1 718 ? 23.513 -32.327 16.308 1.00 46.06 718 GLU A O 1
ATOM 5734 N N . GLU A 1 719 ? 24.222 -32.370 18.425 1.00 51.28 719 GLU A N 1
ATOM 5735 C CA . GLU A 1 719 ? 22.865 -32.414 19.008 1.00 51.28 719 GLU A CA 1
ATOM 5736 C C . GLU A 1 719 ? 22.221 -31.047 19.338 1.00 51.28 719 GLU A C 1
ATOM 5738 O O . GLU A 1 719 ? 21.059 -31.006 19.754 1.00 51.28 719 GLU A O 1
ATOM 5743 N N . ALA A 1 720 ? 22.905 -29.913 19.133 1.00 62.81 720 ALA A N 1
ATOM 5744 C CA . ALA A 1 720 ? 22.375 -28.578 19.457 1.00 62.81 720 ALA A CA 1
ATOM 5745 C C . ALA A 1 720 ? 21.881 -27.791 18.221 1.00 62.81 720 ALA A C 1
ATOM 5747 O O . ALA A 1 720 ? 22.574 -27.682 17.210 1.00 62.81 720 ALA A O 1
ATOM 5748 N N . GLU A 1 721 ? 20.694 -27.184 18.306 1.00 82.25 721 GLU A N 1
ATOM 5749 C CA . GLU A 1 721 ? 20.100 -26.321 17.274 1.00 82.25 721 GLU A CA 1
ATOM 5750 C C . GLU A 1 721 ? 20.354 -24.829 17.560 1.00 82.25 721 GLU A C 1
ATOM 5752 O O . GLU A 1 721 ? 20.249 -24.384 18.701 1.00 82.25 721 GLU A O 1
ATOM 5757 N N . GLU A 1 722 ? 20.668 -24.036 16.526 1.00 85.94 722 GLU A N 1
ATOM 5758 C CA . GLU A 1 722 ? 20.757 -22.566 16.604 1.00 85.94 722 GLU A CA 1
ATOM 5759 C C . GLU A 1 722 ? 19.377 -21.933 16.312 1.00 85.94 722 GLU A C 1
ATOM 5761 O O . GLU A 1 722 ? 18.796 -22.172 15.253 1.00 85.94 722 GLU A O 1
ATOM 5766 N N . VAL A 1 723 ? 18.869 -21.100 17.227 1.00 85.88 723 VAL A N 1
ATOM 5767 C CA . VAL A 1 723 ? 17.553 -20.433 17.156 1.00 85.88 723 VAL A CA 1
ATOM 5768 C C . VAL A 1 723 ? 17.720 -18.926 17.355 1.00 85.88 723 VAL A C 1
ATOM 5770 O O . VAL A 1 723 ? 18.495 -18.500 18.209 1.00 85.88 723 VAL A O 1
ATOM 5773 N N . PHE A 1 724 ? 16.993 -18.110 16.591 1.00 89.25 724 PHE A N 1
ATOM 5774 C CA . PHE A 1 724 ? 16.911 -16.664 16.807 1.00 89.25 724 PHE A CA 1
ATOM 5775 C C . PHE A 1 724 ? 15.983 -16.342 17.981 1.00 89.25 724 PHE A C 1
ATOM 5777 O O . PHE A 1 724 ? 14.816 -16.727 17.962 1.00 89.25 724 PHE A O 1
ATOM 5784 N N . VAL A 1 725 ? 16.477 -15.619 18.988 1.00 86.69 725 VAL A N 1
ATOM 5785 C CA . VAL A 1 725 ? 15.709 -15.321 20.204 1.00 86.69 725 VAL A CA 1
ATOM 5786 C C . VAL A 1 725 ? 15.563 -13.818 20.419 1.00 86.69 725 VAL A C 1
ATOM 5788 O O . VAL A 1 725 ? 16.549 -13.092 20.571 1.00 86.69 725 VAL A O 1
ATOM 5791 N N . GLN A 1 726 ? 14.313 -13.369 20.489 1.00 87.50 726 GLN A N 1
ATOM 5792 C CA . GLN A 1 726 ? 13.938 -12.008 20.861 1.00 87.50 726 GLN A CA 1
ATOM 5793 C C . GLN A 1 726 ? 14.070 -11.787 22.379 1.00 87.50 726 GLN A C 1
ATOM 5795 O O . GLN A 1 726 ? 13.849 -12.713 23.170 1.00 87.50 726 GLN A O 1
ATOM 5800 N N . PRO A 1 727 ? 14.407 -10.568 22.832 1.00 88.62 727 PRO A N 1
ATOM 5801 C CA . PRO A 1 727 ? 14.513 -10.266 24.256 1.00 88.62 727 PRO A CA 1
ATOM 5802 C C . PRO A 1 727 ? 13.148 -10.304 24.961 1.00 88.62 727 PRO A C 1
ATOM 5804 O O . PRO A 1 727 ? 12.104 -10.083 24.350 1.00 88.62 727 PRO A O 1
ATOM 5807 N N . ALA A 1 728 ? 13.152 -10.492 26.283 1.00 86.62 728 ALA A N 1
ATOM 5808 C CA . ALA A 1 728 ? 11.941 -10.334 27.083 1.00 86.62 728 ALA A CA 1
ATOM 5809 C C . ALA A 1 728 ? 11.580 -8.845 27.182 1.00 86.62 728 ALA A C 1
ATOM 5811 O O . ALA A 1 728 ? 12.463 -8.008 27.358 1.00 86.62 728 ALA A O 1
ATOM 5812 N N . THR A 1 729 ? 10.297 -8.487 27.132 1.00 87.62 729 THR A N 1
ATOM 5813 C CA . THR A 1 729 ? 9.858 -7.091 27.308 1.00 87.62 729 THR A CA 1
ATOM 5814 C C . THR A 1 729 ? 9.272 -6.869 28.700 1.00 87.62 729 THR A C 1
ATOM 5816 O O . THR A 1 729 ? 8.377 -7.595 29.133 1.00 87.62 729 THR A O 1
ATOM 5819 N N . ILE A 1 730 ? 9.749 -5.840 29.407 1.00 87.81 730 ILE A N 1
ATOM 5820 C CA . ILE A 1 730 ? 9.234 -5.423 30.720 1.00 87.81 730 ILE A CA 1
ATOM 5821 C C . ILE A 1 730 ? 8.900 -3.932 30.687 1.00 87.81 730 ILE A C 1
ATOM 5823 O O . ILE A 1 730 ? 9.613 -3.150 30.065 1.00 87.81 730 ILE A O 1
ATOM 5827 N N . LYS A 1 731 ? 7.841 -3.526 31.395 1.00 87.56 731 LYS A N 1
ATOM 5828 C CA . LYS A 1 731 ? 7.515 -2.114 31.632 1.00 87.56 731 LYS A CA 1
ATOM 5829 C C . LYS A 1 731 ? 8.114 -1.637 32.953 1.00 87.56 731 LYS A C 1
ATOM 5831 O O . LYS A 1 731 ? 7.974 -2.320 33.967 1.00 87.56 731 LYS A O 1
ATOM 5836 N N . MET A 1 732 ? 8.799 -0.497 32.939 1.00 89.50 732 MET A N 1
ATOM 5837 C CA . MET A 1 732 ? 9.315 0.152 34.150 1.00 89.50 732 MET A CA 1
ATOM 5838 C C . MET A 1 732 ? 9.486 1.657 33.956 1.00 89.50 732 MET A C 1
ATOM 5840 O O . MET A 1 732 ? 9.620 2.124 32.829 1.00 89.50 732 MET A O 1
ATOM 5844 N N . SER A 1 733 ? 9.545 2.410 35.053 1.00 91.38 733 SER A N 1
ATOM 5845 C CA . SER A 1 733 ? 9.817 3.847 34.987 1.00 91.38 733 SER A CA 1
ATOM 5846 C C . SER A 1 733 ? 11.232 4.132 34.472 1.00 91.38 733 SER A C 1
ATOM 5848 O O . SER A 1 733 ? 12.162 3.352 34.709 1.00 91.38 733 SER A O 1
ATOM 5850 N N . LEU A 1 734 ? 11.424 5.290 33.833 1.00 89.31 734 LEU A N 1
ATOM 5851 C CA . LEU A 1 734 ? 12.734 5.702 33.322 1.00 89.31 734 LEU A CA 1
ATOM 5852 C C . LEU A 1 734 ? 13.785 5.830 34.442 1.00 89.31 734 LEU A C 1
ATOM 5854 O O . LEU A 1 734 ? 14.937 5.448 34.253 1.00 89.31 73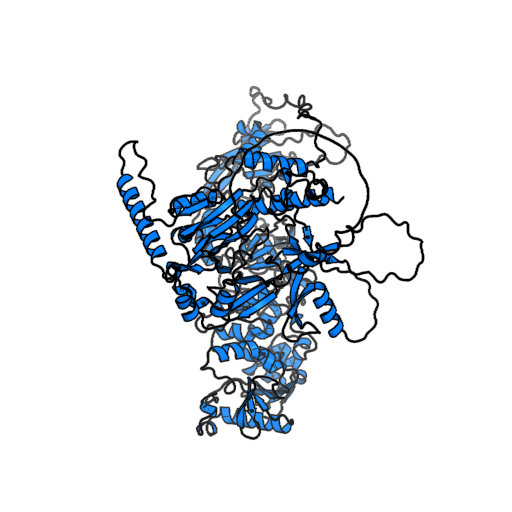4 LEU A O 1
ATOM 5858 N N . SER A 1 735 ? 13.381 6.269 35.640 1.00 89.00 735 SER A N 1
ATOM 5859 C CA . SER A 1 735 ? 14.281 6.307 36.802 1.00 89.00 735 SER A CA 1
ATOM 5860 C C . SER A 1 735 ? 14.744 4.908 37.200 1.00 89.00 735 SER A C 1
ATOM 5862 O O . SER A 1 735 ? 15.928 4.704 37.444 1.00 89.00 735 SER A O 1
ATOM 5864 N N . THR A 1 736 ? 13.828 3.936 37.241 1.00 88.69 736 THR A N 1
ATOM 5865 C CA . THR A 1 736 ? 14.167 2.542 37.558 1.00 88.69 736 THR A CA 1
ATOM 5866 C C . THR A 1 736 ? 15.091 1.935 36.506 1.00 88.69 736 THR A C 1
ATOM 5868 O O . THR A 1 736 ? 15.981 1.163 36.858 1.00 88.69 736 THR A O 1
ATOM 5871 N N . LEU A 1 737 ? 14.901 2.278 35.228 1.00 89.38 737 LEU A N 1
ATOM 5872 C CA . LEU A 1 737 ? 15.812 1.871 34.162 1.00 89.38 737 LEU A CA 1
ATOM 5873 C C . LEU A 1 737 ? 17.215 2.440 34.396 1.00 89.38 737 LEU A C 1
ATOM 5875 O O . LEU A 1 737 ? 18.177 1.679 34.379 1.00 89.38 737 LEU A O 1
ATOM 5879 N N . PHE A 1 738 ? 17.340 3.741 34.670 1.00 89.12 738 PHE A N 1
ATOM 5880 C CA . PHE A 1 738 ? 18.638 4.352 34.960 1.00 89.12 738 PHE A CA 1
ATOM 5881 C C . PHE A 1 738 ? 19.324 3.715 36.171 1.00 89.12 738 PHE A C 1
ATOM 5883 O O . PHE A 1 738 ? 20.501 3.392 36.084 1.00 89.12 738 PHE A O 1
ATOM 5890 N N . ASP A 1 739 ? 18.599 3.432 37.256 1.00 85.12 739 ASP A N 1
ATOM 5891 C CA . ASP A 1 739 ? 19.174 2.727 38.413 1.00 85.12 739 ASP A CA 1
ATOM 5892 C C . ASP A 1 739 ? 19.731 1.348 38.054 1.00 85.12 739 ASP A C 1
ATOM 5894 O O . ASP A 1 739 ? 20.741 0.927 38.606 1.00 85.12 739 ASP A O 1
ATOM 5898 N N . LYS A 1 740 ? 19.086 0.647 37.119 1.00 85.50 740 LYS A N 1
ATOM 5899 C CA . LYS A 1 740 ? 19.502 -0.685 36.666 1.00 85.50 740 LYS A CA 1
ATOM 5900 C C . LYS A 1 740 ? 20.655 -0.656 35.666 1.00 85.50 740 LYS A C 1
ATOM 5902 O O . LYS A 1 740 ? 21.428 -1.605 35.633 1.00 85.50 740 LYS A O 1
ATOM 5907 N N . LEU A 1 741 ? 20.759 0.399 34.858 1.00 82.75 741 LEU A N 1
ATOM 5908 C CA . LEU A 1 741 ? 21.845 0.590 33.889 1.00 82.75 741 LEU A CA 1
ATOM 5909 C C . LEU A 1 741 ? 23.146 1.081 34.538 1.00 82.75 741 LEU A C 1
ATOM 5911 O O . LEU A 1 741 ? 24.209 0.905 33.954 1.00 82.75 741 LEU A O 1
ATOM 5915 N N . LEU A 1 742 ? 23.053 1.707 35.715 1.00 70.31 742 LEU A N 1
ATOM 5916 C CA . LEU A 1 742 ? 24.159 2.380 36.405 1.00 70.31 742 LEU A CA 1
ATOM 5917 C C . LEU A 1 742 ? 24.708 1.593 37.607 1.00 70.31 742 LEU A C 1
ATOM 5919 O O . LEU A 1 742 ? 25.453 2.147 38.414 1.00 70.31 742 LEU A O 1
ATOM 5923 N N . ILE A 1 743 ? 24.344 0.314 37.754 1.00 60.78 743 ILE A N 1
ATOM 5924 C CA . ILE A 1 743 ? 24.946 -0.559 38.771 1.00 60.78 743 ILE A CA 1
ATOM 5925 C C . ILE A 1 743 ? 26.411 -0.803 38.363 1.00 60.78 743 ILE A C 1
ATOM 5927 O O . ILE A 1 743 ? 26.623 -1.282 37.246 1.00 60.78 743 ILE A O 1
ATOM 5931 N N . PRO A 1 744 ? 27.406 -0.492 39.219 1.00 47.38 744 PRO A N 1
ATOM 5932 C CA . PRO A 1 744 ? 28.812 -0.727 38.904 1.00 47.38 744 PRO A CA 1
ATOM 5933 C C . PRO A 1 744 ? 29.035 -2.204 38.575 1.00 47.38 744 PRO A C 1
ATOM 5935 O O . PRO A 1 744 ? 28.611 -3.079 39.332 1.00 47.38 744 PRO A O 1
ATOM 5938 N N . GLN A 1 745 ? 29.675 -2.484 37.442 1.00 45.31 745 GLN A N 1
ATOM 5939 C CA . GLN A 1 745 ? 30.381 -3.750 37.291 1.00 45.31 745 GLN A CA 1
ATOM 5940 C C . GLN A 1 745 ? 31.696 -3.547 38.035 1.00 45.31 745 GLN A C 1
ATOM 5942 O O . GLN A 1 745 ? 32.413 -2.617 37.689 1.00 45.31 745 GLN A O 1
ATOM 5947 N N . ASP A 1 746 ? 31.927 -4.301 39.112 1.00 33.38 746 ASP A N 1
ATOM 5948 C CA . ASP A 1 746 ? 33.135 -4.169 39.931 1.00 33.38 746 ASP A CA 1
ATOM 5949 C C . ASP A 1 746 ? 34.377 -4.199 39.024 1.00 33.38 746 ASP A C 1
ATOM 5951 O O . ASP A 1 746 ? 34.591 -5.175 38.300 1.00 33.38 746 ASP A O 1
ATOM 5955 N N . ASP A 1 747 ? 35.132 -3.098 39.042 1.00 34.59 747 ASP A N 1
ATOM 5956 C CA . ASP A 1 747 ? 36.400 -2.941 38.340 1.00 34.59 747 ASP A CA 1
ATOM 5957 C C . ASP A 1 747 ? 37.404 -3.987 38.849 1.00 34.59 747 ASP A C 1
ATOM 5959 O O . ASP A 1 747 ? 37.516 -4.236 40.054 1.00 34.59 747 ASP A O 1
ATOM 5963 N N . ASP A 1 748 ? 38.126 -4.597 37.910 1.00 36.53 748 ASP A N 1
ATOM 5964 C CA . ASP A 1 748 ? 39.311 -5.404 38.174 1.00 36.53 748 ASP A CA 1
ATOM 5965 C C . ASP A 1 748 ? 40.294 -4.580 39.029 1.00 36.53 748 ASP A C 1
ATOM 5967 O O . ASP A 1 748 ? 40.766 -3.526 38.602 1.00 36.53 748 ASP A O 1
ATOM 5971 N N . GLU A 1 749 ? 40.582 -5.037 40.253 1.00 33.53 749 GLU A N 1
ATOM 5972 C CA . GLU A 1 749 ? 41.618 -4.444 41.102 1.00 33.53 749 GLU A CA 1
ATOM 5973 C C . GLU A 1 749 ? 42.969 -4.514 40.364 1.00 33.53 749 GLU A C 1
ATOM 5975 O O . GLU A 1 749 ? 43.521 -5.595 40.144 1.00 33.53 749 GLU A O 1
ATOM 5980 N N . GLU A 1 750 ? 43.489 -3.347 39.974 1.00 36.00 750 GLU A N 1
ATOM 5981 C CA . GLU A 1 750 ? 44.882 -3.143 39.581 1.00 36.00 750 GLU A CA 1
ATOM 5982 C C . GLU A 1 750 ? 45.793 -3.526 40.763 1.00 36.00 750 GLU A C 1
ATOM 5984 O O . GLU A 1 750 ? 45.855 -2.821 41.772 1.00 36.00 750 GLU A O 1
ATOM 5989 N N . GLU A 1 751 ? 46.507 -4.650 40.654 1.00 31.97 751 GLU A N 1
ATOM 5990 C CA . GLU A 1 751 ? 47.709 -4.901 41.456 1.00 31.97 751 GLU A CA 1
ATOM 5991 C C . GLU A 1 751 ? 48.891 -4.177 40.792 1.00 31.97 751 GLU A C 1
ATOM 5993 O O . GLU A 1 751 ? 49.550 -4.713 39.899 1.00 31.97 751 GLU A O 1
ATOM 5998 N N . ASP A 1 752 ? 49.150 -2.947 41.236 1.00 31.05 752 ASP A N 1
ATOM 5999 C CA . ASP A 1 752 ? 50.483 -2.348 41.178 1.00 31.05 752 ASP A CA 1
ATOM 6000 C C . ASP A 1 752 ? 51.350 -2.995 42.270 1.00 31.05 752 ASP A C 1
ATOM 6002 O O . ASP A 1 752 ? 51.002 -2.930 43.448 1.00 31.05 752 ASP A O 1
ATOM 6006 N N . ASP A 1 753 ? 52.492 -3.578 41.897 1.00 31.02 753 ASP A N 1
ATOM 6007 C CA . ASP A 1 753 ? 53.697 -3.514 42.728 1.00 31.02 753 ASP A CA 1
ATOM 6008 C C . ASP A 1 753 ? 54.981 -3.704 41.891 1.00 31.02 753 ASP A C 1
ATOM 6010 O O . ASP A 1 753 ? 55.092 -4.546 40.996 1.00 31.02 753 ASP A O 1
ATOM 6014 N N . ASP A 1 754 ? 55.931 -2.840 42.231 1.00 29.66 754 ASP A N 1
ATOM 6015 C CA . ASP A 1 754 ? 57.208 -2.467 41.626 1.00 29.66 754 ASP A CA 1
ATOM 6016 C C . ASP A 1 754 ? 58.264 -3.567 41.331 1.00 29.66 754 ASP A C 1
ATOM 6018 O O . ASP A 1 754 ? 58.413 -4.554 42.047 1.00 29.66 754 ASP A O 1
ATOM 6022 N N . GLU A 1 755 ? 59.065 -3.276 40.290 1.00 30.78 755 GLU A N 1
ATOM 6023 C CA . GLU A 1 755 ? 60.543 -3.357 40.174 1.00 30.78 755 GLU A CA 1
ATOM 6024 C C . GLU A 1 755 ? 61.301 -4.611 40.696 1.00 30.78 755 GLU A C 1
ATOM 6026 O O . GLU A 1 755 ? 61.298 -4.904 41.881 1.00 30.78 755 GLU A O 1
ATOM 6031 N N . TYR A 1 756 ? 62.049 -5.307 39.817 1.00 26.59 756 TYR A N 1
ATOM 6032 C CA . TYR A 1 756 ? 63.504 -5.587 39.928 1.00 26.59 756 TYR A CA 1
ATOM 6033 C C . TYR A 1 756 ? 64.004 -6.526 38.804 1.00 26.59 756 TYR A C 1
ATOM 6035 O O . TYR A 1 756 ? 63.387 -7.536 38.468 1.00 26.59 756 TYR A O 1
ATOM 6043 N N . GLU A 1 757 ? 65.159 -6.168 38.235 1.00 27.97 757 GLU A N 1
ATOM 6044 C CA . GLU A 1 757 ? 65.985 -6.959 37.312 1.00 27.97 757 GLU A CA 1
ATOM 6045 C C . GLU A 1 757 ? 66.496 -8.266 37.955 1.00 27.97 757 GLU A C 1
ATOM 6047 O O . GLU A 1 757 ? 66.893 -8.254 39.114 1.00 27.97 757 GLU A O 1
ATOM 6052 N N . GLU A 1 758 ? 66.582 -9.366 37.196 1.00 26.14 758 GLU A N 1
ATOM 6053 C CA . GLU A 1 758 ? 67.859 -10.034 36.865 1.00 26.14 758 GLU A CA 1
ATOM 6054 C C . GLU A 1 758 ? 67.667 -11.325 36.048 1.00 26.14 758 GLU A C 1
ATOM 6056 O O . GLU A 1 758 ? 66.653 -12.021 36.093 1.00 26.14 758 GLU A O 1
ATOM 6061 N N . GLU A 1 759 ? 68.700 -11.609 35.261 1.00 24.41 759 GLU A N 1
ATOM 6062 C CA . GLU A 1 759 ? 68.856 -12.710 34.325 1.00 24.41 759 GLU A CA 1
ATOM 6063 C C . GLU A 1 759 ? 68.917 -14.110 34.974 1.00 24.41 759 GLU A C 1
ATOM 6065 O O . GLU A 1 759 ? 69.362 -14.309 36.102 1.00 24.41 759 GLU A O 1
ATOM 6070 N N . SER A 1 760 ? 68.693 -15.106 34.110 1.00 23.25 760 SER A N 1
ATOM 6071 C CA . SER A 1 760 ? 69.528 -16.312 33.954 1.00 23.25 760 SER A CA 1
ATOM 6072 C C . SER A 1 760 ? 68.919 -17.688 34.283 1.00 23.25 760 SER A C 1
ATOM 6074 O O . SER A 1 760 ? 68.690 -18.105 35.410 1.00 23.25 760 SER A O 1
ATOM 6076 N N . THR A 1 761 ? 68.847 -18.459 33.196 1.00 23.00 761 THR A N 1
ATOM 6077 C CA . THR A 1 761 ? 69.371 -19.825 33.029 1.00 23.00 761 THR A CA 1
ATOM 6078 C C . THR A 1 761 ? 68.674 -21.044 33.660 1.00 23.00 761 THR A C 1
ATOM 6080 O O . THR A 1 761 ? 68.718 -21.317 34.851 1.00 23.00 761 THR A O 1
ATOM 6083 N N . THR A 1 762 ? 68.292 -21.920 32.720 1.00 22.86 762 THR A N 1
ATOM 6084 C CA . THR A 1 762 ? 68.535 -23.376 32.663 1.00 22.86 762 THR A CA 1
ATOM 6085 C C . THR A 1 762 ? 67.692 -24.355 33.489 1.00 22.86 762 THR A C 1
ATOM 6087 O O . THR A 1 762 ? 67.896 -24.554 34.676 1.00 22.86 762 THR A O 1
ATOM 6090 N N . THR A 1 763 ? 66.892 -25.104 32.717 1.00 23.95 763 THR A N 1
ATOM 6091 C CA . THR A 1 763 ? 66.883 -26.577 32.596 1.00 23.95 763 THR A CA 1
ATOM 6092 C C . THR A 1 763 ? 66.544 -27.410 33.838 1.00 23.95 763 THR A C 1
ATOM 6094 O O . THR A 1 763 ? 67.307 -27.454 34.797 1.00 23.95 763 THR A O 1
ATOM 6097 N N . THR A 1 764 ? 65.522 -28.271 33.708 1.00 23.00 764 THR A N 1
ATOM 6098 C CA . THR A 1 764 ? 65.629 -29.758 33.741 1.00 23.00 764 THR A CA 1
ATOM 6099 C C . THR A 1 764 ? 64.364 -30.408 34.338 1.00 23.00 764 THR A C 1
ATOM 6101 O O . THR A 1 764 ? 64.185 -30.458 35.544 1.00 23.00 764 THR A O 1
ATOM 6104 N N . THR A 1 765 ? 63.525 -30.934 33.440 1.00 24.27 765 THR A N 1
ATOM 6105 C CA . THR A 1 765 ? 63.068 -32.342 33.370 1.00 24.27 765 THR A CA 1
ATOM 6106 C C . THR A 1 765 ? 62.243 -32.987 34.507 1.00 24.27 765 THR A C 1
ATOM 6108 O O . THR A 1 765 ? 62.643 -33.074 35.662 1.00 24.27 765 THR A O 1
ATOM 6111 N N . THR A 1 766 ? 61.181 -33.671 34.044 1.00 24.94 766 THR A N 1
ATOM 6112 C CA . THR A 1 766 ? 60.544 -34.917 34.550 1.00 24.94 766 THR A CA 1
ATOM 6113 C C . THR A 1 766 ? 59.579 -34.890 35.747 1.00 24.94 766 THR A C 1
ATOM 6115 O O . THR A 1 766 ? 59.957 -35.045 36.898 1.00 24.94 766 THR A O 1
ATOM 6118 N N . SER A 1 767 ? 58.286 -34.841 35.393 1.00 25.16 767 SER A N 1
ATOM 6119 C CA . SER A 1 767 ? 57.258 -35.889 35.587 1.00 25.16 767 SER A CA 1
ATOM 6120 C C . SER A 1 767 ? 57.068 -36.574 36.958 1.00 25.16 767 SER A C 1
ATOM 6122 O O . SER A 1 767 ? 57.906 -37.367 37.379 1.00 25.16 767 SER A O 1
ATOM 6124 N N . ILE A 1 768 ? 55.848 -36.435 37.504 1.00 28.02 768 ILE A N 1
ATOM 6125 C CA . ILE A 1 768 ? 54.842 -37.479 37.852 1.00 28.02 768 ILE A CA 1
ATOM 6126 C C . ILE A 1 768 ? 54.022 -37.025 39.079 1.00 28.02 768 ILE A C 1
ATOM 6128 O O . ILE A 1 768 ? 54.586 -36.772 40.137 1.00 28.02 768 ILE A O 1
ATOM 6132 N N . GLY A 1 769 ? 52.683 -37.052 38.958 1.00 25.17 769 GLY A N 1
ATOM 6133 C CA . GLY A 1 769 ? 51.815 -37.477 40.071 1.00 25.17 769 GLY A CA 1
ATOM 6134 C C . GLY A 1 769 ? 50.824 -36.476 40.684 1.00 25.17 769 GLY A C 1
ATOM 6135 O O . GLY A 1 769 ? 51.011 -36.052 41.812 1.00 25.17 769 GLY A O 1
ATOM 6136 N N . THR A 1 770 ? 49.722 -36.223 39.969 1.00 27.59 770 THR A N 1
ATOM 6137 C CA . THR A 1 770 ? 48.310 -36.242 40.438 1.00 27.59 770 THR A CA 1
ATOM 6138 C C . THR A 1 770 ? 47.841 -35.514 41.719 1.00 27.59 770 THR A C 1
ATOM 6140 O O . THR A 1 770 ? 48.245 -35.831 42.832 1.00 27.59 770 THR A O 1
ATOM 6143 N N . ASN A 1 771 ? 46.746 -34.762 41.508 1.00 29.64 771 ASN A N 1
ATOM 6144 C CA . ASN A 1 771 ? 45.606 -34.473 42.400 1.00 29.64 771 ASN A CA 1
ATOM 6145 C C . ASN A 1 771 ? 45.694 -33.291 43.379 1.00 29.64 771 ASN A C 1
ATOM 6147 O O . ASN A 1 771 ? 45.870 -33.499 44.573 1.00 29.64 771 ASN A O 1
ATOM 6151 N N . SER A 1 772 ? 45.366 -32.080 42.896 1.00 28.92 772 SER A N 1
ATOM 6152 C CA . SER A 1 772 ? 44.442 -31.156 43.592 1.00 28.92 772 SER A CA 1
ATOM 6153 C C . SER A 1 772 ? 44.070 -29.932 42.725 1.00 28.92 772 SER A C 1
ATOM 6155 O O . SER A 1 772 ? 44.644 -28.861 42.881 1.00 28.92 772 SER A O 1
ATOM 6157 N N . THR A 1 773 ? 43.113 -30.053 41.794 1.00 30.44 773 THR A N 1
ATOM 6158 C CA . THR A 1 773 ? 42.572 -28.881 41.050 1.00 30.44 773 THR A CA 1
ATOM 6159 C C . THR A 1 773 ? 41.049 -28.865 40.878 1.00 30.44 773 THR A C 1
ATOM 6161 O O . THR A 1 773 ? 40.504 -27.929 40.301 1.00 30.44 773 THR A O 1
ATOM 6164 N N . ASN A 1 774 ? 40.312 -29.809 41.472 1.00 33.22 774 ASN A N 1
ATOM 6165 C CA . ASN A 1 774 ? 38.848 -29.870 41.326 1.00 33.22 774 ASN A CA 1
ATOM 6166 C C . ASN A 1 774 ? 38.037 -29.029 42.331 1.00 33.22 774 ASN A C 1
ATOM 6168 O O . ASN A 1 774 ? 36.809 -29.105 42.336 1.00 33.22 774 ASN A O 1
ATOM 6172 N N . VAL A 1 775 ? 38.681 -28.201 43.161 1.00 33.06 775 VAL A N 1
ATOM 6173 C CA . VAL A 1 775 ? 37.968 -27.373 44.158 1.00 33.06 775 VAL A CA 1
ATOM 6174 C C . VAL A 1 775 ? 37.926 -25.885 43.783 1.00 33.06 775 VAL A C 1
ATOM 6176 O O . VAL A 1 775 ? 36.934 -25.224 44.083 1.00 33.06 775 VAL A O 1
ATOM 6179 N N . ASN A 1 776 ? 38.908 -25.366 43.036 1.00 29.33 776 ASN A N 1
ATOM 6180 C CA . ASN A 1 776 ? 38.946 -23.935 42.694 1.00 29.33 776 ASN A CA 1
ATOM 6181 C C . ASN A 1 776 ? 38.233 -23.584 41.378 1.00 29.33 776 ASN A C 1
ATOM 6183 O O . ASN A 1 776 ? 37.635 -22.514 41.293 1.00 29.33 776 ASN A O 1
ATOM 6187 N N . ARG A 1 777 ? 38.154 -24.501 40.401 1.00 29.61 777 ARG A N 1
ATOM 6188 C CA . ARG A 1 777 ? 37.407 -24.256 39.150 1.00 29.61 777 ARG A CA 1
ATOM 6189 C C . ARG A 1 777 ? 35.884 -24.215 39.356 1.00 29.61 777 ARG A C 1
ATOM 6191 O O . ARG A 1 777 ? 35.200 -23.375 38.783 1.00 29.61 777 ARG A O 1
ATOM 6198 N N . ARG A 1 778 ? 35.361 -25.012 40.298 1.00 29.23 778 ARG A N 1
ATOM 6199 C CA . ARG A 1 778 ? 33.934 -24.998 40.683 1.00 29.23 778 ARG A CA 1
ATOM 6200 C C . ARG A 1 778 ? 33.504 -23.775 41.499 1.00 29.23 778 ARG A C 1
ATOM 6202 O O . ARG A 1 778 ? 32.308 -23.596 41.712 1.00 29.23 778 ARG A O 1
ATOM 6209 N N . ARG A 1 779 ? 34.440 -22.949 41.984 1.00 27.72 779 ARG A N 1
ATOM 6210 C CA . ARG A 1 779 ? 34.121 -21.680 42.663 1.00 27.72 779 ARG A CA 1
ATOM 6211 C C . ARG A 1 779 ? 34.123 -20.478 41.718 1.00 27.72 779 ARG A C 1
ATOM 6213 O O . ARG A 1 779 ? 33.415 -19.523 42.012 1.00 27.72 779 ARG A O 1
ATOM 6220 N N . HIS A 1 780 ? 34.842 -20.547 40.597 1.00 27.69 780 HIS A N 1
ATOM 6221 C CA . HIS A 1 780 ? 34.860 -19.484 39.586 1.00 27.69 780 HIS A CA 1
ATOM 6222 C C . HIS A 1 780 ? 33.683 -19.599 38.599 1.00 27.69 780 HIS A C 1
ATOM 6224 O O . HIS A 1 780 ? 32.989 -18.617 38.372 1.00 27.69 780 HIS A O 1
ATOM 6230 N N . GLU A 1 781 ? 33.325 -20.809 38.151 1.00 31.36 781 GLU A N 1
ATOM 6231 C CA . GLU A 1 781 ? 32.159 -21.030 37.264 1.00 31.36 781 GLU A CA 1
ATOM 6232 C C . GLU A 1 781 ? 30.796 -20.807 37.964 1.00 31.36 781 GLU A C 1
ATOM 6234 O O . GLU A 1 781 ? 29.755 -20.756 37.317 1.00 31.36 781 GLU A O 1
ATOM 6239 N N . LYS A 1 782 ? 30.773 -20.653 39.297 1.00 27.38 782 LYS A N 1
ATOM 6240 C CA . LYS A 1 782 ? 29.537 -20.502 40.090 1.00 27.38 782 LYS A CA 1
ATOM 6241 C C . LYS A 1 782 ? 29.250 -19.069 40.557 1.00 27.38 782 LYS A C 1
ATOM 6243 O O . LYS A 1 782 ? 28.276 -18.872 41.277 1.00 27.38 782 LYS A O 1
ATOM 6248 N N . ARG A 1 783 ? 30.083 -18.088 40.181 1.00 28.92 783 ARG A N 1
ATOM 6249 C CA . ARG A 1 783 ? 29.931 -16.667 40.562 1.00 28.92 783 ARG A CA 1
ATOM 6250 C C . ARG A 1 783 ? 29.599 -15.719 39.404 1.00 28.92 783 ARG A C 1
ATOM 6252 O O . ARG A 1 783 ? 29.321 -14.560 39.667 1.00 28.92 783 ARG A O 1
ATOM 6259 N N . GLN A 1 784 ? 29.548 -16.203 38.164 1.00 32.12 784 GLN A N 1
ATOM 6260 C CA . GLN A 1 784 ? 29.193 -15.408 36.978 1.00 32.12 784 GLN A CA 1
ATOM 6261 C C . GLN A 1 784 ? 27.700 -15.556 36.613 1.00 32.12 784 GLN A C 1
ATOM 6263 O O . GLN A 1 784 ? 27.332 -15.699 35.451 1.00 32.12 784 GLN A O 1
ATOM 6268 N N . LYS A 1 785 ? 26.834 -15.617 37.633 1.00 39.22 785 LYS A N 1
ATOM 6269 C CA . LYS A 1 785 ? 25.383 -15.803 37.501 1.00 39.22 785 LYS A CA 1
ATOM 6270 C C . LYS A 1 785 ? 24.686 -14.599 38.147 1.00 39.22 785 LYS A C 1
ATOM 6272 O O . LYS A 1 785 ? 24.987 -14.297 39.296 1.00 39.22 785 LYS A O 1
ATOM 6277 N N . ASP A 1 786 ? 23.778 -13.974 37.393 1.00 44.31 786 ASP A N 1
ATOM 6278 C CA . ASP A 1 786 ? 22.803 -12.932 37.784 1.00 44.31 786 ASP A CA 1
ATOM 6279 C C . ASP A 1 786 ? 23.143 -11.438 37.623 1.00 44.31 786 ASP A C 1
ATOM 6281 O O . ASP A 1 786 ? 22.934 -10.641 38.535 1.00 44.31 786 ASP A O 1
ATOM 6285 N N . THR A 1 787 ? 23.466 -10.991 36.406 1.00 61.66 787 THR A N 1
ATOM 6286 C CA . THR A 1 787 ? 23.238 -9.583 36.019 1.00 61.66 787 THR A CA 1
ATOM 6287 C C . THR A 1 787 ? 22.395 -9.494 34.749 1.00 61.66 787 THR A C 1
ATOM 6289 O O . THR A 1 787 ? 22.892 -9.478 33.630 1.00 61.66 787 THR A O 1
ATOM 6292 N N . LYS A 1 788 ? 21.068 -9.438 34.935 1.00 81.38 788 LYS A N 1
ATOM 6293 C CA . LYS A 1 788 ? 20.097 -9.153 33.864 1.00 81.38 788 LYS A CA 1
ATOM 6294 C C . LYS A 1 788 ? 20.490 -7.862 33.153 1.00 81.38 788 LYS A C 1
ATOM 6296 O O . LYS A 1 788 ? 20.658 -6.845 33.825 1.00 81.38 788 LYS A O 1
ATOM 6301 N N . GLN A 1 789 ? 20.564 -7.890 31.829 1.00 84.81 789 GLN A N 1
ATOM 6302 C CA . GLN A 1 789 ? 20.892 -6.710 31.038 1.00 84.81 789 GLN A CA 1
ATOM 6303 C C . GLN A 1 789 ? 19.626 -6.037 30.526 1.00 84.81 789 GLN A C 1
ATOM 6305 O O . GLN A 1 789 ? 18.696 -6.708 30.084 1.00 84.81 789 GLN A O 1
ATOM 6310 N N . TYR A 1 790 ? 19.595 -4.708 30.601 1.00 88.00 790 TYR A N 1
ATOM 6311 C CA . TYR A 1 790 ? 18.451 -3.884 30.217 1.00 88.00 790 TYR A CA 1
ATOM 6312 C C . TYR A 1 790 ? 18.827 -3.015 29.022 1.00 88.00 790 TYR A C 1
ATOM 6314 O O . TYR A 1 790 ? 19.929 -2.470 28.972 1.00 88.00 790 TYR A O 1
ATOM 6322 N N . TYR A 1 791 ? 17.912 -2.866 28.067 1.00 88.50 791 TYR A N 1
ATOM 6323 C CA . TYR A 1 791 ? 18.115 -1.996 26.918 1.00 88.50 791 TYR A CA 1
ATOM 6324 C C . TYR A 1 791 ? 16.786 -1.418 26.421 1.00 88.50 791 TYR A C 1
ATOM 6326 O O . TYR A 1 791 ? 15.846 -2.153 26.123 1.00 88.50 791 TYR A O 1
ATOM 6334 N N . LEU A 1 792 ? 16.679 -0.092 26.334 1.00 88.38 792 LEU A N 1
ATOM 6335 C CA . LEU A 1 792 ? 15.548 0.565 25.683 1.00 88.38 792 LEU A CA 1
ATOM 6336 C C . LEU A 1 792 ? 15.853 0.641 24.186 1.00 88.38 792 LEU A C 1
ATOM 6338 O O . LEU A 1 792 ? 16.634 1.488 23.750 1.00 88.38 792 LEU A O 1
ATOM 6342 N N . GLN A 1 793 ? 15.256 -0.283 23.433 1.00 81.50 793 GLN A N 1
ATOM 6343 C CA . GLN A 1 793 ? 15.541 -0.509 22.013 1.00 81.50 793 GLN A CA 1
ATOM 6344 C C . GLN A 1 793 ? 14.294 -0.768 21.155 1.00 81.50 793 GLN A C 1
ATOM 6346 O O . GLN A 1 793 ? 14.381 -1.418 20.122 1.00 81.50 793 GLN A O 1
ATOM 6351 N N . SER A 1 794 ? 13.105 -0.340 21.581 1.00 75.56 794 SER A N 1
ATOM 6352 C CA . SER A 1 794 ? 11.888 -0.529 20.781 1.00 75.56 794 SER A CA 1
ATOM 6353 C C . SER A 1 794 ? 11.978 0.264 19.465 1.00 75.56 794 SER A C 1
ATOM 6355 O O . SER A 1 794 ? 11.968 1.490 19.477 1.00 75.56 794 SER A O 1
ATOM 6357 N N . GLN A 1 795 ? 12.070 -0.420 18.319 1.00 60.31 795 GLN A N 1
ATOM 6358 C CA . GLN A 1 795 ? 12.434 0.203 17.029 1.00 60.31 795 GLN A CA 1
ATOM 6359 C C . GLN A 1 795 ? 11.240 0.715 16.192 1.00 60.31 795 GLN A C 1
ATOM 6361 O O . GLN A 1 795 ? 11.379 0.992 15.006 1.00 60.31 795 GLN A O 1
ATOM 6366 N N . ASN A 1 796 ? 10.061 0.886 16.800 1.00 65.62 796 ASN A N 1
ATOM 6367 C CA . ASN A 1 796 ? 8.807 1.195 16.099 1.00 65.62 796 ASN A CA 1
ATOM 6368 C C . ASN A 1 796 ? 8.343 2.638 16.320 1.00 65.62 796 ASN A C 1
ATOM 6370 O O . ASN A 1 796 ? 7.269 2.865 16.881 1.00 65.62 796 ASN A O 1
ATOM 6374 N N . SER A 1 797 ? 9.139 3.630 15.911 1.00 65.12 797 SER A N 1
ATOM 6375 C CA . SER A 1 797 ? 8.769 5.042 16.083 1.00 65.12 797 SER A CA 1
ATOM 6376 C C . SER A 1 797 ? 8.476 5.369 17.552 1.00 65.12 797 SER A C 1
ATOM 6378 O O . SER A 1 797 ? 7.452 5.977 17.893 1.00 65.12 797 SER A O 1
ATOM 6380 N N . ASN A 1 798 ? 9.355 4.911 18.450 1.00 73.25 798 ASN A N 1
ATOM 6381 C CA . ASN A 1 798 ? 9.111 4.997 19.889 1.00 73.25 798 ASN A CA 1
ATOM 6382 C C . ASN A 1 798 ? 9.059 6.450 20.401 1.00 73.25 798 ASN A C 1
ATOM 6384 O O . ASN A 1 798 ? 8.543 6.673 21.489 1.00 73.25 798 ASN A O 1
ATOM 6388 N N . LEU A 1 799 ? 9.482 7.448 19.616 1.00 71.44 799 LEU A N 1
ATOM 6389 C CA . LEU A 1 799 ? 9.292 8.871 19.923 1.00 71.44 799 LEU A CA 1
ATOM 6390 C C . LEU A 1 799 ? 8.107 9.528 19.196 1.00 71.44 799 LEU A C 1
ATOM 6392 O O . LEU A 1 799 ? 7.557 10.508 19.693 1.00 71.44 799 LEU A O 1
ATOM 6396 N N . THR A 1 800 ? 7.714 9.040 18.018 1.00 63.78 800 THR A N 1
ATOM 6397 C CA . THR A 1 800 ? 6.750 9.714 17.120 1.00 63.78 800 THR A CA 1
ATOM 6398 C C . THR A 1 800 ? 5.338 9.132 17.167 1.00 63.78 800 THR A C 1
ATOM 6400 O O . THR A 1 800 ? 4.394 9.786 16.718 1.00 63.78 800 THR A O 1
ATOM 6403 N N . THR A 1 801 ? 5.161 7.943 17.744 1.00 65.88 801 THR A N 1
ATOM 6404 C CA . THR A 1 801 ? 3.839 7.336 17.942 1.00 65.88 801 THR A CA 1
ATOM 6405 C C . THR A 1 801 ? 3.088 8.055 19.067 1.00 65.88 801 THR A C 1
ATOM 6407 O O . THR A 1 801 ? 3.579 8.143 20.191 1.00 65.88 801 THR A O 1
ATOM 6410 N N . THR A 1 802 ? 1.871 8.543 18.799 1.00 54.06 802 THR A N 1
ATOM 6411 C CA . THR A 1 802 ? 1.057 9.328 19.757 1.00 54.06 802 THR A CA 1
ATOM 6412 C C . THR A 1 802 ? 0.655 8.568 21.024 1.00 54.06 802 THR A C 1
ATOM 6414 O O . THR A 1 802 ? 0.240 9.193 21.994 1.00 54.06 802 THR A O 1
ATOM 6417 N N . SER A 1 803 ? 0.773 7.240 21.028 1.00 56.97 803 SER A N 1
ATOM 6418 C CA . SER A 1 803 ? 0.537 6.367 22.183 1.00 56.97 803 SER A CA 1
ATOM 6419 C C . SER A 1 803 ? 1.815 5.957 22.926 1.00 56.97 803 SER A C 1
ATOM 6421 O O . SER A 1 803 ? 1.742 5.104 23.807 1.00 56.97 803 SER A O 1
ATOM 6423 N N . SER A 1 804 ? 2.984 6.497 22.561 1.00 73.69 804 SER A N 1
ATOM 6424 C CA . SER A 1 804 ? 4.250 6.172 23.228 1.00 73.69 804 SER A CA 1
ATOM 6425 C C . SER A 1 804 ? 4.486 7.036 24.467 1.00 73.69 804 SER A C 1
ATOM 6427 O O . SER A 1 804 ? 4.391 8.267 24.403 1.00 73.69 804 SER A O 1
ATOM 6429 N N . SER A 1 805 ? 4.909 6.398 25.563 1.00 78.06 805 SER A N 1
ATOM 6430 C CA . SER A 1 805 ? 5.306 7.062 26.811 1.00 78.06 805 SER A CA 1
ATOM 6431 C C . SER A 1 805 ? 6.537 7.965 26.656 1.00 78.06 805 SER A C 1
ATOM 6433 O O . SER A 1 805 ? 6.734 8.880 27.453 1.00 78.06 805 SER A O 1
ATOM 6435 N N . LEU A 1 806 ? 7.338 7.764 25.604 1.00 84.19 806 LEU A N 1
ATOM 6436 C CA . LEU A 1 806 ? 8.531 8.562 25.292 1.00 84.19 806 LEU A CA 1
ATOM 6437 C C . LEU A 1 806 ? 8.235 9.786 24.411 1.00 84.19 806 LEU A C 1
ATOM 6439 O O . LEU A 1 806 ? 9.113 10.629 24.234 1.00 84.19 806 LEU A O 1
ATOM 6443 N N . SER A 1 807 ? 7.011 9.927 23.889 1.00 82.44 807 SER A N 1
ATOM 6444 C CA . SER A 1 807 ? 6.628 11.047 23.015 1.00 82.44 807 SER A CA 1
ATOM 6445 C C . SER A 1 807 ? 6.894 12.457 23.580 1.00 82.44 807 SER A C 1
ATOM 6447 O O . SER A 1 807 ? 7.244 13.328 22.780 1.00 82.44 807 SER A O 1
ATOM 6449 N N . PRO A 1 808 ? 6.855 12.724 24.909 1.00 85.75 808 PRO A N 1
ATOM 6450 C CA . PRO A 1 808 ? 7.222 14.037 25.450 1.00 85.75 808 PRO A CA 1
ATOM 6451 C C . PRO A 1 808 ? 8.678 14.452 25.185 1.00 85.75 808 PRO A C 1
ATOM 6453 O O . PRO A 1 808 ? 8.986 15.640 25.215 1.00 85.75 808 PRO A O 1
ATOM 6456 N N . LEU A 1 809 ? 9.582 13.500 24.924 1.00 87.25 809 LEU A N 1
ATOM 6457 C CA . LEU A 1 809 ? 10.986 13.786 24.603 1.00 87.25 809 LEU A CA 1
ATOM 6458 C C . LEU A 1 809 ? 11.174 14.271 23.158 1.00 87.25 809 LEU A C 1
ATOM 6460 O O . LEU A 1 809 ? 12.218 14.831 22.834 1.00 87.25 809 LEU A O 1
ATOM 6464 N N . LEU A 1 810 ? 10.182 14.082 22.281 1.00 85.00 810 LEU A N 1
ATOM 6465 C CA . LEU A 1 810 ? 10.280 14.476 20.875 1.00 85.00 810 LEU A CA 1
ATOM 6466 C C . LEU A 1 810 ? 10.400 15.999 20.700 1.00 85.00 810 LEU A C 1
ATOM 6468 O O . LEU A 1 810 ? 11.050 16.454 19.760 1.00 85.00 810 LEU A O 1
ATOM 6472 N N . GLU A 1 811 ? 9.797 16.787 21.596 1.00 83.38 811 GLU A N 1
ATOM 6473 C CA . GLU A 1 811 ? 9.858 18.258 21.560 1.00 83.38 811 GLU A CA 1
ATOM 6474 C C . GLU A 1 811 ? 11.270 18.805 21.827 1.00 83.38 811 GLU A C 1
ATOM 6476 O O . GLU A 1 811 ? 11.579 19.933 21.443 1.00 83.38 811 GLU A O 1
ATOM 6481 N N . ASP A 1 812 ? 12.135 17.988 22.430 1.00 87.31 812 ASP A N 1
ATOM 6482 C CA . ASP A 1 812 ? 13.495 18.360 22.815 1.00 87.31 812 ASP A CA 1
ATOM 6483 C C . ASP A 1 812 ? 14.524 18.096 21.717 1.00 87.31 812 ASP A C 1
ATOM 6485 O O . ASP A 1 812 ? 15.686 18.466 21.879 1.00 87.31 812 ASP A O 1
ATOM 6489 N N . LEU A 1 813 ? 14.122 17.436 20.629 1.00 85.06 813 LEU A N 1
ATOM 6490 C CA . LEU A 1 813 ? 14.983 17.066 19.512 1.00 85.06 813 LEU A CA 1
ATOM 6491 C C . LEU A 1 813 ? 14.891 18.082 18.357 1.00 85.06 813 LEU A C 1
ATOM 6493 O O . LEU A 1 813 ? 13.902 18.810 18.226 1.00 85.06 813 LEU A O 1
ATOM 6497 N N . PRO A 1 814 ? 15.896 18.123 17.461 1.00 71.31 814 PRO A N 1
ATOM 6498 C CA . PRO A 1 814 ? 15.840 18.945 16.256 1.00 71.31 814 PRO A CA 1
ATOM 6499 C C . PRO A 1 814 ? 14.599 18.620 15.403 1.00 71.31 814 PRO A C 1
ATOM 6501 O O . PRO A 1 814 ? 14.345 17.461 15.091 1.00 71.31 814 PRO A O 1
ATOM 6504 N N . ARG A 1 815 ? 13.819 19.651 15.037 1.00 64.19 815 ARG A N 1
ATOM 6505 C CA . ARG A 1 815 ? 12.549 19.630 14.263 1.00 64.19 815 ARG A CA 1
ATOM 6506 C C . ARG A 1 815 ? 12.232 18.334 13.474 1.00 64.19 815 ARG A C 1
ATOM 6508 O O . ARG A 1 815 ? 12.411 18.352 12.270 1.00 64.19 815 ARG A O 1
ATOM 6515 N N . ARG A 1 816 ? 11.672 17.266 14.066 1.00 65.12 816 ARG A N 1
ATOM 6516 C CA . ARG A 1 816 ? 11.196 15.998 13.419 1.00 65.12 816 ARG A CA 1
ATOM 6517 C C . ARG A 1 816 ? 12.157 15.269 12.440 1.00 65.12 816 ARG A C 1
ATOM 6519 O O . ARG A 1 816 ? 11.905 14.106 12.152 1.00 65.12 816 ARG A O 1
ATOM 6526 N N . HIS A 1 817 ? 13.220 15.893 11.938 1.00 79.31 817 HIS A N 1
ATOM 6527 C CA . HIS A 1 817 ? 14.228 15.391 11.011 1.00 79.31 817 HIS A CA 1
ATOM 6528 C C . HIS A 1 817 ? 15.446 16.334 10.993 1.00 79.31 817 HIS A C 1
ATOM 6530 O O . HIS A 1 817 ? 15.361 17.506 11.371 1.00 79.31 817 HIS A O 1
ATOM 6536 N N . LEU A 1 818 ? 16.589 15.847 10.502 1.00 87.88 818 LEU A N 1
ATOM 6537 C CA . LEU A 1 818 ? 17.789 16.675 10.348 1.00 87.88 818 LEU A CA 1
ATOM 6538 C C . LEU A 1 818 ? 17.641 17.612 9.125 1.00 87.88 818 LEU A C 1
ATOM 6540 O O . LEU A 1 818 ? 17.227 17.142 8.057 1.00 87.88 818 LEU A O 1
ATOM 6544 N N . PRO A 1 819 ? 17.967 18.919 9.231 1.00 88.31 819 PRO A N 1
ATOM 6545 C CA . PRO A 1 819 ? 17.744 19.901 8.162 1.00 88.31 819 PRO A CA 1
ATOM 6546 C C . PRO A 1 819 ? 18.387 19.541 6.821 1.00 88.31 819 PRO A C 1
ATOM 6548 O O . PRO A 1 819 ? 17.718 19.611 5.792 1.00 88.31 819 PRO A O 1
ATOM 6551 N N . PHE A 1 820 ? 19.645 19.083 6.828 1.00 90.06 820 PHE A N 1
ATOM 6552 C CA . PHE A 1 820 ? 20.352 18.716 5.596 1.00 90.06 820 PHE A CA 1
ATOM 6553 C C . PHE A 1 820 ? 19.751 17.487 4.896 1.00 90.06 820 PHE A C 1
ATOM 6555 O O . PHE A 1 820 ? 19.878 17.346 3.680 1.00 90.06 820 PHE A O 1
ATOM 6562 N N . ALA A 1 821 ? 19.102 16.597 5.654 1.00 91.88 821 ALA A N 1
ATOM 6563 C CA . ALA A 1 821 ? 18.572 15.335 5.152 1.00 91.88 821 ALA A CA 1
ATOM 6564 C C . ALA A 1 821 ? 17.208 15.504 4.474 1.00 91.88 821 ALA A C 1
ATOM 6566 O O . ALA A 1 821 ? 16.942 14.858 3.464 1.00 91.88 821 ALA A O 1
ATOM 6567 N N . GLY A 1 822 ? 16.371 16.417 4.980 1.00 88.38 822 GLY A N 1
ATOM 6568 C CA . GLY A 1 822 ? 15.000 16.627 4.501 1.00 88.38 822 GLY A CA 1
ATOM 6569 C C . GLY A 1 822 ? 14.871 16.869 2.988 1.00 88.38 822 GLY A C 1
ATOM 6570 O O . GLY A 1 822 ? 14.084 16.190 2.331 1.00 88.38 822 GLY A O 1
ATOM 6571 N N . PRO A 1 823 ? 15.655 17.788 2.392 1.00 89.88 823 PRO A N 1
ATOM 6572 C CA . PRO A 1 823 ? 15.629 18.032 0.948 1.00 89.88 823 PRO A CA 1
ATOM 6573 C C . PRO A 1 823 ? 16.124 16.859 0.086 1.00 89.88 823 PRO A C 1
ATOM 6575 O O . PRO A 1 823 ? 15.896 16.869 -1.121 1.00 89.88 823 PRO A O 1
ATOM 6578 N N . VAL A 1 824 ? 16.832 15.891 0.678 1.00 91.50 824 VAL A N 1
ATOM 6579 C CA . VAL A 1 824 ? 17.461 14.764 -0.031 1.00 91.50 824 VAL A CA 1
ATOM 6580 C C . VAL A 1 824 ? 16.630 13.491 0.092 1.00 91.50 824 VAL A C 1
ATOM 6582 O O . VAL A 1 824 ? 16.386 12.832 -0.912 1.00 91.50 824 VAL A O 1
ATOM 6585 N N . LEU A 1 825 ? 16.209 13.156 1.312 1.00 91.06 825 LEU A N 1
ATOM 6586 C CA . LEU A 1 825 ? 15.554 11.892 1.661 1.00 91.06 825 LEU A CA 1
ATOM 6587 C C . LEU A 1 825 ? 14.070 12.058 2.030 1.00 91.06 825 LEU A C 1
ATOM 6589 O O . LEU A 1 825 ? 13.373 11.071 2.225 1.00 91.06 825 LEU A O 1
ATOM 6593 N N . GLY A 1 826 ? 13.558 13.289 2.123 1.00 89.62 826 GLY A N 1
ATOM 6594 C CA . GLY A 1 826 ? 12.183 13.546 2.550 1.00 89.62 826 GLY A CA 1
ATOM 6595 C C . GLY A 1 826 ? 12.020 13.505 4.072 1.00 89.62 826 GLY A C 1
ATOM 6596 O O . GLY A 1 826 ? 12.859 14.013 4.810 1.00 89.62 826 GLY A O 1
ATOM 6597 N N . GLN A 1 827 ? 10.895 12.972 4.549 1.00 88.38 827 GLN A N 1
ATOM 6598 C CA . GLN A 1 827 ? 10.623 12.836 5.984 1.00 88.38 827 GLN A CA 1
ATOM 6599 C C . GLN A 1 827 ? 11.027 11.437 6.466 1.00 88.38 827 GLN A C 1
ATOM 6601 O O . GLN A 1 827 ? 10.837 10.483 5.713 1.00 88.38 827 GLN A O 1
ATOM 6606 N N . PRO A 1 828 ? 11.551 11.301 7.695 1.00 89.31 828 PRO A N 1
ATOM 6607 C CA . PRO A 1 828 ? 11.836 9.996 8.263 1.00 89.31 828 PRO A CA 1
ATOM 6608 C C . PRO A 1 828 ? 10.530 9.240 8.528 1.00 89.31 828 PRO A C 1
ATOM 6610 O O . PRO A 1 828 ? 9.541 9.824 8.976 1.00 89.31 828 PRO A O 1
ATOM 6613 N N . GLU A 1 829 ? 10.547 7.939 8.269 1.00 86.38 829 GLU A N 1
ATOM 6614 C CA . GLU A 1 829 ? 9.461 7.015 8.592 1.00 86.38 829 GLU A CA 1
ATOM 6615 C C . GLU A 1 829 ? 9.404 6.739 10.097 1.00 86.38 829 GLU A C 1
ATOM 6617 O O . GLU A 1 829 ? 8.321 6.677 10.684 1.00 86.38 829 GLU A O 1
ATOM 6622 N N . ALA A 1 830 ? 10.577 6.652 10.731 1.00 86.25 830 ALA A N 1
ATOM 6623 C CA . ALA A 1 830 ? 10.695 6.462 12.166 1.00 86.25 830 ALA A CA 1
ATOM 6624 C C . ALA A 1 830 ? 11.804 7.304 12.794 1.00 86.25 830 ALA A C 1
ATOM 6626 O O . ALA A 1 830 ? 12.853 7.559 12.197 1.00 86.25 830 ALA A O 1
ATOM 6627 N N . VAL A 1 831 ? 11.559 7.711 14.040 1.00 89.00 831 VAL A N 1
ATOM 6628 C CA . VAL A 1 831 ? 12.556 8.330 14.916 1.00 89.00 831 VAL A CA 1
ATOM 6629 C C . VAL A 1 831 ? 12.584 7.521 16.203 1.00 89.00 831 VAL A C 1
ATOM 6631 O O . VAL A 1 831 ? 11.585 7.486 16.929 1.00 89.00 831 VAL A O 1
ATOM 6634 N N . ASN A 1 832 ? 13.710 6.858 16.463 1.00 89.88 832 ASN A N 1
ATOM 6635 C CA . ASN A 1 832 ? 13.855 5.978 17.618 1.00 89.88 832 ASN A CA 1
ATOM 6636 C C . ASN A 1 832 ? 14.911 6.519 18.580 1.00 89.88 832 ASN A C 1
ATOM 6638 O O . ASN A 1 832 ? 15.986 6.950 18.157 1.00 89.88 832 ASN A O 1
ATOM 6642 N N . ILE A 1 833 ? 14.608 6.477 19.877 1.00 91.19 833 ILE A N 1
ATOM 6643 C CA . ILE A 1 833 ? 15.581 6.688 20.950 1.00 91.19 833 ILE A CA 1
ATOM 6644 C C . ILE A 1 833 ? 16.101 5.348 21.466 1.00 91.19 833 ILE A C 1
ATOM 6646 O O . ILE A 1 833 ? 15.341 4.390 21.623 1.00 91.19 833 ILE A O 1
ATOM 6650 N N . TRP A 1 834 ? 17.394 5.325 21.766 1.00 92.50 834 TRP A N 1
ATOM 6651 C CA . TRP A 1 834 ? 18.129 4.185 22.290 1.00 92.50 834 TRP A CA 1
ATOM 6652 C C . TRP A 1 834 ? 18.782 4.574 23.608 1.00 92.50 834 TRP A C 1
ATOM 6654 O O . TRP A 1 834 ? 19.522 5.557 23.648 1.00 92.50 834 TRP A O 1
ATOM 6664 N N . ILE A 1 835 ? 18.520 3.806 24.669 1.00 92.69 835 ILE A N 1
ATOM 6665 C CA . ILE A 1 835 ? 19.110 4.024 25.999 1.00 92.69 835 ILE A CA 1
ATOM 6666 C C . ILE A 1 835 ? 19.595 2.690 26.554 1.00 92.69 835 ILE A C 1
ATOM 6668 O O . ILE A 1 835 ? 18.782 1.809 26.840 1.00 92.69 835 ILE A O 1
ATOM 6672 N N . GLY A 1 836 ? 20.904 2.537 26.738 1.00 90.69 836 GLY A N 1
ATOM 6673 C CA . GLY A 1 836 ? 21.476 1.308 27.284 1.00 90.69 836 GLY A CA 1
ATOM 6674 C C . GLY A 1 836 ? 22.862 1.480 27.888 1.00 90.69 836 GLY A C 1
ATOM 6675 O O . GLY A 1 836 ? 23.497 2.525 27.750 1.00 90.69 836 GLY A O 1
ATOM 6676 N N . GLY A 1 837 ? 23.302 0.439 28.592 1.00 87.38 837 GLY A N 1
ATOM 6677 C CA . GLY A 1 837 ? 24.625 0.363 29.207 1.00 87.38 837 GLY A CA 1
ATOM 6678 C C . GLY A 1 837 ? 25.629 -0.371 28.319 1.00 87.38 837 GLY A C 1
ATOM 6679 O O . GLY A 1 837 ? 25.275 -0.876 27.249 1.00 87.38 837 GLY A O 1
ATOM 6680 N N . SER A 1 838 ? 26.873 -0.478 28.792 1.00 84.38 838 SER A N 1
ATOM 6681 C CA . SER A 1 838 ? 27.975 -1.103 28.043 1.00 84.38 838 SER A CA 1
ATOM 6682 C C . SER A 1 838 ? 27.775 -2.596 27.747 1.00 84.38 838 SER A C 1
ATOM 6684 O O . SER A 1 838 ? 28.367 -3.133 26.815 1.00 84.38 838 SER A O 1
ATOM 6686 N N . GLY A 1 839 ? 26.919 -3.271 28.522 1.00 80.94 839 GLY A N 1
ATOM 6687 C CA . GLY A 1 839 ? 26.591 -4.684 28.336 1.00 80.94 839 GLY A CA 1
ATOM 6688 C C . GLY A 1 839 ? 25.561 -4.976 27.240 1.00 80.94 839 GLY A C 1
ATOM 6689 O O . GLY A 1 839 ? 25.363 -6.144 26.924 1.00 80.94 839 GLY A O 1
ATOM 6690 N N . SER A 1 840 ? 24.881 -3.973 26.667 1.00 83.56 840 SER A N 1
ATOM 6691 C CA . SER A 1 840 ? 23.894 -4.217 25.603 1.00 83.56 840 SER A CA 1
ATOM 6692 C C . SER A 1 840 ? 24.568 -4.254 24.231 1.00 83.56 840 SER A C 1
ATOM 6694 O O . SER A 1 840 ? 25.253 -3.305 23.839 1.00 83.56 840 SER A O 1
ATOM 6696 N N . VAL A 1 841 ? 24.335 -5.334 23.488 1.00 86.75 841 VAL A N 1
ATOM 6697 C CA . VAL A 1 841 ? 24.913 -5.559 22.160 1.00 86.75 841 VAL A CA 1
ATOM 6698 C C . VAL A 1 841 ? 23.802 -5.868 21.164 1.00 86.75 841 VAL A C 1
ATOM 6700 O O . VAL A 1 841 ? 22.931 -6.696 21.435 1.00 86.75 841 VAL A O 1
ATOM 6703 N N . THR A 1 842 ? 23.853 -5.223 19.998 1.00 88.31 842 THR A N 1
ATOM 6704 C CA . THR A 1 842 ? 22.989 -5.547 18.858 1.00 88.31 842 THR A CA 1
ATOM 6705 C C . THR A 1 842 ? 23.772 -6.401 17.868 1.00 88.31 842 THR A C 1
ATOM 6707 O O . THR A 1 842 ? 24.814 -5.963 17.367 1.00 88.31 842 THR A O 1
ATOM 6710 N N . SER A 1 843 ? 23.272 -7.611 17.596 1.00 89.75 843 SER A N 1
ATOM 6711 C CA . SER A 1 843 ? 23.933 -8.574 16.710 1.00 89.75 843 SER A CA 1
ATOM 6712 C C . SER A 1 843 ? 24.028 -8.079 15.263 1.00 89.75 843 SER A C 1
ATOM 6714 O O . SER A 1 843 ? 23.375 -7.110 14.870 1.00 89.75 843 SER A O 1
ATOM 6716 N N . THR A 1 844 ? 24.878 -8.722 14.462 1.00 92.50 844 THR A N 1
ATOM 6717 C CA . THR A 1 844 ? 25.104 -8.336 13.065 1.00 92.50 844 THR A CA 1
ATOM 6718 C C . THR A 1 844 ? 23.821 -8.489 12.243 1.00 92.50 844 THR A C 1
ATOM 6720 O O . THR A 1 844 ? 23.339 -9.601 12.042 1.00 92.50 844 THR A O 1
ATOM 6723 N N . HIS A 1 845 ? 23.294 -7.387 11.715 1.00 91.56 845 HIS A N 1
ATOM 6724 C CA . HIS A 1 845 ? 22.098 -7.365 10.863 1.00 91.56 845 HIS A CA 1
ATOM 6725 C C . HIS A 1 845 ? 22.184 -6.216 9.850 1.00 91.56 845 HIS A C 1
ATOM 6727 O O . HIS A 1 845 ? 23.175 -5.492 9.817 1.00 91.56 845 HIS A O 1
ATOM 6733 N N . ARG A 1 846 ? 21.175 -6.058 8.989 1.00 91.38 846 ARG A N 1
ATOM 6734 C CA . ARG A 1 846 ? 21.052 -4.916 8.069 1.00 91.38 846 ARG A CA 1
ATOM 6735 C C . ARG A 1 846 ? 19.618 -4.407 8.041 1.00 91.38 846 ARG A C 1
ATOM 6737 O O . ARG A 1 846 ? 18.694 -5.205 8.166 1.00 91.38 846 ARG A O 1
ATOM 6744 N N . ASP A 1 847 ? 19.464 -3.124 7.734 1.00 90.00 847 ASP A N 1
ATOM 6745 C CA . ASP A 1 847 ? 18.164 -2.464 7.622 1.00 90.00 847 ASP A CA 1
ATOM 6746 C C . ASP A 1 847 ? 17.862 -2.020 6.182 1.00 90.00 847 ASP A C 1
ATOM 6748 O O . ASP A 1 847 ? 18.784 -1.673 5.427 1.00 90.00 847 ASP A O 1
ATOM 6752 N N . PRO A 1 848 ? 16.578 -1.950 5.792 1.00 88.75 848 PRO A N 1
ATOM 6753 C CA . PRO A 1 848 ? 16.150 -1.348 4.535 1.00 88.75 848 PRO A CA 1
ATOM 6754 C C . PRO A 1 848 ? 16.039 0.191 4.613 1.00 88.75 848 PRO A C 1
ATOM 6756 O O . PRO A 1 848 ? 15.338 0.787 3.807 1.00 88.75 848 PRO A O 1
ATOM 6759 N N . TYR A 1 849 ? 16.738 0.849 5.545 1.00 92.50 849 TYR A N 1
ATOM 6760 C CA . TYR A 1 849 ? 16.634 2.294 5.779 1.00 92.50 849 TYR A CA 1
ATOM 6761 C C . TYR A 1 849 ? 17.958 3.021 5.531 1.00 92.50 849 TYR A C 1
ATOM 6763 O O . TYR A 1 849 ? 19.030 2.531 5.879 1.00 92.50 849 TYR A O 1
ATOM 6771 N N . GLU A 1 850 ? 17.890 4.229 4.975 1.00 94.50 850 GLU A N 1
ATOM 6772 C CA . GLU A 1 850 ? 18.968 5.211 5.074 1.00 94.50 850 GLU A CA 1
ATOM 6773 C C . GLU A 1 850 ? 18.951 5.770 6.509 1.00 94.50 850 GLU A C 1
ATOM 6775 O O . GLU A 1 850 ? 18.016 6.467 6.907 1.00 94.50 850 GLU A O 1
ATOM 6780 N N . ASN A 1 851 ? 19.951 5.418 7.320 1.00 95.62 851 ASN A N 1
ATOM 6781 C CA . ASN A 1 851 ? 19.924 5.627 8.767 1.00 95.62 851 ASN A CA 1
ATOM 6782 C C . ASN A 1 851 ? 20.868 6.773 9.176 1.00 95.62 851 ASN A C 1
ATOM 6784 O O . ASN A 1 851 ? 22.070 6.728 8.909 1.00 95.62 851 ASN A O 1
ATOM 6788 N N . LEU A 1 852 ? 20.330 7.812 9.824 1.00 96.12 852 LEU A N 1
ATOM 6789 C CA . LEU A 1 852 ? 21.122 8.885 10.439 1.00 96.12 852 LEU A CA 1
ATOM 6790 C C . LEU A 1 852 ? 21.128 8.712 11.956 1.00 96.12 852 LEU A C 1
ATOM 6792 O O . LEU A 1 852 ? 20.131 9.003 12.613 1.00 96.12 852 LEU A O 1
ATOM 6796 N N . TYR A 1 853 ? 22.255 8.262 12.498 1.00 94.88 853 TYR A N 1
ATOM 6797 C CA . TYR A 1 853 ? 22.434 7.899 13.900 1.00 94.88 853 TYR A CA 1
ATOM 6798 C C . TYR A 1 853 ? 23.149 9.025 14.664 1.00 94.88 853 TYR A C 1
ATOM 6800 O O . TYR A 1 853 ? 24.353 9.206 14.510 1.00 94.88 853 TYR A O 1
ATOM 6808 N N . LEU A 1 854 ? 22.414 9.790 15.472 1.00 95.12 854 LEU A N 1
ATOM 6809 C CA . LEU A 1 854 ? 22.913 10.889 16.303 1.00 95.12 854 LEU A CA 1
ATOM 6810 C C . LEU A 1 854 ? 23.177 10.400 17.732 1.00 95.12 854 LEU A C 1
ATOM 6812 O O . LEU A 1 854 ? 22.253 9.962 18.418 1.00 95.12 854 LEU A O 1
ATOM 6816 N N . VAL A 1 855 ? 24.414 10.516 18.208 1.00 95.19 855 VAL A N 1
ATOM 6817 C CA . VAL A 1 855 ? 24.767 10.179 19.596 1.00 95.19 855 VAL A CA 1
ATOM 6818 C C . VAL A 1 855 ? 24.676 11.433 20.468 1.00 95.19 855 VAL A C 1
ATOM 6820 O O . VAL A 1 855 ? 25.312 12.447 20.183 1.00 95.19 855 VAL A O 1
ATOM 6823 N N . LEU A 1 856 ? 23.863 11.361 21.524 1.00 93.31 856 LEU A N 1
ATOM 6824 C CA . LEU A 1 856 ? 23.627 12.463 22.464 1.00 93.31 856 LEU A CA 1
ATOM 6825 C C . LEU A 1 856 ? 24.493 12.336 23.720 1.00 93.31 856 LEU A C 1
ATOM 6827 O O . LEU A 1 856 ? 24.992 13.345 24.204 1.00 93.31 856 LEU A O 1
ATOM 6831 N N . LYS A 1 857 ? 24.662 11.111 24.240 1.00 93.25 857 LYS A N 1
ATOM 6832 C CA . LYS A 1 857 ? 25.499 10.801 25.409 1.00 93.25 857 LYS A CA 1
ATOM 6833 C C . LYS A 1 857 ? 26.226 9.466 25.258 1.00 93.25 857 LYS A C 1
ATOM 6835 O O . LYS A 1 857 ? 25.668 8.510 24.711 1.00 93.25 857 LYS A O 1
ATOM 6840 N N . GLY A 1 858 ? 27.448 9.387 25.777 1.00 93.75 858 GLY A N 1
ATOM 6841 C CA . GLY A 1 858 ? 28.333 8.232 25.646 1.00 93.75 858 GLY A CA 1
ATOM 6842 C C . GLY A 1 858 ? 28.863 8.065 24.224 1.00 93.75 858 GLY A C 1
ATOM 6843 O O . GLY A 1 858 ? 29.092 9.033 23.499 1.00 93.75 858 GLY A O 1
ATOM 6844 N N . CYS A 1 859 ? 29.066 6.823 23.796 1.00 94.62 859 CYS A N 1
ATOM 6845 C CA . CYS A 1 859 ? 29.484 6.551 22.423 1.00 94.62 859 CYS A CA 1
ATOM 6846 C C . CYS A 1 859 ? 28.975 5.201 21.920 1.00 94.62 859 CYS A C 1
ATOM 6848 O O . CYS A 1 859 ? 28.651 4.307 22.704 1.00 94.62 859 CYS A O 1
ATOM 6850 N N . LYS A 1 860 ? 28.923 5.050 20.594 1.00 96.00 860 LYS A N 1
ATOM 6851 C CA . LYS A 1 860 ? 28.581 3.792 19.922 1.00 96.00 860 LYS A CA 1
ATOM 6852 C C . LYS A 1 860 ? 29.709 3.319 19.027 1.00 96.00 860 LYS A C 1
ATOM 6854 O O . LYS A 1 860 ? 30.270 4.096 18.264 1.00 96.00 860 LYS A O 1
ATOM 6859 N N . THR A 1 861 ? 29.991 2.025 19.080 1.00 95.88 861 THR A N 1
ATOM 6860 C CA . THR A 1 861 ? 31.000 1.370 18.249 1.00 95.88 861 THR A CA 1
ATOM 6861 C C . THR A 1 861 ? 30.301 0.431 17.279 1.00 95.88 861 THR A C 1
ATOM 6863 O O . THR A 1 861 ? 29.689 -0.552 17.692 1.00 95.88 861 THR A O 1
ATOM 6866 N N . PHE A 1 862 ? 30.403 0.726 15.987 1.00 96.62 862 PHE A N 1
ATOM 6867 C CA . PHE A 1 862 ? 29.839 -0.073 14.909 1.00 96.62 862 PHE A CA 1
ATOM 6868 C C . PHE A 1 862 ? 30.937 -0.898 14.240 1.00 96.62 862 PHE A C 1
ATOM 6870 O O . PHE A 1 862 ? 31.991 -0.367 13.892 1.00 96.62 862 PHE A O 1
ATOM 6877 N N . THR A 1 863 ? 30.675 -2.182 14.010 1.00 95.56 863 THR A N 1
ATOM 6878 C CA . THR A 1 863 ? 31.419 -2.995 13.038 1.00 95.56 863 THR A CA 1
ATOM 6879 C C . THR A 1 863 ? 30.550 -3.138 11.799 1.00 95.56 863 THR A C 1
ATOM 6881 O O . THR A 1 863 ? 29.444 -3.658 11.894 1.00 95.56 863 THR A O 1
ATOM 6884 N N . LEU A 1 864 ? 31.020 -2.625 10.667 1.00 95.75 864 LEU A N 1
ATOM 6885 C CA . LEU A 1 864 ? 30.273 -2.470 9.425 1.00 95.75 864 LEU A CA 1
ATOM 6886 C C . LEU A 1 864 ? 30.811 -3.404 8.343 1.00 95.75 864 LEU A C 1
ATOM 6888 O O . LEU A 1 864 ? 32.027 -3.522 8.177 1.00 95.75 864 LEU A O 1
ATOM 6892 N N . TYR A 1 865 ? 29.906 -3.969 7.549 1.00 94.56 865 TYR A N 1
ATOM 6893 C CA . TYR A 1 865 ? 30.229 -4.713 6.338 1.00 94.56 865 TYR A CA 1
ATOM 6894 C C . TYR A 1 865 ? 29.413 -4.164 5.163 1.00 94.56 865 TYR A C 1
ATOM 6896 O O . TYR A 1 865 ? 28.200 -3.949 5.290 1.00 94.56 865 TYR A O 1
ATOM 6904 N N . PRO A 1 866 ? 30.045 -3.928 4.005 1.00 93.00 866 PRO A N 1
ATOM 6905 C CA . PRO A 1 866 ? 29.338 -3.509 2.810 1.00 93.00 866 PRO A CA 1
ATOM 6906 C C . PRO A 1 866 ? 28.389 -4.623 2.327 1.00 93.00 866 PRO A C 1
ATOM 6908 O O . PRO A 1 866 ? 28.683 -5.805 2.513 1.00 93.00 866 PRO A O 1
ATOM 6911 N N . PRO A 1 867 ? 27.287 -4.284 1.632 1.00 91.62 867 PRO A N 1
ATOM 6912 C CA . PRO A 1 867 ? 26.312 -5.273 1.156 1.00 91.62 867 PRO A CA 1
ATOM 6913 C C . PRO A 1 867 ? 26.917 -6.398 0.298 1.00 91.62 867 PRO A C 1
ATOM 6915 O O . PRO A 1 867 ? 26.398 -7.510 0.274 1.00 91.62 867 PRO A O 1
ATOM 6918 N N . VAL A 1 868 ? 28.030 -6.122 -0.393 1.00 91.00 868 VAL A N 1
ATOM 6919 C CA . VAL A 1 868 ? 28.737 -7.093 -1.244 1.00 91.00 868 VAL A CA 1
ATOM 6920 C C . VAL A 1 868 ? 29.338 -8.269 -0.462 1.00 91.00 868 VAL A C 1
ATOM 6922 O O . VAL A 1 868 ? 29.507 -9.349 -1.019 1.00 91.00 868 VAL A O 1
ATOM 6925 N N . GLU A 1 869 ? 29.606 -8.093 0.835 1.00 92.25 869 GLU A N 1
ATOM 6926 C CA . GLU A 1 869 ? 30.186 -9.119 1.710 1.00 92.25 869 GLU A CA 1
ATOM 6927 C C . GLU A 1 869 ? 29.144 -10.099 2.283 1.00 92.25 869 GLU A C 1
ATOM 6929 O O . GLU A 1 869 ? 29.479 -10.931 3.121 1.00 92.25 869 GLU A O 1
ATOM 6934 N N . GLU A 1 870 ? 27.886 -10.072 1.825 1.00 92.38 870 GLU A N 1
ATOM 6935 C CA . GLU A 1 870 ? 26.816 -10.959 2.318 1.00 92.38 870 GLU A CA 1
ATOM 6936 C C . GLU A 1 870 ? 27.184 -12.458 2.264 1.00 92.38 870 GLU A C 1
ATOM 6938 O O . GLU A 1 870 ? 26.799 -13.231 3.148 1.00 92.38 870 GLU A O 1
ATOM 6943 N N . LEU A 1 871 ? 27.975 -12.873 1.265 1.00 91.38 871 LEU A N 1
ATOM 6944 C CA . LEU A 1 871 ? 28.495 -14.242 1.170 1.00 91.38 871 LEU A CA 1
ATOM 6945 C C . LEU A 1 871 ? 29.393 -14.599 2.367 1.00 91.38 871 LEU A C 1
ATOM 6947 O O . LEU A 1 871 ? 29.297 -15.699 2.908 1.00 91.38 871 LEU A O 1
ATOM 6951 N N . CYS A 1 872 ? 30.230 -13.659 2.810 1.00 91.62 872 CYS A N 1
ATOM 6952 C CA . CYS A 1 872 ? 31.161 -13.838 3.920 1.00 91.62 872 CYS A CA 1
ATOM 6953 C C . CYS A 1 872 ? 30.458 -13.960 5.275 1.00 91.62 872 CYS A C 1
ATOM 6955 O O . CYS A 1 872 ? 31.057 -14.486 6.209 1.00 91.62 872 CYS A O 1
ATOM 6957 N N . LEU A 1 873 ? 29.211 -13.487 5.391 1.00 90.81 873 LEU A N 1
ATOM 6958 C CA . LEU A 1 873 ? 28.472 -13.418 6.655 1.00 90.81 873 LEU A CA 1
ATOM 6959 C C . LEU A 1 873 ? 27.677 -14.688 6.995 1.00 90.81 873 LEU A C 1
ATOM 6961 O O . LEU A 1 873 ? 27.118 -14.771 8.083 1.00 90.81 873 LEU A O 1
ATOM 6965 N N . HIS A 1 874 ? 27.645 -15.691 6.107 1.00 88.00 874 HIS A N 1
ATOM 6966 C CA . HIS A 1 874 ? 27.098 -17.032 6.392 1.00 88.00 874 HIS A CA 1
ATOM 6967 C C . HIS A 1 874 ? 25.684 -17.048 6.999 1.00 88.00 874 HIS A C 1
ATOM 6969 O O . HIS A 1 874 ? 25.403 -17.845 7.891 1.00 88.00 874 HIS A O 1
ATOM 6975 N N . ALA A 1 875 ? 24.781 -16.177 6.537 1.00 86.94 875 ALA A N 1
ATOM 6976 C CA . ALA A 1 875 ? 23.420 -16.141 7.069 1.00 86.94 875 ALA A CA 1
ATOM 6977 C C . ALA A 1 875 ? 22.715 -17.505 6.928 1.00 86.94 875 ALA A C 1
ATOM 6979 O O . ALA A 1 875 ? 22.740 -18.128 5.861 1.00 86.94 875 ALA A O 1
ATOM 6980 N N . LYS A 1 876 ? 22.074 -17.953 8.011 1.00 84.12 876 LYS A N 1
ATOM 6981 C CA . LYS A 1 876 ? 21.382 -19.244 8.122 1.00 84.12 876 LYS A CA 1
ATOM 6982 C C . LYS A 1 876 ? 19.904 -19.035 8.390 1.00 84.12 876 LYS A C 1
ATOM 6984 O O . LYS A 1 876 ? 19.544 -18.106 9.103 1.00 84.12 876 LYS A O 1
ATOM 6989 N N . ARG A 1 877 ? 19.060 -19.927 7.870 1.00 84.31 877 ARG A N 1
ATOM 6990 C CA . ARG A 1 877 ? 17.629 -19.933 8.193 1.00 84.31 877 ARG A CA 1
ATOM 6991 C C . ARG A 1 877 ? 17.412 -20.674 9.510 1.00 84.31 877 ARG A C 1
ATOM 6993 O O . ARG A 1 877 ? 17.677 -21.871 9.578 1.00 84.31 877 ARG A O 1
ATOM 7000 N N . VAL A 1 878 ? 16.973 -19.956 10.537 1.00 86.81 878 VAL A N 1
ATOM 7001 C CA . VAL A 1 878 ? 16.797 -20.451 11.910 1.00 86.81 878 VAL A CA 1
ATOM 7002 C C . VAL A 1 878 ? 15.364 -20.227 12.380 1.00 86.81 878 VAL A C 1
ATOM 7004 O O . VAL A 1 878 ? 14.699 -19.307 11.903 1.00 86.81 878 VAL A O 1
ATOM 7007 N N . ARG A 1 879 ? 14.891 -21.057 13.313 1.00 88.25 879 ARG A N 1
ATOM 7008 C CA . ARG A 1 879 ? 13.592 -20.855 13.972 1.00 88.25 879 ARG A CA 1
ATOM 7009 C C . ARG A 1 879 ? 13.626 -19.626 14.877 1.00 88.25 879 ARG A C 1
ATOM 7011 O O . ARG A 1 879 ? 14.709 -19.195 15.282 1.00 88.25 879 ARG A O 1
ATOM 7018 N N . THR A 1 880 ? 12.456 -19.087 15.201 1.00 88.12 880 THR A N 1
ATOM 7019 C CA . THR A 1 880 ? 12.312 -17.937 16.098 1.00 88.12 880 THR A CA 1
ATOM 7020 C C . THR A 1 880 ? 11.766 -18.344 17.464 1.00 88.12 880 THR A C 1
ATOM 7022 O O . THR A 1 880 ? 11.001 -19.299 17.611 1.00 88.12 880 THR A O 1
ATOM 7025 N N . GLY A 1 881 ? 12.184 -17.612 18.487 1.00 87.06 881 GLY A N 1
ATOM 7026 C CA . GLY A 1 881 ? 11.652 -17.710 19.834 1.00 87.06 881 GLY A CA 1
ATOM 7027 C C . GLY A 1 881 ? 11.845 -16.409 20.597 1.00 87.06 881 GLY A C 1
ATOM 7028 O O . GLY A 1 881 ? 12.390 -15.430 20.084 1.00 87.06 881 GLY A O 1
ATOM 7029 N N . ARG A 1 882 ? 11.419 -16.397 21.855 1.00 88.44 882 ARG A N 1
ATOM 7030 C CA . ARG A 1 882 ? 11.519 -15.229 22.733 1.00 88.44 882 ARG A CA 1
ATOM 7031 C C . ARG A 1 882 ? 11.908 -15.628 24.147 1.00 88.44 882 ARG A C 1
ATOM 7033 O O . ARG A 1 882 ? 11.500 -16.679 24.641 1.00 88.44 882 ARG A O 1
ATOM 7040 N N . HIS A 1 883 ? 12.655 -14.760 24.817 1.00 87.75 883 HIS A N 1
ATOM 7041 C CA . HIS A 1 883 ? 12.901 -14.875 26.250 1.00 87.75 883 HIS A CA 1
ATOM 7042 C C . HIS A 1 883 ? 11.624 -14.550 27.033 1.00 87.75 883 HIS A C 1
ATOM 7044 O O . HIS A 1 883 ? 11.007 -13.500 26.845 1.00 87.75 883 HIS A O 1
ATOM 7050 N N . VAL A 1 884 ? 11.252 -15.426 27.961 1.00 85.31 884 VAL A N 1
ATOM 7051 C CA . VAL A 1 884 ? 10.154 -15.239 28.914 1.00 85.31 884 VAL A CA 1
ATOM 7052 C C . VAL A 1 884 ? 10.710 -15.337 30.330 1.00 85.31 884 VAL A C 1
ATOM 7054 O O . VAL A 1 884 ? 11.614 -16.119 30.607 1.00 85.31 884 VAL A O 1
ATOM 7057 N N . LEU A 1 885 ? 10.189 -14.512 31.239 1.00 82.12 885 LEU A N 1
ATOM 7058 C CA . LEU A 1 885 ? 10.569 -14.536 32.651 1.00 82.12 885 LEU A CA 1
ATOM 7059 C C . LEU A 1 885 ? 9.568 -15.363 33.463 1.00 82.12 885 LEU A C 1
ATOM 7061 O O . LEU A 1 885 ? 8.431 -14.924 33.653 1.00 82.12 885 LEU A O 1
ATOM 7065 N N . VAL A 1 886 ? 10.011 -16.508 33.980 1.00 79.69 886 VAL A N 1
ATOM 7066 C CA . VAL A 1 886 ? 9.196 -17.480 34.730 1.00 79.69 886 VAL A CA 1
ATOM 7067 C C . VAL A 1 886 ? 9.583 -17.476 36.212 1.00 79.69 886 VAL A C 1
ATOM 7069 O O . VAL A 1 886 ? 10.729 -17.197 36.560 1.00 79.69 886 VAL A O 1
ATOM 7072 N N . ASP A 1 887 ? 8.627 -17.725 37.111 1.00 74.75 887 ASP A N 1
ATOM 7073 C CA . ASP A 1 887 ? 8.874 -17.732 38.559 1.00 74.75 887 ASP A CA 1
ATOM 7074 C C . ASP A 1 887 ? 9.702 -18.969 38.967 1.00 74.75 887 ASP A C 1
ATOM 7076 O O . ASP A 1 887 ? 9.272 -20.102 38.743 1.00 74.75 887 ASP A O 1
ATOM 7080 N N . SER A 1 888 ? 10.868 -18.769 39.600 1.00 59.34 888 SER A N 1
ATOM 7081 C CA . SER A 1 888 ? 11.698 -19.880 40.087 1.00 59.34 888 SER A CA 1
ATOM 7082 C C . SER A 1 888 ? 11.029 -20.563 41.288 1.00 59.34 888 SER A C 1
ATOM 7084 O O . SER A 1 888 ? 10.666 -19.917 42.279 1.00 59.34 888 SER A O 1
ATOM 7086 N N . GLY A 1 889 ? 10.841 -21.883 41.196 1.00 51.72 889 GLY A N 1
ATOM 7087 C CA . GLY A 1 889 ? 10.038 -22.687 42.127 1.00 51.72 889 GLY A CA 1
ATOM 7088 C C . GLY A 1 889 ? 10.487 -22.660 43.595 1.00 51.72 889 GLY A C 1
ATOM 7089 O O . GLY A 1 889 ? 9.673 -22.957 44.469 1.00 51.72 889 GLY A O 1
ATOM 7090 N N . ASP A 1 890 ? 11.724 -22.243 43.884 1.00 51.34 890 ASP A N 1
ATOM 7091 C CA . ASP A 1 890 ? 12.293 -22.245 45.241 1.00 51.34 890 ASP A CA 1
ATOM 7092 C C . ASP A 1 890 ? 12.370 -20.857 45.909 1.00 51.34 890 ASP A C 1
ATOM 7094 O O . ASP A 1 890 ? 12.586 -20.768 47.119 1.00 51.34 890 ASP A O 1
ATOM 7098 N N . ASN A 1 891 ? 12.130 -19.755 45.185 1.00 45.62 891 ASN A N 1
ATOM 7099 C CA . ASN A 1 891 ? 12.125 -18.409 45.767 1.00 45.62 891 ASN A CA 1
ATOM 7100 C C . ASN A 1 891 ? 11.240 -17.457 44.944 1.00 45.62 891 ASN A C 1
ATOM 7102 O O . ASN A 1 891 ? 11.642 -16.968 43.894 1.00 45.62 891 ASN A O 1
ATOM 7106 N N . LYS A 1 892 ? 10.053 -17.100 45.463 1.00 49.44 892 LYS A N 1
ATOM 7107 C CA . LYS A 1 892 ? 9.047 -16.215 44.814 1.00 49.44 892 LYS A CA 1
ATOM 7108 C C . LYS A 1 892 ? 9.516 -14.776 44.488 1.00 49.44 892 LYS A C 1
ATOM 7110 O O . LYS A 1 892 ? 8.686 -13.909 44.224 1.00 49.44 892 LYS A O 1
ATOM 7115 N N . ARG A 1 893 ? 10.814 -14.473 44.577 1.00 46.69 893 ARG A N 1
ATOM 7116 C CA . ARG A 1 893 ? 11.396 -13.156 44.276 1.00 46.69 893 ARG A CA 1
ATOM 7117 C C . ARG A 1 893 ? 12.298 -13.141 43.040 1.00 46.69 893 ARG A C 1
ATOM 7119 O O . ARG A 1 893 ? 12.505 -12.055 42.506 1.00 46.69 893 ARG A O 1
ATOM 7126 N N . GLU A 1 894 ? 12.780 -14.284 42.554 1.00 55.06 894 GLU A N 1
ATOM 7127 C CA . GLU A 1 894 ? 13.672 -14.346 41.389 1.00 55.06 894 GLU A CA 1
ATOM 7128 C C . GLU A 1 894 ? 12.980 -15.023 40.204 1.00 55.06 894 GLU A C 1
ATOM 7130 O O . GLU A 1 894 ? 12.505 -16.153 40.290 1.00 55.06 894 GLU A O 1
ATOM 7135 N N . LYS A 1 895 ? 12.885 -14.279 39.094 1.00 68.38 895 LYS A N 1
ATOM 7136 C CA . LYS A 1 895 ? 12.397 -14.792 37.810 1.00 68.38 895 LYS A CA 1
ATOM 7137 C C . LYS A 1 895 ? 13.569 -15.282 36.966 1.00 68.38 895 LYS A C 1
ATOM 7139 O O . LYS A 1 895 ? 14.496 -14.491 36.758 1.00 68.38 895 LYS A O 1
ATOM 7144 N N . GLU A 1 896 ? 13.495 -16.508 36.467 1.00 77.19 896 GLU A N 1
ATOM 7145 C CA . GLU A 1 896 ? 14.465 -17.124 35.553 1.00 77.19 896 GLU A CA 1
ATOM 7146 C C . GLU A 1 896 ? 14.063 -16.899 34.089 1.00 77.19 896 GLU A C 1
ATOM 7148 O O . GLU A 1 896 ? 12.893 -16.649 33.798 1.00 77.19 896 GLU A O 1
ATOM 7153 N N . PHE A 1 897 ? 15.040 -16.932 33.177 1.00 81.94 897 PHE A N 1
ATOM 7154 C CA . PHE A 1 897 ? 14.788 -16.841 31.738 1.00 81.94 897 PHE A CA 1
ATOM 7155 C C . PHE A 1 897 ? 14.531 -18.224 31.151 1.00 81.94 897 PHE A C 1
ATOM 7157 O O . PHE A 1 897 ? 15.331 -19.138 31.341 1.00 81.94 897 PHE A O 1
ATOM 7164 N N . GLU A 1 898 ? 13.460 -18.332 30.379 1.00 84.75 898 GLU A N 1
ATOM 7165 C CA . GLU A 1 898 ? 13.136 -19.491 29.558 1.00 84.75 898 GLU A CA 1
ATOM 7166 C C . GLU A 1 898 ? 12.977 -19.039 28.102 1.00 84.75 898 GLU A C 1
ATOM 7168 O O . GLU A 1 898 ? 12.389 -17.989 27.836 1.00 84.75 898 GLU A O 1
ATOM 7173 N N . ILE A 1 899 ? 13.525 -19.808 27.159 1.00 85.56 899 ILE A N 1
ATOM 7174 C CA . ILE A 1 899 ? 13.349 -19.555 25.726 1.00 85.56 899 ILE A CA 1
ATOM 7175 C C . ILE A 1 899 ? 12.117 -20.329 25.275 1.00 85.56 899 ILE A C 1
ATOM 7177 O O . ILE A 1 899 ? 12.103 -21.555 25.342 1.00 85.56 899 ILE A O 1
ATOM 7181 N N . VAL A 1 900 ? 11.106 -19.610 24.795 1.00 83.44 900 VAL A N 1
ATOM 7182 C CA . VAL A 1 900 ? 9.894 -20.204 24.226 1.00 83.44 900 VAL A CA 1
ATOM 7183 C C . VAL A 1 900 ? 9.939 -20.029 22.714 1.00 83.44 900 VAL A C 1
ATOM 7185 O O . VAL A 1 900 ? 10.052 -18.900 22.231 1.00 83.44 900 VAL A O 1
ATOM 7188 N N . LEU A 1 901 ? 9.883 -21.138 21.976 1.00 85.25 901 LEU A N 1
ATOM 7189 C CA . LEU A 1 901 ? 9.858 -21.136 20.514 1.00 85.25 901 LEU A CA 1
ATOM 7190 C C . LEU A 1 901 ? 8.464 -20.764 20.010 1.00 85.25 901 LEU A C 1
ATOM 7192 O O . LEU A 1 901 ? 7.458 -21.169 20.593 1.00 85.25 901 LEU A O 1
ATOM 7196 N N . ASP A 1 902 ? 8.394 -20.001 18.922 1.00 82.31 902 ASP A N 1
ATOM 7197 C CA . ASP A 1 902 ? 7.106 -19.533 18.399 1.00 82.31 902 ASP A CA 1
ATOM 7198 C C . ASP A 1 902 ? 6.263 -20.679 17.807 1.00 82.31 902 ASP A C 1
ATOM 7200 O O . ASP A 1 902 ? 5.036 -20.662 17.929 1.00 82.31 902 ASP A O 1
ATOM 7204 N N . ASP A 1 903 ? 6.912 -21.712 17.257 1.00 75.50 903 ASP A N 1
ATOM 7205 C CA . ASP A 1 903 ? 6.251 -22.916 16.729 1.00 75.50 903 ASP A CA 1
ATOM 7206 C C . ASP A 1 903 ? 5.527 -23.711 17.831 1.00 75.50 903 ASP A C 1
ATOM 7208 O O . ASP A 1 903 ? 4.407 -24.187 17.634 1.00 75.50 903 ASP A O 1
ATOM 7212 N N . ASP A 1 904 ? 6.131 -23.805 19.021 1.00 71.94 904 ASP A N 1
ATOM 7213 C CA . ASP A 1 904 ? 5.578 -24.558 20.154 1.00 71.94 904 ASP A CA 1
ATOM 7214 C C . ASP A 1 904 ? 4.318 -23.873 20.722 1.00 71.94 904 ASP A C 1
ATOM 7216 O O . ASP A 1 904 ? 3.395 -24.536 21.203 1.00 71.94 904 ASP A O 1
ATOM 7220 N N . ILE A 1 905 ? 4.243 -22.538 20.635 1.00 63.66 905 ILE A N 1
ATOM 7221 C CA . ILE A 1 905 ? 3.059 -21.755 21.025 1.00 63.66 905 ILE A CA 1
ATOM 7222 C C . ILE A 1 905 ? 1.907 -22.015 20.048 1.00 63.66 905 ILE A C 1
ATOM 7224 O O . ILE A 1 905 ? 0.776 -22.250 20.479 1.00 63.66 905 ILE A O 1
ATOM 7228 N N . GLN A 1 906 ? 2.188 -22.010 18.741 1.00 58.41 906 GLN A N 1
ATOM 7229 C CA . GLN A 1 906 ? 1.174 -22.227 17.703 1.00 58.41 906 GLN A CA 1
ATOM 7230 C C . GLN A 1 906 ? 0.566 -23.635 17.782 1.00 58.41 906 GLN A C 1
ATOM 7232 O O . GLN A 1 906 ? -0.654 -23.779 17.674 1.00 58.41 906 GLN A O 1
ATOM 7237 N N . GLN A 1 907 ? 1.381 -24.660 18.052 1.00 57.19 907 GLN A N 1
ATOM 7238 C CA . GLN A 1 907 ? 0.896 -26.031 18.255 1.00 57.19 907 GLN A CA 1
ATOM 7239 C C . GLN A 1 907 ? -0.013 -26.143 19.493 1.00 57.19 907 GLN A C 1
ATOM 7241 O O . GLN A 1 907 ? -1.092 -26.730 19.417 1.00 57.19 907 GLN A O 1
ATOM 7246 N N . GLN A 1 908 ? 0.345 -25.501 20.612 1.00 54.88 908 GLN A N 1
ATOM 7247 C CA . GLN A 1 908 ? -0.490 -25.498 21.824 1.00 54.88 908 GLN A CA 1
ATOM 7248 C C . GLN A 1 908 ? -1.810 -24.716 21.670 1.00 54.88 908 GLN A C 1
ATOM 7250 O O . GLN A 1 908 ? -2.790 -25.013 22.362 1.00 54.88 908 GLN A O 1
ATOM 7255 N N . GLU A 1 909 ? -1.862 -23.705 20.800 1.00 52.38 909 GLU A N 1
ATOM 7256 C CA . GLU A 1 909 ? -3.093 -22.968 20.478 1.00 52.38 909 GLU A CA 1
ATOM 7257 C C . GLU A 1 909 ? -4.006 -23.747 19.514 1.00 52.38 909 GLU A C 1
ATOM 7259 O O . GLU A 1 909 ? -5.234 -23.721 19.671 1.00 52.38 909 GLU A O 1
ATOM 7264 N N . GLN A 1 910 ? -3.431 -24.513 18.580 1.00 51.41 910 GLN A N 1
ATOM 7265 C CA . GLN A 1 910 ? -4.173 -25.436 17.713 1.00 51.41 910 GLN A CA 1
ATOM 7266 C C . GLN A 1 910 ? -4.766 -26.618 18.501 1.00 51.41 910 GLN A C 1
ATOM 7268 O O . GLN A 1 910 ? -5.947 -26.928 18.342 1.00 51.41 910 GLN A O 1
ATOM 7273 N N . GLU A 1 911 ? -4.022 -27.209 19.441 1.00 49.50 911 GLU A N 1
ATOM 7274 C CA . GLU A 1 911 ? -4.527 -28.299 20.295 1.00 49.50 911 GLU A CA 1
ATOM 7275 C C . GLU A 1 911 ? -5.651 -27.856 21.252 1.00 49.50 911 GLU A C 1
ATOM 7277 O O . GLU A 1 911 ? -6.518 -28.652 21.612 1.00 49.50 911 GLU A O 1
ATOM 7282 N N . LYS A 1 912 ? -5.699 -26.575 21.644 1.00 46.16 912 LYS A N 1
ATOM 7283 C CA . LYS A 1 912 ? -6.781 -26.023 22.486 1.00 46.16 912 LYS A CA 1
ATOM 7284 C C . LYS A 1 912 ? -8.052 -25.657 21.716 1.00 46.16 912 LYS A C 1
ATOM 7286 O O . LYS A 1 912 ? -9.068 -25.368 22.352 1.00 46.16 912 LYS A O 1
ATOM 7291 N N . SER A 1 913 ? -8.005 -25.633 20.384 1.00 40.97 913 SER A N 1
ATOM 7292 C CA . SER A 1 913 ? -9.110 -25.183 19.528 1.00 40.97 913 SER A CA 1
ATOM 7293 C C . SER A 1 913 ? -9.740 -26.288 18.669 1.00 40.97 913 SER A C 1
ATOM 7295 O O . SER A 1 913 ? -10.781 -26.046 18.054 1.00 40.97 913 SER A O 1
ATOM 7297 N N . ALA A 1 914 ? -9.195 -27.508 18.675 1.00 35.94 914 ALA A N 1
ATOM 7298 C CA . ALA A 1 914 ? -9.743 -28.631 17.919 1.00 35.94 914 ALA A CA 1
ATOM 7299 C C . ALA A 1 914 ? -10.907 -29.341 18.657 1.00 35.94 914 ALA A C 1
ATOM 7301 O O . ALA A 1 914 ? -10.748 -29.751 19.809 1.00 35.94 914 ALA A O 1
ATOM 7302 N N . PRO A 1 915 ? -12.081 -29.535 18.023 1.00 41.00 915 PRO A N 1
ATOM 7303 C CA . PRO A 1 915 ? -13.074 -30.493 18.494 1.00 41.00 915 PRO A CA 1
ATOM 7304 C C . PRO A 1 915 ? -12.614 -31.925 18.175 1.00 41.00 915 PRO A C 1
ATOM 7306 O O . PRO A 1 915 ? -12.082 -32.184 17.099 1.00 41.00 915 PRO A O 1
ATOM 7309 N N . GLU A 1 916 ? -12.837 -32.857 19.107 1.00 38.12 916 GLU A N 1
ATOM 7310 C CA . GLU A 1 916 ? -12.541 -34.288 18.954 1.00 38.12 916 GLU A CA 1
ATOM 7311 C C . GLU A 1 916 ? -13.312 -34.897 17.765 1.00 38.12 916 GLU A C 1
ATOM 7313 O O . GLU A 1 916 ? -14.443 -35.363 17.908 1.00 38.12 916 GLU A O 1
ATOM 7318 N N . THR A 1 917 ? -12.700 -34.922 16.584 1.00 37.88 917 THR A N 1
ATOM 7319 C CA . THR A 1 917 ? -13.075 -35.831 15.497 1.00 37.88 917 THR A CA 1
ATOM 7320 C C . THR A 1 917 ? -11.815 -36.349 14.821 1.00 37.88 917 THR A C 1
ATOM 7322 O O . THR A 1 917 ? -11.113 -35.601 14.148 1.00 37.88 917 THR A O 1
ATOM 7325 N N . GLU A 1 918 ? -11.546 -37.639 15.023 1.00 40.06 918 GLU A N 1
ATOM 7326 C CA . GLU A 1 918 ? -10.520 -38.413 14.329 1.00 40.06 918 GLU A CA 1
ATOM 7327 C C . GLU A 1 918 ? -10.821 -38.460 12.824 1.00 40.06 918 GLU A C 1
ATOM 7329 O O . GLU A 1 918 ? -11.761 -39.130 12.393 1.00 40.06 918 GLU A O 1
ATOM 7334 N N . THR A 1 919 ? -10.003 -37.786 12.018 1.00 34.22 919 THR A N 1
ATOM 7335 C CA . THR A 1 919 ? -9.820 -38.123 10.603 1.00 34.22 919 THR A CA 1
ATOM 7336 C C . THR A 1 919 ? -8.356 -37.932 10.227 1.00 34.22 919 THR A C 1
ATOM 7338 O O . THR A 1 919 ? -7.883 -36.801 10.143 1.00 34.22 919 THR A O 1
ATOM 7341 N N . ASP A 1 920 ? -7.668 -39.054 10.000 1.00 35.59 920 ASP A N 1
ATOM 7342 C CA . ASP A 1 920 ? -6.357 -39.144 9.354 1.00 35.59 920 ASP A CA 1
ATOM 7343 C C . ASP A 1 920 ? -6.417 -38.527 7.950 1.00 35.59 920 ASP A C 1
ATOM 7345 O O . ASP A 1 920 ? -7.003 -39.107 7.031 1.00 35.59 920 ASP A O 1
ATOM 7349 N N . THR A 1 921 ? -5.765 -37.382 7.764 1.00 33.62 921 THR A N 1
ATOM 7350 C CA . THR A 1 921 ? -5.276 -36.950 6.452 1.00 33.62 921 THR A CA 1
ATOM 7351 C C . THR A 1 921 ? -3.895 -36.325 6.620 1.00 33.62 921 THR A C 1
ATOM 7353 O O . THR A 1 921 ? -3.782 -35.163 7.003 1.00 33.62 921 THR A O 1
ATOM 7356 N N . ASP A 1 922 ? -2.863 -37.118 6.321 1.00 33.44 922 ASP A N 1
ATOM 7357 C CA . ASP A 1 922 ? -1.488 -36.675 6.077 1.00 33.44 922 ASP A CA 1
ATOM 7358 C C . ASP A 1 922 ? -1.467 -35.694 4.894 1.00 33.44 922 ASP A C 1
ATOM 7360 O O . ASP A 1 922 ? -1.502 -36.093 3.727 1.00 33.44 922 ASP A O 1
ATOM 7364 N N . THR A 1 923 ? -1.385 -34.402 5.191 1.00 32.75 923 THR A N 1
ATOM 7365 C CA . THR A 1 923 ? -0.811 -33.408 4.282 1.00 32.75 923 THR A CA 1
ATOM 7366 C C . THR A 1 923 ? 0.076 -32.478 5.100 1.00 32.75 923 THR A C 1
ATOM 7368 O O . THR A 1 923 ? -0.400 -31.480 5.639 1.00 32.75 923 THR A O 1
ATOM 7371 N N . ASP A 1 924 ? 1.362 -32.824 5.194 1.00 30.78 924 ASP A N 1
ATOM 7372 C CA . ASP A 1 924 ? 2.438 -31.955 5.683 1.00 30.78 924 ASP A CA 1
ATOM 7373 C C . ASP A 1 924 ? 2.553 -30.715 4.778 1.00 30.78 924 ASP A C 1
ATOM 7375 O O . ASP A 1 924 ? 3.299 -30.689 3.798 1.00 30.78 924 ASP A O 1
ATOM 7379 N N . THR A 1 925 ? 1.798 -29.662 5.083 1.00 32.75 925 THR A N 1
ATOM 7380 C CA . THR A 1 925 ? 2.178 -28.294 4.715 1.00 32.75 925 THR A CA 1
ATOM 7381 C C . THR A 1 925 ? 2.937 -27.702 5.895 1.00 32.75 925 THR A C 1
ATOM 7383 O O . THR A 1 925 ? 2.351 -27.056 6.762 1.00 32.75 925 THR A O 1
ATOM 7386 N N . GLU A 1 926 ? 4.238 -27.981 5.954 1.00 36.00 926 GLU A N 1
ATOM 7387 C CA . GLU A 1 926 ? 5.164 -27.395 6.924 1.00 36.00 926 GLU A CA 1
ATOM 7388 C C . GLU A 1 926 ? 5.229 -25.875 6.667 1.00 36.00 926 GLU A C 1
ATOM 7390 O O . GLU A 1 926 ? 5.778 -25.420 5.660 1.00 36.00 926 GLU A O 1
ATOM 7395 N N . TYR A 1 927 ? 4.596 -25.073 7.530 1.00 41.59 927 TYR A N 1
ATOM 7396 C CA . TYR A 1 927 ? 4.765 -23.618 7.528 1.00 41.59 927 TYR A CA 1
ATOM 7397 C C . TYR A 1 927 ? 6.232 -23.315 7.862 1.00 41.59 927 TYR A C 1
ATOM 7399 O O . TYR A 1 927 ? 6.696 -23.572 8.970 1.00 41.59 927 TYR A O 1
ATOM 7407 N N . ASP A 1 928 ? 6.986 -22.799 6.895 1.00 53.19 928 ASP A N 1
ATOM 7408 C CA . ASP A 1 928 ? 8.412 -22.503 7.051 1.00 53.19 928 ASP A CA 1
ATOM 7409 C C . ASP A 1 928 ? 8.630 -21.223 7.886 1.00 53.19 928 ASP A C 1
ATOM 7411 O O . ASP A 1 928 ? 8.909 -20.148 7.354 1.00 53.19 928 ASP A O 1
ATOM 7415 N N . ASN A 1 929 ? 8.512 -21.336 9.213 1.00 65.06 929 ASN A N 1
ATOM 7416 C CA . ASN A 1 929 ? 8.695 -20.258 10.201 1.00 65.06 929 ASN A CA 1
ATOM 7417 C C . ASN A 1 929 ? 10.178 -19.860 10.429 1.00 65.06 929 ASN A C 1
ATOM 7419 O O . ASN A 1 929 ? 10.541 -19.326 11.479 1.00 65.06 929 ASN A O 1
ATOM 7423 N N . LYS A 1 930 ? 11.079 -20.120 9.468 1.00 81.62 930 LYS A N 1
ATOM 7424 C CA . LYS A 1 930 ? 12.520 -19.840 9.606 1.00 81.62 930 LYS A CA 1
ATOM 7425 C C . LYS A 1 930 ? 12.935 -18.521 8.958 1.00 81.62 930 LYS A C 1
ATOM 7427 O O . LYS A 1 930 ? 12.700 -18.290 7.766 1.00 81.62 930 LYS A O 1
ATOM 7432 N N . ILE A 1 931 ? 13.687 -17.709 9.701 1.00 82.50 931 ILE A N 1
ATOM 7433 C CA . ILE A 1 931 ? 14.240 -16.430 9.232 1.00 82.50 931 ILE A CA 1
ATOM 7434 C C . ILE A 1 931 ? 15.744 -16.530 8.949 1.00 82.50 931 ILE A C 1
ATOM 7436 O O . ILE A 1 931 ? 16.452 -17.243 9.663 1.00 82.50 931 ILE A O 1
ATOM 7440 N N . PRO A 1 932 ? 16.272 -15.842 7.919 1.00 84.56 932 PRO A N 1
ATOM 7441 C CA . PRO A 1 932 ? 17.711 -15.740 7.719 1.00 84.56 932 PRO A CA 1
ATOM 7442 C C . PRO A 1 932 ? 18.334 -14.824 8.784 1.00 84.56 932 PRO A C 1
ATOM 7444 O O . PRO A 1 932 ? 17.951 -13.663 8.899 1.00 84.56 932 PRO A O 1
ATOM 7447 N N . TRP A 1 933 ? 19.329 -15.314 9.522 1.00 89.56 933 TRP A N 1
ATOM 7448 C CA . TRP A 1 933 ? 20.092 -14.513 10.483 1.00 89.56 933 TRP A CA 1
ATOM 7449 C C . TRP A 1 933 ? 21.591 -14.794 10.406 1.00 89.56 933 TRP A C 1
ATOM 7451 O O . TRP A 1 933 ? 22.010 -15.889 10.020 1.00 89.56 933 TRP A O 1
ATOM 7461 N N . ILE A 1 934 ? 22.410 -13.803 10.761 1.00 90.69 934 ILE A N 1
ATOM 7462 C CA . ILE A 1 934 ? 23.872 -13.890 10.684 1.00 90.69 934 ILE A CA 1
ATOM 7463 C C . ILE A 1 934 ? 24.408 -14.542 11.965 1.00 90.69 934 ILE A C 1
ATOM 7465 O O . ILE A 1 934 ? 24.226 -13.991 13.049 1.00 90.69 934 ILE A O 1
ATOM 7469 N N . PRO A 1 935 ? 25.095 -15.695 11.873 1.00 87.19 935 PRO A N 1
ATOM 7470 C CA . PRO A 1 935 ? 25.649 -16.385 13.036 1.00 87.19 935 PRO A CA 1
ATOM 7471 C C . PRO A 1 935 ? 27.023 -15.849 13.460 1.00 87.19 935 PRO A C 1
ATOM 7473 O O . PRO A 1 935 ? 27.645 -16.391 14.373 1.00 87.19 935 PRO A O 1
ATOM 7476 N N . ILE A 1 936 ? 27.529 -14.833 12.759 1.00 86.69 936 ILE A N 1
ATOM 7477 C CA . ILE A 1 936 ? 28.850 -14.263 12.989 1.00 86.69 936 ILE A CA 1
ATOM 7478 C C . ILE A 1 936 ? 28.759 -13.136 14.011 1.00 86.69 936 ILE A C 1
ATOM 7480 O O . ILE A 1 936 ? 28.174 -12.079 13.757 1.00 86.69 936 ILE A O 1
ATOM 7484 N N . ASP A 1 937 ? 29.416 -13.373 15.139 1.00 85.94 937 ASP A N 1
ATOM 7485 C CA . ASP A 1 937 ? 29.742 -12.369 16.140 1.00 85.94 937 ASP A CA 1
ATOM 7486 C C . ASP A 1 937 ? 31.193 -11.897 15.900 1.00 85.94 937 ASP A C 1
ATOM 7488 O O . ASP A 1 937 ? 32.133 -12.691 16.049 1.00 85.94 937 ASP A O 1
ATOM 7492 N N . PRO A 1 938 ? 31.399 -10.630 15.490 1.00 86.19 938 PRO A N 1
ATOM 7493 C CA . PRO A 1 938 ? 32.718 -10.104 15.146 1.00 86.19 938 PRO A CA 1
ATOM 7494 C C . PRO A 1 938 ? 33.711 -10.066 16.312 1.00 86.19 938 PRO A C 1
ATOM 7496 O O . PRO A 1 938 ? 34.898 -9.837 16.078 1.00 86.19 938 PRO A O 1
ATOM 7499 N N . ASP A 1 939 ? 33.262 -10.259 17.550 1.00 80.81 939 ASP A N 1
ATOM 7500 C CA . ASP A 1 939 ? 34.099 -10.097 18.741 1.00 80.81 939 ASP A CA 1
ATOM 7501 C C . ASP A 1 939 ? 34.573 -11.410 19.334 1.00 80.81 939 ASP A C 1
ATOM 7503 O O . ASP A 1 939 ? 35.556 -11.443 20.072 1.00 80.81 939 ASP A O 1
ATOM 7507 N N . THR A 1 940 ? 33.911 -12.502 18.967 1.00 75.12 940 THR A N 1
ATOM 7508 C CA . THR A 1 940 ? 34.325 -13.855 19.337 1.00 75.12 940 THR A CA 1
ATOM 7509 C C . THR A 1 940 ? 35.053 -14.565 18.197 1.00 75.12 940 THR A C 1
ATOM 7511 O O . THR A 1 940 ? 35.844 -15.477 18.444 1.00 75.12 940 THR A O 1
ATOM 7514 N N . ILE A 1 941 ? 34.855 -14.137 16.944 1.00 71.06 941 ILE A N 1
ATOM 7515 C CA . ILE A 1 941 ? 35.461 -14.780 15.777 1.00 71.06 941 ILE A CA 1
ATOM 7516 C C . ILE A 1 941 ? 36.927 -14.344 15.584 1.00 71.06 941 ILE A C 1
ATOM 7518 O O . ILE A 1 941 ? 37.234 -13.271 15.069 1.00 71.06 941 ILE A O 1
ATOM 7522 N N . ASN A 1 942 ? 37.875 -15.192 15.998 1.00 57.22 942 ASN A N 1
ATOM 7523 C CA . ASN A 1 942 ? 39.306 -14.880 15.938 1.00 57.22 942 ASN A CA 1
ATOM 7524 C C . ASN A 1 942 ? 40.042 -15.796 14.941 1.00 57.22 942 ASN A C 1
ATOM 7526 O O . ASN A 1 942 ? 40.422 -16.917 15.260 1.00 57.22 942 ASN A O 1
ATOM 7530 N N . PHE A 1 943 ? 40.280 -15.322 13.713 1.00 56.25 943 PHE A N 1
ATOM 7531 C CA . PHE A 1 943 ? 40.978 -16.105 12.672 1.00 56.25 943 PHE A CA 1
ATOM 7532 C C . PHE A 1 943 ? 42.507 -16.194 12.867 1.00 56.25 943 PHE A C 1
ATOM 7534 O O . PHE A 1 943 ? 43.183 -16.919 12.124 1.00 56.25 943 PHE A O 1
ATOM 7541 N N . SER A 1 944 ? 43.049 -15.484 13.865 1.00 49.06 944 SER A N 1
ATOM 7542 C CA . SER A 1 944 ? 44.484 -15.434 14.181 1.00 49.06 944 SER A CA 1
ATOM 7543 C C . SER A 1 944 ? 45.002 -16.645 14.973 1.00 49.06 944 SER A C 1
ATOM 7545 O O . SER A 1 944 ? 46.211 -16.863 15.010 1.00 49.06 944 SER A O 1
ATOM 7547 N N . SER A 1 945 ? 44.121 -17.474 15.547 1.00 45.09 945 SER A N 1
ATOM 7548 C CA . SER A 1 945 ? 44.497 -18.665 16.318 1.00 45.09 945 SER A CA 1
ATOM 7549 C C . SER A 1 945 ? 44.395 -19.965 15.499 1.00 45.09 945 SER A C 1
ATOM 7551 O O . SER A 1 945 ? 43.804 -20.030 14.412 1.00 45.09 945 SER A O 1
ATOM 7553 N N . SER A 1 946 ? 45.016 -21.026 16.016 1.00 45.34 946 SER A N 1
ATOM 7554 C CA . SER A 1 946 ? 45.054 -22.395 15.476 1.00 45.34 946 SER A CA 1
ATOM 7555 C C . SER A 1 946 ? 43.702 -23.128 15.495 1.00 45.34 946 SER A C 1
ATOM 7557 O O . SER A 1 946 ? 43.670 -24.342 15.294 1.00 45.34 946 SER A O 1
ATOM 7559 N N . ASP A 1 947 ? 42.595 -22.420 15.734 1.00 47.72 947 ASP A N 1
ATOM 7560 C CA . ASP A 1 947 ? 41.256 -22.996 15.786 1.00 47.72 947 ASP A CA 1
ATOM 7561 C C . ASP A 1 947 ? 40.797 -23.405 14.379 1.00 47.72 947 ASP A C 1
ATOM 7563 O O . ASP A 1 947 ? 40.461 -22.589 13.514 1.00 47.72 947 ASP A O 1
ATOM 7567 N N . THR A 1 948 ? 40.876 -24.707 14.119 1.00 51.97 948 THR A N 1
ATOM 7568 C CA . THR A 1 948 ? 40.542 -25.312 12.828 1.00 51.97 948 THR A CA 1
ATOM 7569 C C . THR A 1 948 ? 39.024 -25.397 12.639 1.00 51.97 948 THR A C 1
ATOM 7571 O O . THR A 1 948 ? 38.565 -25.470 11.503 1.00 51.97 948 THR A O 1
ATOM 7574 N N . SER A 1 949 ? 38.235 -25.313 13.719 1.00 54.16 949 SER A N 1
ATOM 7575 C CA . SER A 1 949 ? 36.776 -25.481 13.691 1.00 54.16 949 SER A CA 1
ATOM 7576 C C . SER A 1 949 ? 36.051 -24.273 13.075 1.00 54.16 949 SER A C 1
ATOM 7578 O O . SER A 1 949 ? 35.250 -24.430 12.152 1.00 54.16 949 SER A O 1
ATOM 7580 N N . ALA A 1 950 ? 36.395 -23.045 13.485 1.00 55.78 950 ALA A N 1
ATOM 7581 C CA . ALA A 1 950 ? 35.799 -21.813 12.957 1.00 55.78 950 ALA A CA 1
ATOM 7582 C C . ALA A 1 950 ? 36.175 -21.556 11.485 1.00 55.78 950 ALA A C 1
ATOM 7584 O O . ALA A 1 950 ? 35.356 -21.064 10.705 1.00 55.78 950 ALA A O 1
ATOM 7585 N N . LYS A 1 951 ? 37.396 -21.947 11.086 1.00 58.00 951 LYS A N 1
ATOM 7586 C CA . LYS A 1 951 ? 37.880 -21.879 9.694 1.00 58.00 951 LYS A CA 1
ATOM 7587 C C . LYS A 1 951 ? 37.118 -22.819 8.760 1.00 58.00 951 LYS A C 1
ATOM 7589 O O . LYS A 1 951 ? 36.925 -22.465 7.598 1.00 58.00 951 LYS A O 1
ATOM 7594 N N . THR A 1 952 ? 36.667 -23.963 9.269 1.00 62.47 952 THR A N 1
ATOM 7595 C CA . THR A 1 952 ? 35.830 -24.915 8.526 1.00 62.47 952 THR A CA 1
ATOM 7596 C C . THR A 1 952 ? 34.361 -24.479 8.510 1.00 62.47 952 THR A C 1
ATOM 7598 O O . THR A 1 952 ? 33.722 -24.574 7.470 1.00 62.47 952 THR A O 1
ATOM 7601 N N . LYS A 1 953 ? 33.830 -23.935 9.620 1.00 73.62 953 LYS A N 1
ATOM 7602 C CA . LYS A 1 953 ? 32.415 -23.521 9.736 1.00 73.62 953 LYS A CA 1
ATOM 7603 C C . LYS A 1 953 ? 32.067 -22.258 8.931 1.00 73.62 953 LYS A C 1
ATOM 7605 O O . LYS A 1 953 ? 30.960 -22.171 8.409 1.00 73.62 953 LYS A O 1
ATOM 7610 N N . TYR A 1 954 ? 32.976 -21.281 8.840 1.00 84.69 954 TYR A N 1
ATOM 7611 C CA . TYR A 1 954 ? 32.743 -19.994 8.162 1.00 84.69 954 TYR A CA 1
ATOM 7612 C C . TYR A 1 954 ? 33.834 -19.686 7.124 1.00 84.69 954 TYR A C 1
ATOM 7614 O O . TYR A 1 954 ? 34.495 -18.645 7.165 1.00 84.69 954 TYR A O 1
ATOM 7622 N N . HIS A 1 955 ? 34.034 -20.593 6.167 1.00 81.56 955 HIS A N 1
ATOM 7623 C CA . HIS A 1 955 ? 35.163 -20.581 5.224 1.00 81.56 955 HIS A CA 1
ATOM 7624 C C . HIS A 1 955 ? 35.277 -19.313 4.366 1.00 81.56 955 HIS A C 1
ATOM 7626 O O . HIS A 1 955 ? 36.393 -18.908 4.032 1.00 81.56 955 HIS A O 1
ATOM 7632 N N . TYR A 1 956 ? 34.157 -18.660 4.034 1.00 87.44 956 TYR A N 1
ATOM 7633 C CA . TYR A 1 956 ? 34.167 -17.386 3.300 1.00 87.44 956 TYR A CA 1
ATOM 7634 C C . TYR A 1 956 ? 34.541 -16.156 4.134 1.00 87.44 956 TYR A C 1
ATOM 7636 O O . TYR A 1 956 ? 34.961 -15.155 3.559 1.00 87.44 956 TYR A O 1
ATOM 7644 N N . TYR A 1 957 ? 34.466 -16.201 5.468 1.00 87.81 957 TYR A N 1
ATOM 7645 C CA . TYR A 1 957 ? 34.706 -15.005 6.286 1.00 87.81 957 TYR A CA 1
ATOM 7646 C C . TYR A 1 957 ? 36.144 -14.479 6.168 1.00 87.81 957 TYR A C 1
ATOM 7648 O O . TYR A 1 957 ? 36.386 -13.291 6.357 1.00 87.81 957 TYR A O 1
ATOM 7656 N N . LYS A 1 958 ? 37.106 -15.317 5.761 1.00 84.62 958 LYS A N 1
ATOM 7657 C CA . LYS A 1 958 ? 38.485 -14.889 5.460 1.00 84.62 958 LYS A CA 1
ATOM 7658 C C . LYS A 1 958 ? 38.587 -13.841 4.337 1.00 84.62 958 LYS A C 1
ATOM 7660 O O . LYS A 1 958 ? 39.616 -13.184 4.236 1.00 84.62 958 LYS A O 1
ATOM 7665 N N . TYR A 1 959 ? 37.558 -13.718 3.494 1.00 86.44 959 TYR A N 1
ATOM 7666 C CA . TYR A 1 959 ? 37.458 -12.699 2.444 1.00 86.44 959 TYR A CA 1
ATOM 7667 C C . TYR A 1 959 ? 36.726 -11.432 2.911 1.00 86.44 959 TYR A C 1
ATOM 7669 O O . TYR A 1 959 ? 36.644 -10.476 2.145 1.00 86.44 959 TYR A O 1
ATOM 7677 N N . SER A 1 960 ? 36.190 -11.420 4.138 1.00 88.50 960 SER A N 1
ATOM 7678 C CA . SER A 1 960 ? 35.564 -10.230 4.718 1.00 88.50 960 SER A CA 1
ATOM 7679 C C . SER A 1 960 ? 36.600 -9.168 5.079 1.00 88.50 960 SER A C 1
ATOM 7681 O O . SER A 1 960 ? 37.754 -9.476 5.397 1.00 88.50 960 SER A O 1
ATOM 7683 N N . ASN A 1 961 ? 36.182 -7.908 5.059 1.00 88.50 961 ASN A N 1
ATOM 7684 C CA . ASN A 1 961 ? 37.018 -6.778 5.445 1.00 88.50 961 ASN A CA 1
ATOM 7685 C C . ASN A 1 961 ? 36.203 -5.790 6.304 1.00 88.50 961 ASN A C 1
ATOM 7687 O O . ASN A 1 961 ? 35.890 -4.685 5.849 1.00 88.50 961 ASN A O 1
ATOM 7691 N N . PRO A 1 962 ? 35.854 -6.182 7.549 1.00 90.50 962 PRO A N 1
ATOM 7692 C CA . PRO A 1 962 ? 35.038 -5.370 8.446 1.00 90.50 962 PRO A CA 1
ATOM 7693 C C . PRO A 1 962 ? 35.657 -4.001 8.729 1.00 90.50 962 PRO A C 1
ATOM 7695 O O . PRO A 1 962 ? 36.856 -3.878 8.985 1.00 90.50 962 PRO A O 1
ATOM 7698 N N . ILE A 1 963 ? 34.807 -2.977 8.775 1.00 92.44 963 ILE A N 1
ATOM 7699 C CA . ILE A 1 963 ? 35.181 -1.597 9.093 1.00 92.44 963 ILE A CA 1
ATOM 7700 C C . ILE A 1 963 ? 34.655 -1.256 10.487 1.00 92.44 963 ILE A C 1
ATOM 7702 O O . ILE A 1 963 ? 33.452 -1.326 10.724 1.00 92.44 963 ILE A O 1
ATOM 7706 N N . LYS A 1 964 ? 35.530 -0.849 11.410 1.00 92.81 964 LYS A N 1
ATOM 7707 C CA . LYS A 1 964 ? 35.114 -0.386 12.742 1.00 92.81 964 LYS A CA 1
ATOM 7708 C C . LYS A 1 964 ? 35.042 1.139 12.780 1.00 92.81 964 LYS A C 1
ATOM 7710 O O . LYS A 1 964 ? 35.977 1.811 12.354 1.00 92.81 964 LYS A O 1
ATOM 7715 N N . VAL A 1 965 ? 33.946 1.683 13.304 1.00 95.62 965 VAL A N 1
ATOM 7716 C CA . VAL A 1 965 ? 33.774 3.124 13.530 1.00 95.62 965 VAL A CA 1
ATOM 7717 C C . VAL A 1 965 ? 33.198 3.374 14.912 1.00 95.62 965 VAL A C 1
ATOM 7719 O O . VAL A 1 965 ? 32.248 2.715 15.328 1.00 95.62 965 VAL A O 1
ATOM 7722 N N . LYS A 1 966 ? 33.784 4.337 15.621 1.00 95.69 966 LYS A N 1
ATOM 7723 C CA . LYS A 1 966 ? 33.285 4.829 16.901 1.00 95.69 966 LYS A CA 1
ATOM 7724 C C . LYS A 1 966 ? 32.655 6.200 16.676 1.00 95.69 966 LYS A C 1
ATOM 7726 O O . LYS A 1 966 ? 33.264 7.039 16.020 1.00 95.69 966 LYS A O 1
ATOM 7731 N N . VAL A 1 967 ? 31.433 6.373 17.162 1.00 96.81 967 VAL A N 1
ATOM 7732 C CA . VAL A 1 967 ? 30.604 7.572 17.012 1.00 96.81 967 VAL A CA 1
ATOM 7733 C C . VAL A 1 967 ? 30.408 8.155 18.403 1.00 96.81 967 VAL A C 1
ATOM 7735 O O . VAL A 1 967 ? 29.838 7.496 19.279 1.00 96.81 967 VAL A O 1
ATOM 7738 N N . TRP A 1 968 ? 30.938 9.350 18.611 1.00 94.88 968 TRP A N 1
ATOM 7739 C CA . TRP A 1 968 ? 30.977 10.031 19.902 1.00 94.88 968 TRP A CA 1
ATOM 7740 C C . TRP A 1 968 ? 29.795 10.985 20.082 1.00 94.88 968 TRP A C 1
ATOM 7742 O O . TRP A 1 968 ? 29.029 11.228 19.149 1.00 94.88 968 TRP A O 1
ATOM 7752 N N . GLU A 1 969 ? 29.642 11.538 21.287 1.00 93.00 969 GLU A N 1
ATOM 7753 C CA . GLU A 1 969 ? 28.674 12.607 21.550 1.00 93.00 969 GLU A CA 1
ATOM 7754 C C . GLU A 1 969 ? 28.799 13.733 20.518 1.00 93.00 969 GLU A C 1
ATOM 7756 O O . GLU A 1 969 ? 29.901 14.162 20.173 1.00 93.00 969 GLU A O 1
ATOM 7761 N N . ASN A 1 970 ? 27.656 14.233 20.046 1.00 92.06 970 ASN A N 1
ATOM 7762 C CA . ASN A 1 970 ? 27.563 15.279 19.022 1.00 92.06 970 ASN A CA 1
ATOM 7763 C C . ASN A 1 970 ? 28.057 14.853 17.628 1.00 92.06 970 ASN A C 1
ATOM 7765 O O . ASN A 1 970 ? 28.292 15.698 16.761 1.00 92.06 970 ASN A O 1
ATOM 7769 N N . GLU A 1 971 ? 28.168 13.555 17.361 1.00 94.75 971 GLU A N 1
ATOM 7770 C CA . GLU A 1 971 ? 28.428 13.036 16.021 1.00 94.75 971 GLU A CA 1
ATOM 7771 C C . GLU A 1 971 ? 27.190 12.356 15.421 1.00 94.75 971 GLU A C 1
ATOM 7773 O O . GLU A 1 971 ? 26.353 11.777 16.121 1.00 94.75 971 GLU A O 1
ATOM 7778 N N . ILE A 1 972 ? 27.072 12.442 14.091 1.00 95.94 972 ILE A N 1
ATOM 7779 C CA . ILE A 1 972 ? 26.011 11.802 13.308 1.00 95.94 972 ILE A CA 1
ATOM 7780 C C . ILE A 1 972 ? 26.645 10.790 12.359 1.00 95.94 972 ILE A C 1
ATOM 7782 O O . ILE A 1 972 ? 27.299 11.174 11.391 1.00 95.94 972 ILE A O 1
ATOM 7786 N N . LEU A 1 973 ? 26.409 9.502 12.575 1.00 97.69 973 LEU A N 1
ATOM 7787 C CA . LEU A 1 973 ? 26.743 8.475 11.594 1.00 97.69 973 LEU A CA 1
ATOM 7788 C C . LEU A 1 973 ? 25.660 8.429 10.516 1.00 97.69 973 LEU A C 1
ATOM 7790 O O . LEU A 1 973 ? 24.499 8.156 10.807 1.00 97.69 973 LEU A O 1
ATOM 7794 N N . TYR A 1 974 ? 26.049 8.637 9.263 1.00 97.69 974 TYR A N 1
ATOM 7795 C CA . TYR A 1 974 ? 25.254 8.188 8.129 1.00 97.69 974 TYR A CA 1
ATOM 7796 C C . TYR A 1 974 ? 25.596 6.730 7.839 1.00 97.69 974 TYR A C 1
ATOM 7798 O O . TYR A 1 974 ? 26.715 6.418 7.428 1.00 97.69 974 TYR A O 1
ATOM 7806 N N . LEU A 1 975 ? 24.629 5.848 8.072 1.00 97.25 975 LEU A N 1
ATOM 7807 C CA . LEU A 1 975 ? 24.692 4.422 7.788 1.00 97.25 975 LEU A CA 1
ATOM 7808 C C . LEU A 1 975 ? 23.768 4.122 6.593 1.00 97.25 975 LEU A C 1
ATOM 7810 O O . LEU A 1 975 ? 22.545 4.201 6.739 1.00 97.25 975 LEU A O 1
ATOM 7814 N N . PRO A 1 976 ? 24.322 3.827 5.403 1.00 95.06 976 PRO A N 1
ATOM 7815 C CA . PRO A 1 976 ? 23.510 3.636 4.209 1.00 95.06 976 PRO A CA 1
ATOM 7816 C C . PRO A 1 976 ? 22.669 2.360 4.264 1.00 95.06 976 PRO A C 1
ATOM 7818 O O . PRO A 1 976 ? 23.077 1.357 4.854 1.00 95.06 976 PRO A O 1
ATOM 7821 N N . SER A 1 977 ? 21.543 2.376 3.554 1.00 93.19 977 SER A N 1
ATOM 7822 C CA . SER A 1 977 ? 20.655 1.214 3.433 1.00 93.19 977 SER A CA 1
ATOM 7823 C C . SER A 1 977 ? 21.386 -0.052 2.957 1.00 93.19 977 SER A C 1
ATOM 7825 O O . SER A 1 977 ? 22.247 -0.017 2.072 1.00 93.19 977 SER A O 1
ATOM 7827 N N . GLY A 1 978 ? 21.049 -1.195 3.562 1.00 90.12 978 GLY A N 1
ATOM 7828 C CA . GLY A 1 978 ? 21.608 -2.507 3.226 1.00 90.12 978 GLY A CA 1
ATOM 7829 C C . GLY A 1 978 ? 22.999 -2.820 3.793 1.00 90.12 978 GLY A C 1
ATOM 7830 O O . GLY A 1 978 ? 23.444 -3.959 3.635 1.00 90.12 978 GLY A O 1
ATOM 7831 N N . TRP A 1 979 ? 23.680 -1.872 4.449 1.00 94.19 979 TRP A N 1
ATOM 7832 C CA . TRP A 1 979 ? 24.941 -2.152 5.145 1.00 94.19 979 TRP A CA 1
ATOM 7833 C C . TRP A 1 979 ? 24.704 -3.032 6.370 1.00 94.19 979 TRP A C 1
ATOM 7835 O O . TRP A 1 979 ? 23.846 -2.742 7.210 1.00 94.19 979 TRP A O 1
ATOM 7845 N N . PHE A 1 980 ? 25.499 -4.095 6.489 1.00 95.25 980 PHE A N 1
ATOM 7846 C CA . PHE A 1 980 ? 25.464 -4.929 7.678 1.00 95.25 980 PHE A CA 1
ATOM 7847 C C . PHE A 1 980 ? 26.227 -4.244 8.800 1.00 95.25 980 PHE A C 1
ATOM 7849 O O . PHE A 1 980 ? 27.295 -3.673 8.572 1.00 95.25 980 PHE A O 1
ATOM 7856 N N . HIS A 1 981 ? 25.688 -4.299 10.006 1.00 95.38 981 HIS A N 1
ATOM 7857 C CA . HIS A 1 981 ? 26.255 -3.614 11.145 1.00 95.38 981 HIS A CA 1
ATOM 7858 C C . HIS A 1 981 ? 26.010 -4.378 12.446 1.00 95.38 981 HIS A C 1
ATOM 7860 O O . HIS A 1 981 ? 24.960 -4.979 12.656 1.00 95.38 981 HIS A O 1
ATOM 7866 N N . HIS A 1 982 ? 27.016 -4.341 13.312 1.00 94.25 982 HIS A N 1
ATOM 7867 C CA . HIS A 1 982 ? 27.003 -4.847 14.681 1.00 94.25 982 HIS A CA 1
ATOM 7868 C C . HIS A 1 982 ? 27.325 -3.689 15.624 1.00 94.25 982 HIS A C 1
ATOM 7870 O O . HIS A 1 982 ? 28.284 -2.955 15.363 1.00 94.25 982 HIS A O 1
ATOM 7876 N N . VAL A 1 983 ? 26.553 -3.510 16.699 1.00 94.25 983 VAL A N 1
ATOM 7877 C CA . VAL A 1 983 ? 26.596 -2.281 17.509 1.00 94.25 983 VAL A CA 1
ATOM 7878 C C . VAL A 1 983 ? 26.901 -2.581 18.970 1.00 94.25 983 VAL A C 1
ATOM 7880 O O . VAL A 1 983 ? 26.184 -3.326 19.635 1.00 94.25 983 VAL A O 1
ATOM 7883 N N . ARG A 1 984 ? 27.938 -1.916 19.478 1.00 91.81 984 ARG A N 1
ATOM 7884 C CA . ARG A 1 984 ? 28.224 -1.746 20.905 1.00 91.81 984 ARG A CA 1
ATOM 7885 C C . ARG A 1 984 ? 28.030 -0.305 21.330 1.00 91.81 984 ARG A C 1
ATOM 7887 O O . ARG A 1 984 ? 27.983 0.601 20.497 1.00 91.81 984 ARG A O 1
ATOM 7894 N N . GLN A 1 985 ? 27.971 -0.094 22.634 1.00 91.50 985 GLN A N 1
ATOM 7895 C CA . GLN A 1 985 ? 27.916 1.232 23.227 1.00 91.50 985 GLN A CA 1
ATOM 7896 C C . GLN A 1 985 ? 28.721 1.283 24.519 1.00 91.50 985 GLN A C 1
ATOM 7898 O O . GLN A 1 985 ? 28.941 0.252 25.145 1.00 91.50 985 GLN A O 1
ATOM 7903 N N . GLU A 1 986 ? 29.157 2.475 24.902 1.00 91.81 986 GLU A N 1
ATOM 7904 C CA . GLU A 1 986 ? 29.815 2.737 26.180 1.00 91.81 986 GLU A CA 1
ATOM 7905 C C . GLU A 1 986 ? 29.082 3.891 26.870 1.00 91.81 986 GLU A C 1
ATOM 7907 O O . GLU A 1 986 ? 28.636 4.842 26.214 1.00 91.81 986 GLU A O 1
ATOM 7912 N N . CYS A 1 987 ? 28.934 3.786 28.191 1.00 90.94 987 CYS A N 1
ATOM 7913 C CA . CYS A 1 987 ? 28.321 4.819 29.020 1.00 90.94 987 CYS A CA 1
ATOM 7914 C C . CYS A 1 987 ? 29.092 6.150 28.938 1.00 90.94 987 CYS A C 1
ATOM 7916 O O . CYS A 1 987 ? 30.312 6.170 28.786 1.00 90.94 987 CYS A O 1
ATOM 7918 N N . GLY A 1 988 ? 28.361 7.259 29.026 1.00 87.94 988 GLY A N 1
ATOM 7919 C CA . GLY A 1 988 ? 28.908 8.612 29.109 1.00 87.94 988 GLY A CA 1
ATOM 7920 C C . GLY A 1 988 ? 28.905 9.146 30.539 1.00 87.94 988 GLY A C 1
ATOM 7921 O O . GLY A 1 988 ? 28.859 8.386 31.508 1.00 87.94 988 GLY A O 1
ATOM 7922 N N . VAL A 1 989 ? 28.906 10.471 30.664 1.00 86.62 989 VAL A N 1
ATOM 7923 C CA . VAL A 1 989 ? 28.851 11.187 31.945 1.00 86.62 989 VAL A CA 1
ATOM 7924 C C . VAL A 1 989 ? 27.792 12.290 31.863 1.00 86.62 989 VAL A C 1
ATOM 7926 O O . VAL A 1 989 ? 27.645 12.932 30.821 1.00 86.62 989 VAL A O 1
ATOM 7929 N N . TRP A 1 990 ? 27.026 12.499 32.935 1.00 83.94 990 TRP A N 1
ATOM 7930 C CA . TRP A 1 990 ? 26.068 13.604 33.008 1.00 83.94 990 TRP A CA 1
ATOM 7931 C C . TRP A 1 990 ? 26.774 14.941 33.253 1.00 83.94 990 TRP A C 1
ATOM 7933 O O . TRP A 1 990 ? 27.712 15.029 34.045 1.00 83.94 990 TRP A O 1
ATOM 7943 N N . ASP A 1 991 ? 26.295 16.000 32.598 1.00 77.69 991 ASP A N 1
ATOM 7944 C CA . ASP A 1 991 ? 26.940 17.320 32.649 1.00 77.69 991 ASP A CA 1
ATOM 7945 C C . ASP A 1 991 ? 26.736 18.054 33.987 1.00 77.69 991 ASP A C 1
ATOM 7947 O O . ASP A 1 991 ? 27.468 18.994 34.294 1.00 77.69 991 ASP A O 1
ATOM 7951 N N . ASP A 1 992 ? 25.722 17.674 34.769 1.00 75.69 992 ASP A N 1
ATOM 7952 C CA . ASP A 1 992 ? 25.317 18.359 35.998 1.00 75.69 992 ASP A CA 1
ATOM 7953 C C . ASP A 1 992 ? 26.015 17.826 37.253 1.00 75.69 992 ASP A C 1
ATOM 7955 O O . ASP A 1 992 ? 26.459 18.623 38.082 1.00 75.69 992 ASP A O 1
ATOM 7959 N N . ASP A 1 993 ? 26.119 16.504 37.402 1.00 74.25 993 ASP A N 1
ATOM 7960 C CA . ASP A 1 993 ? 26.664 15.867 38.606 1.00 74.25 993 ASP A CA 1
ATOM 7961 C C . ASP A 1 993 ? 27.922 15.013 38.375 1.00 74.25 993 ASP A C 1
ATOM 7963 O O . ASP A 1 993 ? 28.534 14.558 39.344 1.00 74.25 993 ASP A O 1
ATOM 7967 N N . GLY A 1 994 ? 28.341 14.826 37.119 1.00 75.75 994 GLY A N 1
ATOM 7968 C CA . GLY A 1 994 ? 29.516 14.030 36.770 1.00 75.75 994 GLY A CA 1
ATOM 7969 C C . GLY A 1 994 ? 29.353 12.524 37.011 1.00 75.75 994 GLY A C 1
ATOM 7970 O O . GLY A 1 994 ? 30.345 11.797 36.957 1.00 75.75 994 GLY A O 1
ATOM 7971 N N . GLN A 1 995 ? 28.139 12.038 37.295 1.00 83.19 995 GLN A N 1
ATOM 7972 C CA . GLN A 1 995 ? 27.870 10.607 37.431 1.00 83.19 995 GLN A CA 1
ATOM 7973 C C . GLN A 1 995 ? 27.814 9.921 36.065 1.00 83.19 995 GLN A C 1
ATOM 7975 O O . GLN A 1 995 ? 27.581 10.553 35.032 1.00 83.19 995 GLN A O 1
ATOM 7980 N N . ILE A 1 996 ? 27.990 8.597 36.069 1.00 84.88 996 ILE A N 1
ATOM 7981 C CA . ILE A 1 996 ? 27.871 7.773 34.864 1.00 84.88 996 ILE A CA 1
ATOM 7982 C C . ILE A 1 996 ? 26.472 7.972 34.260 1.00 84.88 996 ILE A C 1
ATOM 7984 O O . ILE A 1 996 ? 25.450 7.879 34.946 1.00 84.88 996 ILE A O 1
ATOM 7988 N N . ALA A 1 997 ? 26.435 8.238 32.959 1.00 88.75 997 ALA A N 1
ATOM 7989 C CA . ALA A 1 997 ? 25.228 8.321 32.154 1.00 88.75 997 ALA A CA 1
ATOM 7990 C C . ALA A 1 997 ? 25.149 7.102 31.227 1.00 88.75 997 ALA A C 1
ATOM 7992 O O . ALA A 1 997 ? 26.169 6.704 30.665 1.00 88.75 997 ALA A O 1
ATOM 7993 N N . PRO A 1 998 ? 23.968 6.501 31.004 1.00 91.94 998 PRO A N 1
ATOM 7994 C CA . PRO A 1 998 ? 23.838 5.490 29.961 1.00 91.94 998 PRO A CA 1
ATOM 7995 C C . PRO A 1 998 ? 24.174 6.094 28.590 1.00 91.94 998 PRO A C 1
ATOM 7997 O O . PRO A 1 998 ? 24.076 7.308 28.393 1.00 91.94 998 PRO A O 1
ATOM 8000 N N . CYS A 1 999 ? 24.525 5.253 27.619 1.00 93.88 999 CYS A N 1
ATOM 8001 C CA . CYS A 1 999 ? 24.611 5.723 26.242 1.00 93.88 999 CYS A CA 1
ATOM 8002 C C . CYS A 1 999 ? 23.204 6.091 25.756 1.00 93.88 999 CYS A C 1
ATOM 8004 O O . CYS A 1 999 ? 22.278 5.280 25.865 1.00 93.88 999 CYS A O 1
ATOM 8006 N N . ILE A 1 1000 ? 23.055 7.305 25.222 1.00 94.69 1000 ILE A N 1
ATOM 8007 C CA . ILE A 1 1000 ? 21.803 7.814 24.664 1.00 94.69 1000 ILE A CA 1
ATOM 8008 C C . ILE A 1 1000 ? 22.054 8.222 23.224 1.00 94.69 1000 ILE A C 1
ATOM 8010 O O . ILE A 1 1000 ? 22.921 9.047 22.931 1.00 94.69 1000 ILE A O 1
ATOM 8014 N N . ALA A 1 1001 ? 21.256 7.674 22.319 1.00 94.44 1001 ALA A N 1
ATOM 8015 C CA . ALA A 1 1001 ? 21.317 8.027 20.915 1.00 94.44 1001 ALA A CA 1
ATOM 8016 C C . ALA A 1 1001 ? 19.925 8.063 20.293 1.00 94.44 1001 ALA A C 1
ATOM 8018 O O . ALA A 1 1001 ? 19.001 7.393 20.753 1.00 94.44 1001 ALA A O 1
ATOM 8019 N N . VAL A 1 1002 ? 19.788 8.842 19.229 1.00 93.38 1002 VAL A N 1
ATOM 8020 C CA . VAL A 1 1002 ? 18.572 8.944 18.429 1.00 93.38 1002 VAL A CA 1
ATOM 8021 C C . VAL A 1 1002 ? 18.930 8.648 16.994 1.00 93.38 1002 VAL A C 1
ATOM 8023 O O . VAL A 1 1002 ? 19.897 9.199 16.475 1.00 93.38 1002 VAL A O 1
ATOM 8026 N N . ASN A 1 1003 ? 18.142 7.816 16.331 1.00 93.38 1003 ASN A N 1
ATOM 8027 C CA . ASN A 1 1003 ? 18.319 7.596 14.911 1.00 93.38 1003 ASN A CA 1
ATOM 8028 C C . ASN A 1 1003 ? 17.061 7.948 14.118 1.00 93.38 1003 ASN A C 1
ATOM 8030 O O . ASN A 1 1003 ? 15.935 7.803 14.595 1.00 93.38 1003 ASN A O 1
ATOM 8034 N N . TYR A 1 1004 ? 17.284 8.443 12.905 1.00 92.75 1004 TYR A N 1
ATOM 8035 C CA . TYR A 1 1004 ? 16.246 8.806 11.950 1.00 92.75 1004 TYR A CA 1
ATOM 8036 C C . TYR A 1 1004 ? 16.304 7.811 10.794 1.00 92.75 1004 TYR A C 1
ATOM 8038 O O . TYR A 1 1004 ? 17.312 7.756 10.082 1.00 92.75 1004 TYR A O 1
ATOM 8046 N N . TRP A 1 1005 ? 15.238 7.036 10.618 1.00 92.81 1005 TRP A N 1
ATOM 8047 C CA . TRP A 1 1005 ? 15.094 6.098 9.511 1.00 92.81 1005 TRP A CA 1
ATOM 8048 C C . TRP A 1 1005 ? 14.347 6.750 8.363 1.00 92.81 1005 TRP A C 1
ATOM 8050 O O . TRP A 1 1005 ? 13.198 7.157 8.514 1.00 92.81 1005 TRP A O 1
ATOM 8060 N N . TYR A 1 1006 ? 15.011 6.836 7.216 1.00 92.50 1006 TYR A N 1
ATOM 8061 C CA . TYR A 1 1006 ? 14.401 7.219 5.953 1.00 92.50 1006 TYR A CA 1
ATOM 8062 C C . TYR A 1 1006 ? 14.317 5.972 5.090 1.00 92.50 1006 TYR A C 1
ATOM 8064 O O . TYR A 1 1006 ? 15.292 5.227 4.982 1.00 92.50 1006 TYR A O 1
ATOM 8072 N N . ASP A 1 1007 ? 13.159 5.743 4.495 1.00 88.94 1007 ASP A N 1
ATOM 8073 C CA . ASP A 1 1007 ? 12.941 4.581 3.649 1.00 88.94 1007 ASP A CA 1
ATOM 8074 C C . ASP A 1 1007 ? 13.903 4.581 2.452 1.00 88.94 1007 ASP A C 1
ATOM 8076 O O . ASP A 1 1007 ? 14.246 5.640 1.906 1.00 88.94 1007 ASP A O 1
ATOM 8080 N N . MET A 1 1008 ? 14.406 3.406 2.073 1.00 84.81 1008 MET A N 1
ATOM 8081 C CA . MET A 1 1008 ? 15.314 3.314 0.932 1.00 84.81 1008 MET A CA 1
ATOM 8082 C C . MET A 1 1008 ? 14.573 3.553 -0.390 1.00 84.81 1008 MET A C 1
ATOM 8084 O O . MET A 1 1008 ? 13.381 3.293 -0.527 1.00 84.81 1008 MET A O 1
ATOM 8088 N N . ASP A 1 1009 ? 15.297 3.990 -1.422 1.00 83.62 1009 ASP A N 1
ATOM 8089 C CA . ASP A 1 1009 ? 14.733 4.075 -2.772 1.00 83.62 1009 ASP A CA 1
ATOM 8090 C C . ASP A 1 1009 ? 14.593 2.670 -3.391 1.00 83.62 1009 ASP A C 1
ATOM 8092 O O . ASP A 1 1009 ? 15.521 2.161 -4.031 1.00 83.62 1009 ASP A O 1
ATOM 8096 N N . TYR A 1 1010 ? 13.429 2.037 -3.199 1.00 80.12 1010 TYR A N 1
ATOM 8097 C CA . TYR A 1 1010 ? 13.103 0.719 -3.767 1.00 80.12 1010 TYR A CA 1
ATOM 8098 C C . TYR A 1 1010 ? 12.997 0.711 -5.297 1.00 80.12 1010 TYR A C 1
ATOM 8100 O O . TYR A 1 1010 ? 13.026 -0.353 -5.913 1.00 80.12 1010 TYR A O 1
ATOM 8108 N N . GLU A 1 1011 ? 12.889 1.877 -5.938 1.00 73.75 1011 GLU A N 1
ATOM 8109 C CA . GLU A 1 1011 ? 12.898 1.993 -7.400 1.00 73.75 1011 GLU A CA 1
ATOM 8110 C C . GLU A 1 1011 ? 14.311 2.201 -7.964 1.00 73.75 1011 GLU A C 1
ATOM 8112 O O . GLU A 1 1011 ? 14.513 2.179 -9.185 1.00 73.75 1011 GLU A O 1
ATOM 8117 N N . GLY A 1 1012 ? 15.280 2.431 -7.077 1.00 75.00 1012 GLY A N 1
ATOM 8118 C CA . GLY A 1 1012 ? 16.653 2.769 -7.398 1.00 75.00 1012 GLY A CA 1
ATOM 8119 C C . GLY A 1 1012 ? 17.547 1.560 -7.670 1.00 75.00 1012 GLY A C 1
ATOM 8120 O O . GLY A 1 1012 ? 17.252 0.404 -7.361 1.00 75.00 1012 GLY A O 1
ATOM 8121 N N . GLU A 1 1013 ? 18.725 1.848 -8.221 1.00 79.50 1013 GLU A N 1
ATOM 8122 C CA . GLU A 1 1013 ? 19.752 0.849 -8.541 1.00 79.50 1013 GLU A CA 1
ATOM 8123 C C . GLU A 1 1013 ? 20.255 0.067 -7.316 1.00 79.50 1013 GLU A C 1
ATOM 8125 O O . GLU A 1 1013 ? 20.612 -1.105 -7.442 1.00 79.50 1013 GLU A O 1
ATOM 8130 N N . LYS A 1 1014 ? 20.244 0.682 -6.124 1.00 78.56 1014 LYS A N 1
ATOM 8131 C CA . LYS A 1 1014 ? 20.703 0.056 -4.875 1.00 78.56 1014 LYS A CA 1
ATOM 8132 C C . LYS A 1 1014 ? 19.839 -1.141 -4.482 1.00 78.56 1014 LYS A C 1
ATOM 8134 O O . LYS A 1 1014 ? 20.387 -2.191 -4.157 1.00 78.56 1014 LYS A O 1
ATOM 8139 N N . TYR A 1 1015 ? 18.511 -1.004 -4.547 1.00 82.25 1015 TYR A N 1
ATOM 8140 C CA . TYR A 1 1015 ? 17.584 -2.091 -4.223 1.00 82.25 1015 TYR A CA 1
ATOM 8141 C C . TYR A 1 1015 ? 17.719 -3.247 -5.218 1.00 82.25 1015 TYR A C 1
ATOM 8143 O O . TYR A 1 1015 ? 17.937 -4.384 -4.811 1.00 82.25 1015 TYR A O 1
ATOM 8151 N N . ALA A 1 1016 ? 17.707 -2.954 -6.522 1.00 83.75 1016 ALA A N 1
ATOM 8152 C CA . ALA A 1 1016 ? 17.871 -3.979 -7.554 1.00 83.75 1016 ALA A CA 1
ATOM 8153 C C . ALA A 1 1016 ? 19.207 -4.735 -7.425 1.00 83.75 1016 ALA A C 1
ATOM 8155 O O . ALA A 1 1016 ? 19.245 -5.962 -7.526 1.00 83.75 1016 ALA A O 1
ATOM 8156 N N . THR A 1 1017 ? 20.300 -4.013 -7.153 1.00 81.06 1017 THR A N 1
ATOM 8157 C CA . THR A 1 1017 ? 21.624 -4.616 -6.932 1.00 81.06 1017 THR A CA 1
ATOM 8158 C C . THR A 1 1017 ? 21.630 -5.483 -5.674 1.00 81.06 1017 THR A C 1
ATOM 8160 O O . THR A 1 1017 ? 22.177 -6.583 -5.701 1.00 81.06 1017 THR A O 1
ATOM 8163 N N . ARG A 1 1018 ? 20.986 -5.032 -4.591 1.00 83.62 1018 ARG A N 1
ATOM 8164 C CA . ARG A 1 1018 ? 20.844 -5.799 -3.347 1.00 83.62 1018 ARG A CA 1
ATOM 8165 C C . ARG A 1 1018 ? 20.094 -7.111 -3.573 1.00 83.62 1018 ARG A C 1
ATOM 8167 O O . ARG A 1 1018 ? 20.613 -8.159 -3.210 1.00 83.62 1018 ARG A O 1
ATOM 8174 N N . GLU A 1 1019 ? 18.923 -7.068 -4.206 1.00 85.12 1019 GLU A N 1
ATOM 8175 C CA . GLU A 1 1019 ? 18.119 -8.270 -4.472 1.00 85.12 1019 GLU A CA 1
ATOM 8176 C C . GLU A 1 1019 ? 18.856 -9.259 -5.382 1.00 85.12 1019 GLU A C 1
ATOM 8178 O O . GLU A 1 1019 ? 18.833 -10.469 -5.150 1.00 85.12 1019 GLU A O 1
ATOM 8183 N N . MET A 1 1020 ? 19.573 -8.754 -6.391 1.00 86.75 1020 MET A N 1
ATOM 8184 C CA . MET A 1 1020 ? 20.439 -9.581 -7.229 1.00 86.75 1020 MET A CA 1
ATOM 8185 C C . MET A 1 1020 ? 21.539 -10.259 -6.400 1.00 86.75 1020 MET A C 1
ATOM 8187 O O . MET A 1 1020 ? 21.734 -11.467 -6.530 1.00 86.75 1020 MET A O 1
ATOM 8191 N N . MET A 1 1021 ? 22.236 -9.511 -5.537 1.00 84.81 1021 MET A N 1
ATOM 8192 C CA . MET A 1 1021 ? 23.292 -10.049 -4.675 1.00 84.81 1021 MET A CA 1
ATOM 8193 C C . MET A 1 1021 ? 22.760 -11.118 -3.721 1.00 84.81 1021 MET A C 1
ATOM 8195 O O . MET A 1 1021 ? 23.330 -12.206 -3.666 1.00 84.81 1021 MET A O 1
ATOM 8199 N N . THR A 1 1022 ? 21.643 -10.862 -3.036 1.00 84.31 1022 THR A N 1
ATOM 8200 C CA . THR A 1 1022 ? 21.027 -11.833 -2.122 1.00 84.31 1022 THR A CA 1
ATOM 8201 C C . THR A 1 1022 ? 20.650 -13.126 -2.858 1.00 84.31 1022 THR A C 1
ATOM 8203 O O . THR A 1 1022 ? 21.025 -14.208 -2.412 1.00 84.31 1022 THR A O 1
ATOM 8206 N N . ARG A 1 1023 ? 20.036 -13.049 -4.049 1.00 86.19 1023 ARG A N 1
ATOM 8207 C CA . ARG A 1 1023 ? 19.701 -14.244 -4.855 1.00 86.19 1023 ARG A CA 1
ATOM 8208 C C . ARG A 1 1023 ? 20.931 -15.015 -5.344 1.00 86.19 1023 ARG A C 1
ATOM 8210 O O . ARG A 1 1023 ? 20.906 -16.247 -5.403 1.00 86.19 1023 ARG A O 1
ATOM 8217 N N . LEU A 1 1024 ? 22.012 -14.319 -5.704 1.00 85.31 1024 LEU A N 1
ATOM 8218 C CA . LEU A 1 1024 ? 23.273 -14.962 -6.090 1.00 85.31 1024 LEU A CA 1
ATOM 8219 C C . LEU A 1 1024 ? 23.910 -15.687 -4.899 1.00 85.31 1024 LEU A C 1
ATOM 8221 O O . LEU A 1 1024 ? 24.331 -16.834 -5.041 1.00 85.31 1024 LEU A O 1
ATOM 8225 N N . VAL A 1 1025 ? 23.926 -15.060 -3.720 1.00 87.31 1025 VAL A N 1
ATOM 8226 C CA . VAL A 1 1025 ? 24.419 -15.680 -2.482 1.00 87.31 1025 VAL A CA 1
ATOM 8227 C C . VAL A 1 1025 ? 23.573 -16.899 -2.107 1.00 87.31 1025 VAL A C 1
ATOM 8229 O O . VAL A 1 1025 ? 24.124 -17.944 -1.771 1.00 87.31 1025 VAL A O 1
ATOM 8232 N N . GLU A 1 1026 ? 22.246 -16.815 -2.215 1.00 83.88 1026 GLU A N 1
ATOM 8233 C CA . GLU A 1 1026 ? 21.355 -17.962 -2.003 1.00 83.88 1026 GLU A CA 1
ATOM 8234 C C . GLU A 1 1026 ? 21.620 -19.102 -2.987 1.00 83.88 1026 GLU A C 1
ATOM 8236 O O . GLU A 1 1026 ? 21.574 -20.269 -2.601 1.00 83.88 1026 GLU A O 1
ATOM 8241 N N . THR A 1 1027 ? 21.924 -18.781 -4.246 1.00 83.12 1027 THR A N 1
ATOM 8242 C CA . THR A 1 1027 ? 22.277 -19.784 -5.258 1.00 83.12 1027 THR A CA 1
ATOM 8243 C C . THR A 1 1027 ? 23.554 -20.520 -4.864 1.00 83.12 1027 THR A C 1
ATOM 8245 O O . THR A 1 1027 ? 23.558 -21.748 -4.868 1.00 83.12 1027 THR A O 1
ATOM 8248 N N . VAL A 1 1028 ? 24.595 -19.796 -4.433 1.00 85.25 1028 VAL A N 1
ATOM 8249 C CA . VAL A 1 1028 ? 25.835 -20.407 -3.923 1.00 85.25 1028 VAL A CA 1
ATOM 8250 C C . VAL A 1 1028 ? 25.555 -21.299 -2.715 1.00 85.25 1028 VAL A C 1
ATOM 8252 O O . VAL A 1 1028 ? 25.982 -22.448 -2.697 1.00 85.25 1028 VAL A O 1
ATOM 8255 N N . ARG A 1 1029 ? 24.762 -20.827 -1.746 1.00 81.31 1029 ARG A N 1
ATOM 8256 C CA . ARG A 1 1029 ? 24.396 -21.627 -0.565 1.00 81.31 1029 ARG A CA 1
ATOM 8257 C C . ARG A 1 1029 ? 23.647 -22.912 -0.938 1.00 81.31 1029 ARG A C 1
ATOM 8259 O O . ARG A 1 1029 ? 23.887 -23.949 -0.332 1.00 81.31 1029 ARG A O 1
ATOM 8266 N N . ARG A 1 1030 ? 22.756 -22.865 -1.936 1.00 78.56 1030 ARG A N 1
ATOM 8267 C CA . ARG A 1 1030 ? 22.037 -24.052 -2.439 1.00 78.56 1030 ARG A CA 1
ATOM 8268 C C . ARG A 1 1030 ? 22.950 -25.021 -3.187 1.00 78.56 1030 ARG A C 1
ATOM 8270 O O . ARG A 1 1030 ? 22.696 -26.218 -3.147 1.00 78.56 1030 ARG A O 1
ATOM 8277 N N . GLU A 1 1031 ? 23.958 -24.519 -3.897 1.00 78.44 1031 GLU A N 1
ATOM 8278 C CA . GLU A 1 1031 ? 24.965 -25.351 -4.563 1.00 78.44 1031 GLU A CA 1
ATOM 8279 C C . GLU A 1 1031 ? 25.883 -26.046 -3.555 1.00 78.44 1031 GLU A C 1
ATOM 8281 O O . GLU A 1 1031 ? 26.200 -27.205 -3.766 1.00 78.44 1031 GLU A O 1
ATOM 8286 N N . GLU A 1 1032 ? 26.267 -25.382 -2.461 1.00 72.06 1032 GLU A N 1
ATOM 8287 C CA . GLU A 1 1032 ? 27.100 -25.981 -1.403 1.00 72.06 1032 GLU A CA 1
ATOM 8288 C C . GLU A 1 1032 ? 26.341 -26.985 -0.517 1.00 72.06 1032 GLU A C 1
ATOM 8290 O O . GLU A 1 1032 ? 26.957 -27.854 0.092 1.00 72.06 1032 GLU A O 1
ATOM 8295 N N . GLN A 1 1033 ? 25.011 -26.870 -0.424 1.00 66.19 1033 GLN A N 1
ATOM 8296 C CA . GLN A 1 1033 ? 24.156 -27.832 0.288 1.00 66.19 1033 GLN A CA 1
ATOM 8297 C C . GLN A 1 1033 ? 23.863 -29.113 -0.513 1.00 66.19 1033 GLN A C 1
ATOM 8299 O O . GLN A 1 1033 ? 23.368 -30.079 0.069 1.00 66.19 1033 GLN A O 1
ATOM 8304 N N . ARG A 1 1034 ? 24.092 -29.104 -1.832 1.00 53.09 1034 ARG A N 1
ATOM 8305 C CA . ARG A 1 1034 ? 23.900 -30.248 -2.740 1.00 53.09 1034 ARG A CA 1
ATOM 8306 C C . ARG A 1 1034 ? 25.191 -31.031 -2.904 1.00 53.09 1034 ARG A C 1
ATOM 8308 O O . ARG A 1 1034 ? 25.077 -32.268 -3.048 1.00 53.09 1034 ARG A O 1
#